Protein AF-0000000072931670 (afdb_homodimer)

pLDDT: mean 81.56, std 17.0, range [26.67, 98.75]

Nearest PDB structures (foldseek):
  6erg-assembly2_E  TM=7.977E-01  e=6.622E-39  Homo sapiens
  7z6o-assembly1_B  TM=6.849E-01  e=4.414E-39  Homo sapiens
  8ag4-assembly1_B  TM=7.033E-01  e=2.236E-38  Homo sapiens
  8asc-assembly1_P  TM=6.894E-01  e=9.658E-37  Homo sapiens
  7lsy-assembly1_B  TM=8.121E-01  e=1.882E-34  Homo sapiens

Organism: Fusarium oxysporum f. sp. lycopersici (strain 4287 / CBS 123668 / FGSC 9935 / NRRL 34936) (NCBI:txid426428)

Sequence (1124 aa):
MAEKEATVFILDLGSTMAQTQSGRSESDLEYSMQYVWDKIIDIVAANRKTLCVGVLGLRTDETDNMLQDDDGYENIAVLQELGPMTMSSLRNLQSLVKPSNTWSGDAVSAIVLAVDMIDTFTKKLKWNRKIFLVTDGQGPMDADDLGDISKKMNDSNIQLTVLGVDFDDPEYGFKEEDKPSTKKENEQALRSLVNDCQDGVIANITEAIDELDTPRIKAVKPYKTYDGPLTLGDPNTFPAALNINVERYFKTKLARPLTASTVVVKSEGAPDSEPTQADADDMEGIEFSAVKQARSYKVNDPDAPGGKRDVEFDDLAKGYEYGRTAVHISESEYNITKIDTQKSFSIVGFIPCSKYEPFLNLGETCVTVARKFDAKSALALSSLVWALSELESYAIARIVTKDGKDPLLVLLAPSVEPDMECLYDIPLPFAEDIRSYQFPPLDKVITVTGQTLTTHRLLPTDELSDAMSDYVDAMDLSTYGLDDKGDPDEYVSIDETFNPTVHRVNHAVKSRALHPERPVPDVPSILLRFSHPTQDLIETVQRKVDALVEAADVKKGLFQSFMAEKEATVFILDLGSTMAQTQSGRSESDLEYSMQYVWDKIIDIVAANRKTLCVGVLGLRTDETDNMLQDDDGYENIAVLQELGPMTMSSLRNLQSLVKPSNTWSGDAVSAIVLAVDMIDTFTKKLKWNRKIFLVTDGQGPMDADDLGDISKKMNDSNIQLTVLGVDFDDPEYGFKEEDKPSTKKENEQALRSLVNDCQDGVIANITEAIDELDTPRIKAVKPYKTYDGPLTLGDPNTFPAALNINVERYFKTKLARPLTASTVVVKSEGAPDSEPTQADADDMEGIEFSAVKQARSYKVNDPDAPGGKRDVEFDDLAKGYEYGRTAVHISESEYNITKIDTQKSFSIVGFIPCSKYEPFLNLGETCVTVARKFDAKSALALSSLVWALSELESYAIARIVTKDGKDPLLVLLAPSVEPDMECLYDIPLPFAEDIRSYQFPPLDKVITVTGQTLTTHRLLPTDELSDAMSDYVDAMDLSTYGLDDKGDPDEYVSIDETFNPTVHRVNHAVKSRALHPERPVPDVPSILLRFSHPTQDLIETVQRKVDALVEAADVKKGLFQSF

Foldseek 3Di:
DPAQAWEEEEAEQEQQQQDDDDPDPHGNRVLLVLLVLLVQLVQQVVVDFSYWYWYKYFQAPAQDAPCSVDPQRGNMHTQGQTGRDHLVSSVSSVVVRHHHHGLDGAPLSNLVRLLVSCCVVQPPHDHAAEYEYEEQQQGAYDLPCLLVSQVSCQVVVYEYEYEHAQQDDVVVPGDDDPDDPRSVVSSVSVVVSQVSHDNYYYDHSVVSSVCSLADDDDDDDWDFLAWFWEWEDDCVVPVPIDTFTKTKTFPDDDDDADDDDDWDQPDPPDDDDDPPPPPPDQSPDRRGDDDDDDDWDWDQDCPDVVRIDTDDPVPDFDFDDDDPDTHTDGPVRPCVPFDFDAFHKYWPFKDALVPDDVVQADDTKMKMAGDPPDVVSNVVLVVVLVVCVVRRMWTWMWGDRHGRRDIWIWIWHWDDDPVDTITMTTTGDDPVPDDDDDDDDLQFPCPPVRDRPNPSLSDQDPQLVVLVVVLCVLLDQQQCDQDPVGGGGRNDDPVQQDAQVNVVSVQQVSCCSSPVPDDRDDNRVSNCPPVDPDPVSCVSCVVSVVSNVVSVVVVVVVVVVD/DPAQAWEEEEAEQEQQQQDDDDPDPHGNRVLLVLLVLLVQLVQQVVVDFSYWYWYKYFQAPAQDAPCSVDPQAGNMHTLGQTGRDHLVSSVSSVVVRHHHHGLDGAPLSVLVRLLVSCCVVQPPHDHAAEYEYEEQQQGAYDLPCLLVSQVSCQVVVYEYEYEHAQQDDVVVPGDDDPDDPRSVVSSVSVVVSQVSHDNYYYDHSVVSSVCSLADDDDDDDWDFLAWFWEWEDDCVVPVPIDTFTKTKTFPDDDDDADDDDDWDQPDPPDDDDDPPPPPPDQSPDRRGDDDDDDDWDWDQDCPDDVRIDTDDPVPDFDFDDDDPDTHTDGPVRPCVPFDFDAFHKYWPFKDALVPDDVVQADDTKMKMAGDPPDVVSNVVLVVVLVVCVVRRMKTWMWGDRHGRRDIWIWIWHWDDDPVDTITMTTTGDDPVPDDDDDDDDLQFPCPPVRDRPNPSLSDQDPQLVVLVVVLCVLLDQQQCDQDPVGGGGRNDDPVQQDAQVNVVSVQQVSCCSSPVPDDRDDNRVSNCPPVDPDPVSCVSNVVSVVSNVVSVVVVVVVVVVD

Secondary structure (DS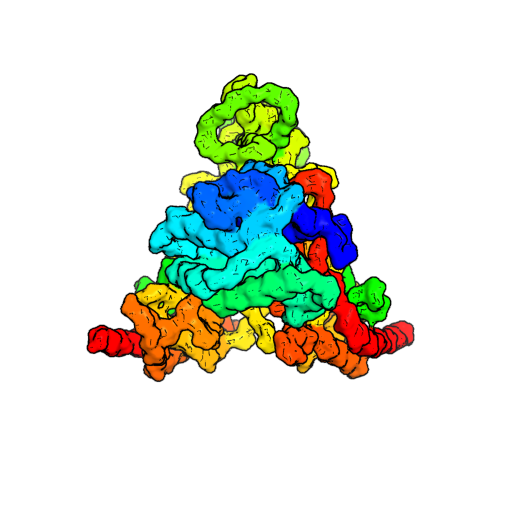SP, 8-state):
----EEEEEEEE--GGGGS--TT-SS-HHHHHHHHHHHHHHHHHHHT-TTEEEEEEEES-SS-BSTTTTSTT-TTEEEEEEEEE--HHHHHHHHHH----S-----HHHHHHHHHHHHHHHHTTS--EEEEEEEE-S-S----TTHHHHHHHHHHTTEEEEEEETT--BTTTTB--TT--HHHHHHHHHHHHHHHHSTT-EEEEHHHHHHGGGSPPPPP----EEEEEEEEES-TTT-TT--EEEEEEEESB----PPPEEEEE---TTS--------SS---SSS--EEEEEEEEEEEE-TTSGGGEEEE-GGGPEEEEEETTEEEE--GGGGGGGS----SEEEEEEEEEGGG--TT---S--EEEEEPTT-HHHHHHHHHHHHHHHHTTEEEEEEEE-STTPPPEEEEEEEEEETTEEEEEEEEPPPGGGB-------TT-EE-TTS-EE---TTSPPHHHHHHHHHHHHHTBTTTTEE-TTS-EE-S--GGG---HHHHHHHHHHHHHHH-TTSPPPPPPGGGGTTTS--HHHHHHHHHHHHHHHHHHHHHHHHHHT-/----EEEEEEEE--GGGGS--TT-SS-HHHHHHHHHHHHHHHHHHHT-TTEEEEEEEES-SS-BSTTTTSTT-TTEEEEEEEEE--HHHHHHHHHH----S-----HHHHHHHHHHHHHHHHTTS--EEEEEEEE-S-S----TTHHHHHHHHHHTTEEEEEEETT--BTTTTB--TT--HHHHHHHHHHHHHHHHSTT-EEEEHHHHHHGGGSPPPPP----EEEEEEEEES-TTT-TT--EEEEEEEESB----PPPEEEEE---TTS--------SS---SSS--EE-EEEEEEEEE-TTSGGGEEEE-GGG-EEEEEETTEEEE--GGGGGGGS----SEEEEEEEEEGGG--TT---S--EEEEEPTT-HHHHHHHHHHHHHHHHTTEEEEEEEE-STTPPPEEEEEEEEEETTEEEEEEEEPPPGGGB-------TT-EE-TTS-EE---TTSPPHHHHHHHHHHHHHTBTTTTEE-TTS-EE-S--GGG---HHHHHHHHHHHHHHH-TTSPPPPPPGGGGTTTS--HHHHHHHHHHHHHHHHHHHHHHHHHHT-

Solvent-accessible surface area (backbone atoms only — not comparable to full-atom values): 60139 Å² total; per-residue (Å²): 126,82,83,30,33,42,36,34,39,36,39,46,22,17,38,74,30,57,42,61,59,94,86,46,95,46,27,47,43,61,58,54,43,55,46,53,52,52,55,52,50,52,51,25,40,65,60,43,78,47,47,23,42,20,32,34,33,32,10,27,78,53,64,43,53,95,56,51,88,45,89,67,37,53,18,25,24,65,73,35,71,75,32,66,58,46,70,68,55,48,54,54,45,59,73,65,67,57,63,24,86,32,51,52,33,34,60,53,45,50,51,52,50,49,52,50,53,49,44,70,72,50,56,90,54,89,55,47,34,39,37,38,40,38,37,65,40,67,51,63,66,70,73,86,61,42,67,60,49,22,51,51,34,45,74,65,55,37,29,42,35,39,32,21,54,73,35,68,22,75,90,81,70,42,71,60,84,88,61,56,68,58,27,54,52,42,48,50,50,52,52,53,36,30,70,62,26,59,80,33,42,75,42,26,38,66,58,58,46,59,47,65,59,52,83,79,72,81,85,75,82,89,58,74,64,30,78,47,51,40,26,50,47,45,54,90,81,33,78,64,34,54,68,30,42,29,33,27,31,63,35,27,46,89,66,75,54,87,64,68,42,69,23,38,74,67,69,85,76,69,79,85,71,77,82,72,73,70,77,73,78,72,31,75,60,64,48,52,42,67,51,44,80,43,82,46,37,32,30,75,25,78,86,30,80,91,36,42,33,81,46,56,74,86,71,47,37,48,19,35,74,48,39,65,28,51,40,75,52,54,79,92,49,50,64,62,46,49,58,93,39,62,56,41,33,32,43,70,30,20,37,53,52,84,76,58,61,81,70,54,30,50,28,48,12,29,35,38,33,49,33,82,95,36,67,67,20,36,24,51,47,42,22,49,33,48,29,26,54,75,65,45,32,30,36,35,29,34,37,15,66,41,69,57,38,73,74,40,45,27,38,35,37,53,39,84,46,98,53,34,62,34,29,38,33,37,41,48,56,33,29,64,16,51,47,85,75,86,60,80,28,63,47,49,51,66,46,98,82,71,51,70,48,66,65,67,65,38,54,49,48,68,64,33,30,48,29,41,38,51,34,47,62,66,36,31,33,55,52,63,14,62,42,99,86,65,43,71,21,55,51,70,50,54,79,72,34,60,52,45,56,42,50,39,30,51,49,33,52,49,40,37,63,76,34,74,86,52,81,65,75,77,82,48,64,76,53,42,52,76,78,41,60,54,66,68,60,45,64,71,33,42,64,41,40,51,48,30,42,51,39,54,48,57,53,47,60,57,51,71,74,95,126,81,82,30,34,42,37,34,38,37,38,47,21,18,38,75,30,56,39,61,56,95,87,46,93,47,27,47,43,62,56,54,42,55,45,54,50,50,55,52,49,52,51,28,41,64,59,44,79,47,46,23,41,20,31,34,33,32,8,29,77,54,64,42,54,95,56,51,90,44,89,65,36,52,18,25,23,64,73,36,71,74,31,65,59,45,69,69,55,48,52,54,44,58,73,66,66,57,64,24,86,31,51,54,33,34,61,54,46,50,50,52,51,49,51,50,53,49,45,69,72,51,57,90,54,90,54,48,35,38,38,38,40,38,37,66,40,66,51,63,68,71,71,86,60,43,68,61,49,24,51,51,33,46,74,66,54,35,29,42,34,38,32,22,54,73,35,70,23,75,90,81,69,42,72,58,85,87,61,56,69,58,28,54,53,42,49,51,49,52,48,52,36,30,69,62,25,60,81,32,41,75,44,26,37,66,60,57,46,60,47,64,60,52,83,79,71,81,86,73,80,88,59,74,64,31,77,46,51,39,26,50,47,47,55,88,79,32,79,64,34,54,67,28,41,29,34,26,31,63,35,27,46,89,66,74,53,87,65,67,40,69,24,38,75,67,67,84,77,70,79,86,70,78,83,72,76,70,80,72,79,73,31,76,56,66,49,52,42,66,50,45,79,43,81,46,38,32,30,78,25,78,88,30,80,92,34,43,34,80,46,58,74,87,70,45,38,47,20,35,74,48,38,68,29,50,40,76,52,53,79,92,50,50,63,63,46,48,61,92,39,60,56,41,32,31,44,68,31,22,36,52,50,84,76,59,61,82,69,57,29,50,30,48,12,28,36,36,34,48,33,83,95,34,66,67,21,36,24,52,47,42,23,49,32,48,29,27,55,75,66,45,31,29,35,33,27,35,37,16,65,39,68,56,38,74,74,42,44,27,37,34,38,52,39,82,48,99,51,34,61,34,28,38,35,36,41,47,57,33,30,64,16,50,47,84,74,85,60,80,28,62,47,48,52,67,46,97,82,70,50,71,47,66,63,67,66,40,54,50,48,70,64,34,31,49,29,40,38,50,35,47,63,67,38,32,34,56,51,63,15,61,40,102,87,66,44,71,20,54,51,71,51,53,80,70,35,61,52,43,56,40,51,40,31,51,49,34,53,50,39,38,64,76,34,73,85,51,79,65,77,77,83,49,62,75,53,40,52,76,78,40,58,55,65,66,61,46,64,72,33,43,64,41,41,50,47,29,42,51,39,54,49,57,55,46,58,56,52,71,72,96

Radius of gyration: 37.98 Å; Cα contacts (8 Å, |Δi|>4): 2265; chains: 2; bounding box: 84×118×83 Å

Structure (mmCIF, N/CA/C/O backbone):
data_AF-0000000072931670-model_v1
#
loop_
_entity.id
_entity.type
_entity.pdbx_description
1 polymer 'ATP-dependent DNA helicase II subunit 2'
#
loop_
_atom_site.group_PDB
_atom_site.id
_atom_site.type_symbol
_atom_site.label_atom_id
_atom_site.label_alt_id
_atom_site.label_comp_id
_atom_site.label_asym_id
_atom_site.label_entity_id
_atom_site.label_seq_id
_atom_site.pdbx_PDB_ins_code
_atom_site.Cartn_x
_atom_site.Cartn_y
_atom_site.Cartn_z
_atom_site.occupancy
_atom_site.B_iso_or_equiv
_atom_site.auth_seq_id
_atom_site.auth_comp_id
_atom_site.auth_asym_id
_atom_site.auth_atom_id
_atom_site.pdbx_PDB_model_num
ATOM 1 N N . MET A 1 1 ? -21.453 20.609 6.613 1 42.66 1 MET A N 1
ATOM 2 C CA . MET A 1 1 ? -21.281 21.875 5.914 1 42.66 1 MET A CA 1
ATOM 3 C C . MET A 1 1 ? -19.844 22.375 6.027 1 42.66 1 MET A C 1
ATOM 5 O O . MET A 1 1 ? -19.188 22.156 7.039 1 42.66 1 MET A O 1
ATOM 9 N N . ALA A 1 2 ? -19.297 22.75 5.055 1 52.31 2 ALA A N 1
ATOM 10 C CA . ALA A 1 2 ? -17.922 23.25 5.055 1 52.31 2 ALA A CA 1
ATOM 11 C C . ALA A 1 2 ? -17.766 24.422 6.023 1 52.31 2 ALA A C 1
ATOM 13 O O . ALA A 1 2 ? -18.594 25.328 6.055 1 52.31 2 ALA A O 1
ATOM 14 N N . GLU A 1 3 ? -16.875 24.25 7.027 1 76.88 3 GLU A N 1
ATOM 15 C CA . GLU A 1 3 ? -16.688 25.203 8.117 1 76.88 3 GLU A CA 1
ATOM 16 C C . GLU A 1 3 ? -16.312 26.578 7.582 1 76.88 3 GLU A C 1
ATOM 18 O O . GLU A 1 3 ? -15.32 26.719 6.863 1 76.88 3 GLU A O 1
ATOM 23 N N . LYS A 1 4 ? -17.281 27.531 7.398 1 92.25 4 LYS A N 1
ATOM 24 C CA . LYS A 1 4 ? -17.062 28.922 7.043 1 92.25 4 LYS A CA 1
ATOM 25 C C . LYS A 1 4 ? -16.344 29.672 8.156 1 92.25 4 LYS A C 1
ATOM 27 O O . LYS A 1 4 ? -16.656 29.5 9.336 1 92.25 4 LYS A O 1
ATOM 32 N N . GLU A 1 5 ? -15.273 30.359 7.723 1 95.75 5 GLU A N 1
ATOM 33 C CA . GLU A 1 5 ? -14.492 31.078 8.727 1 95.75 5 GLU A CA 1
ATOM 34 C C . GLU A 1 5 ? -14.219 32.5 8.281 1 95.75 5 GLU A C 1
ATOM 36 O O . GLU A 1 5 ? -13.914 32.75 7.117 1 95.75 5 GLU A O 1
ATOM 41 N N . ALA A 1 6 ? -14.531 33.438 9.156 1 97.5 6 ALA A N 1
ATOM 42 C CA . ALA A 1 6 ? -14.195 34.844 8.969 1 97.5 6 ALA A CA 1
ATOM 43 C C . ALA A 1 6 ? -13.141 35.312 9.977 1 97.5 6 ALA A C 1
ATOM 45 O O . ALA A 1 6 ? -13.398 35.312 11.18 1 97.5 6 ALA A O 1
ATOM 46 N N . THR A 1 7 ? -11.984 35.625 9.453 1 98 7 THR A N 1
ATOM 47 C CA . THR A 1 7 ? -10.883 36 10.312 1 98 7 THR A CA 1
ATOM 48 C C . THR A 1 7 ? -10.438 37.438 10.016 1 98 7 THR A C 1
ATOM 50 O O . THR A 1 7 ? -10.148 37.781 8.867 1 98 7 THR A O 1
ATOM 53 N N . VAL A 1 8 ? -10.383 38.281 11.055 1 98.56 8 VAL A N 1
ATOM 54 C CA . VAL A 1 8 ? -9.875 39.656 10.898 1 98.56 8 VAL A CA 1
ATOM 55 C C . VAL A 1 8 ? -8.594 39.844 11.703 1 98.56 8 VAL A C 1
ATOM 57 O O . VAL A 1 8 ? -8.562 39.531 12.906 1 98.56 8 VAL A O 1
ATOM 60 N N . PHE A 1 9 ? -7.551 40.281 11.062 1 98.75 9 PHE A N 1
ATOM 61 C CA . PHE A 1 9 ? -6.297 40.625 11.734 1 98.75 9 PHE A CA 1
ATOM 62 C C . PHE A 1 9 ? -6.191 42.125 11.961 1 98.75 9 PHE A C 1
ATOM 64 O O . PHE A 1 9 ? -6.309 42.906 11.023 1 98.75 9 PHE A O 1
ATOM 71 N N . ILE A 1 10 ? -6.027 42.5 13.203 1 98.75 10 ILE A N 1
ATOM 72 C CA . ILE A 1 10 ? -5.695 43.875 13.547 1 98.75 10 ILE A CA 1
ATOM 73 C C . ILE A 1 10 ? -4.191 44 13.781 1 98.75 10 ILE A C 1
ATOM 75 O O . ILE A 1 10 ? -3.656 43.469 14.75 1 98.75 10 ILE A O 1
ATOM 79 N N . LEU A 1 11 ? -3.545 44.75 12.922 1 98.69 11 LEU A N 1
ATOM 80 C CA . LEU A 1 11 ? -2.092 44.875 12.984 1 98.69 11 LEU A CA 1
ATOM 81 C C . LEU A 1 11 ? -1.687 46.25 13.508 1 98.69 11 LEU A C 1
ATOM 83 O O . LEU A 1 11 ? -2.021 47.25 12.898 1 98.69 11 LEU A O 1
ATOM 87 N N . ASP A 1 12 ? -1 46.25 14.617 1 98.62 12 ASP A N 1
ATOM 88 C CA . ASP A 1 12 ? -0.438 47.5 15.117 1 98.62 12 ASP A CA 1
ATOM 89 C C . ASP A 1 12 ? 0.729 47.969 14.25 1 98.62 12 ASP A C 1
ATOM 91 O O . ASP A 1 12 ? 1.792 47.344 14.25 1 98.62 12 ASP A O 1
ATOM 95 N N . LEU A 1 13 ? 0.536 49.062 13.562 1 98.19 13 LEU A N 1
ATOM 96 C CA . LEU A 1 13 ? 1.557 49.594 12.664 1 98.19 13 LEU A CA 1
ATOM 97 C C . LEU A 1 13 ? 2.178 50.875 13.234 1 98.19 13 LEU A C 1
ATOM 99 O O . LEU A 1 13 ? 2.758 51.656 12.492 1 98.19 13 LEU A O 1
ATOM 103 N N . GLY A 1 14 ? 2.045 51.062 14.453 1 97.12 14 GLY A N 1
ATOM 104 C CA . GLY A 1 14 ? 2.555 52.25 15.086 1 97.12 14 GLY A CA 1
ATOM 105 C C . GLY A 1 14 ? 4.062 52.406 14.992 1 97.12 14 GLY A C 1
ATOM 106 O O . GLY A 1 14 ? 4.762 51.406 14.703 1 97.12 14 GLY A O 1
ATOM 107 N N . SER A 1 15 ? 4.566 53.594 15.25 1 96.31 15 SER A N 1
ATOM 108 C CA . SER A 1 15 ? 5.988 53.875 15.133 1 96.31 15 SER A CA 1
ATOM 109 C C . SER A 1 15 ? 6.812 53.031 16.078 1 96.31 15 SER A C 1
ATOM 111 O O . SER A 1 15 ? 7.957 52.688 15.773 1 96.31 15 SER A O 1
ATOM 113 N N . THR A 1 16 ? 6.254 52.625 17.188 1 95.31 16 THR A N 1
ATOM 114 C CA . THR A 1 16 ? 6.977 51.812 18.172 1 95.31 16 THR A CA 1
ATOM 115 C C . THR A 1 16 ? 7.254 50.438 17.625 1 95.31 16 THR A C 1
ATOM 117 O O . THR A 1 16 ? 8.18 49.75 18.078 1 95.31 16 THR A O 1
ATOM 120 N N . MET A 1 17 ? 6.484 50 16.672 1 96.69 17 MET A N 1
ATOM 121 C CA . MET A 1 17 ? 6.613 48.656 16.109 1 96.69 17 MET A CA 1
ATOM 122 C C . MET A 1 17 ? 7.82 48.562 15.172 1 96.69 17 MET A C 1
ATOM 124 O O . MET A 1 17 ? 8.242 47.469 14.789 1 96.69 17 MET A O 1
ATOM 128 N N . ALA A 1 18 ? 8.414 49.625 14.859 1 95.5 18 ALA A N 1
ATOM 129 C CA . ALA A 1 18 ? 9.602 49.656 14.016 1 95.5 18 ALA A CA 1
ATOM 130 C C . ALA A 1 18 ? 10.859 49.344 14.812 1 95.5 18 ALA A C 1
ATOM 132 O O . ALA A 1 18 ? 11.906 49.031 14.242 1 95.5 18 ALA A O 1
ATOM 133 N N . GLN A 1 19 ? 10.719 49.344 16.094 1 93.75 19 GLN A N 1
ATOM 134 C CA . GLN A 1 19 ? 11.867 49.125 16.969 1 93.75 19 GLN A CA 1
ATOM 135 C C . GLN A 1 19 ? 12.242 47.625 17 1 93.75 19 GLN A C 1
ATOM 137 O O . GLN A 1 19 ? 11.414 46.781 16.688 1 93.75 19 GLN A O 1
ATOM 142 N N . THR A 1 20 ? 13.508 47.406 17.266 1 93.38 20 THR A N 1
ATOM 143 C CA . THR A 1 20 ? 14.039 46.062 17.484 1 93.38 20 THR A CA 1
ATOM 144 C C . THR A 1 20 ? 14.32 45.812 18.953 1 93.38 20 THR A C 1
ATOM 146 O O . THR A 1 20 ? 15.156 46.5 19.547 1 93.38 20 THR A O 1
ATOM 149 N N . GLN A 1 21 ? 13.594 44.938 19.453 1 88.62 21 GLN A N 1
ATOM 150 C CA . GLN A 1 21 ? 13.719 44.719 20.891 1 88.62 21 GLN A CA 1
ATOM 151 C C . GLN A 1 21 ? 14.047 43.25 21.188 1 88.62 21 GLN A C 1
ATOM 153 O O . GLN A 1 21 ? 13.953 42.406 20.312 1 88.62 21 GLN A O 1
ATOM 158 N N . SER A 1 22 ? 14.531 43 22.453 1 87.12 22 SER A N 1
ATOM 159 C CA . SER A 1 22 ? 14.711 41.688 23.047 1 87.12 22 SER A CA 1
ATOM 160 C C . SER A 1 22 ? 15.766 40.875 22.281 1 87.12 22 SER A C 1
ATOM 162 O O . SER A 1 22 ? 15.609 39.688 22.094 1 87.12 22 SER A O 1
ATOM 164 N N . GLY A 1 23 ? 16.672 41.531 21.656 1 86.06 23 GLY A N 1
ATOM 165 C CA . GLY A 1 23 ? 17.812 40.844 21.047 1 86.06 23 GLY A CA 1
ATOM 166 C C . GLY A 1 23 ? 17.516 40.312 19.656 1 86.06 23 GLY A C 1
ATOM 167 O O . GLY A 1 23 ? 18.328 39.594 19.078 1 86.06 23 GLY A O 1
ATOM 168 N N . ARG A 1 24 ? 16.359 40.688 19.156 1 90 24 ARG A N 1
ATOM 169 C CA . ARG A 1 24 ? 15.984 40.219 17.828 1 90 24 ARG A CA 1
ATOM 170 C C . ARG A 1 24 ? 16.625 41.094 16.75 1 90 24 ARG A C 1
ATOM 172 O O . ARG A 1 24 ? 16.922 42.281 16.984 1 90 24 ARG A O 1
ATOM 179 N N . SER A 1 25 ? 16.922 40.531 15.578 1 90.75 25 SER A N 1
ATOM 180 C CA . SER A 1 25 ? 17.5 41.25 14.453 1 90.75 25 SER A CA 1
ATOM 181 C C . SER A 1 25 ? 16.422 41.938 13.625 1 90.75 25 SER A C 1
ATOM 183 O O . SER A 1 25 ? 16.703 42.875 12.883 1 90.75 25 SER A O 1
ATOM 185 N N . GLU A 1 26 ? 15.234 41.531 13.781 1 92.5 26 GLU A N 1
ATOM 186 C CA . GLU A 1 26 ? 14.109 42.094 13.031 1 92.5 26 GLU A CA 1
ATOM 187 C C . GLU A 1 26 ? 13.289 43.031 13.906 1 92.5 26 GLU A C 1
ATOM 189 O O . GLU A 1 26 ? 13.344 42.969 15.133 1 92.5 26 GLU A O 1
ATOM 194 N N . SER A 1 27 ? 12.617 43.938 13.18 1 95.88 27 SER A N 1
ATOM 195 C CA . SER A 1 27 ? 11.719 44.844 13.906 1 95.88 27 SER A CA 1
ATOM 196 C C . SER A 1 27 ? 10.57 44.062 14.547 1 95.88 27 SER A C 1
ATOM 198 O O . SER A 1 27 ? 10.297 42.938 14.172 1 95.88 27 SER A O 1
ATOM 200 N N . ASP A 1 28 ? 9.953 44.656 15.562 1 96.62 28 ASP A N 1
ATOM 201 C CA . ASP A 1 28 ? 8.82 44.031 16.234 1 96.62 28 ASP A CA 1
ATOM 202 C C . ASP A 1 28 ? 7.707 43.719 15.234 1 96.62 28 ASP A C 1
ATOM 204 O O . ASP A 1 28 ? 7.047 42.656 15.336 1 96.62 28 ASP A O 1
ATOM 208 N N . LEU A 1 29 ? 7.543 44.594 14.281 1 97.19 29 LEU A N 1
ATOM 209 C CA . LEU A 1 29 ? 6.527 44.375 13.258 1 97.19 29 LEU A CA 1
ATOM 210 C C . LEU A 1 29 ? 6.898 43.188 12.375 1 97.19 29 LEU A C 1
ATOM 212 O O . LEU A 1 29 ? 6.09 42.281 12.18 1 97.19 29 LEU A O 1
ATOM 216 N N . GLU A 1 30 ? 8.102 43.188 11.914 1 94.62 30 GLU A N 1
ATOM 217 C CA . GLU A 1 30 ? 8.562 42.094 11.062 1 94.62 30 GLU A CA 1
ATOM 218 C C . GLU A 1 30 ? 8.492 40.75 11.789 1 94.62 30 GLU A C 1
ATOM 220 O O . GLU A 1 30 ? 8.078 39.75 11.211 1 94.62 30 GLU A O 1
ATOM 225 N N . TYR A 1 31 ? 8.875 40.781 12.992 1 94.88 31 TYR A N 1
ATOM 226 C CA . TYR A 1 31 ? 8.836 39.594 13.828 1 94.88 31 TYR A CA 1
ATOM 227 C C . TYR A 1 31 ? 7.418 39.062 13.969 1 94.88 31 TYR A C 1
ATOM 229 O O . TYR A 1 31 ? 7.168 37.875 13.781 1 94.88 31 TYR A O 1
ATOM 237 N N . SER A 1 32 ? 6.508 39.906 14.227 1 96.62 32 SER A N 1
ATOM 238 C CA . SER A 1 32 ? 5.113 39.531 14.453 1 96.62 32 SER A CA 1
ATOM 239 C C . SER A 1 32 ? 4.445 39.062 13.172 1 96.62 32 SER A C 1
ATOM 241 O O . SER A 1 32 ? 3.59 38.156 13.211 1 96.62 32 SER A O 1
ATOM 243 N N . MET A 1 33 ? 4.863 39.594 12.078 1 96.12 33 MET A N 1
ATOM 244 C CA . MET A 1 33 ? 4.215 39.312 10.805 1 96.12 33 MET A CA 1
ATOM 245 C C . MET A 1 33 ? 4.539 37.875 10.344 1 96.12 33 MET A C 1
ATOM 247 O O . MET A 1 33 ? 3.84 37.312 9.5 1 96.12 33 MET A O 1
ATOM 251 N N . GLN A 1 34 ? 5.523 37.281 10.938 1 92.31 34 GLN A N 1
ATOM 252 C CA . GLN A 1 34 ? 5.812 35.875 10.617 1 92.31 34 GLN A CA 1
ATOM 253 C C . GLN A 1 34 ? 4.598 35 10.875 1 92.31 34 GLN A C 1
ATOM 255 O O . GLN A 1 34 ? 4.246 34.156 10.047 1 92.31 34 GLN A O 1
ATOM 260 N N . TYR A 1 35 ? 3.996 35.219 11.961 1 94.62 35 TYR A N 1
ATOM 261 C CA . TYR A 1 35 ? 2.812 34.469 12.328 1 94.62 35 TYR A CA 1
ATOM 262 C C . TYR A 1 35 ? 1.64 34.781 11.414 1 94.62 35 TYR A C 1
ATOM 264 O O . TYR A 1 35 ? 0.962 33.906 10.906 1 94.62 35 TYR A O 1
ATOM 272 N N . VAL A 1 36 ? 1.416 36.062 11.18 1 96.56 36 VAL A N 1
ATOM 273 C CA . VAL A 1 36 ? 0.255 36.531 10.43 1 96.56 36 VAL A CA 1
ATOM 274 C C . VAL A 1 36 ? 0.357 36.031 8.977 1 96.56 36 VAL A C 1
ATOM 276 O O . VAL A 1 36 ? -0.609 35.531 8.422 1 96.56 36 VAL A O 1
ATOM 279 N N . TRP A 1 37 ? 1.523 36.281 8.438 1 94.62 37 TRP A N 1
ATOM 280 C CA . TRP A 1 37 ? 1.717 35.844 7.055 1 94.62 37 TRP A CA 1
ATOM 281 C C . TRP A 1 37 ? 1.516 34.344 6.918 1 94.62 37 TRP A C 1
ATOM 283 O O . TRP A 1 37 ? 0.93 33.875 5.938 1 94.62 37 TRP A O 1
ATOM 293 N N . ASP A 1 38 ? 1.983 33.594 7.867 1 91.44 38 ASP A N 1
ATOM 294 C CA . ASP A 1 38 ? 1.837 32.156 7.852 1 91.44 38 ASP A CA 1
ATOM 295 C C . ASP A 1 38 ? 0.364 31.75 7.859 1 91.44 38 ASP A C 1
ATOM 297 O O . ASP A 1 38 ? -0.044 30.859 7.117 1 91.44 38 ASP A O 1
ATOM 301 N N . LYS A 1 39 ? -0.378 32.344 8.664 1 92.38 39 LYS A N 1
ATOM 302 C CA . LYS A 1 39 ? -1.804 32.031 8.766 1 92.38 39 LYS A CA 1
ATOM 303 C C . LYS A 1 39 ? -2.527 32.375 7.469 1 92.38 39 LYS A C 1
ATOM 305 O O . LYS A 1 39 ? -3.352 31.609 6.98 1 92.38 39 LYS A O 1
ATOM 310 N N . ILE A 1 40 ? -2.193 33.562 6.945 1 94 40 ILE A N 1
ATOM 311 C CA . ILE A 1 40 ? -2.877 34.031 5.746 1 94 40 ILE A CA 1
ATOM 312 C C . ILE A 1 40 ? -2.514 33.156 4.559 1 94 40 ILE A C 1
ATOM 314 O O . ILE A 1 40 ? -3.381 32.781 3.764 1 94 40 ILE A O 1
ATOM 318 N N . ILE A 1 41 ? -1.282 32.812 4.473 1 89.25 41 ILE A N 1
ATOM 319 C CA . ILE A 1 41 ? -0.85 32.031 3.32 1 89.25 41 ILE A CA 1
ATOM 320 C C . ILE A 1 41 ? -1.481 30.656 3.371 1 89.25 41 ILE A C 1
ATOM 322 O O . ILE A 1 41 ? -1.786 30.062 2.332 1 89.25 41 ILE A O 1
ATOM 326 N N . ASP A 1 42 ? -1.645 30.094 4.508 1 87.12 42 ASP A N 1
ATOM 327 C CA . ASP A 1 42 ? -2.334 28.812 4.656 1 87.12 42 ASP A CA 1
ATOM 328 C C . ASP A 1 42 ? -3.764 28.891 4.125 1 87.12 42 ASP A C 1
ATOM 330 O O . ASP A 1 42 ? -4.258 27.953 3.512 1 87.12 42 ASP A O 1
ATOM 334 N N . ILE A 1 43 ? -4.387 29.984 4.418 1 88.88 43 ILE A N 1
ATOM 335 C CA . ILE A 1 43 ? -5.746 30.203 3.936 1 88.88 43 ILE A CA 1
ATOM 336 C C . ILE A 1 43 ? -5.742 30.281 2.412 1 88.88 43 ILE A C 1
ATOM 338 O O . ILE A 1 43 ? -6.617 29.719 1.751 1 88.88 43 ILE A O 1
ATOM 342 N N . VAL A 1 44 ? -4.758 30.922 1.887 1 86.25 44 VAL A N 1
ATOM 343 C CA . VAL A 1 44 ? -4.621 31.047 0.439 1 86.25 44 VAL A CA 1
ATOM 344 C C . VAL A 1 44 ? -4.41 29.672 -0.182 1 86.25 44 VAL A C 1
ATOM 346 O O . VAL A 1 44 ? -5 29.359 -1.216 1 86.25 44 VAL A O 1
ATOM 349 N N . ALA A 1 45 ? -3.639 28.891 0.446 1 81.5 45 ALA A N 1
ATOM 350 C CA . ALA A 1 45 ? -3.311 27.562 -0.056 1 81.5 45 ALA A CA 1
ATOM 351 C C . ALA A 1 45 ? -4.543 26.672 -0.074 1 81.5 45 ALA A C 1
ATOM 353 O O . ALA A 1 45 ? -4.672 25.797 -0.943 1 81.5 45 ALA A O 1
ATOM 354 N N . ALA A 1 46 ? -5.332 26.797 0.869 1 79.38 46 ALA A N 1
ATOM 355 C CA . ALA A 1 46 ? -6.539 25.984 0.952 1 79.38 46 ALA A CA 1
ATOM 356 C C . ALA A 1 46 ? -7.473 26.25 -0.226 1 79.38 46 ALA A C 1
ATOM 358 O O . ALA A 1 46 ? -8.25 25.375 -0.627 1 79.38 46 ALA A O 1
ATOM 359 N N . ASN A 1 47 ? -7.406 27.391 -0.788 1 78.69 47 ASN A N 1
ATOM 360 C CA . ASN A 1 47 ? -8.188 27.797 -1.952 1 78.69 47 ASN A CA 1
ATOM 361 C C . ASN A 1 47 ? -9.68 27.562 -1.728 1 78.69 47 ASN A C 1
ATOM 363 O O . ASN A 1 47 ? -10.352 26.969 -2.564 1 78.69 47 ASN A O 1
ATOM 367 N N . ARG A 1 48 ? -10.172 27.969 -0.553 1 84.31 48 ARG A N 1
ATOM 368 C CA . ARG A 1 48 ? -11.586 27.844 -0.214 1 84.31 48 ARG A CA 1
ATOM 369 C C . ARG A 1 48 ? -12.258 29.219 -0.143 1 84.31 48 ARG A C 1
ATOM 371 O O . ARG A 1 48 ? -11.727 30.141 0.485 1 84.31 48 ARG A O 1
ATOM 378 N N . LYS A 1 49 ? -13.336 29.281 -0.74 1 86.5 49 LYS A N 1
ATOM 379 C CA . LYS A 1 49 ? -14.078 30.531 -0.74 1 86.5 49 LYS A CA 1
ATOM 380 C C . LYS A 1 49 ? -14.68 30.812 0.634 1 86.5 49 LYS A C 1
ATOM 382 O O . LYS A 1 49 ? -15.008 31.969 0.952 1 86.5 49 LYS A O 1
ATOM 387 N N . THR A 1 50 ? -14.797 29.797 1.397 1 91.31 50 THR A N 1
ATOM 388 C CA . THR A 1 50 ? -15.453 29.906 2.697 1 91.31 50 THR A CA 1
ATOM 389 C C . THR A 1 50 ? -14.477 30.391 3.758 1 91.31 50 THR A C 1
ATOM 391 O O . THR A 1 50 ? -14.859 30.641 4.902 1 91.31 50 THR A O 1
ATOM 394 N N . LEU A 1 51 ? -13.211 30.531 3.424 1 92.88 51 LEU A N 1
ATOM 395 C CA . LEU A 1 51 ? -12.203 31.109 4.32 1 92.88 51 LEU A CA 1
ATOM 396 C C . LEU A 1 51 ? -11.898 32.562 3.945 1 92.88 51 LEU A C 1
ATOM 398 O O . LEU A 1 51 ? -11.203 32.812 2.957 1 92.88 51 LEU A O 1
ATOM 402 N N . CYS A 1 52 ? -12.367 33.469 4.742 1 96.25 52 CYS A N 1
ATOM 403 C CA . CYS A 1 52 ? -12.266 34.875 4.41 1 96.25 52 CYS A CA 1
ATOM 404 C C . CYS A 1 52 ? -11.367 35.594 5.402 1 96.25 52 CYS A C 1
ATOM 406 O O . CYS A 1 52 ? -11.344 35.281 6.586 1 96.25 52 CYS A O 1
ATOM 408 N N . VAL A 1 53 ? -10.625 36.562 4.855 1 97.5 53 VAL A N 1
ATOM 409 C CA . VAL A 1 53 ? -9.656 37.281 5.68 1 97.5 53 VAL A CA 1
ATOM 410 C C . VAL A 1 53 ? -9.844 38.781 5.512 1 97.5 53 VAL A C 1
ATOM 412 O O . VAL A 1 53 ? -10.086 39.281 4.398 1 97.5 53 VAL A O 1
ATOM 415 N N . GLY A 1 54 ? -9.922 39.5 6.574 1 98.19 54 GLY A N 1
ATOM 416 C CA . GLY A 1 54 ? -9.828 40.969 6.629 1 98.19 54 GLY A CA 1
ATOM 417 C C . GLY A 1 54 ? -8.664 41.438 7.469 1 98.19 54 GLY A C 1
ATOM 418 O O . GLY A 1 54 ? -8.234 40.781 8.406 1 98.19 54 GLY A O 1
ATOM 419 N N . VAL A 1 55 ? -8.094 42.625 7.078 1 98.62 55 VAL A N 1
ATOM 420 C CA . VAL A 1 55 ? -6.957 43.156 7.828 1 98.62 55 VAL A CA 1
ATOM 421 C C . VAL A 1 55 ? -7.18 44.625 8.125 1 98.62 55 VAL A C 1
ATOM 423 O O . VAL A 1 55 ? -7.484 45.406 7.223 1 98.62 55 VAL A O 1
ATOM 426 N N . LEU A 1 56 ? -7.07 44.969 9.391 1 98.38 56 LEU A N 1
ATOM 427 C CA . LEU A 1 56 ? -7.129 46.344 9.852 1 98.38 56 LEU A CA 1
ATOM 428 C C . LEU A 1 56 ? -5.754 46.844 10.297 1 98.38 56 LEU A C 1
ATOM 430 O O . LEU A 1 56 ? -5.035 46.125 10.992 1 98.38 56 LEU A O 1
ATOM 434 N N . GLY A 1 57 ? -5.375 47.969 9.82 1 98.31 57 GLY A N 1
ATOM 435 C CA . GLY A 1 57 ? -4.188 48.625 10.352 1 98.31 57 GLY A CA 1
ATOM 436 C C . GLY A 1 57 ? -4.484 49.562 11.508 1 98.31 57 GLY A C 1
ATOM 437 O O . GLY A 1 57 ? -5.344 50.438 11.398 1 98.31 57 GLY A O 1
ATOM 438 N N . LEU A 1 58 ? -3.861 49.312 12.617 1 98.19 58 LEU A N 1
ATOM 439 C CA . LEU A 1 58 ? -3.949 50.156 13.805 1 98.19 58 LEU A CA 1
ATOM 440 C C . LEU A 1 58 ? -2.773 51.125 13.875 1 98.19 58 LEU A C 1
ATOM 442 O O . LEU A 1 58 ? -1.629 50.75 13.625 1 98.19 58 LEU A O 1
ATOM 446 N N . ARG A 1 59 ? -3.049 52.375 14.227 1 97.88 59 ARG A N 1
ATOM 447 C CA . ARG A 1 59 ? -2.066 53.438 14.352 1 97.88 59 ARG A CA 1
ATOM 448 C C . ARG A 1 59 ? -1.401 53.75 13.016 1 97.88 59 ARG A C 1
ATOM 450 O O . ARG A 1 59 ? -0.173 53.812 12.922 1 97.88 59 ARG A O 1
ATOM 457 N N . THR A 1 60 ? -2.258 53.781 12.031 1 97.25 60 THR A N 1
ATOM 458 C CA . THR A 1 60 ? -1.836 54.156 10.688 1 97.25 60 THR A CA 1
ATOM 459 C C . THR A 1 60 ? -1.77 55.656 10.516 1 97.25 60 THR A C 1
ATOM 461 O O . THR A 1 60 ? -2.438 56.406 11.242 1 97.25 60 THR A O 1
ATOM 464 N N . ASP A 1 61 ? -0.974 56.094 9.57 1 96.69 61 ASP A N 1
ATOM 465 C CA . ASP A 1 61 ? -0.889 57.531 9.297 1 96.69 61 ASP A CA 1
ATOM 466 C C . ASP A 1 61 ? -2.195 58.062 8.711 1 96.69 61 ASP A C 1
ATOM 468 O O . ASP A 1 61 ? -2.613 59.188 9.016 1 96.69 61 ASP A O 1
ATOM 472 N N . GLU A 1 62 ? -2.832 57.25 7.926 1 94.5 62 GLU A N 1
ATOM 473 C CA . GLU A 1 62 ? -4.105 57.594 7.316 1 94.5 62 GLU A CA 1
ATOM 474 C C . GLU A 1 62 ? -5.277 56.969 8.062 1 94.5 62 GLU A C 1
ATOM 476 O O . GLU A 1 62 ? -5.102 56 8.789 1 94.5 62 GLU A O 1
ATOM 481 N N . THR A 1 63 ? -6.371 57.594 8.047 1 96.38 63 THR A N 1
ATOM 482 C CA . THR A 1 63 ? -7.621 57.062 8.578 1 96.38 63 THR A CA 1
ATOM 483 C C . THR A 1 63 ? -8.539 56.594 7.441 1 96.38 63 THR A C 1
ATOM 485 O O . THR A 1 63 ? -8.859 57.406 6.555 1 96.38 63 THR A O 1
ATOM 488 N N . ASP A 1 64 ? -8.828 55.406 7.383 1 96.56 64 ASP A N 1
ATOM 489 C CA . ASP A 1 64 ? -9.727 54.844 6.367 1 96.56 64 ASP A CA 1
ATOM 490 C C . ASP A 1 64 ? -10.57 53.719 6.934 1 96.56 64 ASP A C 1
ATOM 492 O O . ASP A 1 64 ? -10.125 52.562 6.957 1 96.56 64 ASP A O 1
ATOM 496 N N . ASN A 1 65 ? -11.758 53.938 7.391 1 95 65 ASN A N 1
ATOM 497 C CA . ASN A 1 65 ? -12.695 52.969 7.926 1 95 65 ASN A CA 1
ATOM 498 C C . ASN A 1 65 ? -14.133 53.469 7.871 1 95 65 ASN A C 1
ATOM 500 O O . ASN A 1 65 ? -14.367 54.656 7.59 1 95 65 ASN A O 1
ATOM 504 N N . MET A 1 66 ? -15.031 52.719 8.125 1 91.44 66 MET A N 1
ATOM 505 C CA . MET A 1 66 ? -16.453 53.031 7.961 1 91.44 66 MET A CA 1
ATOM 506 C C . MET A 1 66 ? -16.922 54.031 9.016 1 91.44 66 MET A C 1
ATOM 508 O O . MET A 1 66 ? -17.891 54.75 8.797 1 91.44 66 MET A O 1
ATOM 512 N N . LEU A 1 67 ? -16.234 54.125 10.172 1 92.62 67 LEU A N 1
ATOM 513 C CA . LEU A 1 67 ? -16.625 55 11.266 1 92.62 67 LEU A CA 1
ATOM 514 C C . LEU A 1 67 ? -15.664 56.188 11.391 1 92.62 67 LEU A C 1
ATOM 516 O O . LEU A 1 67 ? -15.523 56.75 12.469 1 92.62 67 LEU A O 1
ATOM 520 N N . GLN A 1 68 ? -15.016 56.5 10.352 1 90.25 68 GLN A N 1
ATOM 521 C CA . GLN A 1 68 ? -13.961 57.5 10.375 1 90.25 68 GLN A CA 1
ATOM 522 C C . GLN A 1 68 ? -14.508 58.875 10.758 1 90.25 68 GLN A C 1
ATOM 524 O O . GLN A 1 68 ? -13.766 59.719 11.242 1 90.25 68 GLN A O 1
ATOM 529 N N . ASP A 1 69 ? -15.789 59.125 10.602 1 89.88 69 ASP A N 1
ATOM 530 C CA . ASP A 1 69 ? -16.391 60.406 10.891 1 89.88 69 ASP A CA 1
ATOM 531 C C . ASP A 1 69 ? -16.719 60.531 12.383 1 89.88 69 ASP A C 1
ATOM 533 O O . ASP A 1 69 ? -16.953 61.656 12.875 1 89.88 69 ASP A O 1
ATOM 537 N N . ASP A 1 70 ? -16.672 59.469 13.078 1 90.38 70 ASP A N 1
ATOM 538 C CA . ASP A 1 70 ? -16.906 59.469 14.516 1 90.38 70 ASP A CA 1
ATOM 539 C C . ASP A 1 70 ? -15.609 59.688 15.289 1 90.38 70 ASP A C 1
ATOM 541 O O . ASP A 1 70 ? -14.523 59.375 14.789 1 90.38 70 ASP A O 1
ATOM 545 N N . ASP A 1 71 ? -15.766 60.156 16.5 1 89.88 71 ASP A N 1
ATOM 546 C CA . ASP A 1 71 ? -14.594 60.375 17.328 1 89.88 71 ASP A CA 1
ATOM 547 C C . ASP A 1 71 ? -14.031 59.062 17.875 1 89.88 71 ASP A C 1
ATOM 549 O O . ASP A 1 71 ? -14.797 58.188 18.266 1 89.88 71 ASP A O 1
ATOM 553 N N . GLY A 1 72 ? -12.719 58.969 17.766 1 91.19 72 GLY A N 1
ATOM 554 C CA . GLY A 1 72 ? -12.078 57.844 18.422 1 91.19 72 GLY A CA 1
ATOM 555 C C . GLY A 1 72 ? -11.633 56.75 17.453 1 91.19 72 GLY A C 1
ATOM 556 O O . GLY A 1 72 ? -11.008 55.781 17.844 1 91.19 72 GLY A O 1
ATOM 557 N N . TYR A 1 73 ? -11.914 57 16.203 1 95.62 73 TYR A N 1
ATOM 558 C CA . TYR A 1 73 ? -11.586 55.969 15.219 1 95.62 73 TYR A CA 1
ATOM 559 C C . TYR A 1 73 ? -10.516 56.469 14.25 1 95.62 73 TYR A C 1
ATOM 561 O O . TYR A 1 73 ? -10.391 55.969 13.133 1 95.62 73 TYR A O 1
ATOM 569 N N . GLU A 1 74 ? -9.75 57.5 14.703 1 95.56 74 GLU A N 1
ATOM 570 C CA . GLU A 1 74 ? -8.672 58.062 13.906 1 95.56 74 GLU A CA 1
ATOM 571 C C . GLU A 1 74 ? -7.469 57.125 13.852 1 95.56 74 GLU A C 1
ATOM 573 O O . GLU A 1 74 ? -7.262 56.312 14.766 1 95.56 74 GLU A O 1
ATOM 578 N N . ASN A 1 75 ? -6.684 57.188 12.797 1 97.31 75 ASN A N 1
ATOM 579 C CA . ASN A 1 75 ? -5.434 56.438 12.609 1 97.31 75 ASN A CA 1
ATOM 580 C C . ASN A 1 75 ? -5.664 54.938 12.57 1 97.31 75 ASN A C 1
ATOM 582 O O . ASN A 1 75 ? -4.914 54.188 13.18 1 97.31 75 ASN A O 1
ATOM 586 N N . ILE A 1 76 ? -6.785 54.531 12.109 1 97.69 76 ILE A N 1
ATOM 587 C CA . ILE A 1 76 ? -7.117 53.156 11.812 1 97.69 76 ILE A CA 1
ATOM 588 C C . ILE A 1 76 ? -7.574 53.031 10.359 1 97.69 76 ILE A C 1
ATOM 590 O O . ILE A 1 76 ? -8.43 53.812 9.906 1 97.69 76 ILE A O 1
ATOM 594 N N . ALA A 1 77 ? -7.008 52.094 9.617 1 98 77 ALA A N 1
ATOM 595 C CA . ALA A 1 77 ? -7.324 51.969 8.195 1 98 77 ALA A CA 1
ATOM 596 C C . ALA A 1 77 ? -7.617 50.5 7.84 1 98 77 ALA A C 1
ATOM 598 O O . ALA A 1 77 ? -6.961 49.594 8.344 1 98 77 ALA A O 1
ATOM 599 N N . VAL A 1 78 ? -8.602 50.344 7.035 1 97.81 78 VAL A N 1
ATOM 600 C CA . VAL A 1 78 ? -8.859 49 6.465 1 97.81 78 VAL A CA 1
ATOM 601 C C . VAL A 1 78 ? -7.852 48.719 5.355 1 97.81 78 VAL A C 1
ATOM 603 O O . VAL A 1 78 ? -7.875 49.375 4.305 1 97.81 78 VAL A O 1
ATOM 606 N N . LEU A 1 79 ? -6.961 47.781 5.566 1 97.44 79 LEU A N 1
ATOM 607 C CA . LEU A 1 79 ? -5.945 47.438 4.578 1 97.44 79 LEU A CA 1
ATOM 608 C C . LEU A 1 79 ? -6.473 46.406 3.592 1 97.44 79 LEU A C 1
ATOM 610 O O . LEU A 1 79 ? -6.051 46.375 2.436 1 97.44 79 LEU A O 1
ATOM 614 N N . GLN A 1 80 ? -7.293 45.5 4.105 1 96.56 80 GLN A N 1
ATOM 615 C CA . GLN A 1 80 ? -7.934 44.438 3.33 1 96.56 80 GLN A CA 1
ATOM 616 C C . GLN A 1 80 ? -9.359 44.188 3.818 1 96.56 80 GLN A C 1
ATOM 618 O O . GLN A 1 80 ? -9.57 43.875 4.988 1 96.56 80 GLN A O 1
ATOM 623 N N . GLU A 1 81 ? -10.32 44.344 2.926 1 96.25 81 GLU A N 1
ATOM 624 C CA . GLU A 1 81 ? -11.711 44.062 3.271 1 96.25 81 GLU A CA 1
ATOM 625 C C . GLU A 1 81 ? -11.914 42.562 3.508 1 96.25 81 GLU A C 1
ATOM 627 O O . GLU A 1 81 ? -11.203 41.719 2.928 1 96.25 81 GLU A O 1
ATOM 632 N N . LEU A 1 82 ? -12.844 42.312 4.344 1 97.19 82 LEU A N 1
ATOM 633 C CA . LEU A 1 82 ? -13.133 40.906 4.656 1 97.19 82 LEU A CA 1
ATOM 634 C C . LEU A 1 82 ? -13.633 40.156 3.422 1 97.19 82 LEU A C 1
ATOM 636 O O . LEU A 1 82 ? -14.617 40.594 2.805 1 97.19 82 LEU A O 1
ATOM 640 N N . GLY A 1 83 ? -12.938 39.156 3.01 1 95.06 83 GLY A N 1
ATOM 641 C CA . GLY A 1 83 ? -13.258 38.375 1.83 1 95.06 83 GLY A CA 1
ATOM 642 C C . GLY A 1 83 ? -12.227 37.312 1.522 1 95.06 83 GLY A C 1
ATOM 643 O O . GLY A 1 83 ? -11.297 37.094 2.307 1 95.06 83 GLY A O 1
ATOM 644 N N . PRO A 1 84 ? -12.492 36.625 0.433 1 91.94 84 PRO A N 1
ATOM 645 C CA . PRO A 1 84 ? -11.523 35.625 0.037 1 91.94 84 PRO A CA 1
ATOM 646 C C . PRO A 1 84 ? -10.141 36.188 -0.231 1 91.94 84 PRO A C 1
ATOM 648 O O . PRO A 1 84 ? -10.016 37.344 -0.681 1 91.94 84 PRO A O 1
ATOM 651 N N . MET A 1 85 ? -9.141 35.438 0.077 1 90.19 85 MET A N 1
ATOM 652 C CA . MET A 1 85 ? -7.758 35.875 -0.049 1 90.19 85 MET A CA 1
ATOM 653 C C . MET A 1 85 ? -7.055 35.188 -1.201 1 90.19 85 MET A C 1
ATOM 655 O O . MET A 1 85 ? -7.164 33.969 -1.339 1 90.19 85 MET A O 1
ATOM 659 N N . THR A 1 86 ? -6.418 35.875 -2.043 1 85.19 86 THR A N 1
ATOM 660 C CA . THR A 1 86 ? -5.617 35.375 -3.148 1 85.19 86 THR A CA 1
ATOM 661 C C . THR A 1 86 ? -4.148 35.75 -2.971 1 85.19 86 THR A C 1
ATOM 663 O O . THR A 1 86 ? -3.801 36.531 -2.094 1 85.19 86 THR A O 1
ATOM 666 N N . MET A 1 87 ? -3.336 35.219 -3.744 1 83.62 87 MET A N 1
ATOM 667 C CA . MET A 1 87 ? -1.915 35.531 -3.682 1 83.62 87 MET A CA 1
ATOM 668 C C . MET A 1 87 ? -1.673 37 -4.055 1 83.62 87 MET A C 1
ATOM 670 O O . MET A 1 87 ? -0.788 37.656 -3.496 1 83.62 87 MET A O 1
ATOM 674 N N . SER A 1 88 ? -2.406 37.406 -5.023 1 84 88 SER A N 1
ATOM 675 C CA . SER A 1 88 ? -2.291 38.781 -5.422 1 84 88 SER A CA 1
ATOM 676 C C . SER A 1 88 ? -2.666 39.719 -4.277 1 84 88 SER A C 1
ATOM 678 O O . SER A 1 88 ? -1.973 40.719 -4.023 1 84 88 SER A O 1
ATOM 680 N N . SER A 1 89 ? -3.746 39.375 -3.631 1 89.88 89 SER A N 1
ATOM 681 C CA . SER A 1 89 ? -4.168 40.188 -2.486 1 89.88 89 SER A CA 1
ATOM 682 C C . SER A 1 89 ? -3.135 40.125 -1.368 1 89.88 89 SER A C 1
ATOM 684 O O . SER A 1 89 ? -2.92 41.125 -0.673 1 89.88 89 SER A O 1
ATOM 686 N N . LEU A 1 90 ? -2.592 39.031 -1.227 1 91.25 90 LEU A N 1
ATOM 687 C CA . LEU A 1 90 ? -1.57 38.844 -0.198 1 91.25 90 LEU A CA 1
ATOM 688 C C . LEU A 1 90 ? -0.355 39.719 -0.5 1 91.25 90 LEU A C 1
ATOM 690 O O . LEU A 1 90 ? 0.185 40.375 0.396 1 91.25 90 LEU A O 1
ATOM 694 N N . ARG A 1 91 ? 0.094 39.781 -1.685 1 87.88 91 ARG A N 1
ATOM 695 C CA . ARG A 1 91 ? 1.23 40.625 -2.082 1 87.88 91 ARG A CA 1
ATOM 696 C C . ARG A 1 91 ? 0.929 42.094 -1.883 1 87.88 91 ARG A C 1
ATOM 698 O O . ARG A 1 91 ? 1.788 42.875 -1.429 1 87.88 91 ARG A O 1
ATOM 705 N N . ASN A 1 92 ? -0.237 42.438 -2.314 1 92.31 92 ASN A N 1
ATOM 706 C CA . ASN A 1 92 ? -0.666 43.812 -2.092 1 92.31 92 ASN A CA 1
ATOM 707 C C . ASN A 1 92 ? -0.638 44.188 -0.61 1 92.31 92 ASN A C 1
ATOM 709 O O . ASN A 1 92 ? -0.184 45.281 -0.239 1 92.31 92 ASN A O 1
ATOM 713 N N . LEU A 1 93 ? -1.141 43.281 0.139 1 95.38 93 LEU A N 1
ATOM 714 C CA . LEU A 1 93 ? -1.164 43.5 1.581 1 95.38 93 LEU A CA 1
ATOM 715 C C . LEU A 1 93 ? 0.251 43.656 2.131 1 95.38 93 LEU A C 1
ATOM 717 O O . LEU A 1 93 ? 0.498 44.469 3.016 1 95.38 93 LEU A O 1
ATOM 721 N N . GLN A 1 94 ? 1.168 42.844 1.656 1 92.69 94 GLN A N 1
ATOM 722 C CA . GLN A 1 94 ? 2.557 42.906 2.102 1 92.69 94 GLN A CA 1
ATOM 723 C C . GLN A 1 94 ? 3.174 44.281 1.85 1 92.69 94 GLN A C 1
ATOM 725 O O . GLN A 1 94 ? 3.998 44.75 2.637 1 92.69 94 GLN A O 1
ATOM 730 N N . SER A 1 95 ? 2.754 44.844 0.787 1 92.88 95 SER A N 1
ATOM 731 C CA . SER A 1 95 ? 3.283 46.188 0.447 1 92.88 95 SER A CA 1
ATOM 732 C C . SER A 1 95 ? 2.709 47.25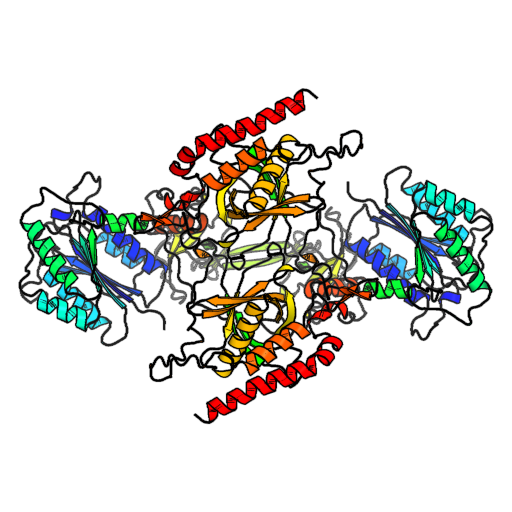 1.358 1 92.88 95 SER A C 1
ATOM 734 O O . SER A 1 95 ? 3.332 48.281 1.562 1 92.88 95 SER A O 1
ATOM 736 N N . LEU A 1 96 ? 1.565 46.969 1.947 1 95.38 96 LEU A N 1
ATOM 737 C CA . LEU A 1 96 ? 0.868 47.969 2.758 1 95.38 96 LEU A CA 1
ATOM 738 C C . LEU A 1 96 ? 1.304 47.875 4.215 1 95.38 96 LEU A C 1
ATOM 740 O O . LEU A 1 96 ? 1.14 48.844 4.973 1 95.38 96 LEU A O 1
ATOM 744 N N . VAL A 1 97 ? 1.813 46.781 4.613 1 96.38 97 VAL A N 1
ATOM 745 C CA . VAL A 1 97 ? 2.168 46.562 6.012 1 96.38 97 VAL A CA 1
ATOM 746 C C . VAL A 1 97 ? 3.568 47.094 6.285 1 96.38 97 VAL A C 1
ATOM 748 O O . VAL A 1 97 ? 4.562 46.406 6.105 1 96.38 97 VAL A O 1
ATOM 751 N N . LYS A 1 98 ? 3.641 48.281 6.793 1 95.38 98 LYS A N 1
ATOM 752 C CA . LYS A 1 98 ? 4.863 48.969 7.172 1 95.38 98 LYS A CA 1
ATOM 753 C C . LYS A 1 98 ? 4.641 49.844 8.406 1 95.38 98 LYS A C 1
ATOM 755 O O . LYS A 1 98 ? 3.514 50.281 8.672 1 95.38 98 LYS A O 1
ATOM 760 N N . PRO A 1 99 ? 5.691 50.062 9.117 1 95.94 99 PRO A N 1
ATOM 761 C CA . PRO A 1 99 ? 5.523 50.938 10.289 1 95.94 99 PRO A CA 1
ATOM 762 C C . PRO A 1 99 ? 5.102 52.344 9.922 1 95.94 99 PRO A C 1
ATOM 764 O O . PRO A 1 99 ? 5.578 52.906 8.93 1 95.94 99 PRO A O 1
ATOM 767 N N . SER A 1 100 ? 4.207 52.875 10.695 1 96.56 100 SER A N 1
ATOM 768 C CA . SER A 1 100 ? 3.748 54.25 10.523 1 96.56 100 SER A CA 1
ATOM 769 C C . SER A 1 100 ? 4.617 55.219 11.32 1 96.56 100 SER A C 1
ATOM 771 O O . SER A 1 100 ? 5.52 54.781 12.047 1 96.56 100 SER A O 1
ATOM 773 N N . ASN A 1 101 ? 4.328 56.5 11.078 1 94.81 101 ASN A N 1
ATOM 774 C CA . ASN A 1 101 ? 5.066 57.531 11.789 1 94.81 101 ASN A CA 1
ATOM 775 C C . ASN A 1 101 ? 4.348 57.938 13.07 1 94.81 101 ASN A C 1
ATOM 777 O O . ASN A 1 101 ? 4.949 58.562 13.953 1 94.81 101 ASN A O 1
ATOM 781 N N . THR A 1 102 ? 3.154 57.531 13.172 1 94.12 102 THR A N 1
ATOM 782 C CA . THR A 1 102 ? 2.354 57.938 14.32 1 94.12 102 THR A CA 1
ATOM 783 C C . THR A 1 102 ? 2.254 56.812 15.344 1 94.12 102 THR A C 1
ATOM 785 O O . THR A 1 102 ? 2.527 55.656 15.016 1 94.12 102 THR A O 1
ATOM 788 N N . TRP A 1 103 ? 1.963 57.219 16.562 1 91.12 103 TRP A N 1
ATOM 789 C CA . TRP A 1 103 ? 1.677 56.219 17.578 1 91.12 103 TRP A CA 1
ATOM 790 C C . TRP A 1 103 ? 0.242 56.344 18.078 1 91.12 103 TRP A C 1
ATOM 792 O O . TRP A 1 103 ? -0.173 55.625 18.984 1 91.12 103 TRP A O 1
ATOM 802 N N . SER A 1 104 ? -0.427 57.312 17.438 1 92.44 104 SER A N 1
ATOM 803 C CA . SER A 1 104 ? -1.813 57.562 17.812 1 92.44 104 SER A CA 1
ATOM 804 C C . SER A 1 104 ? -2.752 56.531 17.188 1 92.44 104 SER A C 1
ATOM 806 O O . SER A 1 104 ? -2.51 56.062 16.078 1 92.44 104 SER A O 1
ATOM 808 N N . GLY A 1 105 ? -3.797 56.188 17.844 1 93.88 105 GLY A N 1
ATOM 809 C CA . GLY A 1 105 ? -4.781 55.188 17.438 1 93.88 105 GLY A CA 1
ATOM 810 C C . GLY A 1 105 ? -5.207 54.25 18.562 1 93.88 105 GLY A C 1
ATOM 811 O O . GLY A 1 105 ? -4.371 53.812 19.344 1 93.88 105 GLY A O 1
ATOM 812 N N . ASP A 1 106 ? -6.391 54 18.641 1 95.25 106 ASP A N 1
ATOM 813 C CA . ASP A 1 106 ? -6.926 53.25 19.781 1 95.25 106 ASP A CA 1
ATOM 814 C C . ASP A 1 106 ? -7.168 51.812 19.422 1 95.25 106 ASP A C 1
ATOM 816 O O . ASP A 1 106 ? -7.938 51.5 18.5 1 95.25 106 ASP A O 1
ATOM 820 N N . ALA A 1 107 ? -6.523 50.906 20.188 1 96.31 107 ALA A N 1
ATOM 821 C CA . ALA A 1 107 ? -6.652 49.469 19.938 1 96.31 107 ALA A CA 1
ATOM 822 C C . ALA A 1 107 ? -8.086 49 20.156 1 96.31 107 ALA A C 1
ATOM 824 O O . ALA A 1 107 ? -8.57 48.125 19.453 1 96.31 107 ALA A O 1
ATOM 825 N N . VAL A 1 108 ? -8.773 49.562 21.125 1 95.5 108 VAL A N 1
ATOM 826 C CA . VAL A 1 108 ? -10.141 49.188 21.438 1 95.5 108 VAL A CA 1
ATOM 827 C C . VAL A 1 108 ? -11.07 49.562 20.281 1 95.5 108 VAL A C 1
ATOM 829 O O . VAL A 1 108 ? -11.938 48.781 19.891 1 95.5 108 VAL A O 1
ATOM 832 N N . SER A 1 109 ? -10.898 50.781 19.781 1 95.94 109 SER A N 1
ATOM 833 C CA . SER A 1 109 ? -11.672 51.219 18.625 1 95.94 109 SER A CA 1
ATOM 834 C C . SER A 1 109 ? -11.453 50.281 17.438 1 95.94 109 SER A C 1
ATOM 836 O O . SER A 1 109 ? -12.383 50.031 16.672 1 95.94 109 SER A O 1
ATOM 838 N N . ALA A 1 110 ? -10.211 49.844 17.281 1 97.25 110 ALA A N 1
ATOM 839 C CA . ALA A 1 110 ? -9.906 48.938 16.188 1 97.25 110 ALA A CA 1
ATOM 840 C C . ALA A 1 110 ? -10.664 47.625 16.359 1 97.25 110 ALA A C 1
ATOM 842 O O . ALA A 1 110 ? -11.141 47.031 15.375 1 97.25 110 ALA A O 1
ATOM 843 N N . ILE A 1 111 ? -10.758 47.094 17.578 1 97.38 111 ILE A N 1
ATOM 844 C CA . ILE A 1 111 ? -11.5 45.875 17.859 1 97.38 111 ILE A CA 1
ATOM 845 C C . ILE A 1 111 ? -12.977 46.062 17.516 1 97.38 111 ILE A C 1
ATOM 847 O O . ILE A 1 111 ? -13.602 45.188 16.906 1 97.38 111 ILE A O 1
ATOM 851 N N . VAL A 1 112 ? -13.508 47.219 17.906 1 95.88 112 VAL A N 1
ATOM 852 C CA . VAL A 1 112 ? -14.906 47.531 17.594 1 95.88 112 VAL A CA 1
ATOM 853 C C . VAL A 1 112 ? -15.125 47.5 16.094 1 95.88 112 VAL A C 1
ATOM 855 O O . VAL A 1 112 ? -16.125 46.969 15.609 1 95.88 112 VAL A O 1
ATOM 858 N N . LEU A 1 113 ? -14.211 48.094 15.375 1 97 113 LEU A N 1
ATOM 859 C CA . LEU A 1 113 ? -14.297 48.125 13.922 1 97 113 LEU A CA 1
ATOM 860 C C . LEU A 1 113 ? -14.242 46.688 13.352 1 97 113 LEU A C 1
ATOM 862 O O . LEU A 1 113 ? -14.953 46.375 12.391 1 97 113 LEU A O 1
ATOM 866 N N . ALA A 1 114 ? -13.375 45.875 13.883 1 98.19 114 ALA A N 1
ATOM 867 C CA . ALA A 1 114 ? -13.266 44.469 13.43 1 98.19 114 ALA A CA 1
ATOM 868 C C . ALA A 1 114 ? -14.57 43.719 13.672 1 98.19 114 ALA A C 1
ATOM 870 O O . ALA A 1 114 ? -15 42.938 12.82 1 98.19 114 ALA A O 1
ATOM 871 N N . VAL A 1 115 ? -15.172 43.938 14.844 1 96.88 115 VAL A N 1
ATOM 872 C CA . VAL A 1 115 ? -16.453 43.281 15.164 1 96.88 115 VAL A CA 1
ATOM 873 C C . VAL A 1 115 ? -17.5 43.719 14.148 1 96.88 115 VAL A C 1
ATOM 875 O O . VAL A 1 115 ? -18.266 42.875 13.656 1 96.88 115 VAL A O 1
ATOM 878 N N . ASP A 1 116 ? -17.5 44.969 13.906 1 95.5 116 ASP A N 1
ATOM 879 C CA . ASP A 1 116 ? -18.469 45.5 12.945 1 95.5 116 ASP A CA 1
ATOM 880 C C . ASP A 1 116 ? -18.25 44.906 11.562 1 95.5 116 ASP A C 1
ATOM 882 O O . ASP A 1 116 ? -19.219 44.594 10.859 1 95.5 116 ASP A O 1
ATOM 886 N N . MET A 1 117 ? -17.016 44.844 11.156 1 96.69 117 MET A N 1
ATOM 887 C CA . MET A 1 117 ? -16.672 44.25 9.867 1 96.69 117 MET A CA 1
ATOM 888 C C . MET A 1 117 ? -17.203 42.812 9.766 1 96.69 117 MET A C 1
ATOM 890 O O . MET A 1 117 ? -17.797 42.438 8.75 1 96.69 117 MET A O 1
ATOM 894 N N . ILE A 1 118 ? -17.016 41.969 10.805 1 97.44 118 ILE A N 1
ATOM 895 C CA . ILE A 1 118 ? -17.422 40.562 10.828 1 97.44 118 ILE A CA 1
ATOM 896 C C . ILE A 1 118 ? -18.953 40.5 10.828 1 97.44 118 ILE A C 1
ATOM 898 O O . ILE A 1 118 ? -19.531 39.719 10.047 1 97.44 118 ILE A O 1
ATOM 902 N N . ASP A 1 119 ? -19.609 41.312 11.602 1 95.69 119 ASP A N 1
ATOM 903 C CA . ASP A 1 119 ? -21.062 41.25 11.711 1 95.69 119 ASP A CA 1
ATOM 904 C C . ASP A 1 119 ? -21.734 41.656 10.391 1 95.69 119 ASP A C 1
ATOM 906 O O . ASP A 1 119 ? -22.734 41.062 10 1 95.69 119 ASP A O 1
ATOM 910 N N . THR A 1 120 ? -21.188 42.656 9.82 1 95.56 120 THR A N 1
ATOM 911 C CA . THR A 1 120 ? -21.734 43.125 8.547 1 95.56 120 THR A CA 1
ATOM 912 C C . THR A 1 120 ? -21.562 42.062 7.469 1 95.56 120 THR A C 1
ATOM 914 O O . THR A 1 120 ? -22.453 41.844 6.641 1 95.56 120 THR A O 1
ATOM 917 N N . PHE A 1 121 ? -20.469 41.406 7.445 1 96.19 121 PHE A N 1
ATOM 918 C CA . PHE A 1 121 ? -20.125 40.438 6.414 1 96.19 121 PHE A CA 1
ATOM 919 C C . PHE A 1 121 ? -20.891 39.125 6.637 1 96.19 121 PHE A C 1
ATOM 921 O O . PHE A 1 121 ? -21.422 38.562 5.691 1 96.19 121 PHE A O 1
ATOM 928 N N . THR A 1 122 ? -20.875 38.562 7.848 1 95.44 122 THR A N 1
ATOM 929 C CA . THR A 1 122 ? -21.422 37.219 8.133 1 95.44 122 THR A CA 1
ATOM 930 C C . THR A 1 122 ? -22.906 37.312 8.445 1 95.44 122 THR A C 1
ATOM 932 O O . THR A 1 122 ? -23.625 36.312 8.359 1 95.44 122 THR A O 1
ATOM 935 N N . LYS A 1 123 ? -23.312 38.469 8.914 1 91.69 123 LYS A N 1
ATOM 936 C CA . LYS A 1 123 ? -24.719 38.625 9.297 1 91.69 123 LYS A CA 1
ATOM 937 C C . LYS A 1 123 ? -25.109 37.625 10.375 1 91.69 123 LYS A C 1
ATOM 939 O O . LYS A 1 123 ? -24.406 37.469 11.367 1 91.69 123 LYS A O 1
ATOM 944 N N . LYS A 1 124 ? -26.234 36.906 10.18 1 87.06 124 LYS A N 1
ATOM 945 C CA . LYS A 1 124 ? -26.703 35.969 11.195 1 87.06 124 LYS A CA 1
ATOM 946 C C . LYS A 1 124 ? -26.406 34.531 10.789 1 87.06 124 LYS A C 1
ATOM 948 O O . LYS A 1 124 ? -26.938 33.562 11.383 1 87.06 124 LYS A O 1
ATOM 953 N N . LEU A 1 125 ? -25.562 34.438 9.859 1 91.25 125 LEU A N 1
ATOM 954 C CA . LEU A 1 125 ? -25.25 33.125 9.344 1 91.25 125 LEU A CA 1
ATOM 955 C C . LEU A 1 125 ? -24.219 32.406 10.227 1 91.25 125 LEU A C 1
ATOM 957 O O . LEU A 1 125 ? -23.516 33.062 10.992 1 91.25 125 LEU A O 1
ATOM 961 N N . LYS A 1 126 ? -24.188 31.141 10.172 1 91.31 126 LYS A N 1
ATOM 962 C CA . LYS A 1 126 ? -23.266 30.344 10.969 1 91.31 126 LYS A CA 1
ATOM 963 C C . LYS A 1 126 ? -21.859 30.406 10.406 1 91.31 126 LYS A C 1
ATOM 965 O O . LYS A 1 126 ? -21.578 29.844 9.344 1 91.31 126 LYS A O 1
ATOM 970 N N . TRP A 1 127 ? -20.922 31.156 11.109 1 94.56 127 TRP A N 1
ATOM 971 C CA . TRP A 1 127 ? -19.516 31.328 10.773 1 94.56 127 TRP A CA 1
ATOM 972 C C . TRP A 1 127 ? -18.625 31.141 12.008 1 94.56 127 TRP A C 1
ATOM 974 O O . TRP A 1 127 ? -19.062 31.438 13.125 1 94.56 127 TRP A O 1
ATOM 984 N N . ASN A 1 128 ? -17.547 30.516 11.781 1 94.88 128 ASN A N 1
ATOM 985 C CA . ASN A 1 128 ? -16.5 30.688 12.789 1 94.88 128 ASN A CA 1
ATOM 986 C C . ASN A 1 128 ? -15.859 32.062 12.695 1 94.88 128 ASN A C 1
ATOM 988 O O . ASN A 1 128 ? -15.289 32.438 11.664 1 94.88 128 ASN A O 1
ATOM 992 N N . ARG A 1 129 ? -16 32.844 13.727 1 97.25 129 ARG A N 1
ATOM 993 C CA . ARG A 1 129 ? -15.562 34.219 13.719 1 97.25 129 ARG A CA 1
ATOM 994 C C . ARG A 1 129 ? -14.359 34.438 14.625 1 97.25 129 ARG A C 1
ATOM 996 O O . ARG A 1 129 ? -14.422 34.125 15.82 1 97.25 129 ARG A O 1
ATOM 1003 N N . LYS A 1 130 ? -13.281 35 14.047 1 97.56 130 LYS A N 1
ATOM 1004 C CA . LYS A 1 130 ? -12.055 35.188 14.82 1 97.56 130 LYS A CA 1
ATOM 1005 C C . LYS A 1 130 ? -11.453 36.562 14.594 1 97.56 130 LYS A C 1
ATOM 1007 O O . LYS A 1 130 ? -11.5 37.094 13.484 1 97.56 130 LYS A O 1
ATOM 1012 N N . ILE A 1 131 ? -10.93 37.156 15.641 1 98.44 131 ILE A N 1
ATOM 1013 C CA . ILE A 1 131 ? -10.172 38.375 15.578 1 98.44 131 ILE A CA 1
ATOM 1014 C C . ILE A 1 131 ? -8.797 38.188 16.219 1 98.44 131 ILE A C 1
ATOM 1016 O O . ILE A 1 131 ? -8.695 37.656 17.312 1 98.44 131 ILE A O 1
ATOM 1020 N N . PHE A 1 132 ? -7.797 38.531 15.492 1 98.31 132 PHE A N 1
ATOM 1021 C CA . PHE A 1 132 ? -6.438 38.531 16.016 1 98.31 132 PHE A CA 1
ATOM 1022 C C . PHE A 1 132 ? -5.922 39.969 16.188 1 98.31 132 PHE A C 1
ATOM 1024 O O . PHE A 1 132 ? -5.93 40.75 15.227 1 98.31 132 PHE A O 1
ATOM 1031 N N . LEU A 1 133 ? -5.531 40.344 17.375 1 98.69 133 LEU A N 1
ATOM 1032 C CA . LEU A 1 133 ? -4.883 41.625 17.609 1 98.69 133 LEU A CA 1
ATOM 1033 C C . LEU A 1 133 ? -3.389 41.438 17.875 1 98.69 133 LEU A C 1
ATOM 1035 O O . LEU A 1 133 ? -3 40.719 18.797 1 98.69 133 LEU A O 1
ATOM 1039 N N . VAL A 1 134 ? -2.576 42 17.031 1 98.56 134 VAL A N 1
ATOM 1040 C CA . VAL A 1 134 ? -1.126 41.969 17.188 1 98.56 134 VAL A CA 1
ATOM 1041 C C . VAL A 1 134 ? -0.624 43.375 17.578 1 98.56 134 VAL A C 1
ATOM 1043 O O . VAL A 1 134 ? -0.804 44.344 16.828 1 98.56 134 VAL A O 1
ATOM 1046 N N . THR A 1 135 ? 0.016 43.5 18.766 1 98.06 135 THR A N 1
ATOM 1047 C CA . THR A 1 135 ? 0.433 44.812 19.25 1 98.06 135 THR A CA 1
ATOM 1048 C C . THR A 1 135 ? 1.6 44.656 20.219 1 98.06 135 THR A C 1
ATOM 1050 O O . THR A 1 135 ? 1.787 43.625 20.828 1 98.06 135 THR A O 1
ATOM 1053 N N . ASP A 1 136 ? 2.414 45.719 20.297 1 96.19 136 ASP A N 1
ATOM 1054 C CA . ASP A 1 136 ? 3.457 45.75 21.328 1 96.19 136 ASP A CA 1
ATOM 1055 C C . ASP A 1 136 ? 2.938 46.375 22.609 1 96.19 136 ASP A C 1
ATOM 1057 O O . ASP A 1 136 ? 3.648 46.406 23.625 1 96.19 136 ASP A O 1
ATOM 1061 N N . GLY A 1 137 ? 1.677 46.969 22.578 1 95.5 137 GLY A N 1
ATOM 1062 C CA . GLY A 1 137 ? 1.01 47.469 23.766 1 95.5 137 GLY A CA 1
ATOM 1063 C C . GLY A 1 137 ? 1.593 48.75 24.266 1 95.5 137 GLY A C 1
ATOM 1064 O O . GLY A 1 137 ? 1.312 49.188 25.406 1 95.5 137 GLY A O 1
ATOM 1065 N N . GLN A 1 138 ? 2.359 49.438 23.453 1 94.31 138 GLN A N 1
ATOM 1066 C CA . GLN A 1 138 ? 3.062 50.625 23.922 1 94.31 138 GLN A CA 1
ATOM 1067 C C . GLN A 1 138 ? 2.262 51.906 23.625 1 94.31 138 GLN A C 1
ATOM 1069 O O . GLN A 1 138 ? 2.5 52.938 24.219 1 94.31 138 GLN A O 1
ATOM 1074 N N . GLY A 1 139 ? 1.325 51.875 22.688 1 92.12 139 GLY A N 1
ATOM 1075 C CA . GLY A 1 139 ? 0.532 53.031 22.328 1 92.12 139 GLY A CA 1
ATOM 1076 C C . GLY A 1 139 ? -0.616 53.312 23.281 1 92.12 139 GLY A C 1
ATOM 1077 O O . GLY A 1 139 ? -0.98 52.438 24.078 1 92.12 139 GLY A O 1
ATOM 1078 N N . PRO A 1 140 ? -1.154 54.5 23.234 1 91.19 140 PRO A N 1
ATOM 1079 C CA . PRO A 1 140 ? -2.279 54.812 24.125 1 91.19 140 PRO A CA 1
ATOM 1080 C C . PRO A 1 140 ? -3.521 54 23.812 1 91.19 140 PRO A C 1
ATOM 1082 O O . PRO A 1 140 ? -3.752 53.625 22.672 1 91.19 140 PRO A O 1
ATOM 1085 N N . MET A 1 141 ? -4.324 53.688 24.844 1 93.25 141 MET A N 1
ATOM 1086 C CA . MET A 1 141 ? -5.531 52.875 24.719 1 93.25 141 MET A CA 1
ATOM 1087 C C . MET A 1 141 ? -6.617 53.344 25.672 1 93.25 141 MET A C 1
ATOM 1089 O O . MET A 1 141 ? -6.34 53.688 26.828 1 93.25 141 MET A O 1
ATOM 1093 N N . ASP A 1 142 ? -7.766 53.5 25.172 1 91.62 142 ASP A N 1
ATOM 1094 C CA . ASP A 1 142 ? -8.914 53.844 25.984 1 91.62 142 ASP A CA 1
ATOM 1095 C C . ASP A 1 142 ? -9.656 52.625 26.484 1 91.62 142 ASP A C 1
ATOM 1097 O O . ASP A 1 142 ? -10.469 52.031 25.75 1 91.62 142 ASP A O 1
ATOM 1101 N N . ALA A 1 143 ? -9.57 52.312 27.812 1 87 143 ALA A N 1
ATOM 1102 C CA . ALA A 1 143 ? -10.078 51.062 28.375 1 87 143 ALA A CA 1
ATOM 1103 C C . ALA A 1 143 ? -11.445 51.25 29.016 1 87 143 ALA A C 1
ATOM 1105 O O . ALA A 1 143 ? -11.922 50.406 29.766 1 87 143 ALA A O 1
ATOM 1106 N N . ASP A 1 144 ? -12.172 52.312 28.875 1 85.56 144 ASP A N 1
ATOM 1107 C CA . ASP A 1 144 ? -13.398 52.656 29.594 1 85.56 144 ASP A CA 1
ATOM 1108 C C . ASP A 1 144 ? -14.531 51.688 29.25 1 85.56 144 ASP A C 1
ATOM 1110 O O . ASP A 1 144 ? -15.305 51.281 30.109 1 85.56 144 ASP A O 1
ATOM 1114 N N . ASP A 1 145 ? -14.742 51.188 28.031 1 86.31 145 ASP A N 1
ATOM 1115 C CA . ASP A 1 145 ? -15.914 50.406 27.609 1 86.31 145 ASP A CA 1
ATOM 1116 C C . ASP A 1 145 ? -15.547 49 27.219 1 86.31 145 ASP A C 1
ATOM 1118 O O . ASP A 1 145 ? -16.109 48.406 26.281 1 86.31 145 ASP A O 1
ATOM 1122 N N . LEU A 1 146 ? -14.688 48.438 28.047 1 92.88 146 LEU A N 1
ATOM 1123 C CA . LEU A 1 146 ? -14.219 47.094 27.703 1 92.88 146 LEU A CA 1
ATOM 1124 C C . LEU A 1 146 ? -15.289 46.031 27.969 1 92.88 146 LEU A C 1
ATOM 1126 O O . LEU A 1 146 ? -15.414 45.062 27.25 1 92.88 146 LEU A O 1
ATOM 1130 N N . GLY A 1 147 ? -16.062 46.25 29.031 1 92.44 147 GLY A N 1
ATOM 1131 C CA . GLY A 1 147 ? -17.141 45.344 29.375 1 92.44 147 GLY A CA 1
ATOM 1132 C C . GLY A 1 147 ? -18.188 45.219 28.281 1 92.44 147 GLY A C 1
ATOM 1133 O O . GLY A 1 147 ? -18.656 44.125 27.953 1 92.44 147 GLY A O 1
ATOM 1134 N N . ASP A 1 148 ? -18.547 46.375 27.75 1 93.62 148 ASP A N 1
ATOM 1135 C CA . ASP A 1 148 ? -19.531 46.406 26.672 1 93.62 148 ASP A CA 1
ATOM 1136 C C . ASP A 1 148 ? -19.016 45.688 25.422 1 93.62 148 ASP A C 1
ATOM 1138 O O . ASP A 1 148 ? -19.781 45 24.734 1 93.62 148 ASP A O 1
ATOM 1142 N N . ILE A 1 149 ? -17.828 45.875 25.203 1 93.75 149 ILE A N 1
ATOM 1143 C CA . ILE A 1 149 ? -17.203 45.281 24.016 1 93.75 149 ILE A CA 1
ATOM 1144 C C . ILE A 1 149 ? -17.156 43.75 24.156 1 93.75 149 ILE A C 1
ATOM 1146 O O . ILE A 1 149 ? -17.469 43.031 23.203 1 93.75 149 ILE A O 1
ATOM 1150 N N . SER A 1 150 ? -16.734 43.25 25.312 1 95.94 150 SER A N 1
ATOM 1151 C CA . SER A 1 150 ? -16.703 41.812 25.547 1 95.94 150 SER A CA 1
ATOM 1152 C C . SER A 1 150 ? -18.094 41.188 25.406 1 95.94 150 SER A C 1
ATOM 1154 O O . SER A 1 150 ? -18.234 40.125 24.859 1 95.94 150 SER A O 1
ATOM 1156 N N . LYS A 1 151 ? -19.078 41.906 25.922 1 95.38 151 LYS A N 1
ATOM 1157 C CA . LYS A 1 151 ? -20.453 41.406 25.797 1 95.38 151 LYS A CA 1
ATOM 1158 C C . LYS A 1 151 ? -20.859 41.312 24.328 1 95.38 151 LYS A C 1
ATOM 1160 O O . LYS A 1 151 ? -21.469 40.312 23.922 1 95.38 151 LYS A O 1
ATOM 1165 N N . LYS A 1 152 ? -20.547 42.281 23.594 1 94.12 152 LYS A N 1
ATOM 1166 C CA . LYS A 1 152 ? -20.875 42.281 22.156 1 94.12 152 LYS A CA 1
ATOM 1167 C C . LYS A 1 152 ? -20.172 41.125 21.438 1 94.12 152 LYS A C 1
ATOM 1169 O O . LYS A 1 152 ? -20.75 40.469 20.578 1 94.12 152 LYS A O 1
ATOM 1174 N N . MET A 1 153 ? -18.938 40.938 21.672 1 95.56 153 MET A N 1
ATOM 1175 C CA . MET A 1 153 ? -18.141 39.844 21.078 1 95.56 153 MET A CA 1
ATOM 1176 C C . MET A 1 153 ? -18.734 38.5 21.422 1 95.56 153 MET A C 1
ATOM 1178 O O . MET A 1 153 ? -18.828 37.625 20.562 1 95.56 153 MET A O 1
ATOM 1182 N N . ASN A 1 154 ? -19.125 38.375 22.641 1 96.25 154 ASN A N 1
ATOM 1183 C CA . ASN A 1 154 ? -19.75 37.125 23.078 1 96.25 154 ASN A CA 1
ATOM 1184 C C . ASN A 1 154 ? -21.094 36.875 22.375 1 96.25 154 ASN A C 1
ATOM 1186 O O . ASN A 1 154 ? -21.391 35.75 21.969 1 96.25 154 ASN A O 1
ATOM 1190 N N . ASP A 1 155 ? -21.844 37.938 22.25 1 94.12 155 ASP A N 1
ATOM 1191 C CA . ASP A 1 155 ? -23.125 37.844 21.578 1 94.12 155 ASP A CA 1
ATOM 1192 C C . ASP A 1 155 ? -22.953 37.406 20.125 1 94.12 155 ASP A C 1
ATOM 1194 O O . ASP A 1 155 ? -23.781 36.688 19.578 1 94.12 155 ASP A O 1
ATOM 1198 N N . SER A 1 156 ? -21.938 37.875 19.578 1 94.44 156 SER A N 1
ATOM 1199 C CA . SER A 1 156 ? -21.672 37.562 18.172 1 94.44 156 SER A CA 1
ATOM 1200 C C . SER A 1 156 ? -20.828 36.312 18.031 1 94.44 156 SER A C 1
ATOM 1202 O O . SER A 1 156 ? -20.438 35.938 16.922 1 94.44 156 SER A O 1
ATOM 1204 N N . ASN A 1 157 ? -20.438 35.625 19.062 1 94.31 157 ASN A N 1
ATOM 1205 C CA . ASN A 1 157 ? -19.625 34.406 19.078 1 94.31 157 ASN A CA 1
ATOM 1206 C C . ASN A 1 157 ? -18.297 34.625 18.375 1 94.31 157 ASN A C 1
ATOM 1208 O O . ASN A 1 157 ? -17.922 33.844 17.5 1 94.31 157 ASN A O 1
ATOM 1212 N N . ILE A 1 158 ? -17.625 35.719 18.656 1 96.56 158 ILE A N 1
ATOM 1213 C CA . ILE A 1 158 ? -16.328 36.062 18.078 1 96.56 158 ILE A CA 1
ATOM 1214 C C . ILE A 1 158 ? -15.219 35.688 19.047 1 96.56 158 ILE A C 1
ATOM 1216 O O . ILE A 1 158 ? -15.258 36.062 20.219 1 96.56 158 ILE A O 1
ATOM 1220 N N . GLN A 1 159 ? -14.297 34.969 18.562 1 97 159 GLN A N 1
ATOM 1221 C CA . GLN A 1 159 ? -13.133 34.594 19.359 1 97 159 GLN A CA 1
ATOM 1222 C C . GLN A 1 159 ? -12.023 35.656 19.219 1 97 159 GLN A C 1
ATOM 1224 O O . GLN A 1 159 ? -11.586 35.938 18.109 1 97 159 GLN A O 1
ATOM 1229 N N . LEU A 1 160 ? -11.562 36.156 20.328 1 97.88 160 LEU A N 1
ATOM 1230 C CA . LEU A 1 160 ? -10.5 37.156 20.328 1 97.88 160 LEU A CA 1
ATOM 1231 C C . LEU A 1 160 ? -9.172 36.562 20.766 1 97.88 160 LEU A C 1
ATOM 1233 O O . LEU A 1 160 ? -9.094 35.906 21.812 1 97.88 160 LEU A O 1
ATOM 1237 N N . THR A 1 161 ? -8.211 36.688 19.938 1 97.88 161 THR A N 1
ATOM 1238 C CA . THR A 1 161 ? -6.844 36.312 20.281 1 97.88 161 THR A CA 1
ATOM 1239 C C . THR A 1 161 ? -5.918 37.531 20.266 1 97.88 161 THR A C 1
ATOM 1241 O O . THR A 1 161 ? -5.805 38.188 19.234 1 97.88 161 THR A O 1
ATOM 1244 N N . VAL A 1 162 ? -5.305 37.812 21.359 1 98.19 162 VAL A N 1
ATOM 1245 C CA . VAL A 1 162 ? -4.352 38.906 21.453 1 98.19 162 VAL A CA 1
ATOM 1246 C C . VAL A 1 162 ? -2.928 38.375 21.484 1 98.19 162 VAL A C 1
ATOM 1248 O O . VAL A 1 162 ? -2.576 37.594 22.375 1 98.19 162 VAL A O 1
ATOM 1251 N N . LEU A 1 163 ? -2.178 38.75 20.5 1 97.88 163 LEU A N 1
ATOM 1252 C CA . LEU A 1 163 ? -0.77 38.406 20.438 1 97.88 163 LEU A CA 1
ATOM 1253 C C . LEU A 1 163 ? 0.126 39.594 20.703 1 97.88 163 LEU A C 1
ATOM 1255 O O . LEU A 1 163 ? 0.304 40.438 19.828 1 97.88 163 LEU A O 1
ATOM 1259 N N . GLY A 1 164 ? 0.755 39.562 21.828 1 97.69 164 GLY A N 1
ATOM 1260 C CA . GLY A 1 164 ? 1.546 40.688 22.25 1 97.69 164 GLY A CA 1
ATOM 1261 C C . GLY A 1 164 ? 3.037 40.5 22.062 1 97.69 164 GLY A C 1
ATOM 1262 O O . GLY A 1 164 ? 3.561 39.406 22.344 1 97.69 164 GLY A O 1
ATOM 1263 N N . VAL A 1 165 ? 3.676 41.531 21.562 1 96.69 165 VAL A N 1
ATOM 1264 C CA . VAL A 1 165 ? 5.133 41.5 21.469 1 96.69 165 VAL A CA 1
ATOM 1265 C C . VAL A 1 165 ? 5.754 41.688 22.844 1 96.69 165 VAL A C 1
ATOM 1267 O O . VAL A 1 165 ? 5.574 42.75 23.469 1 96.69 165 VAL A O 1
ATOM 1270 N N . ASP A 1 166 ? 6.406 40.688 23.344 1 95.56 166 ASP A N 1
ATOM 1271 C CA . ASP A 1 166 ? 7.102 40.688 24.625 1 95.56 166 ASP A CA 1
ATOM 1272 C C . ASP A 1 166 ? 6.125 40.875 25.781 1 95.56 166 ASP A C 1
ATOM 1274 O O . ASP A 1 166 ? 6.434 41.562 26.75 1 95.56 166 ASP A O 1
ATOM 1278 N N . PHE A 1 167 ? 4.883 40.438 25.562 1 96.56 167 PHE A N 1
ATOM 1279 C CA . PHE A 1 167 ? 3.906 40.438 26.641 1 96.56 167 PHE A CA 1
ATOM 1280 C C . PHE A 1 167 ? 4.305 39.438 27.719 1 96.56 167 PHE A C 1
ATOM 1282 O O . PHE A 1 167 ? 4.891 38.375 27.406 1 96.56 167 PHE A O 1
ATOM 1289 N N . ASP A 1 168 ? 3.938 39.75 28.938 1 94.69 168 ASP A N 1
ATOM 1290 C CA . ASP A 1 168 ? 4.125 38.781 30 1 94.69 168 ASP A CA 1
ATOM 1291 C C . ASP A 1 168 ? 3.27 37.531 29.766 1 94.69 168 ASP A C 1
ATOM 1293 O O . ASP A 1 168 ? 2.082 37.625 29.453 1 94.69 168 ASP A O 1
ATOM 1297 N N . ASP A 1 169 ? 3.922 36.406 29.781 1 93.12 169 ASP A N 1
ATOM 1298 C CA . ASP A 1 169 ? 3.277 35.125 29.578 1 93.12 169 ASP A CA 1
ATOM 1299 C C . ASP A 1 169 ? 3.834 34.094 30.547 1 93.12 169 ASP A C 1
ATOM 1301 O O . ASP A 1 169 ? 4.805 33.406 30.234 1 93.12 169 ASP A O 1
ATOM 1305 N N . PRO A 1 170 ? 3.186 33.906 31.625 1 87.44 170 PRO A N 1
ATOM 1306 C CA . PRO A 1 170 ? 3.682 32.969 32.625 1 87.44 170 PRO A CA 1
ATOM 1307 C C . PRO A 1 170 ? 3.748 31.531 32.125 1 87.44 170 PRO A C 1
ATOM 1309 O O . PRO A 1 170 ? 4.648 30.781 32.5 1 87.44 170 PRO A O 1
ATOM 1312 N N . GLU A 1 171 ? 2.82 31.156 31.312 1 85.12 171 GLU A N 1
ATOM 1313 C CA . GLU A 1 171 ? 2.803 29.797 30.797 1 85.12 171 GLU A CA 1
ATOM 1314 C C . GLU A 1 171 ? 3.99 29.531 29.875 1 85.12 171 GLU A C 1
ATOM 1316 O O . GLU A 1 171 ? 4.551 28.438 29.875 1 85.12 171 GLU A O 1
ATOM 1321 N N . TYR A 1 172 ? 4.344 30.516 29.141 1 86.56 172 TYR A N 1
ATOM 1322 C CA . TYR A 1 172 ? 5.484 30.422 28.234 1 86.56 172 TYR A CA 1
ATOM 1323 C C . TYR A 1 172 ? 6.789 30.703 28.969 1 86.56 172 TYR A C 1
ATOM 1325 O O . TYR A 1 172 ? 7.867 30.328 28.5 1 86.56 172 TYR A O 1
ATOM 1333 N N . GLY A 1 173 ? 6.777 31.391 30.172 1 88.5 173 GLY A N 1
ATOM 1334 C CA . GLY A 1 173 ? 7.941 31.672 30.984 1 88.5 173 GLY A CA 1
ATOM 1335 C C . GLY A 1 173 ? 8.648 32.969 30.594 1 88.5 173 GLY A C 1
ATOM 1336 O O . GLY A 1 173 ? 9.875 33.031 30.641 1 88.5 173 GLY A O 1
ATOM 1337 N N . PHE A 1 174 ? 7.934 33.938 30.094 1 91.62 174 PHE A N 1
ATOM 1338 C CA . PHE A 1 174 ? 8.523 35.219 29.703 1 91.62 174 PHE A CA 1
ATOM 1339 C C . PHE A 1 174 ? 7.93 36.344 30.516 1 91.62 174 PHE A C 1
ATOM 1341 O O . PHE A 1 174 ? 6.719 36.375 30.766 1 91.62 174 PHE A O 1
ATOM 1348 N N . LYS A 1 175 ? 8.742 37.219 31 1 93.56 175 LYS A N 1
ATOM 1349 C CA . LYS A 1 175 ? 8.336 38.438 31.688 1 93.56 175 LYS A CA 1
ATOM 1350 C C . LYS A 1 175 ? 9.242 39.625 31.312 1 93.56 175 LYS A C 1
ATOM 1352 O O . LYS A 1 175 ? 10.469 39.5 31.375 1 93.56 175 LYS A O 1
ATOM 1357 N N . GLU A 1 176 ? 8.594 40.719 30.875 1 92.94 176 GLU A N 1
ATOM 1358 C CA . GLU A 1 176 ? 9.359 41.938 30.609 1 92.94 176 GLU A CA 1
ATOM 1359 C C . GLU A 1 176 ? 9.492 42.781 31.859 1 92.94 176 GLU A C 1
ATOM 1361 O O . GLU A 1 176 ? 8.562 43.5 32.25 1 92.94 176 GLU A O 1
ATOM 1366 N N . GLU A 1 177 ? 10.586 42.875 32.531 1 89.31 177 GLU A N 1
ATOM 1367 C CA . GLU A 1 177 ? 10.797 43.531 33.812 1 89.31 177 GLU A CA 1
ATOM 1368 C C . GLU A 1 177 ? 10.766 45.031 33.688 1 89.31 177 GLU A C 1
ATOM 1370 O O . GLU A 1 177 ? 10.227 45.719 34.562 1 89.31 177 GLU A O 1
ATOM 1375 N N . ASP A 1 178 ? 11.391 45.688 32.688 1 88.19 178 ASP A N 1
ATOM 1376 C CA . ASP A 1 178 ? 11.539 47.125 32.594 1 88.19 178 ASP A CA 1
ATOM 1377 C C . ASP A 1 178 ? 10.602 47.719 31.547 1 88.19 178 ASP A C 1
ATOM 1379 O O . ASP A 1 178 ? 10.977 48.656 30.812 1 88.19 178 ASP A O 1
ATOM 1383 N N . LYS A 1 179 ? 9.344 47.125 31.594 1 91.44 179 LYS A N 1
ATOM 1384 C CA . LYS A 1 179 ? 8.445 47.656 30.578 1 91.44 179 LYS A CA 1
ATOM 1385 C C . LYS A 1 179 ? 7.855 49 31.031 1 91.44 179 LYS A C 1
ATOM 1387 O O . LYS A 1 179 ? 7.711 49.25 32.219 1 91.44 179 LYS A O 1
ATOM 1392 N N . PRO A 1 180 ? 7.516 49.969 30.062 1 92.81 180 PRO A N 1
ATOM 1393 C CA . PRO A 1 180 ? 6.883 51.25 30.391 1 92.81 180 PRO A CA 1
ATOM 1394 C C . PRO A 1 180 ? 5.523 51.062 31.062 1 92.81 180 PRO A C 1
ATOM 1396 O O . PRO A 1 180 ? 4.844 50.062 30.859 1 92.81 180 PRO A O 1
ATOM 1399 N N . SER A 1 181 ? 5.141 52.062 31.906 1 94.19 181 SER A N 1
ATOM 1400 C CA . SER A 1 181 ? 3.889 52.031 32.656 1 94.19 181 SER A CA 1
ATOM 1401 C C . SER A 1 181 ? 2.691 51.906 31.703 1 94.19 181 SER A C 1
ATOM 1403 O O . SER A 1 181 ? 1.729 51.188 32 1 94.19 181 SER A O 1
ATOM 1405 N N . THR A 1 182 ? 2.785 52.562 30.609 1 94.31 182 THR A N 1
ATOM 1406 C CA . THR A 1 182 ? 1.709 52.531 29.625 1 94.31 182 THR A CA 1
ATOM 1407 C C . THR A 1 182 ? 1.495 51.125 29.109 1 94.31 182 THR A C 1
ATOM 1409 O O . THR A 1 182 ? 0.357 50.656 29 1 94.31 182 THR A O 1
ATOM 1412 N N . LYS A 1 183 ? 2.512 50.406 28.812 1 95.56 183 LYS A N 1
ATOM 1413 C CA . LYS A 1 183 ? 2.43 49.031 28.328 1 95.56 183 LYS A CA 1
ATOM 1414 C C . LYS A 1 183 ? 1.865 48.125 29.391 1 95.56 183 LYS A C 1
ATOM 1416 O O . LYS A 1 183 ? 1.085 47.219 29.094 1 95.56 183 LYS A O 1
ATOM 1421 N N . LYS A 1 184 ? 2.293 48.344 30.641 1 95.94 184 LYS A N 1
ATOM 1422 C CA . LYS A 1 184 ? 1.795 47.531 31.75 1 95.94 184 LYS A CA 1
ATOM 1423 C C . LYS A 1 184 ? 0.281 47.656 31.891 1 95.94 184 LYS A C 1
ATOM 1425 O O . LYS A 1 184 ? -0.422 46.656 32.062 1 95.94 184 LYS A O 1
ATOM 1430 N N . GLU A 1 185 ? -0.184 48.875 31.828 1 95.38 185 GLU A N 1
ATOM 1431 C CA . GLU A 1 185 ? -1.614 49.156 31.938 1 95.38 185 GLU A CA 1
ATOM 1432 C C . GLU A 1 185 ? -2.381 48.562 30.75 1 95.38 185 GLU A C 1
ATOM 1434 O O . GLU A 1 185 ? -3.459 48 30.938 1 95.38 185 GLU A O 1
ATOM 1439 N N . ASN A 1 186 ? -1.81 48.75 29.625 1 96.12 186 ASN A N 1
ATOM 1440 C CA . ASN A 1 186 ? -2.455 48.219 28.422 1 96.12 186 ASN A CA 1
ATOM 1441 C C . ASN A 1 186 ? -2.547 46.688 28.453 1 96.12 186 ASN A C 1
ATOM 1443 O O . ASN A 1 186 ? -3.568 46.125 28.062 1 96.12 186 ASN A O 1
ATOM 1447 N N . GLU A 1 187 ? -1.479 46.031 28.812 1 96.19 187 GLU A N 1
ATOM 1448 C CA . GLU A 1 187 ? -1.461 44.594 28.938 1 96.19 187 GLU A CA 1
ATOM 1449 C C . GLU A 1 187 ? -2.545 44.094 29.891 1 96.19 187 GLU A C 1
ATOM 1451 O O . GLU A 1 187 ? -3.238 43.125 29.594 1 96.19 187 GLU A O 1
ATOM 1456 N N . GLN A 1 188 ? -2.65 44.781 31 1 95 188 GLN A N 1
ATOM 1457 C CA . GLN A 1 188 ? -3.656 44.438 32 1 95 188 GLN A CA 1
ATOM 1458 C C . GLN A 1 188 ? -5.066 44.625 31.453 1 95 188 GLN A C 1
ATOM 1460 O O . GLN A 1 188 ? -5.949 43.812 31.688 1 95 188 GLN A O 1
ATOM 1465 N N . ALA A 1 189 ? -5.254 45.719 30.766 1 95.94 189 ALA A N 1
ATOM 1466 C CA . ALA A 1 189 ? -6.555 46 30.172 1 95.94 189 ALA A CA 1
ATOM 1467 C C . ALA A 1 189 ? -6.938 44.938 29.141 1 95.94 189 ALA A C 1
ATOM 1469 O O . ALA A 1 189 ? -8.078 44.469 29.109 1 95.94 189 ALA A O 1
ATOM 1470 N N . LEU A 1 190 ? -6 44.562 28.297 1 96.62 190 LEU A N 1
ATOM 1471 C CA . LEU A 1 190 ? -6.246 43.594 27.25 1 96.62 190 LEU A CA 1
ATOM 1472 C C . LEU A 1 190 ? -6.508 42.219 27.859 1 96.62 190 LEU A C 1
ATOM 1474 O O . LEU A 1 190 ? -7.352 41.469 27.375 1 96.62 190 LEU A O 1
ATOM 1478 N N . ARG A 1 191 ? -5.785 41.875 28.891 1 95.81 191 ARG A N 1
ATOM 1479 C CA . ARG A 1 191 ? -6.004 40.625 29.578 1 95.81 191 ARG A CA 1
ATOM 1480 C C . ARG A 1 191 ? -7.41 40.562 30.172 1 95.81 191 ARG A C 1
ATOM 1482 O O . ARG A 1 191 ? -8.062 39.5 30.125 1 95.81 191 ARG A O 1
ATOM 1489 N N . SER A 1 192 ? -7.801 41.688 30.781 1 95.25 192 SER A N 1
ATOM 1490 C CA . SER A 1 192 ? -9.148 41.75 31.344 1 95.25 192 SER A CA 1
ATOM 1491 C C . SER A 1 192 ? -10.203 41.562 30.266 1 95.25 192 SER A C 1
ATOM 1493 O O . SER A 1 192 ? -11.195 40.875 30.484 1 95.25 192 SER A O 1
ATOM 1495 N N . LEU A 1 193 ? -9.977 42.188 29.203 1 96.31 193 LEU A N 1
ATOM 1496 C CA . LEU A 1 193 ? -10.898 42.062 28.078 1 96.31 193 LEU A CA 1
ATOM 1497 C C . LEU A 1 193 ? -10.977 40.625 27.594 1 96.31 193 LEU A C 1
ATOM 1499 O O . LEU A 1 193 ? -12.078 40.094 27.406 1 96.31 193 LEU A O 1
ATOM 1503 N N . VAL A 1 194 ? -9.852 39.969 27.359 1 96.38 194 VAL A N 1
ATOM 1504 C CA . VAL A 1 194 ? -9.773 38.594 26.844 1 96.38 194 VAL A CA 1
ATOM 1505 C C . VAL A 1 194 ? -10.43 37.625 27.812 1 96.38 194 VAL A C 1
ATOM 1507 O O . VAL A 1 194 ? -11.117 36.688 27.406 1 96.38 194 VAL A O 1
ATOM 1510 N N . ASN A 1 195 ? -10.203 37.844 29.094 1 94.5 195 ASN A N 1
ATOM 1511 C CA . ASN A 1 195 ? -10.781 37 30.125 1 94.5 195 ASN A CA 1
ATOM 1512 C C . ASN A 1 195 ? -12.305 37.062 30.109 1 94.5 195 ASN A C 1
ATOM 1514 O O . ASN A 1 195 ? -12.969 36.094 30.453 1 94.5 195 ASN A O 1
ATOM 1518 N N . ASP A 1 196 ? -12.836 38.188 29.734 1 95.19 196 ASP A N 1
ATOM 1519 C CA . ASP A 1 196 ? -14.289 38.375 29.688 1 95.19 196 ASP A CA 1
ATOM 1520 C C . ASP A 1 196 ? -14.875 37.844 28.391 1 95.19 196 ASP A C 1
ATOM 1522 O O . ASP A 1 196 ? -16.094 37.688 28.266 1 95.19 196 ASP A O 1
ATOM 1526 N N . CYS A 1 197 ? -14.078 37.5 27.438 1 95.25 197 CYS A N 1
ATOM 1527 C CA . CYS A 1 197 ? -14.523 36.969 26.156 1 95.25 197 CYS A CA 1
ATOM 1528 C C . CYS A 1 197 ? -14.547 35.438 26.188 1 95.25 197 CYS A C 1
ATOM 1530 O O . CYS A 1 197 ? -13.656 34.812 26.766 1 95.25 197 CYS A O 1
ATOM 1532 N N . GLN A 1 198 ? -15.578 34.906 25.625 1 93.25 198 GLN A N 1
ATOM 1533 C CA . GLN A 1 198 ? -15.648 33.438 25.5 1 93.25 198 GLN A CA 1
ATOM 1534 C C . GLN A 1 198 ? -14.555 32.906 24.578 1 93.25 198 GLN A C 1
ATOM 1536 O O . GLN A 1 198 ? -14.406 33.406 23.453 1 93.25 198 GLN A O 1
ATOM 1541 N N . ASP A 1 199 ? -13.711 32 24.953 1 91.31 199 ASP A N 1
ATOM 1542 C CA . ASP A 1 199 ? -12.641 31.359 24.203 1 91.31 199 ASP A CA 1
ATOM 1543 C C . ASP A 1 199 ? -11.555 32.375 23.828 1 91.31 199 ASP A C 1
ATOM 1545 O O . ASP A 1 199 ? -10.969 32.281 22.75 1 91.31 199 ASP A O 1
ATOM 1549 N N . GLY A 1 200 ? -11.445 33.406 24.547 1 94.69 200 GLY A N 1
ATOM 1550 C CA . GLY A 1 200 ? -10.398 34.375 24.328 1 94.69 200 GLY A CA 1
ATOM 1551 C C . GLY A 1 200 ? -9.023 33.875 24.719 1 94.69 200 GLY A C 1
ATOM 1552 O O . GLY A 1 200 ? -8.883 33.094 25.656 1 94.69 200 GLY A O 1
ATOM 1553 N N . VAL A 1 201 ? -8.047 34.312 23.984 1 95.38 201 VAL A N 1
ATOM 1554 C CA . VAL A 1 201 ? -6.676 33.906 24.25 1 95.38 201 VAL A CA 1
ATOM 1555 C C . VAL A 1 201 ? -5.738 35.094 24.203 1 95.38 201 VAL A C 1
ATOM 1557 O O . VAL A 1 201 ? -5.879 35.969 23.328 1 95.38 201 VAL A O 1
ATOM 1560 N N . ILE A 1 202 ? -4.922 35.281 25.141 1 96.38 202 ILE A N 1
ATOM 1561 C CA . ILE A 1 202 ? -3.848 36.281 25.125 1 96.38 202 ILE A CA 1
ATOM 1562 C C . ILE A 1 202 ? -2.502 35.562 25.312 1 96.38 202 ILE A C 1
ATOM 1564 O O . ILE A 1 202 ? -2.357 34.719 26.172 1 96.38 202 ILE A O 1
ATOM 1568 N N . ALA A 1 203 ? -1.589 35.812 24.422 1 95.06 203 ALA A N 1
ATOM 1569 C CA . ALA A 1 203 ? -0.304 35.125 24.469 1 95.06 203 ALA A CA 1
ATOM 1570 C C . ALA A 1 203 ? 0.823 36.031 23.969 1 95.06 203 ALA A C 1
ATOM 1572 O O . ALA A 1 203 ? 0.571 37.062 23.344 1 95.06 203 ALA A O 1
ATOM 1573 N N . ASN A 1 204 ? 2.051 35.656 24.422 1 96.06 204 ASN A N 1
ATOM 1574 C CA . ASN A 1 204 ? 3.244 36.219 23.797 1 96.06 204 ASN A CA 1
ATOM 1575 C C . ASN A 1 204 ? 3.4 35.75 22.359 1 96.06 204 ASN A C 1
ATOM 1577 O O . ASN A 1 204 ? 3.26 34.562 22.062 1 96.06 204 ASN A O 1
ATOM 1581 N N . ILE A 1 205 ? 3.629 36.625 21.484 1 95.94 205 ILE A N 1
ATOM 1582 C CA . ILE A 1 205 ? 3.664 36.312 20.062 1 95.94 205 ILE A CA 1
ATOM 1583 C C . ILE A 1 205 ? 4.777 35.312 19.781 1 95.94 205 ILE A C 1
ATOM 1585 O O . ILE A 1 205 ? 4.699 34.531 18.812 1 95.94 205 ILE A O 1
ATOM 1589 N N . THR A 1 206 ? 5.82 35.344 20.641 1 93.88 206 THR A N 1
ATOM 1590 C CA . THR A 1 206 ? 6.922 34.375 20.469 1 93.88 206 THR A CA 1
ATOM 1591 C C . THR A 1 206 ? 6.43 32.938 20.594 1 93.88 206 THR A C 1
ATOM 1593 O O . THR A 1 206 ? 6.906 32.062 19.891 1 93.88 206 THR A O 1
ATOM 1596 N N . GLU A 1 207 ? 5.516 32.75 21.438 1 92.38 207 GLU A N 1
ATOM 1597 C CA . GLU A 1 207 ? 4.914 31.422 21.578 1 92.38 207 GLU A CA 1
ATOM 1598 C C . GLU A 1 207 ? 4.211 31 20.281 1 92.38 207 GLU A C 1
ATOM 1600 O O . GLU A 1 207 ? 4.348 29.859 19.844 1 92.38 207 GLU A O 1
ATOM 1605 N N . ALA A 1 208 ? 3.492 31.875 19.734 1 92.56 208 ALA A N 1
ATOM 1606 C CA . ALA A 1 208 ? 2.77 31.609 18.484 1 92.56 208 ALA A CA 1
ATOM 1607 C C . ALA A 1 208 ? 3.734 31.328 17.344 1 92.56 208 ALA A C 1
ATOM 1609 O O . ALA A 1 208 ? 3.488 30.438 16.516 1 92.56 208 ALA A O 1
ATOM 1610 N N . ILE A 1 209 ? 4.812 32.062 17.297 1 91.19 209 ILE A N 1
ATOM 1611 C CA . ILE A 1 209 ? 5.801 31.906 16.234 1 91.19 209 ILE A CA 1
ATOM 1612 C C . ILE A 1 209 ? 6.527 30.562 16.391 1 91.19 209 ILE A C 1
ATOM 1614 O O . ILE A 1 209 ? 6.762 29.859 15.398 1 91.19 209 ILE A O 1
ATOM 1618 N N . ASP A 1 210 ? 6.766 30.203 17.594 1 86.38 210 ASP A N 1
ATOM 1619 C CA . ASP A 1 210 ? 7.426 28.922 17.859 1 86.38 210 ASP A CA 1
ATOM 1620 C C . ASP A 1 210 ? 6.547 27.75 17.438 1 86.38 210 ASP A C 1
ATOM 1622 O O . ASP A 1 210 ? 7.055 26.703 17.016 1 86.38 210 ASP A O 1
ATOM 1626 N N . GLU A 1 211 ? 5.363 27.984 17.484 1 86.75 211 GLU A N 1
ATOM 1627 C CA . GLU A 1 211 ? 4.414 26.922 17.141 1 86.75 211 GLU A CA 1
ATOM 1628 C C . GLU A 1 211 ? 4.324 26.734 15.641 1 86.75 211 GLU A C 1
ATOM 1630 O O . GLU A 1 211 ? 3.801 25.719 15.164 1 86.75 211 GLU A O 1
ATOM 1635 N N . LEU A 1 212 ? 4.828 27.719 14.914 1 85 212 LEU A N 1
ATOM 1636 C CA . LEU A 1 212 ? 4.773 27.625 13.461 1 85 212 LEU A CA 1
ATOM 1637 C C . LEU A 1 212 ? 5.613 26.469 12.953 1 85 212 LEU A C 1
ATOM 1639 O O . LEU A 1 212 ? 5.352 25.922 11.875 1 85 212 LEU A O 1
ATOM 1643 N N . ASP A 1 213 ? 6.547 26.062 13.734 1 82.25 213 ASP A N 1
ATOM 1644 C CA . ASP A 1 213 ? 7.449 24.984 13.336 1 82.25 213 ASP A CA 1
ATOM 1645 C C . ASP A 1 213 ? 6.793 23.609 13.531 1 82.25 213 ASP A C 1
ATOM 1647 O O . ASP A 1 213 ? 7.273 22.609 13.008 1 82.25 213 ASP A O 1
ATOM 1651 N N . THR A 1 214 ? 5.738 23.656 14.25 1 84.88 214 THR A N 1
ATOM 1652 C CA . THR A 1 214 ? 4.988 22.422 14.406 1 84.88 214 THR A CA 1
ATOM 1653 C C . THR A 1 214 ? 4.07 22.188 13.203 1 84.88 214 THR A C 1
ATOM 1655 O O . THR A 1 214 ? 3.207 23.016 12.914 1 84.88 214 THR A O 1
ATOM 1658 N N . PRO A 1 215 ? 4.262 21.062 12.555 1 87.19 215 PRO A N 1
ATOM 1659 C CA . PRO A 1 215 ? 3.457 20.828 11.352 1 87.19 215 PRO A CA 1
ATOM 1660 C C . PRO A 1 215 ? 1.962 20.734 11.656 1 87.19 215 PRO A C 1
ATOM 1662 O O . PRO A 1 215 ? 1.569 20.219 12.703 1 87.19 215 PRO A O 1
ATOM 1665 N N . ARG A 1 216 ? 1.232 21.312 10.781 1 82.25 216 ARG A N 1
ATOM 1666 C CA . ARG A 1 216 ? -0.219 21.188 10.852 1 82.25 216 ARG A CA 1
ATOM 1667 C C . ARG A 1 216 ? -0.713 20.062 9.93 1 82.25 216 ARG A C 1
ATOM 1669 O O . ARG A 1 216 ? -0.299 19.984 8.773 1 82.25 216 ARG A O 1
ATOM 1676 N N . ILE A 1 217 ? -1.526 19.281 10.477 1 85.62 217 ILE A N 1
ATOM 1677 C CA . ILE A 1 217 ? -2.062 18.156 9.703 1 85.62 217 ILE A CA 1
ATOM 1678 C C . ILE A 1 217 ? -3.318 18.609 8.953 1 85.62 217 ILE A C 1
ATOM 1680 O O . ILE A 1 217 ? -4.211 19.219 9.539 1 85.62 217 ILE A O 1
ATOM 1684 N N . LYS A 1 218 ? -3.322 18.344 7.684 1 77.75 218 LYS A N 1
ATOM 1685 C CA . LYS A 1 218 ? -4.484 18.656 6.859 1 77.75 218 LYS A CA 1
ATOM 1686 C C . LYS A 1 218 ? -5.695 17.828 7.27 1 77.75 218 LYS A C 1
ATOM 1688 O O . LYS A 1 218 ? -5.586 16.609 7.43 1 77.75 218 LYS A O 1
ATOM 1693 N N . ALA A 1 219 ? -6.734 18.484 7.508 1 74.44 219 ALA A N 1
ATOM 1694 C CA . ALA A 1 219 ? -7.969 17.781 7.824 1 74.44 219 ALA A CA 1
ATOM 1695 C C . ALA A 1 219 ? -8.609 17.203 6.562 1 74.44 219 ALA A C 1
ATOM 1697 O O . ALA A 1 219 ? -8.742 17.906 5.555 1 74.44 219 ALA A O 1
ATOM 1698 N N . VAL A 1 220 ? -8.883 15.906 6.535 1 77.69 220 VAL A N 1
ATOM 1699 C CA . VAL A 1 220 ? -9.5 15.25 5.387 1 77.69 220 VAL A CA 1
ATOM 1700 C C . VAL A 1 220 ? -10.93 14.844 5.73 1 77.69 220 VAL A C 1
ATOM 1702 O O . VAL A 1 220 ? -11.188 14.289 6.801 1 77.69 220 VAL A O 1
ATOM 1705 N N . LYS A 1 221 ? -11.789 15.211 4.891 1 79.94 221 LYS A N 1
ATOM 1706 C CA . LYS A 1 221 ? -13.172 14.797 5.07 1 79.94 221 LYS A CA 1
ATOM 1707 C C . LYS A 1 221 ? -13.328 13.289 4.895 1 79.94 221 LYS A C 1
ATOM 1709 O O . LYS A 1 221 ? -12.773 12.711 3.963 1 79.94 221 LYS A O 1
ATOM 1714 N N . PRO A 1 222 ? -14.07 12.695 5.809 1 85.88 222 PRO A N 1
ATOM 1715 C CA . PRO A 1 222 ? -14.289 11.25 5.672 1 85.88 222 PRO A CA 1
ATOM 1716 C C . PRO A 1 222 ? -15.109 10.891 4.438 1 85.88 222 PRO A C 1
ATOM 1718 O O . PRO A 1 222 ? -16.047 11.617 4.078 1 85.88 222 PRO A O 1
ATOM 1721 N N . TYR A 1 223 ? -14.734 9.867 3.744 1 89.12 223 TYR A N 1
ATOM 1722 C CA . TYR A 1 223 ? -15.523 9.344 2.637 1 89.12 223 TYR A CA 1
ATOM 1723 C C . TYR A 1 223 ? -15.75 7.844 2.783 1 89.12 223 TYR A C 1
ATOM 1725 O O . TYR A 1 223 ? -14.867 7.121 3.256 1 89.12 223 TYR A O 1
ATOM 1733 N N . LYS A 1 224 ? -16.891 7.496 2.32 1 93.56 224 LYS A N 1
ATOM 1734 C CA . LYS A 1 224 ? -17.281 6.094 2.441 1 93.56 224 LYS A CA 1
ATOM 1735 C C . LYS A 1 224 ? -16.641 5.25 1.338 1 93.56 224 LYS A C 1
ATOM 1737 O O . LYS A 1 224 ? -16.859 5.512 0.152 1 93.56 224 LYS A O 1
ATOM 1742 N N . THR A 1 225 ? -15.922 4.27 1.769 1 95 225 THR A N 1
ATOM 1743 C CA . THR A 1 225 ? -15.375 3.336 0.794 1 95 225 THR A CA 1
ATOM 1744 C C . THR A 1 225 ? -16.359 2.217 0.493 1 95 225 THR A C 1
ATOM 1746 O O . THR A 1 225 ? -16.234 1.513 -0.51 1 95 225 THR A O 1
ATOM 1749 N N . TYR A 1 226 ? -17.234 2.01 1.354 1 96.75 226 TYR A N 1
ATOM 1750 C CA . TYR A 1 226 ? -18.312 1.053 1.206 1 96.75 226 TYR A CA 1
ATOM 1751 C C . TYR A 1 226 ? -19.531 1.482 2.018 1 96.75 226 TYR A C 1
ATOM 1753 O O . TYR A 1 226 ? -19.406 1.955 3.148 1 96.75 226 TYR A O 1
ATOM 1761 N N . ASP A 1 227 ? -20.625 1.39 1.447 1 96.5 227 ASP A N 1
ATOM 1762 C CA . ASP A 1 227 ? -21.922 1.617 2.076 1 96.5 227 ASP A CA 1
ATOM 1763 C C . ASP A 1 227 ? -22.938 0.552 1.652 1 96.5 227 ASP A C 1
ATOM 1765 O O . ASP A 1 227 ? -23.406 0.55 0.511 1 96.5 227 ASP A O 1
ATOM 1769 N N . GLY A 1 228 ? -23.219 -0.43 2.549 1 94.56 228 GLY A N 1
ATOM 1770 C CA . GLY A 1 228 ? -24.078 -1.552 2.203 1 94.56 228 GLY A CA 1
ATOM 1771 C C . GLY A 1 228 ? -24.188 -2.584 3.309 1 94.56 228 GLY A C 1
ATOM 1772 O O . GLY A 1 228 ? -23.797 -2.318 4.453 1 94.56 228 GLY A O 1
ATOM 1773 N N . PRO A 1 229 ? -24.75 -3.664 3.012 1 93.06 229 PRO A N 1
ATOM 1774 C CA . PRO A 1 229 ? -24.953 -4.691 4.035 1 93.06 229 PRO A CA 1
ATOM 1775 C C . PRO A 1 229 ? -23.688 -5.516 4.309 1 93.06 229 PRO A C 1
ATOM 1777 O O . PRO A 1 229 ? -22.938 -5.812 3.385 1 93.06 229 PRO A O 1
ATOM 1780 N N . LEU A 1 230 ? -23.469 -5.719 5.527 1 93.31 230 LEU A N 1
ATOM 1781 C CA . LEU A 1 230 ? -22.578 -6.785 5.984 1 93.31 230 LEU A CA 1
ATOM 1782 C C . LEU A 1 230 ? -23.375 -8.047 6.305 1 93.31 230 LEU A C 1
ATOM 1784 O O . LEU A 1 230 ? -24.234 -8.039 7.184 1 93.31 230 LEU A O 1
ATOM 1788 N N . THR A 1 231 ? -23.078 -9.086 5.59 1 86.56 231 THR A N 1
ATOM 1789 C CA . THR A 1 231 ? -23.938 -10.266 5.707 1 86.56 231 THR A CA 1
ATOM 1790 C C . THR A 1 231 ? -23.172 -11.43 6.324 1 86.56 231 THR A C 1
ATOM 1792 O O . THR A 1 231 ? -21.953 -11.516 6.195 1 86.56 231 THR A O 1
ATOM 1795 N N . LEU A 1 232 ? -24 -12.07 7.082 1 76.12 232 LEU A N 1
ATOM 1796 C CA . LEU A 1 232 ? -23.5 -13.344 7.59 1 76.12 232 LEU A CA 1
ATOM 1797 C C . LEU A 1 232 ? -23.969 -14.5 6.707 1 76.12 232 LEU A C 1
ATOM 1799 O O . LEU A 1 232 ? -25.172 -14.789 6.637 1 76.12 232 LEU A O 1
ATOM 1803 N N . GLY A 1 233 ? -23.219 -14.961 5.828 1 61.81 233 GLY A N 1
ATOM 1804 C CA . GLY A 1 233 ? -23.625 -16 4.906 1 61.81 233 GLY A CA 1
ATOM 1805 C C . GLY A 1 233 ? -24.125 -15.469 3.576 1 61.81 233 GLY A C 1
ATOM 1806 O O . GLY A 1 233 ? -24.016 -14.273 3.311 1 61.81 233 GLY A O 1
ATOM 1807 N N . ASP A 1 234 ? -24.375 -16.188 2.547 1 56.22 234 ASP A N 1
ATOM 1808 C CA . ASP A 1 234 ? -24.891 -15.766 1.253 1 56.22 234 ASP A CA 1
ATOM 1809 C C . ASP A 1 234 ? -26.391 -15.453 1.341 1 56.22 234 ASP A C 1
ATOM 1811 O O . ASP A 1 234 ? -27.203 -16.328 1.635 1 56.22 234 ASP A O 1
ATOM 1815 N N . PRO A 1 235 ? -26.734 -14.141 1.255 1 55.56 235 PRO A N 1
ATOM 1816 C CA . PRO A 1 235 ? -28.156 -13.781 1.379 1 55.56 235 PRO A CA 1
ATOM 1817 C C . PRO A 1 235 ? -29.047 -14.539 0.394 1 55.56 235 PRO A C 1
ATOM 1819 O O . PRO A 1 235 ? -30.234 -14.711 0.641 1 55.56 235 PRO A O 1
ATOM 1822 N N . ASN A 1 236 ? -28.469 -14.781 -0.772 1 56.28 236 ASN A N 1
ATOM 1823 C CA . ASN A 1 236 ? -29.281 -15.43 -1.79 1 56.28 236 ASN A CA 1
ATOM 1824 C C . ASN A 1 236 ? -29.625 -16.875 -1.404 1 56.28 236 ASN A C 1
ATOM 1826 O O . ASN A 1 236 ? -30.688 -17.375 -1.748 1 56.28 236 ASN A O 1
ATOM 1830 N N . THR A 1 237 ? -28.719 -17.422 -0.723 1 55.34 237 THR A N 1
ATOM 1831 C CA . THR A 1 237 ? -28.938 -18.812 -0.349 1 55.34 237 THR A CA 1
ATOM 1832 C C . THR A 1 237 ? -29.594 -18.906 1.026 1 55.34 237 THR A C 1
ATOM 1834 O O . THR A 1 237 ? -30.328 -19.859 1.301 1 55.34 237 THR A O 1
ATOM 1837 N N . PHE A 1 238 ? -29.219 -17.797 1.771 1 51.44 238 PHE A N 1
ATOM 1838 C CA . PHE A 1 238 ? -29.75 -17.875 3.131 1 51.44 238 PHE A CA 1
ATOM 1839 C C . PHE A 1 238 ? -30.609 -16.641 3.441 1 51.44 238 PHE A C 1
ATOM 1841 O O . PHE A 1 238 ? -30.078 -15.602 3.83 1 51.44 238 PHE A O 1
ATOM 1848 N N . PRO A 1 239 ? -31.828 -16.719 3.096 1 50.53 239 PRO A N 1
ATOM 1849 C CA . PRO A 1 239 ? -32.75 -15.594 3.318 1 50.53 239 PRO A CA 1
ATOM 1850 C C . PRO A 1 239 ? -32.594 -15 4.719 1 50.53 239 PRO A C 1
ATOM 1852 O O . PRO A 1 239 ? -32.875 -13.812 4.918 1 50.53 239 PRO A O 1
ATOM 1855 N N . ALA A 1 240 ? -32.281 -15.812 5.727 1 47.94 240 ALA A N 1
ATOM 1856 C CA . ALA A 1 240 ? -32.25 -15.352 7.113 1 47.94 240 ALA A CA 1
ATOM 1857 C C . ALA A 1 240 ? -30.906 -14.742 7.457 1 47.94 240 ALA A C 1
ATOM 1859 O O . ALA A 1 240 ? -30.594 -14.523 8.625 1 47.94 240 ALA A O 1
ATOM 1860 N N . ALA A 1 241 ? -30.25 -14.359 6.406 1 56.62 241 ALA A N 1
ATOM 1861 C CA . ALA A 1 241 ? -28.938 -13.781 6.648 1 56.62 241 ALA A CA 1
ATOM 1862 C C . ALA A 1 241 ? -29.047 -12.453 7.395 1 56.62 241 ALA A C 1
ATOM 1864 O O . ALA A 1 241 ? -29.984 -11.695 7.191 1 56.62 241 ALA A O 1
ATOM 1865 N N . LEU A 1 242 ? -28.375 -12.406 8.594 1 69.12 242 LEU A N 1
ATOM 1866 C CA . LEU A 1 242 ? -28.297 -11.141 9.312 1 69.12 242 LEU A CA 1
ATOM 1867 C C . LEU A 1 242 ? -27.609 -10.078 8.461 1 69.12 242 LEU A C 1
ATOM 1869 O O . LEU A 1 242 ? -26.516 -10.297 7.957 1 69.12 242 LEU A O 1
ATOM 1873 N N . ASN A 1 243 ? -28.484 -9.156 8.086 1 82.19 243 ASN A N 1
ATOM 1874 C CA . ASN A 1 243 ? -27.984 -8.016 7.336 1 82.19 243 ASN A CA 1
ATOM 1875 C C . ASN A 1 243 ? -27.766 -6.801 8.234 1 82.19 243 ASN A C 1
ATOM 1877 O O . ASN A 1 243 ? -28.703 -6.309 8.859 1 82.19 243 ASN A O 1
ATOM 1881 N N . ILE A 1 244 ? -26.531 -6.457 8.406 1 90.44 244 ILE A N 1
ATOM 1882 C CA . ILE A 1 244 ? -26.188 -5.254 9.156 1 90.44 244 ILE A CA 1
ATOM 1883 C C . ILE A 1 244 ? -25.766 -4.152 8.188 1 90.44 244 ILE A C 1
ATOM 1885 O O . ILE A 1 244 ? -24.719 -4.258 7.535 1 90.44 244 ILE A O 1
ATOM 1889 N N . ASN A 1 245 ? -26.547 -3.125 8.086 1 93.88 245 ASN A N 1
ATOM 1890 C CA . ASN A 1 245 ? -26.125 -2.021 7.223 1 93.88 245 ASN A CA 1
ATOM 1891 C C . ASN A 1 245 ? -24.953 -1.262 7.816 1 93.88 245 ASN A C 1
ATOM 1893 O O . ASN A 1 245 ? -25.031 -0.73 8.922 1 93.88 245 ASN A O 1
ATOM 1897 N N . VAL A 1 246 ? -23.875 -1.257 6.996 1 95.62 246 VAL A N 1
ATOM 1898 C CA . VAL A 1 246 ? -22.656 -0.692 7.566 1 95.62 246 VAL A CA 1
ATOM 1899 C C . VAL A 1 246 ? -22.094 0.378 6.629 1 95.62 246 VAL A C 1
ATOM 1901 O O . VAL A 1 246 ? -22.484 0.458 5.465 1 95.62 246 VAL A O 1
ATOM 1904 N N . GLU A 1 247 ? -21.281 1.25 7.188 1 95.56 247 GLU A N 1
ATOM 1905 C CA . GLU A 1 247 ? -20.438 2.232 6.504 1 95.56 247 GLU A CA 1
ATOM 1906 C C . GLU A 1 247 ? -18.953 1.994 6.793 1 95.56 247 GLU A C 1
ATOM 1908 O O . GLU A 1 247 ? -18.578 1.693 7.93 1 95.56 247 GLU A O 1
ATOM 1913 N N . ARG A 1 248 ? -18.188 2.068 5.742 1 95.88 248 ARG A N 1
ATOM 1914 C CA . ARG A 1 248 ? -16.766 1.772 5.844 1 95.88 248 ARG A CA 1
ATOM 1915 C C . ARG A 1 248 ? -15.93 2.998 5.496 1 95.88 248 ARG A C 1
ATOM 1917 O O . ARG A 1 248 ? -16.172 3.652 4.477 1 95.88 248 ARG A O 1
ATOM 1924 N N . TYR A 1 249 ? -14.961 3.357 6.41 1 93.62 249 TYR A N 1
ATOM 1925 C CA . TYR A 1 249 ? -14.07 4.5 6.23 1 93.62 249 TYR A CA 1
ATOM 1926 C C . TYR A 1 249 ? -12.609 4.09 6.402 1 93.62 249 TYR A C 1
ATOM 1928 O O . TYR A 1 249 ? -12.312 3.111 7.09 1 93.62 249 TYR A O 1
ATOM 1936 N N . PHE A 1 250 ? -11.766 4.848 5.863 1 92.56 250 PHE A N 1
ATOM 1937 C CA . PHE A 1 250 ? -10.344 4.598 6.109 1 92.56 250 PHE A CA 1
ATOM 1938 C C . PHE A 1 250 ? -9.961 5.008 7.523 1 92.56 250 PHE A C 1
ATOM 1940 O O . PHE A 1 250 ? -10.406 6.047 8.016 1 92.56 250 PHE A O 1
ATOM 1947 N N . LYS A 1 251 ? -9.211 4.184 8.164 1 90.44 251 LYS A N 1
ATOM 1948 C CA . LYS A 1 251 ? -8.562 4.539 9.43 1 90.44 251 LYS A CA 1
ATOM 1949 C C . LYS A 1 251 ? -7.129 5 9.203 1 90.44 251 LYS A C 1
ATOM 1951 O O . LYS A 1 251 ? -6.656 5.93 9.852 1 90.44 251 LYS A O 1
ATOM 1956 N N . THR A 1 252 ? -6.43 4.277 8.383 1 91 252 THR A N 1
ATOM 1957 C CA . THR A 1 252 ? -5.102 4.672 7.93 1 91 252 THR A CA 1
ATOM 1958 C C . THR A 1 252 ? -5.07 4.844 6.414 1 91 252 THR A C 1
ATOM 1960 O O . THR A 1 252 ? -5.645 4.035 5.684 1 91 252 THR A O 1
ATOM 1963 N N . LYS A 1 253 ? -4.598 5.879 5.984 1 91.94 253 LYS A N 1
ATOM 1964 C CA . LYS A 1 253 ? -4.434 6.191 4.566 1 91.94 253 LYS A CA 1
ATOM 1965 C C . LYS A 1 253 ? -3.141 6.961 4.32 1 91.94 253 LYS A C 1
ATOM 1967 O O . LYS A 1 253 ? -2.908 8.008 4.93 1 91.94 253 LYS A O 1
ATOM 1972 N N . LEU A 1 254 ? -2.355 6.461 3.457 1 90.69 254 LEU A N 1
ATOM 1973 C CA . LEU A 1 254 ? -1.052 7.059 3.197 1 90.69 254 LEU A CA 1
ATOM 1974 C C . LEU A 1 254 ? -1.205 8.477 2.654 1 90.69 254 LEU A C 1
ATOM 1976 O O . LEU A 1 254 ? -1.92 8.695 1.674 1 90.69 254 LEU A O 1
ATOM 1980 N N . ALA A 1 255 ? -0.573 9.43 3.328 1 90.38 255 ALA A N 1
ATOM 1981 C CA . ALA A 1 255 ? -0.504 10.812 2.857 1 90.38 255 ALA A CA 1
ATOM 1982 C C . ALA A 1 255 ? 0.704 11.016 1.947 1 90.38 255 ALA A C 1
ATOM 1984 O O . ALA A 1 255 ? 1.822 10.625 2.291 1 90.38 255 ALA A O 1
ATOM 1985 N N . ARG A 1 256 ? 0.503 11.617 0.868 1 89.06 256 ARG A N 1
ATOM 1986 C CA . ARG A 1 256 ? 1.585 11.859 -0.082 1 89.06 256 ARG A CA 1
ATOM 1987 C C . ARG A 1 256 ? 1.937 13.336 -0.146 1 89.06 256 ARG A C 1
ATOM 1989 O O . ARG A 1 256 ? 1.071 14.195 0.044 1 89.06 256 ARG A O 1
ATOM 1996 N N . PRO A 1 257 ? 3.225 13.586 -0.373 1 87.81 257 PRO A N 1
ATOM 1997 C CA . PRO A 1 257 ? 3.617 14.992 -0.532 1 87.81 257 PRO A CA 1
ATOM 1998 C C . PRO A 1 257 ? 3.02 15.633 -1.781 1 87.81 257 PRO A C 1
ATOM 2000 O O . PRO A 1 257 ? 2.557 14.93 -2.682 1 87.81 257 PRO A O 1
ATOM 2003 N N . LEU A 1 258 ? 3.053 16.938 -1.759 1 84.56 258 LEU A N 1
ATOM 2004 C CA . LEU A 1 258 ? 2.619 17.688 -2.932 1 84.56 258 LEU A CA 1
ATOM 2005 C C . LEU A 1 258 ? 3.469 17.328 -4.148 1 84.56 258 LEU A C 1
ATOM 2007 O O . LEU A 1 258 ? 4.688 17.172 -4.035 1 84.56 258 LEU A O 1
ATOM 2011 N N . THR A 1 259 ? 2.797 17.094 -5.199 1 83.06 259 THR A N 1
ATOM 2012 C CA . THR A 1 259 ? 3.508 16.75 -6.426 1 83.06 259 THR A CA 1
ATOM 2013 C C . THR A 1 259 ? 3.605 17.953 -7.348 1 83.06 259 THR A C 1
ATOM 2015 O O . THR A 1 259 ? 2.682 18.781 -7.414 1 83.06 259 THR A O 1
ATOM 2018 N N . ALA A 1 260 ? 4.68 17.938 -7.992 1 80.69 260 ALA A N 1
ATOM 2019 C CA . ALA A 1 260 ? 4.906 19.016 -8.945 1 80.69 260 ALA A CA 1
ATOM 2020 C C . ALA A 1 260 ? 4.258 18.719 -10.289 1 80.69 260 ALA A C 1
ATOM 2022 O O . ALA A 1 260 ? 4.172 17.547 -10.695 1 80.69 260 ALA A O 1
ATOM 2023 N N . SER A 1 261 ? 3.66 19.672 -10.836 1 75.44 261 SER A N 1
ATOM 2024 C CA . SER A 1 261 ? 3.146 19.578 -12.195 1 75.44 261 SER A CA 1
ATOM 2025 C C . SER A 1 261 ? 4.023 20.344 -13.18 1 75.44 261 SER A C 1
ATOM 2027 O O . SER A 1 261 ? 4.801 21.203 -12.773 1 75.44 261 SER A O 1
ATOM 2029 N N . THR A 1 262 ? 3.957 19.891 -14.367 1 72.19 262 THR A N 1
ATOM 2030 C CA . THR A 1 262 ? 4.703 20.594 -15.414 1 72.19 262 THR A CA 1
ATOM 2031 C C . THR A 1 262 ? 4.02 21.906 -15.789 1 72.19 262 THR A C 1
ATOM 2033 O O . THR A 1 262 ? 2.816 21.938 -16.047 1 72.19 262 THR A O 1
ATOM 2036 N N . VAL A 1 263 ? 4.824 23.078 -15.625 1 70.25 263 VAL A N 1
ATOM 2037 C CA . VAL A 1 263 ? 4.25 24.391 -15.898 1 70.25 263 VAL A CA 1
ATOM 2038 C C . VAL A 1 263 ? 5.188 25.188 -16.797 1 70.25 263 VAL A C 1
ATOM 2040 O O . VAL A 1 263 ? 6.348 24.812 -16.984 1 70.25 263 VAL A O 1
ATOM 2043 N N . VAL A 1 264 ? 4.652 26.094 -17.641 1 66.06 264 VAL A N 1
ATOM 2044 C CA . VAL A 1 264 ? 5.469 27 -18.453 1 66.06 264 VAL A CA 1
ATOM 2045 C C . VAL A 1 264 ? 5.711 28.297 -17.672 1 66.06 264 VAL A C 1
ATOM 2047 O O . VAL A 1 264 ? 4.773 28.891 -17.141 1 66.06 264 VAL A O 1
ATOM 2050 N N . VAL A 1 265 ? 7 28.562 -17.391 1 60.78 265 VAL A N 1
ATOM 2051 C CA . VAL A 1 265 ? 7.344 29.828 -16.734 1 60.78 265 VAL A CA 1
ATOM 2052 C C . VAL A 1 265 ? 7.32 30.953 -17.75 1 60.78 265 VAL A C 1
ATOM 2054 O O . VAL A 1 265 ? 7.941 30.859 -18.812 1 60.78 265 VAL A O 1
ATOM 2057 N N . LYS A 1 266 ? 6.273 31.859 -17.828 1 55.19 266 LYS A N 1
ATOM 2058 C CA . LYS A 1 266 ? 6.293 33 -18.734 1 55.19 266 LYS A CA 1
ATOM 2059 C C . LYS A 1 266 ? 7.426 33.938 -18.406 1 55.19 266 LYS A C 1
ATOM 2061 O O . LYS A 1 266 ? 7.582 34.344 -17.25 1 55.19 266 LYS A O 1
ATOM 2066 N N . SER A 1 267 ? 8.445 33.875 -19.141 1 45.75 267 SER A N 1
ATOM 2067 C CA . SER A 1 267 ? 9.422 34.969 -19 1 45.75 267 SER A CA 1
ATOM 2068 C C . SER A 1 267 ? 8.758 36.312 -19.156 1 45.75 267 SER A C 1
ATOM 2070 O O . SER A 1 267 ? 7.754 36.469 -19.859 1 45.75 267 SER A O 1
ATOM 2072 N N . GLU A 1 268 ? 8.969 37.344 -18.344 1 39.91 268 GLU A N 1
ATOM 2073 C CA . GLU A 1 268 ? 8.531 38.719 -18.328 1 39.91 268 GLU A CA 1
ATOM 2074 C C . GLU A 1 268 ? 8.555 39.344 -19.734 1 39.91 268 GLU A C 1
ATOM 2076 O O . GLU A 1 268 ? 7.961 40.375 -19.969 1 39.91 268 GLU A O 1
ATOM 2081 N N . GLY A 1 269 ? 9.406 39.094 -20.797 1 35.59 269 GLY A N 1
ATOM 2082 C CA . GLY A 1 269 ? 9.508 40.031 -21.891 1 35.59 269 GLY A CA 1
ATOM 2083 C C . GLY A 1 269 ? 8.32 39.969 -22.844 1 35.59 269 GLY A C 1
ATOM 2084 O O . GLY A 1 269 ? 8.336 40.594 -23.906 1 35.59 269 GLY A O 1
ATOM 2085 N N . ALA A 1 270 ? 7.652 38.969 -23.172 1 35.25 270 ALA A N 1
ATOM 2086 C CA . ALA A 1 270 ? 6.723 39.219 -24.266 1 35.25 270 ALA A CA 1
ATOM 2087 C C . ALA A 1 270 ? 5.605 40.156 -23.812 1 35.25 270 ALA A C 1
ATOM 2089 O O . ALA A 1 270 ? 5.156 40.094 -22.672 1 35.25 270 ALA A O 1
ATOM 2090 N N . PRO A 1 271 ? 5.246 41.281 -24.688 1 30.41 271 PRO A N 1
ATOM 2091 C CA . PRO A 1 271 ? 4.203 42.281 -24.453 1 30.41 271 PRO A CA 1
ATOM 2092 C C . PRO A 1 271 ? 2.928 41.656 -23.859 1 30.41 271 PRO A C 1
ATOM 2094 O O . PRO A 1 271 ? 2.711 40.469 -23.969 1 30.41 271 PRO A O 1
ATOM 2097 N N . ASP A 1 272 ? 1.946 42.531 -23.25 1 31.98 272 ASP A N 1
ATOM 2098 C CA . ASP A 1 272 ? 0.616 42.562 -22.641 1 31.98 272 ASP A CA 1
ATOM 2099 C C . ASP A 1 272 ? -0.371 41.75 -23.484 1 31.98 272 ASP A C 1
ATOM 2101 O O . ASP A 1 272 ? -1.033 42.281 -24.375 1 31.98 272 ASP A O 1
ATOM 2105 N N . SER A 1 273 ? -0.11 40.75 -24.234 1 30.88 273 SER A N 1
ATOM 2106 C CA . SER A 1 273 ? -1.319 40.312 -24.922 1 30.88 273 SER A CA 1
ATOM 2107 C C . SER A 1 273 ? -2.465 40.094 -23.938 1 30.88 273 SER A C 1
ATOM 2109 O O . SER A 1 273 ? -2.236 39.781 -22.766 1 30.88 273 SER A O 1
ATOM 2111 N N . GLU A 1 274 ? -3.752 40.625 -24.391 1 28.8 274 GLU A N 1
ATOM 2112 C CA . GLU A 1 274 ? -5.062 40.656 -23.75 1 28.8 274 GLU A CA 1
ATOM 2113 C C . GLU A 1 274 ? -5.398 39.312 -23.125 1 28.8 274 GLU A C 1
ATOM 2115 O O . GLU A 1 274 ? -5.137 38.25 -23.703 1 28.8 274 GLU A O 1
ATOM 2120 N N . PRO A 1 275 ? -5.664 39.281 -21.797 1 33.31 275 PRO A N 1
ATOM 2121 C CA . PRO A 1 275 ? -6.164 38.125 -21.047 1 33.31 275 PRO A CA 1
ATOM 2122 C C . PRO A 1 275 ? -7.316 37.438 -21.766 1 33.31 275 PRO A C 1
ATOM 2124 O O . PRO A 1 275 ? -8.359 38.031 -22.016 1 33.31 275 PRO A O 1
ATOM 2127 N N . THR A 1 276 ? -7.219 36.781 -22.906 1 29.62 276 THR A N 1
ATOM 2128 C CA . THR A 1 276 ? -8.398 36.062 -23.344 1 29.62 276 THR A CA 1
ATOM 2129 C C . THR A 1 276 ? -9.023 35.281 -22.188 1 29.62 276 THR A C 1
ATOM 2131 O O . THR A 1 276 ? -8.32 34.875 -21.266 1 29.62 276 THR A O 1
ATOM 2134 N N . GLN A 1 277 ? -10.484 35.344 -22.094 1 27.2 277 GLN A N 1
ATOM 2135 C CA . GLN A 1 277 ? -11.516 34.875 -21.172 1 27.2 277 GLN A CA 1
ATOM 2136 C C . GLN A 1 277 ? -11.383 33.375 -20.953 1 27.2 277 GLN A C 1
ATOM 2138 O O . GLN A 1 277 ? -12.383 32.656 -20.812 1 27.2 277 GLN A O 1
ATOM 2143 N N . ALA A 1 278 ? -10.656 32.562 -21.562 1 31.09 278 ALA A N 1
ATOM 2144 C CA . ALA A 1 278 ? -11.016 31.203 -21.141 1 31.09 278 ALA A CA 1
ATOM 2145 C C . ALA A 1 278 ? -11.188 31.125 -19.625 1 31.09 278 ALA A C 1
ATOM 2147 O O . ALA A 1 278 ? -10.438 31.766 -18.875 1 31.09 278 ALA A O 1
ATOM 2148 N N . ASP A 1 279 ? -12.398 30.719 -19.109 1 31.23 279 ASP A N 1
ATOM 2149 C CA . ASP A 1 279 ? -12.922 30.547 -17.75 1 31.23 279 ASP A CA 1
ATOM 2150 C C . ASP A 1 279 ? -11.867 29.938 -16.828 1 31.23 279 ASP A C 1
ATOM 2152 O O . ASP A 1 279 ? -12.164 29.578 -15.688 1 31.23 279 ASP A O 1
ATOM 2156 N N . ALA A 1 280 ? -11.156 28.891 -17.375 1 32.75 280 ALA A N 1
ATOM 2157 C CA . ALA A 1 280 ? -10.352 28.344 -16.281 1 32.75 280 ALA A CA 1
ATOM 2158 C C . ALA A 1 280 ? -9.57 29.438 -15.578 1 32.75 280 ALA A C 1
ATOM 2160 O O . ALA A 1 280 ? -8.992 30.312 -16.234 1 32.75 280 ALA A O 1
ATOM 2161 N N . ASP A 1 281 ? -9.75 29.703 -14.266 1 33.09 281 ASP A N 1
ATOM 2162 C CA . ASP A 1 281 ? -9.344 30.719 -13.297 1 33.09 281 ASP A CA 1
ATOM 2163 C C . ASP A 1 281 ? -7.867 31.094 -13.469 1 33.09 281 ASP A C 1
ATOM 2165 O O . ASP A 1 281 ? -7 30.219 -13.461 1 33.09 281 ASP A O 1
ATOM 2169 N N . ASP A 1 282 ? -7.473 32.062 -14.188 1 36.31 282 ASP A N 1
ATOM 2170 C CA . ASP A 1 282 ? -6.227 32.812 -14.328 1 36.31 282 ASP A CA 1
ATOM 2171 C C . ASP A 1 282 ? -5.438 32.812 -13.023 1 36.31 282 ASP A C 1
ATOM 2173 O O . ASP A 1 282 ? -5.918 33.312 -12.008 1 36.31 282 ASP A O 1
ATOM 2177 N N . MET A 1 283 ? -4.754 31.75 -12.758 1 40.44 283 MET A N 1
ATOM 2178 C CA . MET A 1 283 ? -3.799 31.812 -11.656 1 40.44 283 MET A CA 1
ATOM 2179 C C . MET A 1 283 ? -2.994 33.125 -11.719 1 40.44 283 MET A C 1
ATOM 2181 O O . MET A 1 283 ? -2.432 33.438 -12.758 1 40.44 283 MET A O 1
ATOM 2185 N N . GLU A 1 284 ? -3.416 34.125 -11.18 1 40.31 284 GLU A N 1
ATOM 2186 C CA . GLU A 1 284 ? -2.828 35.469 -11.195 1 40.31 284 GLU A CA 1
ATOM 2187 C C . GLU A 1 284 ? -1.31 35.406 -11.32 1 40.31 284 GLU A C 1
ATOM 2189 O O . GLU A 1 284 ? -0.696 36.25 -11.953 1 40.31 284 GLU A O 1
ATOM 2194 N N . GLY A 1 285 ? -0.522 34.906 -10.32 1 38.81 285 GLY A N 1
ATOM 2195 C CA . GLY A 1 285 ? 0.917 35.125 -10.266 1 38.81 285 GLY A CA 1
ATOM 2196 C C . GLY A 1 285 ? 1.634 34.594 -11.5 1 38.81 285 GLY A C 1
ATOM 2197 O O . GLY A 1 285 ? 1.044 34.531 -12.586 1 38.81 285 GLY A O 1
ATOM 2198 N N . ILE A 1 286 ? 2.818 33.938 -11.5 1 45.25 286 ILE A N 1
ATOM 2199 C CA . ILE A 1 286 ? 3.484 33.344 -12.664 1 45.25 286 ILE A CA 1
ATOM 2200 C C . ILE A 1 286 ? 2.465 32.625 -13.516 1 45.25 286 ILE A C 1
ATOM 2202 O O . ILE A 1 286 ? 1.8 31.688 -13.039 1 45.25 286 ILE A O 1
ATOM 2206 N N . GLU A 1 287 ? 1.961 33.281 -14.398 1 47.38 287 GLU A N 1
ATOM 2207 C CA . GLU A 1 287 ? 0.981 32.75 -15.336 1 47.38 287 GLU A CA 1
ATOM 2208 C C . GLU A 1 287 ? 1.364 31.344 -15.781 1 47.38 287 GLU A C 1
ATOM 2210 O O . GLU A 1 287 ? 2.328 31.156 -16.531 1 47.38 287 GLU A O 1
ATOM 2215 N N . PHE A 1 288 ? 1.388 30.469 -14.953 1 52.41 288 PHE A N 1
ATOM 2216 C CA . PHE A 1 288 ? 1.556 29.109 -15.43 1 52.41 288 PHE A CA 1
ATOM 2217 C C . PHE A 1 288 ? 0.45 28.734 -16.406 1 52.41 288 PHE A C 1
ATOM 2219 O O . PHE A 1 288 ? -0.72 29.047 -16.188 1 52.41 288 PHE A O 1
ATOM 2226 N N . SER A 1 289 ? 0.885 28.875 -17.641 1 57.16 289 SER A N 1
ATOM 2227 C CA . SER A 1 289 ? -0.044 28.266 -18.594 1 57.16 289 SER A CA 1
ATOM 2228 C C . SER A 1 289 ? -0.035 26.75 -18.469 1 57.16 289 SER A C 1
ATOM 2230 O O . SER A 1 289 ? 1.029 26.125 -18.375 1 57.16 289 SER A O 1
ATOM 2232 N N . ALA A 1 290 ? -1.159 26.266 -18.078 1 60.72 290 ALA A N 1
ATOM 2233 C CA . ALA A 1 290 ? -1.328 24.812 -18.016 1 60.72 290 ALA A CA 1
ATOM 2234 C C . ALA A 1 290 ? -0.789 24.141 -19.281 1 60.72 290 ALA A C 1
ATOM 2236 O O . ALA A 1 290 ? -0.991 24.656 -20.391 1 60.72 290 ALA A O 1
ATOM 2237 N N . VAL A 1 291 ? 0.223 23.312 -19.078 1 68.88 291 VAL A N 1
ATOM 2238 C CA . VAL A 1 291 ? 0.74 22.5 -20.188 1 68.88 291 VAL A CA 1
ATOM 2239 C C . VAL A 1 291 ? -0.189 21.328 -20.453 1 68.88 291 VAL A C 1
ATOM 2241 O O . VAL A 1 291 ? -0.561 20.594 -19.516 1 68.88 291 VAL A O 1
ATOM 2244 N N . LYS A 1 292 ? -0.787 21.359 -21.562 1 69.25 292 LYS A N 1
ATOM 2245 C CA . LYS A 1 292 ? -1.574 20.188 -21.953 1 69.25 292 LYS A CA 1
ATOM 2246 C C . LYS A 1 292 ? -0.694 19.109 -22.578 1 69.25 292 LYS A C 1
ATOM 2248 O O . LYS A 1 292 ? 0.094 19.406 -23.484 1 69.25 292 LYS A O 1
ATOM 2253 N N . GLN A 1 293 ? -0.8 17.938 -22 1 71.06 293 GLN A N 1
ATOM 2254 C CA . GLN A 1 293 ? -0.046 16.812 -22.531 1 71.06 293 GLN A CA 1
ATOM 2255 C C . GLN A 1 293 ? -0.841 16.062 -23.594 1 71.06 293 GLN A C 1
ATOM 2257 O O . GLN A 1 293 ? -2.055 15.891 -23.469 1 71.06 293 GLN A O 1
ATOM 2262 N N . ALA A 1 294 ? -0.233 16.016 -24.797 1 68.38 294 ALA A N 1
ATOM 2263 C CA . ALA A 1 294 ? -0.827 15.188 -25.844 1 68.38 294 ALA A CA 1
ATOM 2264 C C . ALA A 1 294 ? 0.044 13.969 -26.141 1 68.38 294 ALA A C 1
ATOM 2266 O O . ALA A 1 294 ? 1.274 14.062 -26.125 1 68.38 294 ALA A O 1
ATOM 2267 N N . ARG A 1 295 ? -0.631 12.812 -26.188 1 73.56 295 ARG A N 1
ATOM 2268 C CA . ARG A 1 295 ? 0.085 11.57 -26.453 1 73.56 295 ARG A CA 1
ATOM 2269 C C . ARG A 1 295 ? -0.085 11.156 -27.922 1 73.56 295 ARG A C 1
ATOM 2271 O O . ARG A 1 295 ? -1.168 11.305 -28.484 1 73.56 295 ARG A O 1
ATOM 2278 N N . SER A 1 296 ? 1.069 10.891 -28.562 1 74.94 296 SER A N 1
ATOM 2279 C CA . SER A 1 296 ? 1.032 10.336 -29.906 1 74.94 296 SER A CA 1
ATOM 2280 C C . SER A 1 296 ? 1.627 8.93 -29.953 1 74.94 296 SER A C 1
ATOM 2282 O O . SER A 1 296 ? 2.463 8.586 -29.109 1 74.94 296 SER A O 1
ATOM 2284 N N . TYR A 1 297 ? 1.062 8.031 -30.734 1 76.81 297 TYR A N 1
ATOM 2285 C CA . TYR A 1 297 ? 1.511 6.648 -30.859 1 76.81 297 TYR A CA 1
ATOM 2286 C C . TYR A 1 297 ? 2.098 6.387 -32.25 1 76.81 297 TYR A C 1
ATOM 2288 O O . TYR A 1 297 ? 1.51 6.773 -33.25 1 76.81 297 TYR A O 1
ATOM 2296 N N . LYS A 1 298 ? 3.361 5.824 -32.188 1 76.06 298 LYS A N 1
ATOM 2297 C CA . LYS A 1 298 ? 4.035 5.531 -33.469 1 76.06 298 LYS A CA 1
ATOM 2298 C C . LYS A 1 298 ? 4.383 4.047 -33.562 1 76.06 298 LYS A C 1
ATOM 2300 O O . LYS A 1 298 ? 4.695 3.406 -32.562 1 76.06 298 LYS A O 1
ATOM 2305 N N . VAL A 1 299 ? 4.215 3.467 -34.75 1 76.44 299 VAL A N 1
ATOM 2306 C CA . VAL A 1 299 ? 4.582 2.076 -35.031 1 76.44 299 VAL A CA 1
ATOM 2307 C C . VAL A 1 299 ? 5.629 2.016 -36.125 1 76.44 299 VAL A C 1
ATOM 2309 O O . VAL A 1 299 ? 5.695 2.904 -36.969 1 76.44 299 VAL A O 1
ATOM 2312 N N . ASN A 1 300 ? 6.484 1.089 -36 1 70.69 300 ASN A N 1
ATOM 2313 C CA . ASN A 1 300 ? 7.473 0.896 -37.062 1 70.69 300 ASN A CA 1
ATOM 2314 C C . ASN A 1 300 ? 6.82 0.456 -38.375 1 70.69 300 ASN A C 1
ATOM 2316 O O . ASN A 1 300 ? 6.066 -0.519 -38.406 1 70.69 300 ASN A O 1
ATOM 2320 N N . ASP A 1 301 ? 6.812 1.306 -39.281 1 71.69 301 ASP A N 1
ATOM 2321 C CA . ASP A 1 301 ? 6.32 1.034 -40.625 1 71.69 301 ASP A CA 1
ATOM 2322 C C . ASP A 1 301 ? 7.371 1.376 -41.688 1 71.69 301 ASP A C 1
ATOM 2324 O O . ASP A 1 301 ? 7.574 2.549 -42 1 71.69 301 ASP A O 1
ATOM 2328 N N . PRO A 1 302 ? 8.062 0.369 -42.031 1 70.69 302 PRO A N 1
ATOM 2329 C CA . PRO A 1 302 ? 9.125 0.613 -43 1 70.69 302 PRO A CA 1
ATOM 2330 C C . PRO A 1 302 ? 8.641 1.376 -44.25 1 70.69 302 PRO A C 1
ATOM 2332 O O . PRO A 1 302 ? 9.43 2.037 -44.906 1 70.69 302 PRO A O 1
ATOM 2335 N N . ASP A 1 303 ? 7.324 1.194 -44.531 1 73.12 303 ASP A N 1
ATOM 2336 C CA . ASP A 1 303 ? 6.801 1.823 -45.75 1 73.12 303 ASP A CA 1
ATOM 2337 C C . ASP A 1 303 ? 6.445 3.287 -45.469 1 73.12 303 ASP A C 1
ATOM 2339 O O . ASP A 1 303 ? 6.148 4.031 -46.438 1 73.12 303 ASP A O 1
ATOM 2343 N N . ALA A 1 304 ? 6.402 3.564 -44.281 1 72.75 304 ALA A N 1
ATOM 2344 C CA . ALA A 1 304 ? 6.07 4.949 -43.969 1 72.75 304 ALA A CA 1
ATOM 2345 C C . ALA A 1 304 ? 7.305 5.84 -44.031 1 72.75 304 ALA A C 1
ATOM 2347 O O . ALA A 1 304 ? 8.43 5.367 -43.844 1 72.75 304 ALA A O 1
ATOM 2348 N N . PRO A 1 305 ? 7.113 7.02 -44.5 1 72.81 305 PRO A N 1
ATOM 2349 C CA . PRO A 1 305 ? 8.25 7.945 -44.469 1 72.81 305 PRO A CA 1
ATOM 2350 C C . PRO A 1 305 ? 8.93 8.039 -43.125 1 72.81 305 PRO A C 1
ATOM 2352 O O . PRO A 1 305 ? 8.266 8.32 -42.125 1 72.81 305 PRO A O 1
ATOM 2355 N N . GLY A 1 306 ? 10.242 7.699 -42.906 1 72.88 306 GLY A N 1
ATOM 2356 C CA . GLY A 1 306 ? 11.023 7.734 -41.688 1 72.88 306 GLY A CA 1
ATOM 2357 C C . GLY A 1 306 ? 10.992 6.422 -40.906 1 72.88 306 GLY A C 1
ATOM 2358 O O . GLY A 1 306 ? 11.586 6.309 -39.844 1 72.88 306 GLY A O 1
ATOM 2359 N N . GLY A 1 307 ? 10.25 5.496 -41.5 1 72.12 307 GLY A N 1
ATOM 2360 C CA . GLY A 1 307 ? 10.25 4.16 -40.938 1 72.12 307 GLY A CA 1
ATOM 2361 C C . GLY A 1 307 ? 9.266 3.992 -39.812 1 72.12 307 GLY A C 1
ATOM 2362 O O . GLY A 1 307 ? 9.227 2.945 -39.156 1 72.12 307 GLY A O 1
ATOM 2363 N N . LYS A 1 308 ? 8.586 5.219 -39.469 1 77 308 LYS A N 1
ATOM 2364 C CA . LYS A 1 308 ? 7.594 5.152 -38.406 1 77 308 LYS A CA 1
ATOM 2365 C C . LYS A 1 308 ? 6.273 5.777 -38.844 1 77 308 LYS A C 1
ATOM 2367 O O . LYS A 1 308 ? 6.258 6.742 -39.594 1 77 308 LYS A O 1
ATOM 2372 N N . ARG A 1 309 ? 5.191 5.109 -38.594 1 77.94 309 ARG A N 1
ATOM 2373 C CA . ARG A 1 309 ? 3.861 5.613 -38.906 1 77.94 309 ARG A CA 1
ATOM 2374 C C . ARG A 1 309 ? 3.07 5.945 -37.656 1 77.94 309 ARG A C 1
ATOM 2376 O O . ARG A 1 309 ? 3.111 5.195 -36.688 1 77.94 309 ARG A O 1
ATOM 2383 N N . ASP A 1 310 ? 2.406 7.121 -37.625 1 75.38 310 ASP A N 1
ATOM 2384 C CA . ASP A 1 310 ? 1.535 7.516 -36.5 1 75.38 310 ASP A CA 1
ATOM 2385 C C . ASP A 1 310 ? 0.238 6.711 -36.531 1 75.38 310 ASP A C 1
ATOM 2387 O O . ASP A 1 310 ? -0.326 6.441 -37.594 1 75.38 310 ASP A O 1
ATOM 2391 N N . VAL A 1 311 ? -0.092 6.164 -35.375 1 76.94 311 VAL A N 1
ATOM 2392 C CA . VAL A 1 311 ? -1.346 5.426 -35.281 1 76.94 311 VAL A CA 1
ATOM 2393 C C . VAL A 1 311 ? -2.232 6.07 -34.219 1 76.94 311 VAL A C 1
ATOM 2395 O O . VAL A 1 311 ? -1.731 6.652 -33.25 1 76.94 311 VAL A O 1
ATOM 2398 N N . GLU A 1 312 ? -3.502 6.152 -34.5 1 76.25 312 GLU A N 1
ATOM 2399 C CA . GLU A 1 312 ? -4.461 6.66 -33.5 1 76.25 312 GLU A CA 1
ATOM 2400 C C . GLU A 1 312 ? -4.676 5.66 -32.375 1 76.25 312 GLU A C 1
ATOM 2402 O O . GLU A 1 312 ? -4.68 4.449 -32.594 1 76.25 312 GLU A O 1
ATOM 2407 N N . PHE A 1 313 ? -4.875 6.227 -31.234 1 73.06 313 PHE A N 1
ATOM 2408 C CA . PHE A 1 313 ? -5.047 5.395 -30.047 1 73.06 313 PHE A CA 1
ATOM 2409 C C . PHE A 1 313 ? -6.184 4.395 -30.25 1 73.06 313 PHE A C 1
ATOM 2411 O O . PHE A 1 313 ? -6.082 3.242 -29.828 1 73.06 313 PHE A O 1
ATOM 2418 N N . ASP A 1 314 ? -7.172 4.828 -30.922 1 71.25 314 ASP A N 1
ATOM 2419 C CA . ASP A 1 314 ? -8.367 4.004 -31.078 1 71.25 314 ASP A CA 1
ATOM 2420 C C . ASP A 1 314 ? -8.078 2.797 -31.969 1 71.25 314 ASP A C 1
ATOM 2422 O O . ASP A 1 314 ? -8.828 1.817 -31.953 1 71.25 314 ASP A O 1
ATOM 2426 N N . ASP A 1 315 ? -6.977 2.941 -32.75 1 70.19 315 ASP A N 1
ATOM 2427 C CA . ASP A 1 315 ? -6.629 1.843 -33.656 1 70.19 315 ASP A CA 1
ATOM 2428 C C . ASP A 1 315 ? -5.742 0.819 -32.938 1 70.19 315 ASP A C 1
ATOM 2430 O O . ASP A 1 315 ? -5.438 -0.237 -33.5 1 70.19 315 ASP A O 1
ATOM 2434 N N . LEU A 1 316 ? -5.414 1.22 -31.812 1 72.81 316 LEU A N 1
ATOM 2435 C CA . LEU A 1 316 ? -4.508 0.342 -31.078 1 72.81 316 LEU A CA 1
ATOM 2436 C C . LEU A 1 316 ? -5.285 -0.694 -30.266 1 72.81 316 LEU A C 1
ATOM 2438 O O . LEU A 1 316 ? -6.461 -0.485 -29.953 1 72.81 316 LEU A O 1
ATOM 2442 N N . ALA A 1 317 ? -4.699 -1.959 -30.281 1 73.38 317 ALA A N 1
ATOM 2443 C CA . ALA A 1 317 ? -5.305 -3.025 -29.484 1 73.38 317 ALA A CA 1
ATOM 2444 C C . ALA A 1 317 ? -4.52 -3.271 -28.203 1 73.38 317 ALA A C 1
ATOM 2446 O O . ALA A 1 317 ? -3.41 -2.756 -28.031 1 73.38 317 ALA A O 1
ATOM 2447 N N . LYS A 1 318 ? -5.223 -3.848 -27.281 1 74.44 318 LYS A N 1
ATOM 2448 C CA . LYS A 1 318 ? -4.547 -4.242 -26.062 1 74.44 318 LYS A CA 1
ATOM 2449 C C . LYS A 1 318 ? -4.066 -5.688 -26.125 1 74.44 318 LYS A C 1
ATOM 2451 O O . LYS A 1 318 ? -4.762 -6.551 -26.672 1 74.44 318 LYS A O 1
ATOM 2456 N N . GLY A 1 319 ? -2.857 -5.863 -25.828 1 77.88 319 GLY A N 1
ATOM 2457 C CA . GLY A 1 319 ? -2.285 -7.199 -25.828 1 77.88 319 GLY A CA 1
ATOM 2458 C C . GLY A 1 319 ? -1.557 -7.531 -24.547 1 77.88 319 GLY A C 1
ATOM 2459 O O . GLY A 1 319 ? -1.021 -6.641 -23.875 1 77.88 319 GLY A O 1
ATOM 2460 N N . TYR A 1 320 ? -1.667 -8.789 -24.141 1 79.88 320 TYR A N 1
ATOM 2461 C CA . TYR A 1 320 ? -0.948 -9.281 -22.969 1 79.88 320 TYR A CA 1
ATOM 2462 C C . TYR A 1 320 ? 0.335 -9.992 -23.375 1 79.88 320 TYR A C 1
ATOM 2464 O O . TYR A 1 320 ? 0.343 -10.766 -24.344 1 79.88 320 TYR A O 1
ATOM 2472 N N . GLU A 1 321 ? 1.327 -9.555 -22.734 1 75.56 321 GLU A N 1
ATOM 2473 C CA . GLU A 1 321 ? 2.596 -10.227 -23.016 1 75.56 321 GLU A CA 1
ATOM 2474 C C . GLU A 1 321 ? 2.625 -11.625 -22.422 1 75.56 321 GLU A C 1
ATOM 2476 O O . GLU A 1 321 ? 2.318 -11.812 -21.25 1 75.56 321 GLU A O 1
ATOM 2481 N N . TYR A 1 322 ? 2.764 -12.578 -23.25 1 75.06 322 TYR A N 1
ATOM 2482 C CA . TYR A 1 322 ? 2.949 -13.961 -22.828 1 75.06 322 TYR A CA 1
ATOM 2483 C C . TYR A 1 322 ? 4.234 -14.547 -23.406 1 75.06 322 TYR A C 1
ATOM 2485 O O . TYR A 1 322 ? 4.246 -15.023 -24.547 1 75.06 322 TYR A O 1
ATOM 2493 N N . GLY A 1 323 ? 5.281 -14.531 -22.562 1 72.56 323 GLY A N 1
ATOM 2494 C CA . GLY A 1 323 ? 6.609 -14.805 -23.094 1 72.56 323 GLY A CA 1
ATOM 2495 C C . GLY A 1 323 ? 7.105 -13.727 -24.047 1 72.56 323 GLY A C 1
ATOM 2496 O O . GLY A 1 323 ? 7.148 -12.547 -23.688 1 72.56 323 GLY A O 1
ATOM 2497 N N . ARG A 1 324 ? 7.434 -14.18 -25.234 1 69.94 324 ARG A N 1
ATOM 2498 C CA . ARG A 1 324 ? 7.906 -13.219 -26.234 1 69.94 324 ARG A CA 1
ATOM 2499 C C . ARG A 1 324 ? 6.809 -12.883 -27.234 1 69.94 324 ARG A C 1
ATOM 2501 O O . ARG A 1 324 ? 7.066 -12.25 -28.25 1 69.94 324 ARG A O 1
ATOM 2508 N N . THR A 1 325 ? 5.609 -13.406 -26.844 1 70.69 325 THR A N 1
ATOM 2509 C CA . THR A 1 325 ? 4.477 -13.227 -27.75 1 70.69 325 THR A CA 1
ATOM 2510 C C . THR A 1 325 ? 3.4 -12.359 -27.094 1 70.69 325 THR A C 1
ATOM 2512 O O . THR A 1 325 ? 3.215 -12.414 -25.875 1 70.69 325 THR A O 1
ATOM 2515 N N . ALA A 1 326 ? 2.777 -11.5 -27.922 1 74.25 326 ALA A N 1
ATOM 2516 C CA . ALA A 1 326 ? 1.645 -10.711 -27.438 1 74.25 326 ALA A CA 1
ATOM 2517 C C . ALA A 1 326 ? 0.323 -11.406 -27.766 1 74.25 326 ALA A C 1
ATOM 2519 O O . ALA A 1 326 ? 0.103 -11.844 -28.891 1 74.25 326 ALA A O 1
ATOM 2520 N N . VAL A 1 327 ? -0.393 -11.68 -26.812 1 77.75 327 VAL A N 1
ATOM 2521 C CA . VAL A 1 327 ? -1.707 -12.289 -26.969 1 77.75 327 VAL A CA 1
ATOM 2522 C C . VAL A 1 327 ? -2.779 -11.203 -27.031 1 77.75 327 VAL A C 1
ATOM 2524 O O . VAL A 1 327 ? -2.93 -10.414 -26.109 1 77.75 327 VAL A O 1
ATOM 2527 N N . HIS A 1 328 ? -3.43 -11.211 -28.156 1 76.75 328 HIS A N 1
ATOM 2528 C CA . HIS A 1 328 ? -4.457 -10.203 -28.375 1 76.75 328 HIS A CA 1
ATOM 2529 C C . HIS A 1 328 ? -5.801 -10.648 -27.797 1 76.75 328 HIS A C 1
ATOM 2531 O O . HIS A 1 328 ? -6.207 -11.797 -27.984 1 76.75 328 HIS A O 1
ATOM 2537 N N . ILE A 1 329 ? -6.312 -9.797 -27.047 1 75.5 329 ILE A N 1
ATOM 2538 C CA . ILE A 1 329 ? -7.691 -9.961 -26.594 1 75.5 329 ILE A CA 1
ATOM 2539 C C . ILE A 1 329 ? -8.531 -8.781 -27.094 1 75.5 329 ILE A C 1
ATOM 2541 O O . ILE A 1 329 ? -8.242 -7.629 -26.766 1 75.5 329 ILE A O 1
ATOM 2545 N N . SER A 1 330 ? -9.5 -9.141 -27.891 1 74.12 330 SER A N 1
ATOM 2546 C CA . SER A 1 330 ? -10.328 -8.102 -28.484 1 74.12 330 SER A CA 1
ATOM 2547 C C . SER A 1 330 ? -11.047 -7.281 -27.422 1 74.12 330 SER A C 1
ATOM 2549 O O . SER A 1 330 ? -11.297 -7.773 -26.312 1 74.12 330 SER A O 1
ATOM 2551 N N . GLU A 1 331 ? -11.289 -6.027 -27.734 1 72.12 331 GLU A N 1
ATOM 2552 C CA . GLU A 1 331 ? -11.977 -5.129 -26.812 1 72.12 331 GLU A CA 1
ATOM 2553 C C . GLU A 1 331 ? -13.344 -5.684 -26.422 1 72.12 331 GLU A C 1
ATOM 2555 O O . GLU A 1 331 ? -13.781 -5.508 -25.281 1 72.12 331 GLU A O 1
ATOM 2560 N N . SER A 1 332 ? -13.953 -6.328 -27.375 1 73.38 332 SER A N 1
ATOM 2561 C CA . SER A 1 332 ? -15.281 -6.883 -27.125 1 73.38 332 SER A CA 1
ATOM 2562 C C . SER A 1 332 ? -15.211 -8.016 -26.109 1 73.38 332 SER A C 1
ATOM 2564 O O . SER A 1 332 ? -16.203 -8.328 -25.453 1 73.38 332 SER A O 1
ATOM 2566 N N . GLU A 1 333 ? -14.016 -8.516 -25.969 1 76.06 333 GLU A N 1
ATOM 2567 C CA . GLU A 1 333 ? -13.859 -9.664 -25.094 1 76.06 333 GLU A CA 1
ATOM 2568 C C . GLU A 1 333 ? -13.07 -9.305 -23.844 1 76.06 333 GLU A C 1
ATOM 2570 O O . GLU A 1 333 ? -12.664 -10.188 -23.078 1 76.06 333 GLU A O 1
ATOM 2575 N N . TYR A 1 334 ? -12.93 -8.07 -23.625 1 74.19 334 TYR A N 1
ATOM 2576 C CA . TYR A 1 334 ? -12.07 -7.648 -22.516 1 74.19 334 TYR A CA 1
ATOM 2577 C C . TYR A 1 334 ? -12.641 -8.094 -21.172 1 74.19 334 TYR A C 1
ATOM 2579 O O . TYR A 1 334 ? -11.898 -8.32 -20.219 1 74.19 334 TYR A O 1
ATOM 2587 N N . ASN A 1 335 ? -13.867 -8.344 -21.156 1 78.31 335 ASN A N 1
ATOM 2588 C CA . ASN A 1 335 ? -14.523 -8.773 -19.922 1 78.31 335 ASN A CA 1
ATOM 2589 C C . ASN A 1 335 ? -14.094 -10.172 -19.516 1 78.31 335 ASN A C 1
ATOM 2591 O O . ASN A 1 335 ? -14.266 -10.57 -18.359 1 78.31 335 ASN A O 1
ATOM 2595 N N . ILE A 1 336 ? -13.406 -10.781 -20.469 1 78.56 336 ILE A N 1
ATOM 2596 C CA . ILE A 1 336 ? -13.008 -12.156 -20.203 1 78.56 336 ILE A CA 1
ATOM 2597 C C . ILE A 1 336 ? -11.883 -12.172 -19.172 1 78.56 336 ILE A C 1
ATOM 2599 O O . ILE A 1 336 ? -11.68 -13.172 -18.484 1 78.56 336 ILE A O 1
ATOM 2603 N N . THR A 1 337 ? -11.156 -11.031 -19.078 1 80.06 337 THR A N 1
ATOM 2604 C CA . THR A 1 337 ? -10.047 -10.953 -18.141 1 80.06 337 THR A CA 1
ATOM 2605 C C . THR A 1 337 ? -10.531 -10.469 -16.766 1 80.06 337 THR A C 1
ATOM 2607 O O . THR A 1 337 ? -9.75 -10.391 -15.82 1 80.06 337 THR A O 1
ATOM 2610 N N . LYS A 1 338 ? -11.727 -10.203 -16.703 1 82.06 338 LYS A N 1
ATOM 2611 C CA . LYS A 1 338 ? -12.273 -9.688 -15.461 1 82.06 338 LYS A CA 1
ATOM 2612 C C . LYS A 1 338 ? -13.18 -10.719 -14.789 1 82.06 338 LYS A C 1
ATOM 2614 O O . LYS A 1 338 ? -13.75 -11.578 -15.461 1 82.06 338 LYS A O 1
ATOM 2619 N N . ILE A 1 339 ? -13.211 -10.648 -13.469 1 84.12 339 ILE A N 1
ATOM 2620 C CA . ILE A 1 339 ? -14.18 -11.438 -12.719 1 84.12 339 ILE A CA 1
ATOM 2621 C C . ILE A 1 339 ? -15.445 -10.609 -12.477 1 84.12 339 ILE A C 1
ATOM 2623 O O . ILE A 1 339 ? -15.359 -9.445 -12.07 1 84.12 339 ILE A O 1
ATOM 2627 N N . ASP A 1 340 ? -16.469 -11.195 -12.812 1 85.62 340 ASP A N 1
ATOM 2628 C CA . ASP A 1 340 ? -17.734 -10.516 -12.57 1 85.62 340 ASP A CA 1
ATOM 2629 C C . ASP A 1 340 ? -18.109 -10.578 -11.086 1 85.62 340 ASP A C 1
ATOM 2631 O O . ASP A 1 340 ? -18.562 -11.617 -10.602 1 85.62 340 ASP A O 1
ATOM 2635 N N . THR A 1 341 ? -17.812 -9.516 -10.453 1 88.81 341 THR A N 1
ATOM 2636 C CA . THR A 1 341 ? -18.125 -9.453 -9.023 1 88.81 341 THR A CA 1
ATOM 2637 C C . THR A 1 341 ? -19.203 -8.422 -8.75 1 88.81 341 THR A C 1
ATOM 2639 O O . THR A 1 341 ? -19.391 -7.484 -9.539 1 88.81 341 THR A O 1
ATOM 2642 N N . GLN A 1 342 ? -19.969 -8.617 -7.719 1 90.06 342 GLN A N 1
ATOM 2643 C CA . GLN A 1 342 ? -21 -7.684 -7.25 1 90.06 342 GLN A CA 1
ATOM 2644 C C . GLN A 1 342 ? -20.609 -7.062 -5.914 1 90.06 342 GLN A C 1
ATOM 2646 O O . GLN A 1 342 ? -19.984 -7.719 -5.078 1 90.06 342 GLN A O 1
ATOM 2651 N N . LYS A 1 343 ? -20.984 -5.789 -5.805 1 93.94 343 LYS A N 1
ATOM 2652 C CA . LYS A 1 343 ? -20.766 -5.113 -4.527 1 93.94 343 LYS A CA 1
ATOM 2653 C C . LYS A 1 343 ? -21.312 -5.941 -3.367 1 93.94 343 LYS A C 1
ATOM 2655 O O . LYS A 1 343 ? -22.484 -6.332 -3.371 1 93.94 343 LYS A O 1
ATOM 2660 N N . SER A 1 344 ? -20.422 -6.266 -2.439 1 91.75 344 SER A N 1
ATOM 2661 C CA . SER A 1 344 ? -20.844 -7.105 -1.322 1 91.75 344 SER A CA 1
ATOM 2662 C C . SER A 1 344 ? -19.812 -7.082 -0.199 1 91.75 344 SER A C 1
ATOM 2664 O O . SER A 1 344 ? -18.641 -6.793 -0.435 1 91.75 344 SER A O 1
ATOM 2666 N N . PHE A 1 345 ? -20.266 -7.297 0.998 1 93.62 345 PHE A N 1
ATOM 2667 C CA . PHE A 1 345 ? -19.484 -7.477 2.209 1 93.62 345 PHE A CA 1
ATOM 2668 C C . PHE A 1 345 ? -20.016 -8.633 3.043 1 93.62 345 PHE A C 1
ATOM 2670 O O . PHE A 1 345 ? -21.062 -8.508 3.68 1 93.62 345 PHE A O 1
ATOM 2677 N N . SER A 1 346 ? -19.203 -9.734 3.018 1 89.88 346 SER A N 1
ATOM 2678 C CA . SER A 1 346 ? -19.75 -10.945 3.619 1 89.88 346 SER A CA 1
ATOM 2679 C C . SER A 1 346 ? -18.734 -11.633 4.516 1 89.88 346 SER A C 1
ATOM 2681 O O . SER A 1 346 ? -17.578 -11.805 4.125 1 89.88 346 SER A O 1
ATOM 2683 N N . ILE A 1 347 ? -19.203 -12.039 5.684 1 89.25 347 ILE A N 1
ATOM 2684 C CA . ILE A 1 347 ? -18.344 -12.773 6.598 1 89.25 347 ILE A CA 1
ATOM 2685 C C . ILE A 1 347 ? -18.234 -14.234 6.152 1 89.25 347 ILE A C 1
ATOM 2687 O O . ILE A 1 347 ? -19.25 -14.898 5.957 1 89.25 347 ILE A O 1
ATOM 2691 N N . VAL A 1 348 ? -17.062 -14.688 5.973 1 84.19 348 VAL A N 1
ATOM 2692 C CA . VAL A 1 348 ? -16.781 -16.062 5.551 1 84.19 348 VAL A CA 1
ATOM 2693 C C . VAL A 1 348 ? -16.75 -16.984 6.77 1 84.19 348 VAL A C 1
ATOM 2695 O O . VAL A 1 348 ? -17.219 -18.109 6.707 1 84.19 348 VAL A O 1
ATOM 2698 N N . GLY A 1 349 ? -16.156 -16.438 7.832 1 85.25 349 GLY A N 1
ATOM 2699 C CA . GLY A 1 349 ? -16.031 -17.203 9.07 1 85.25 349 GLY A CA 1
ATOM 2700 C C . GLY A 1 349 ? -15.219 -16.484 10.133 1 85.25 349 GLY A C 1
ATOM 2701 O O . GLY A 1 349 ? -14.961 -15.281 10.016 1 85.25 349 GLY A O 1
ATOM 2702 N N . PHE A 1 350 ? -14.977 -17.281 11.211 1 89.06 350 PHE A N 1
ATOM 2703 C CA . PHE A 1 350 ? -14.297 -16.688 12.352 1 89.06 350 PHE A CA 1
ATOM 2704 C C . PHE A 1 350 ? -13.039 -17.469 12.703 1 89.06 350 PHE A C 1
ATOM 2706 O O . PHE A 1 350 ? -12.938 -18.656 12.391 1 89.06 350 PHE A O 1
ATOM 2713 N N . ILE A 1 351 ? -12.094 -16.812 13.266 1 88.62 351 ILE A N 1
ATOM 2714 C CA . ILE A 1 351 ? -10.867 -17.453 13.734 1 88.62 351 ILE A CA 1
ATOM 2715 C C . ILE A 1 351 ? -10.508 -16.906 15.117 1 88.62 351 ILE A C 1
ATOM 2717 O O . ILE A 1 351 ? -10.789 -15.758 15.438 1 88.62 351 ILE A O 1
ATOM 2721 N N . PRO A 1 352 ? -9.898 -17.734 15.906 1 88.81 352 PRO A N 1
ATOM 2722 C CA . PRO A 1 352 ? -9.367 -17.203 17.156 1 88.81 352 PRO A CA 1
ATOM 2723 C C . PRO A 1 352 ? -8.289 -16.141 16.953 1 88.81 352 PRO A C 1
ATOM 2725 O O . PRO A 1 352 ? -7.504 -16.234 16 1 88.81 352 PRO A O 1
ATOM 2728 N N . CYS A 1 353 ? -8.242 -15.211 17.828 1 86.31 353 CYS A N 1
ATOM 2729 C CA . CYS A 1 353 ? -7.254 -14.141 17.734 1 86.31 353 CYS A CA 1
ATOM 2730 C C . CYS A 1 353 ? -5.836 -14.703 17.719 1 86.31 353 CYS A C 1
ATOM 2732 O O . CYS A 1 353 ? -4.953 -14.156 17.062 1 86.31 353 CYS A O 1
ATOM 2734 N N . SER A 1 354 ? -5.602 -15.789 18.297 1 81.94 354 SER A N 1
ATOM 2735 C CA . SER A 1 354 ? -4.277 -16.391 18.438 1 81.94 354 SER A CA 1
ATOM 2736 C C . SER A 1 354 ? -3.783 -16.953 17.125 1 81.94 354 SER A C 1
ATOM 2738 O O . SER A 1 354 ? -2.586 -17.188 16.938 1 81.94 354 SER A O 1
ATOM 2740 N N . LYS A 1 355 ? -4.676 -17.156 16.203 1 79.62 355 LYS A N 1
ATOM 2741 C CA . LYS A 1 355 ? -4.305 -17.766 14.938 1 79.62 355 LYS A CA 1
ATOM 2742 C C . LYS A 1 355 ? -3.898 -16.719 13.914 1 79.62 355 LYS A C 1
ATOM 2744 O O . LYS A 1 355 ? -3.35 -17.047 12.859 1 79.62 355 LYS A O 1
ATOM 2749 N N . TYR A 1 356 ? -4.16 -15.555 14.25 1 79.38 356 TYR A N 1
ATOM 2750 C CA . TYR A 1 356 ? -3.807 -14.461 13.344 1 79.38 356 TYR A CA 1
ATOM 2751 C C . TYR A 1 356 ? -2.375 -14 13.586 1 79.38 356 TYR A C 1
ATOM 2753 O O . TYR A 1 356 ? -1.965 -13.797 14.734 1 79.38 356 TYR A O 1
ATOM 2761 N N . GLU A 1 357 ? -1.65 -13.914 12.438 1 75.31 357 GLU A N 1
ATOM 2762 C CA . GLU A 1 357 ? -0.301 -13.359 12.492 1 75.31 357 GLU A CA 1
ATOM 2763 C C . GLU A 1 357 ? -0.289 -11.898 12.062 1 75.31 357 GLU A C 1
ATOM 2765 O O . GLU A 1 357 ? -0.318 -11.594 10.867 1 75.31 357 GLU A O 1
ATOM 2770 N N . PRO A 1 358 ? -0.172 -11.062 12.992 1 66.25 358 PRO A N 1
ATOM 2771 C CA . PRO A 1 358 ? -0.3 -9.633 12.695 1 66.25 358 PRO A CA 1
ATOM 2772 C C . PRO A 1 358 ? 0.716 -9.148 11.664 1 66.25 358 PRO A C 1
ATOM 2774 O O . PRO A 1 358 ? 0.541 -8.086 11.07 1 66.25 358 PRO A O 1
ATOM 2777 N N . PHE A 1 359 ? 1.679 -9.945 11.43 1 71.56 359 PHE A N 1
ATOM 2778 C CA . PHE A 1 359 ? 2.73 -9.461 10.539 1 71.56 359 PHE A CA 1
ATOM 2779 C C . PHE A 1 359 ? 2.383 -9.75 9.086 1 71.56 359 PHE A C 1
ATOM 2781 O O . PHE A 1 359 ? 3.121 -9.359 8.18 1 71.56 359 PHE A O 1
ATOM 2788 N N . LEU A 1 360 ? 1.22 -10.305 8.883 1 73.88 360 LEU A N 1
ATOM 2789 C CA . LEU A 1 360 ? 0.765 -10.523 7.516 1 73.88 360 LEU A CA 1
ATOM 2790 C C . LEU A 1 360 ? -0.051 -9.336 7.02 1 73.88 360 LEU A C 1
ATOM 2792 O O . LEU A 1 360 ? -1.066 -9.508 6.344 1 73.88 360 LEU A O 1
ATOM 2796 N N . ASN A 1 361 ? 0.509 -8.188 7.266 1 75.06 361 ASN A N 1
ATOM 2797 C CA . ASN A 1 361 ? -0.19 -6.973 6.852 1 75.06 361 ASN A CA 1
ATOM 2798 C C . ASN A 1 361 ? 0.116 -6.621 5.398 1 75.06 361 ASN A C 1
ATOM 2800 O O . ASN A 1 361 ? 1.241 -6.812 4.934 1 75.06 361 ASN A O 1
ATOM 2804 N N . LEU A 1 362 ? -0.869 -6.176 4.629 1 80.69 362 LEU A N 1
ATOM 2805 C CA . LEU A 1 362 ? -0.646 -5.875 3.221 1 80.69 362 LEU A CA 1
ATOM 2806 C C . LEU A 1 362 ? -1.07 -4.445 2.896 1 80.69 362 LEU A C 1
ATOM 2808 O O . LEU A 1 362 ? -0.657 -3.885 1.879 1 80.69 362 LEU A O 1
ATOM 2812 N N . GLY A 1 363 ? -1.835 -3.824 3.814 1 84.94 363 GLY A N 1
ATOM 2813 C CA . GLY A 1 363 ? -2.334 -2.553 3.311 1 84.94 363 GLY A CA 1
ATOM 2814 C C . GLY A 1 363 ? -2.959 -1.688 4.387 1 84.94 363 GLY A C 1
ATOM 2815 O O . GLY A 1 363 ? -2.688 -1.872 5.574 1 84.94 363 GLY A O 1
ATOM 2816 N N . GLU A 1 364 ? -3.703 -0.672 3.875 1 90.38 364 GLU A N 1
ATOM 2817 C CA . GLU A 1 364 ? -4.355 0.324 4.719 1 90.38 364 GLU A CA 1
ATOM 2818 C C . GLU A 1 364 ? -5.535 -0.282 5.477 1 90.38 364 GLU A C 1
ATOM 2820 O O . GLU A 1 364 ? -6.234 -1.15 4.953 1 90.38 364 GLU A O 1
ATOM 2825 N N . THR A 1 365 ? -5.699 0.143 6.656 1 91.44 365 THR A N 1
ATOM 2826 C CA . THR A 1 365 ? -6.77 -0.34 7.52 1 91.44 365 THR A CA 1
ATOM 2827 C C . THR A 1 365 ? -7.992 0.564 7.422 1 91.44 365 THR A C 1
ATOM 2829 O O . THR A 1 365 ? -7.863 1.782 7.285 1 91.44 365 THR A O 1
ATOM 2832 N N . CYS A 1 366 ? -9.156 -0.037 7.484 1 93.31 366 CYS A N 1
ATOM 2833 C CA . CYS A 1 366 ? -10.414 0.705 7.484 1 93.31 366 CYS A CA 1
ATOM 2834 C C . CYS A 1 366 ? -11.211 0.43 8.758 1 93.31 366 CYS A C 1
ATOM 2836 O O . CYS A 1 366 ? -10.852 -0.45 9.539 1 93.31 366 CYS A O 1
ATOM 2838 N N . VAL A 1 367 ? -12.18 1.261 8.953 1 92.44 367 VAL A N 1
ATOM 2839 C CA . VAL A 1 367 ? -13.109 1.105 10.062 1 92.44 367 VAL A CA 1
ATOM 2840 C C . VAL A 1 367 ? -14.523 0.929 9.531 1 92.44 367 VAL A C 1
ATOM 2842 O O . VAL A 1 367 ? -14.953 1.656 8.633 1 92.44 367 VAL A O 1
ATOM 2845 N N . THR A 1 368 ? -15.172 -0.068 10.031 1 94.44 368 THR A N 1
ATOM 2846 C CA . THR A 1 368 ? -16.547 -0.36 9.664 1 94.44 368 THR A CA 1
ATOM 2847 C C . THR A 1 368 ? -17.484 -0.084 10.836 1 94.44 368 THR A C 1
ATOM 2849 O O . THR A 1 368 ? -17.312 -0.633 11.922 1 94.44 368 THR A O 1
ATOM 2852 N N . VAL A 1 369 ? -18.453 0.779 10.594 1 92.88 369 VAL A N 1
ATOM 2853 C CA . VAL A 1 369 ? -19.422 1.156 11.617 1 92.88 369 VAL A CA 1
ATOM 2854 C C . VAL A 1 369 ? -20.844 0.937 11.086 1 92.88 369 VAL A C 1
ATOM 2856 O O . VAL A 1 369 ? -21.031 0.751 9.883 1 92.88 369 VAL A O 1
ATOM 2859 N N . ALA A 1 370 ? -21.75 0.886 12.047 1 91.06 370 ALA A N 1
ATOM 2860 C CA . ALA A 1 370 ? -23.141 0.793 11.625 1 91.06 370 ALA A CA 1
ATOM 2861 C C . ALA A 1 370 ? -23.578 2.061 10.898 1 91.06 370 ALA A C 1
ATOM 2863 O O . ALA A 1 370 ? -23.109 3.156 11.203 1 91.06 370 ALA A O 1
ATOM 2864 N N . ARG A 1 371 ? -24.438 1.882 9.93 1 90.81 371 ARG A N 1
ATOM 2865 C CA . ARG A 1 371 ? -24.984 3.041 9.227 1 90.81 371 ARG A CA 1
ATOM 2866 C C . ARG A 1 371 ? -25.594 4.031 10.211 1 90.81 371 ARG A C 1
ATOM 2868 O O . ARG A 1 371 ? -26.281 3.635 11.148 1 90.81 371 ARG A O 1
ATOM 2875 N N . LYS A 1 372 ? -25.375 5.246 9.914 1 83.81 372 LYS A N 1
ATOM 2876 C CA . LYS A 1 372 ? -25.891 6.297 10.789 1 83.81 372 LYS A CA 1
ATOM 2877 C C . LYS A 1 372 ? -27.406 6.262 10.852 1 83.81 372 LYS A C 1
ATOM 2879 O O . LYS A 1 372 ? -28.078 6 9.852 1 83.81 372 LYS A O 1
ATOM 2884 N N . PHE A 1 373 ? -27.938 6.473 11.992 1 80.88 373 PHE A N 1
ATOM 2885 C CA . PHE A 1 373 ? -29.375 6.59 12.258 1 80.88 373 PHE A CA 1
ATOM 2886 C C . PHE A 1 373 ? -30.078 5.277 11.969 1 80.88 373 PHE A C 1
ATOM 2888 O O . PHE A 1 373 ? -31.234 5.273 11.516 1 80.88 373 PHE A O 1
ATOM 2895 N N . ASP A 1 374 ? -29.453 4.164 11.961 1 86.56 374 ASP A N 1
ATOM 2896 C CA . ASP A 1 374 ? -30.016 2.822 11.828 1 86.56 374 ASP A CA 1
ATOM 2897 C C . ASP A 1 374 ? -29.828 2.027 13.125 1 86.56 374 ASP A C 1
ATOM 2899 O O . ASP A 1 374 ? -28.859 1.298 13.281 1 86.56 374 ASP A O 1
ATOM 2903 N N . ALA A 1 375 ? -30.75 2.148 13.945 1 81.31 375 ALA A N 1
ATOM 2904 C CA . ALA A 1 375 ? -30.656 1.579 15.289 1 81.31 375 ALA A CA 1
ATOM 2905 C C . ALA A 1 375 ? -30.562 0.057 15.234 1 81.31 375 ALA A C 1
ATOM 2907 O O . ALA A 1 375 ? -29.875 -0.557 16.047 1 81.31 375 ALA A O 1
ATOM 2908 N N . LYS A 1 376 ? -31.297 -0.473 14.32 1 81.44 376 LYS A N 1
ATOM 2909 C CA . LYS A 1 376 ? -31.266 -1.926 14.18 1 81.44 376 LYS A CA 1
ATOM 2910 C C . LYS A 1 376 ? -29.875 -2.418 13.828 1 81.44 376 LYS A C 1
ATOM 2912 O O . LYS A 1 376 ? -29.375 -3.363 14.445 1 81.44 376 LYS A O 1
ATOM 2917 N N . SER A 1 377 ? -29.344 -1.777 12.914 1 87.19 377 SER A N 1
ATOM 2918 C CA . SER A 1 377 ? -27.984 -2.15 12.492 1 87.19 377 SER A CA 1
ATOM 2919 C C . SER A 1 377 ? -26.969 -1.854 13.586 1 87.19 377 SER A C 1
ATOM 2921 O O . SER A 1 377 ? -26.016 -2.607 13.773 1 87.19 377 SER A O 1
ATOM 2923 N N . ALA A 1 378 ? -27.156 -0.825 14.273 1 85.94 378 ALA A N 1
ATOM 2924 C CA . ALA A 1 378 ? -26.25 -0.473 15.367 1 85.94 378 ALA A CA 1
ATOM 2925 C C . ALA A 1 378 ? -26.266 -1.55 16.453 1 85.94 378 ALA A C 1
ATOM 2927 O O . ALA A 1 378 ? -25.203 -1.946 16.953 1 85.94 378 ALA A O 1
ATOM 2928 N N . LEU A 1 379 ? -27.422 -2.02 16.734 1 83.06 379 LEU A N 1
ATOM 2929 C CA . LEU A 1 379 ? -27.562 -3.059 17.75 1 83.06 379 LEU A CA 1
ATOM 2930 C C . LEU A 1 379 ? -26.938 -4.367 17.266 1 83.06 379 LEU A C 1
ATOM 2932 O O . LEU A 1 379 ? -26.25 -5.043 18.047 1 83.06 379 LEU A O 1
ATOM 2936 N N . ALA A 1 380 ? -27.25 -4.68 16.078 1 84.06 380 ALA A N 1
ATOM 2937 C CA . ALA A 1 380 ? -26.703 -5.918 15.516 1 84.06 380 ALA A CA 1
ATOM 2938 C C . ALA A 1 380 ? -25.188 -5.891 15.477 1 84.06 380 ALA A C 1
ATOM 2940 O O . ALA A 1 380 ? -24.531 -6.875 15.828 1 84.06 380 ALA A O 1
ATOM 2941 N N . LEU A 1 381 ? -24.641 -4.781 15.047 1 89.44 381 LEU A N 1
ATOM 2942 C CA . LEU A 1 381 ? -23.188 -4.66 14.992 1 89.44 381 LEU A CA 1
ATOM 2943 C C . LEU A 1 381 ? -22.578 -4.707 16.391 1 89.44 381 LEU A C 1
ATOM 2945 O O . LEU A 1 381 ? -21.547 -5.344 16.594 1 89.44 381 LEU A O 1
ATOM 2949 N N . SER A 1 382 ? -23.188 -4.051 17.25 1 86.62 382 SER A N 1
ATOM 2950 C CA . SER A 1 382 ? -22.719 -4.07 18.625 1 86.62 382 SER A CA 1
ATOM 2951 C C . SER A 1 382 ? -22.672 -5.492 19.172 1 86.62 382 SER A C 1
ATOM 2953 O O . SER A 1 382 ? -21.688 -5.875 19.828 1 86.62 382 SER A O 1
ATOM 2955 N N . SER A 1 383 ? -23.703 -6.203 18.922 1 84.56 383 SER A N 1
ATOM 2956 C CA . SER A 1 383 ? -23.75 -7.59 19.375 1 84.56 383 SER A CA 1
ATOM 2957 C C . SER A 1 383 ? -22.594 -8.398 18.781 1 84.56 383 SER A C 1
ATOM 2959 O O . SER A 1 383 ? -21.984 -9.219 19.469 1 84.56 383 SER A O 1
ATOM 2961 N N . LEU A 1 384 ? -22.375 -8.18 17.562 1 88.38 384 LEU A N 1
ATOM 2962 C CA . LEU A 1 384 ? -21.281 -8.891 16.891 1 88.38 384 LEU A CA 1
ATOM 2963 C C . LEU A 1 384 ? -19.938 -8.508 17.5 1 88.38 384 LEU A C 1
ATOM 2965 O O . LEU A 1 384 ? -19.109 -9.375 17.797 1 88.38 384 LEU A O 1
ATOM 2969 N N . VAL A 1 385 ? -19.719 -7.207 17.641 1 91.12 385 VAL A N 1
ATOM 2970 C CA . VAL A 1 385 ? -18.469 -6.691 18.188 1 91.12 385 VAL A CA 1
ATOM 2971 C C . VAL A 1 385 ? -18.219 -7.27 19.578 1 91.12 385 VAL A C 1
ATOM 2973 O O . VAL A 1 385 ? -17.125 -7.746 19.875 1 91.12 385 VAL A O 1
ATOM 2976 N N . TRP A 1 386 ? -19.156 -7.332 20.328 1 86.31 386 TRP A N 1
ATOM 2977 C CA . TRP A 1 386 ? -19.031 -7.84 21.703 1 86.3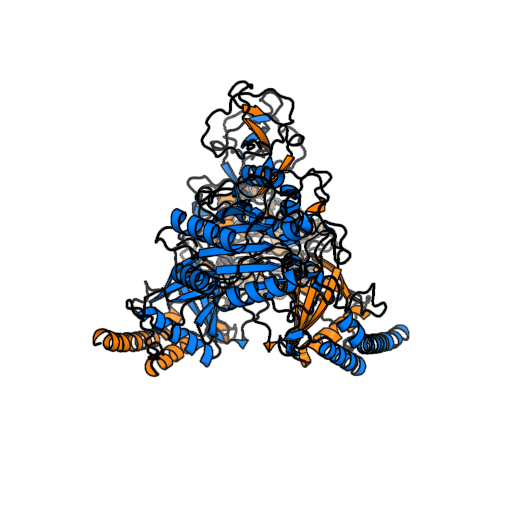1 386 TRP A CA 1
ATOM 2978 C C . TRP A 1 386 ? -18.781 -9.344 21.703 1 86.31 386 TRP A C 1
ATOM 2980 O O . TRP A 1 386 ? -17.953 -9.844 22.469 1 86.31 386 TRP A O 1
ATOM 2990 N N . ALA A 1 387 ? -19.531 -9.992 20.906 1 87.19 387 ALA A N 1
ATOM 2991 C CA . ALA A 1 387 ? -19.344 -11.438 20.812 1 87.19 387 ALA A CA 1
ATOM 2992 C C . ALA A 1 387 ? -17.906 -11.766 20.406 1 87.19 387 ALA A C 1
ATOM 2994 O O . ALA A 1 387 ? -17.266 -12.641 21 1 87.19 387 ALA A O 1
ATOM 2995 N N . LEU A 1 388 ? -17.453 -11.062 19.406 1 92 388 LEU A N 1
ATOM 2996 C CA . LEU A 1 388 ? -16.094 -11.281 18.953 1 92 388 LEU A CA 1
ATOM 2997 C C . LEU A 1 388 ? -15.094 -10.969 20.062 1 92 388 LEU A C 1
ATOM 2999 O O . LEU A 1 388 ? -14.117 -11.711 20.25 1 92 388 LEU A O 1
ATOM 3003 N N . SER A 1 389 ? -15.32 -9.914 20.734 1 90 389 SER A N 1
ATOM 3004 C CA . SER A 1 389 ? -14.422 -9.5 21.797 1 90 389 SER A CA 1
ATOM 3005 C C . SER A 1 389 ? -14.406 -10.516 22.938 1 90 389 SER A C 1
ATOM 3007 O O . SER A 1 389 ? -13.344 -10.922 23.406 1 90 389 SER A O 1
ATOM 3009 N N . GLU A 1 390 ? -15.508 -10.977 23.359 1 87.5 390 GLU A N 1
ATOM 3010 C CA . GLU A 1 390 ? -15.633 -11.906 24.469 1 87.5 390 GLU A CA 1
ATOM 3011 C C . GLU A 1 390 ? -15.023 -13.266 24.141 1 87.5 390 GLU A C 1
ATOM 3013 O O . GLU A 1 390 ? -14.391 -13.898 24.984 1 87.5 390 GLU A O 1
ATOM 3018 N N . LEU A 1 391 ? -15.219 -13.633 22.938 1 90.56 391 LEU A N 1
ATOM 3019 C CA . LEU A 1 391 ? -14.742 -14.938 22.5 1 90.56 391 LEU A CA 1
ATOM 3020 C C . LEU A 1 391 ? -13.297 -14.859 22.016 1 90.56 391 LEU A C 1
ATOM 3022 O O . LEU A 1 391 ? -12.719 -15.867 21.609 1 90.56 391 LEU A O 1
ATOM 3026 N N . GLU A 1 392 ? -12.75 -13.656 22 1 90.44 392 GLU A N 1
ATOM 3027 C CA . GLU A 1 392 ? -11.391 -13.438 21.5 1 90.44 392 GLU A CA 1
ATOM 3028 C C . GLU A 1 392 ? -11.227 -14.008 20.094 1 90.44 392 GLU A C 1
ATOM 3030 O O . GLU A 1 392 ? -10.305 -14.797 19.844 1 90.44 392 GLU A O 1
ATOM 3035 N N . SER A 1 393 ? -12.141 -13.508 19.281 1 91.69 393 SER A N 1
ATOM 3036 C CA . SER A 1 393 ? -12.18 -13.992 17.906 1 91.69 393 SER A CA 1
ATOM 3037 C C . SER A 1 393 ? -12.18 -12.836 16.906 1 91.69 393 SER A C 1
ATOM 3039 O O . SER A 1 393 ? -12.539 -11.711 17.266 1 91.69 393 SER A O 1
ATOM 3041 N N . TYR A 1 394 ? -11.648 -13.109 15.734 1 91.88 394 TYR A N 1
ATOM 3042 C CA . TYR A 1 394 ? -11.75 -12.219 14.578 1 91.88 394 TYR A CA 1
ATOM 3043 C C . TYR A 1 394 ? -12.664 -12.82 13.516 1 91.88 394 TYR A C 1
ATOM 3045 O O . TYR A 1 394 ? -12.906 -14.023 13.5 1 91.88 394 TYR A O 1
ATOM 3053 N N . ALA A 1 395 ? -13.203 -11.961 12.711 1 92.25 395 ALA A N 1
ATOM 3054 C CA . ALA A 1 395 ? -13.961 -12.43 11.547 1 92.25 395 ALA A CA 1
ATOM 3055 C C . ALA A 1 395 ? -13.148 -12.273 10.266 1 92.25 395 ALA A C 1
ATOM 3057 O O . ALA A 1 395 ? -12.375 -11.328 10.125 1 92.25 395 ALA A O 1
ATOM 3058 N N . ILE A 1 396 ? -13.258 -13.203 9.391 1 90.25 396 ILE A N 1
ATOM 3059 C CA . ILE A 1 396 ? -12.742 -13.102 8.023 1 90.25 396 ILE A CA 1
ATOM 3060 C C . ILE A 1 396 ? -13.891 -12.773 7.07 1 90.25 396 ILE A C 1
ATOM 3062 O O . ILE A 1 396 ? -14.93 -13.43 7.09 1 90.25 396 ILE A O 1
ATOM 3066 N N . ALA A 1 397 ? -13.68 -11.766 6.301 1 91.81 397 ALA A N 1
ATOM 3067 C CA . ALA A 1 397 ? -14.766 -11.352 5.414 1 91.81 397 ALA A CA 1
ATOM 3068 C C . ALA A 1 397 ? -14.25 -11.078 4.008 1 91.81 397 ALA A C 1
ATOM 3070 O O . ALA A 1 397 ? -13.062 -10.781 3.818 1 91.81 397 ALA A O 1
ATOM 3071 N N . ARG A 1 398 ? -15.102 -11.281 3.074 1 92.31 398 ARG A N 1
ATOM 3072 C CA . ARG A 1 398 ? -14.883 -10.906 1.683 1 92.31 398 ARG A CA 1
ATOM 3073 C C . ARG A 1 398 ? -15.602 -9.602 1.35 1 92.31 398 ARG A C 1
ATOM 3075 O O . ARG A 1 398 ? -16.781 -9.445 1.663 1 92.31 398 ARG A O 1
ATOM 3082 N N . ILE A 1 399 ? -14.914 -8.688 0.674 1 94.94 399 ILE A N 1
ATOM 3083 C CA . ILE A 1 399 ? -15.555 -7.414 0.365 1 94.94 399 ILE A CA 1
ATOM 3084 C C . ILE A 1 399 ? -15.305 -7.051 -1.097 1 94.94 399 ILE A C 1
ATOM 3086 O O . ILE A 1 399 ? -14.195 -7.242 -1.608 1 94.94 399 ILE A O 1
ATOM 3090 N N . VAL A 1 400 ? -16.328 -6.75 -1.803 1 95.06 400 VAL A N 1
ATOM 3091 C CA . VAL A 1 400 ? -16.328 -6.078 -3.098 1 95.06 400 VAL A CA 1
ATOM 3092 C C . VAL A 1 400 ? -16.953 -4.688 -2.955 1 95.06 400 VAL A C 1
ATOM 3094 O O . VAL A 1 400 ? -18.172 -4.559 -2.773 1 95.06 400 VAL A O 1
ATOM 3097 N N . THR A 1 401 ? -16.141 -3.654 -3.016 1 96.12 401 THR A N 1
ATOM 3098 C CA . THR A 1 401 ? -16.562 -2.32 -2.607 1 96.12 401 THR A CA 1
ATOM 3099 C C . THR A 1 401 ? -17.531 -1.723 -3.631 1 96.12 401 THR A C 1
ATOM 3101 O O . THR A 1 401 ? -18.375 -0.906 -3.281 1 96.12 401 THR A O 1
ATOM 3104 N N . LYS A 1 402 ? -17.344 -1.999 -4.938 1 94.81 402 LYS A N 1
ATOM 3105 C CA . LYS A 1 402 ? -18.188 -1.588 -6.055 1 94.81 402 LYS A CA 1
ATOM 3106 C C . LYS A 1 402 ? -18.344 -2.715 -7.074 1 94.81 402 LYS A C 1
ATOM 3108 O O . LYS A 1 402 ? -17.484 -3.598 -7.16 1 94.81 402 LYS A O 1
ATOM 3113 N N . ASP A 1 403 ? -19.391 -2.637 -7.812 1 92.88 403 ASP A N 1
ATOM 3114 C CA . ASP A 1 403 ? -19.578 -3.656 -8.836 1 92.88 403 ASP A CA 1
ATOM 3115 C C . ASP A 1 403 ? -18.391 -3.713 -9.789 1 92.88 403 ASP A C 1
ATOM 3117 O O . ASP A 1 403 ? -17.906 -2.676 -10.258 1 92.88 403 ASP A O 1
ATOM 3121 N N . GLY A 1 404 ? -17.969 -4.895 -9.992 1 89.19 404 GLY A N 1
ATOM 3122 C CA . GLY A 1 404 ? -16.906 -5.09 -10.961 1 89.19 404 GLY A CA 1
ATOM 3123 C C . GLY A 1 404 ? -15.523 -4.926 -10.367 1 89.19 404 GLY A C 1
ATOM 3124 O O . GLY A 1 404 ? -14.516 -5.16 -11.039 1 89.19 404 GLY A O 1
ATOM 3125 N N . LYS A 1 405 ? -15.414 -4.547 -9.117 1 92.44 405 LYS A N 1
ATOM 3126 C CA . LYS A 1 405 ? -14.117 -4.379 -8.469 1 92.44 405 LYS A CA 1
ATOM 3127 C C . LYS A 1 405 ? -13.578 -5.715 -7.965 1 92.44 405 LYS A C 1
ATOM 3129 O O . LYS A 1 405 ? -14.344 -6.66 -7.762 1 92.44 405 LYS A O 1
ATOM 3134 N N . ASP A 1 406 ? -12.273 -5.754 -7.809 1 91.56 406 ASP A N 1
ATOM 3135 C CA . ASP A 1 406 ? -11.625 -6.969 -7.336 1 91.56 406 ASP A CA 1
ATOM 3136 C C . ASP A 1 406 ? -12.016 -7.281 -5.895 1 91.56 406 ASP A C 1
ATOM 3138 O O . ASP A 1 406 ? -12.078 -6.379 -5.055 1 91.56 406 ASP A O 1
ATOM 3142 N N . PRO A 1 407 ? -12.297 -8.523 -5.648 1 92.75 407 PRO A N 1
ATOM 3143 C CA . PRO A 1 407 ? -12.602 -8.914 -4.27 1 92.75 407 PRO A CA 1
ATOM 3144 C C . PRO A 1 407 ? -11.375 -8.867 -3.357 1 92.75 407 PRO A C 1
ATOM 3146 O O . PRO A 1 407 ? -10.266 -9.18 -3.797 1 92.75 407 PRO A O 1
ATOM 3149 N N . LEU A 1 408 ? -11.641 -8.492 -2.125 1 92.81 408 LEU A N 1
ATOM 3150 C CA . LEU A 1 408 ? -10.617 -8.492 -1.092 1 92.81 408 LEU A CA 1
ATOM 3151 C C . LEU A 1 408 ? -11.031 -9.352 0.095 1 92.81 408 LEU A C 1
ATOM 3153 O O . LEU A 1 408 ? -12.227 -9.539 0.343 1 92.81 408 LEU A O 1
ATOM 3157 N N . LEU A 1 409 ? -10.031 -9.922 0.678 1 91.62 409 LEU A N 1
ATOM 3158 C CA . LEU A 1 409 ? -10.234 -10.562 1.974 1 91.62 409 LEU A CA 1
ATOM 3159 C C . LEU A 1 409 ? -9.734 -9.672 3.105 1 91.62 409 LEU A C 1
ATOM 3161 O O . LEU A 1 409 ? -8.648 -9.094 3.018 1 91.62 409 LEU A O 1
ATOM 3165 N N . VAL A 1 410 ? -10.578 -9.516 4.098 1 92.62 410 VAL A N 1
ATOM 3166 C CA . VAL A 1 410 ? -10.203 -8.641 5.203 1 92.62 410 VAL A CA 1
ATOM 3167 C C . VAL A 1 410 ? -10.445 -9.352 6.531 1 92.62 410 VAL A C 1
ATOM 3169 O O . VAL A 1 410 ? -11.328 -10.211 6.633 1 92.62 410 VAL A O 1
ATOM 3172 N N . LEU A 1 411 ? -9.656 -9.039 7.469 1 92.06 411 LEU A N 1
ATOM 3173 C CA . LEU A 1 411 ? -9.875 -9.43 8.859 1 92.06 411 LEU A CA 1
ATOM 3174 C C . LEU A 1 411 ? -10.688 -8.367 9.602 1 92.06 411 LEU A C 1
ATOM 3176 O O . LEU A 1 411 ? -10.367 -7.18 9.539 1 92.06 411 LEU A O 1
ATOM 3180 N N . LEU A 1 412 ? -11.758 -8.758 10.195 1 93.94 412 LEU A N 1
ATOM 3181 C CA . LEU A 1 412 ? -12.555 -7.848 11.016 1 93.94 412 LEU A CA 1
ATOM 3182 C C . LEU A 1 412 ? -12.219 -8.008 12.492 1 93.94 412 LEU A C 1
ATOM 3184 O O . LEU A 1 412 ? -12.477 -9.055 13.078 1 93.94 412 LEU A O 1
ATOM 3188 N N . ALA A 1 413 ? -11.68 -7.004 13.039 1 92.31 413 ALA A N 1
ATOM 3189 C CA . ALA A 1 413 ? -11.281 -7.008 14.445 1 92.31 413 ALA A CA 1
ATOM 3190 C C . ALA A 1 413 ? -12.172 -6.078 15.266 1 92.31 413 ALA A C 1
ATOM 3192 O O . ALA A 1 413 ? -12.32 -4.898 14.938 1 92.31 413 ALA A O 1
ATOM 3193 N N . PRO A 1 414 ? -12.75 -6.605 16.328 1 92.81 414 PRO A N 1
ATOM 3194 C CA . PRO A 1 414 ? -13.625 -5.773 17.156 1 92.81 414 PRO A CA 1
ATOM 3195 C C . PRO A 1 414 ? -12.859 -4.742 17.969 1 92.81 414 PRO A C 1
ATOM 3197 O O . PRO A 1 414 ? -11.75 -5.02 18.438 1 92.81 414 PRO A O 1
ATOM 3200 N N . SER A 1 415 ? -13.375 -3.641 18.062 1 88.81 415 SER A N 1
ATOM 3201 C CA . SER A 1 415 ? -12.867 -2.588 18.938 1 88.81 415 SER A CA 1
ATOM 3202 C C . SER A 1 415 ? -13.992 -1.982 19.781 1 88.81 415 SER A C 1
ATOM 3204 O O . SER A 1 415 ? -14.992 -1.513 19.234 1 88.81 415 SER A O 1
ATOM 3206 N N . VAL A 1 416 ? -13.758 -2.1 21.062 1 83.38 416 VAL A N 1
ATOM 3207 C CA . VAL A 1 416 ? -14.742 -1.562 21.984 1 83.38 416 VAL A CA 1
ATOM 3208 C C . VAL A 1 416 ? -14.156 -0.357 22.719 1 83.38 416 VAL A C 1
ATOM 3210 O O . VAL A 1 416 ? -13.406 -0.515 23.688 1 83.38 416 VAL A O 1
ATOM 3213 N N . GLU A 1 417 ? -14.117 0.739 22.172 1 73.25 417 GLU A N 1
ATOM 3214 C CA . GLU A 1 417 ? -13.672 1.968 22.812 1 73.25 417 GLU A CA 1
ATOM 3215 C C . GLU A 1 417 ? -14.828 2.688 23.5 1 73.25 417 GLU A C 1
ATOM 3217 O O . GLU A 1 417 ? -15.992 2.453 23.156 1 73.25 417 GLU A O 1
ATOM 3222 N N . PRO A 1 418 ? -14.539 3.412 24.547 1 66.69 418 PRO A N 1
ATOM 3223 C CA . PRO A 1 418 ? -15.609 4.066 25.312 1 66.69 418 PRO A CA 1
ATOM 3224 C C . PRO A 1 418 ? -16.609 4.793 24.406 1 66.69 418 PRO A C 1
ATOM 3226 O O . PRO A 1 418 ? -17.812 4.738 24.656 1 66.69 418 PRO A O 1
ATOM 3229 N N . ASP A 1 419 ? -16.094 5.379 23.359 1 65.56 419 ASP A N 1
ATOM 3230 C CA . ASP A 1 419 ? -17.031 6.207 22.594 1 65.56 419 ASP A CA 1
ATOM 3231 C C . ASP A 1 419 ? -17.297 5.602 21.219 1 65.56 419 ASP A C 1
ATOM 3233 O O . ASP A 1 419 ? -17.953 6.219 20.391 1 65.56 419 ASP A O 1
ATOM 3237 N N . MET A 1 420 ? -16.906 4.391 21.078 1 73.69 420 MET A N 1
ATOM 3238 C CA . MET A 1 420 ? -17.125 3.896 19.734 1 73.69 420 MET A CA 1
ATOM 3239 C C . MET A 1 420 ? -16.906 2.391 19.656 1 73.69 420 MET A C 1
ATOM 3241 O O . MET A 1 420 ? -15.906 1.881 20.156 1 73.69 420 MET A O 1
ATOM 3245 N N . GLU A 1 421 ? -18.016 1.649 19.219 1 83.81 421 GLU A N 1
ATOM 3246 C CA . GLU A 1 421 ? -17.875 0.245 18.844 1 83.81 421 GLU A CA 1
ATOM 3247 C C . GLU A 1 421 ? -17.75 0.086 17.344 1 83.81 421 GLU A C 1
ATOM 3249 O O . GLU A 1 421 ? -18.562 0.625 16.578 1 83.81 421 GLU A O 1
ATOM 3254 N N . CYS A 1 422 ? -16.703 -0.489 16.938 1 90.5 422 CYS A N 1
ATOM 3255 C CA . CYS A 1 422 ? -16.516 -0.638 15.508 1 90.5 422 CYS A CA 1
ATOM 3256 C C . CYS A 1 422 ? -15.719 -1.897 15.188 1 90.5 422 CYS A C 1
ATOM 3258 O O . CYS A 1 422 ? -15.32 -2.629 16.094 1 90.5 422 CYS A O 1
ATOM 3260 N N . LEU A 1 423 ? -15.672 -2.188 13.938 1 93.44 423 LEU A N 1
ATOM 3261 C CA . LEU A 1 423 ? -14.789 -3.232 13.43 1 93.44 423 LEU A CA 1
ATOM 3262 C C . LEU A 1 423 ? -13.664 -2.633 12.586 1 93.44 423 LEU A C 1
ATOM 3264 O O . LEU A 1 423 ? -13.922 -1.891 11.641 1 93.44 423 LEU A O 1
ATOM 3268 N N . TYR A 1 424 ? -12.492 -2.896 13.031 1 91.75 424 TYR A N 1
ATOM 3269 C CA . TYR A 1 424 ? -11.383 -2.578 12.141 1 91.75 424 TYR A CA 1
ATOM 3270 C C . TYR A 1 424 ? -11.234 -3.641 11.062 1 91.75 424 TYR A C 1
ATOM 3272 O O . TYR A 1 424 ? -11.305 -4.84 11.344 1 91.75 424 TYR A O 1
ATOM 3280 N N . ASP A 1 425 ? -11.172 -3.213 9.883 1 92.5 425 ASP A N 1
ATOM 3281 C CA . ASP A 1 425 ? -10.984 -4.188 8.82 1 92.5 425 ASP A CA 1
ATOM 3282 C C . ASP A 1 425 ? -9.586 -4.086 8.219 1 92.5 425 ASP A C 1
ATOM 3284 O O . ASP A 1 425 ? -9.18 -3.021 7.75 1 92.5 425 ASP A O 1
ATOM 3288 N N . ILE A 1 426 ? -8.852 -5.109 8.273 1 90.75 426 ILE A N 1
ATOM 3289 C CA . ILE A 1 426 ? -7.461 -5.211 7.852 1 90.75 426 ILE A CA 1
ATOM 3290 C C . ILE A 1 426 ? -7.359 -6.129 6.633 1 90.75 426 ILE A C 1
ATOM 3292 O O . ILE A 1 426 ? -7.777 -7.289 6.684 1 90.75 426 ILE A O 1
ATOM 3296 N N . PRO A 1 427 ? -6.844 -5.613 5.52 1 91.31 427 PRO A N 1
ATOM 3297 C CA . PRO A 1 427 ? -6.707 -6.477 4.344 1 91.31 427 PRO A CA 1
ATOM 3298 C C . PRO A 1 427 ? -5.766 -7.656 4.586 1 91.31 427 PRO A C 1
ATOM 3300 O O . PRO A 1 427 ? -4.707 -7.488 5.195 1 91.31 427 PRO A O 1
ATOM 3303 N N . LEU A 1 428 ? -6.152 -8.781 4.152 1 90.25 428 LEU A N 1
ATOM 3304 C CA . LEU A 1 428 ? -5.355 -9.992 4.25 1 90.25 428 LEU A CA 1
ATOM 3305 C C . LEU A 1 428 ? -4.691 -10.32 2.918 1 90.25 428 LEU A C 1
ATOM 3307 O O . LEU A 1 428 ? -5.301 -10.141 1.858 1 90.25 428 LEU A O 1
ATOM 3311 N N . PRO A 1 429 ? -3.504 -10.805 2.947 1 90.62 429 PRO A N 1
ATOM 3312 C CA . PRO A 1 429 ? -2.842 -11.195 1.703 1 90.62 429 PRO A CA 1
ATOM 3313 C C . PRO A 1 429 ? -3.396 -12.5 1.126 1 90.62 429 PRO A C 1
ATOM 3315 O O . PRO A 1 429 ? -3.898 -13.344 1.871 1 90.62 429 PRO A O 1
ATOM 3318 N N . PHE A 1 430 ? -3.344 -12.602 -0.197 1 91.81 430 PHE A N 1
ATOM 3319 C CA . PHE A 1 430 ? -3.529 -13.883 -0.88 1 91.81 430 PHE A CA 1
ATOM 3320 C C . PHE A 1 430 ? -2.213 -14.641 -0.973 1 91.81 430 PHE A C 1
ATOM 3322 O O . PHE A 1 430 ? -1.158 -14.109 -0.617 1 91.81 430 PHE A O 1
ATOM 3329 N N . ALA A 1 431 ? -2.312 -15.805 -1.375 1 89.94 431 ALA A N 1
ATOM 3330 C CA . ALA A 1 431 ? -1.13 -16.656 -1.473 1 89.94 431 ALA A CA 1
ATOM 3331 C C . ALA A 1 431 ? -0.051 -16 -2.33 1 89.94 431 ALA A C 1
ATOM 3333 O O . ALA A 1 431 ? 1.139 -16.094 -2.016 1 89.94 431 ALA A O 1
ATOM 3334 N N . GLU A 1 432 ? -0.463 -15.289 -3.363 1 91.56 432 GLU A N 1
ATOM 3335 C CA . GLU A 1 432 ? 0.471 -14.672 -4.297 1 91.56 432 GLU A CA 1
ATOM 3336 C C . GLU A 1 432 ? 1.224 -13.516 -3.645 1 91.56 432 GLU A C 1
ATOM 3338 O O . GLU A 1 432 ? 2.281 -13.102 -4.125 1 91.56 432 GLU A O 1
ATOM 3343 N N . ASP A 1 433 ? 0.642 -13 -2.613 1 91.44 433 ASP A N 1
ATOM 3344 C CA . ASP A 1 433 ? 1.207 -11.82 -1.965 1 91.44 433 ASP A CA 1
ATOM 3345 C C . ASP A 1 433 ? 2.281 -12.211 -0.952 1 91.44 433 ASP A C 1
ATOM 3347 O O . ASP A 1 433 ? 3.041 -11.359 -0.488 1 91.44 433 ASP A O 1
ATOM 3351 N N . ILE A 1 434 ? 2.334 -13.414 -0.577 1 88.81 434 ILE A N 1
ATOM 3352 C CA . ILE A 1 434 ? 3.24 -13.867 0.476 1 88.81 434 ILE A CA 1
ATOM 3353 C C . ILE A 1 434 ? 4.566 -14.312 -0.137 1 88.81 434 ILE A C 1
ATOM 3355 O O . ILE A 1 434 ? 4.582 -15.008 -1.156 1 88.81 434 ILE A O 1
ATOM 3359 N N . ARG A 1 435 ? 5.609 -13.836 0.486 1 85.5 435 ARG A N 1
ATOM 3360 C CA . ARG A 1 435 ? 6.938 -14.273 0.074 1 85.5 435 ARG A CA 1
ATOM 3361 C C . ARG A 1 435 ? 7.52 -15.273 1.069 1 85.5 435 ARG A C 1
ATOM 3363 O O . ARG A 1 435 ? 7.691 -14.953 2.248 1 85.5 435 ARG A O 1
ATOM 3370 N N . SER A 1 436 ? 7.637 -16.531 0.694 1 75.75 436 SER A N 1
ATOM 3371 C CA . SER A 1 436 ? 8.125 -17.578 1.583 1 75.75 436 SER A CA 1
ATOM 3372 C C . SER A 1 436 ? 9.609 -17.844 1.354 1 75.75 436 SER A C 1
ATOM 3374 O O . SER A 1 436 ? 9.977 -18.75 0.612 1 75.75 436 SER A O 1
ATOM 3376 N N . TYR A 1 437 ? 10.375 -16.875 1.753 1 68.81 437 TYR A N 1
ATOM 3377 C CA . TYR A 1 437 ? 11.805 -17.109 1.59 1 68.81 437 TYR A CA 1
ATOM 3378 C C . TYR A 1 437 ? 12.336 -17.984 2.715 1 68.81 437 TYR A C 1
ATOM 3380 O O . TYR A 1 437 ? 11.875 -17.906 3.855 1 68.81 437 TYR A O 1
ATOM 3388 N N . GLN A 1 438 ? 12.906 -19.047 2.439 1 60.41 438 GLN A N 1
ATOM 3389 C CA . GLN A 1 438 ? 13.555 -19.859 3.461 1 60.41 438 GLN A CA 1
ATOM 3390 C C . GLN A 1 438 ? 14.938 -19.312 3.801 1 60.41 438 GLN A C 1
ATOM 3392 O O . GLN A 1 438 ? 15.734 -19.031 2.906 1 60.41 438 GLN A O 1
ATOM 3397 N N . PHE A 1 439 ? 15.039 -18.828 5.012 1 61.03 439 PHE A N 1
ATOM 3398 C CA . PHE A 1 439 ? 16.344 -18.344 5.453 1 61.03 439 PHE A CA 1
ATOM 3399 C C . PHE A 1 439 ? 16.984 -19.328 6.422 1 61.03 439 PHE A C 1
ATOM 3401 O O . PHE A 1 439 ? 16.281 -20.078 7.105 1 61.03 439 PHE A O 1
ATOM 3408 N N . PRO A 1 440 ? 18.25 -19.656 6.312 1 54.84 440 PRO A N 1
ATOM 3409 C CA . PRO A 1 440 ? 18.922 -20.609 7.207 1 54.84 440 PRO A CA 1
ATOM 3410 C C . PRO A 1 440 ? 18.703 -20.281 8.68 1 54.84 440 PRO A C 1
ATOM 3412 O O . PRO A 1 440 ? 18.625 -19.109 9.047 1 54.84 440 PRO A O 1
ATOM 3415 N N . PRO A 1 441 ? 18.328 -21.344 9.406 1 52.12 441 PRO A N 1
ATOM 3416 C CA . PRO A 1 441 ? 18.156 -21.109 10.844 1 52.12 441 PRO A CA 1
ATOM 3417 C C . PRO A 1 441 ? 19.438 -20.578 11.508 1 52.12 441 PRO A C 1
ATOM 3419 O O . PRO A 1 441 ? 20.531 -20.891 11.062 1 52.12 441 PRO A O 1
ATOM 3422 N N . LEU A 1 442 ? 19.297 -19.469 12.266 1 49.12 442 LEU A N 1
ATOM 3423 C CA . LEU A 1 442 ? 20.422 -18.891 12.984 1 49.12 442 LEU A CA 1
ATOM 3424 C C . LEU A 1 442 ? 21.141 -19.953 13.82 1 49.12 442 LEU A C 1
ATOM 3426 O O . LEU A 1 442 ? 22.344 -19.812 14.102 1 49.12 442 LEU A O 1
ATOM 3430 N N . ASP A 1 443 ? 20.438 -20.969 14.242 1 46.81 443 ASP A N 1
ATOM 3431 C CA . ASP A 1 443 ? 21.078 -21.922 15.133 1 46.81 443 ASP A CA 1
ATOM 3432 C C . ASP A 1 443 ? 21.906 -22.922 14.344 1 46.81 443 ASP A C 1
ATOM 3434 O O . ASP A 1 443 ? 22.641 -23.719 14.93 1 46.81 443 ASP A O 1
ATOM 3438 N N . LYS A 1 444 ? 21.719 -23.047 13.047 1 45.34 444 LYS A N 1
ATOM 3439 C CA . LYS A 1 444 ? 22.5 -24.016 12.305 1 45.34 444 LYS A CA 1
ATOM 3440 C C . LYS A 1 444 ? 23.609 -23.328 11.5 1 45.34 444 LYS A C 1
ATOM 3442 O O . LYS A 1 444 ? 23.344 -22.391 10.75 1 45.34 444 LYS A O 1
ATOM 3447 N N . VAL A 1 445 ? 24.828 -23.172 12.008 1 41.16 445 VAL A N 1
ATOM 3448 C CA . VAL A 1 445 ? 26.016 -22.703 11.281 1 41.16 445 VAL A CA 1
ATOM 3449 C C . VAL A 1 445 ? 26.375 -23.719 10.203 1 41.16 445 VAL A C 1
ATOM 3451 O O . VAL A 1 445 ? 26.609 -24.891 10.5 1 41.16 445 VAL A O 1
ATOM 3454 N N . ILE A 1 446 ? 25.922 -23.625 9.047 1 38.22 446 ILE A N 1
ATOM 3455 C CA . ILE A 1 446 ? 26.453 -24.469 7.992 1 38.22 446 ILE A CA 1
ATOM 3456 C C . ILE A 1 446 ? 27.906 -24.078 7.703 1 38.22 446 ILE A C 1
ATOM 3458 O O . ILE A 1 446 ? 28.172 -22.922 7.348 1 38.22 446 ILE A O 1
ATOM 3462 N N . THR A 1 447 ? 28.938 -24.797 8.188 1 37 447 THR A N 1
ATOM 3463 C CA . THR A 1 447 ? 30.344 -24.594 7.84 1 37 447 THR A CA 1
ATOM 3464 C C . THR A 1 447 ? 30.547 -24.672 6.332 1 37 447 THR A C 1
ATOM 3466 O O . THR A 1 447 ? 29.688 -25.203 5.613 1 37 447 THR A O 1
ATOM 3469 N N . VAL A 1 448 ? 31.547 -23.969 5.75 1 38.47 448 VAL A N 1
ATOM 3470 C CA . VAL A 1 448 ? 32 -24.062 4.363 1 38.47 448 VAL A CA 1
ATOM 3471 C C . VAL A 1 448 ? 31.969 -25.531 3.916 1 38.47 448 VAL A C 1
ATOM 3473 O O . VAL A 1 448 ? 31.859 -25.812 2.723 1 38.47 448 VAL A O 1
ATOM 3476 N N . THR A 1 449 ? 32.344 -26.406 4.871 1 37.28 449 THR A N 1
ATOM 3477 C CA . THR A 1 449 ? 32.562 -27.797 4.527 1 37.28 449 THR A CA 1
ATOM 3478 C C . THR A 1 449 ? 31.266 -28.594 4.633 1 37.28 449 THR A C 1
ATOM 3480 O O . THR A 1 449 ? 31.281 -29.828 4.535 1 37.28 449 THR A O 1
ATOM 3483 N N . GLY A 1 450 ? 30 -28.031 4.598 1 37.88 450 GLY A N 1
ATOM 3484 C CA . GLY A 1 450 ? 28.75 -28.766 4.52 1 37.88 450 GLY A CA 1
ATOM 3485 C C . GLY A 1 450 ? 28.297 -29.312 5.863 1 37.88 450 GLY A C 1
ATOM 3486 O O . GLY A 1 450 ? 27.297 -30.031 5.938 1 37.88 450 GLY A O 1
ATOM 3487 N N . GLN A 1 451 ? 29.172 -29.469 6.902 1 37.88 451 GLN A N 1
ATOM 3488 C CA . GLN A 1 451 ? 28.812 -30.109 8.164 1 37.88 451 GLN A CA 1
ATOM 3489 C C . GLN A 1 451 ? 27.906 -29.203 9 1 37.88 451 GLN A C 1
ATOM 3491 O O . GLN A 1 451 ? 28.141 -28 9.109 1 37.88 451 GLN A O 1
ATOM 3496 N N . THR A 1 452 ? 26.609 -29.609 9.273 1 40.41 452 THR A N 1
ATOM 3497 C CA . THR A 1 452 ? 25.625 -28.969 10.141 1 40.41 452 THR A CA 1
ATOM 3498 C C . THR A 1 452 ? 26.109 -28.969 11.594 1 40.41 452 THR A C 1
ATOM 3500 O O . THR A 1 452 ? 26.281 -30.031 12.195 1 40.41 452 THR A O 1
ATOM 3503 N N . LEU A 1 453 ? 27.062 -28.281 12.102 1 40.41 453 LEU A N 1
ATOM 3504 C CA . LEU A 1 453 ? 27.344 -28.281 13.531 1 40.41 453 LEU A CA 1
ATOM 3505 C C . LEU A 1 453 ? 26.172 -27.688 14.312 1 40.41 453 LEU A C 1
ATOM 3507 O O . LEU A 1 453 ? 25.672 -26.609 13.961 1 40.41 453 LEU A O 1
ATOM 3511 N N . THR A 1 454 ? 25.234 -28.453 14.914 1 38.94 454 THR A N 1
ATOM 3512 C CA . THR A 1 454 ? 24.141 -28.141 15.812 1 38.94 454 THR A CA 1
ATOM 3513 C C . THR A 1 454 ? 24.625 -27.297 16.984 1 38.94 454 THR A C 1
ATOM 3515 O O . THR A 1 454 ? 23.891 -27.062 17.938 1 38.94 454 THR A O 1
ATOM 3518 N N . THR A 1 455 ? 25.875 -27.188 17.344 1 40.56 455 THR A N 1
ATOM 3519 C CA . THR A 1 455 ? 26.109 -26.5 18.625 1 40.56 455 THR A CA 1
ATOM 3520 C C . THR A 1 455 ? 25.344 -25.188 18.672 1 40.56 455 THR A C 1
ATOM 3522 O O . THR A 1 455 ? 25.391 -24.406 17.719 1 40.56 455 THR A O 1
ATOM 3525 N N . HIS A 1 456 ? 24.25 -25.062 19.5 1 47.28 456 HIS A N 1
ATOM 3526 C CA . HIS A 1 456 ? 23.438 -23.891 19.859 1 47.28 456 HIS A CA 1
ATOM 3527 C C . HIS A 1 456 ? 24.281 -22.625 19.906 1 47.28 456 HIS A C 1
ATOM 3529 O O . HIS A 1 456 ? 24.672 -22.172 20.984 1 47.28 456 HIS A O 1
ATOM 3535 N N . ARG A 1 457 ? 25.328 -22.562 19.469 1 44.84 457 ARG A N 1
ATOM 3536 C CA . ARG A 1 457 ? 26.391 -21.578 19.5 1 44.84 457 ARG A CA 1
ATOM 3537 C C . ARG A 1 457 ? 25.859 -20.172 19.266 1 44.84 457 ARG A C 1
ATOM 3539 O O . ARG A 1 457 ? 26.438 -19.188 19.75 1 44.84 457 ARG A O 1
ATOM 3546 N N . LEU A 1 458 ? 24.875 -20.062 18.5 1 55.56 458 LEU A N 1
ATOM 3547 C CA . LEU A 1 458 ? 24.438 -18.703 18.219 1 55.56 458 LEU A CA 1
ATOM 3548 C C . LEU A 1 458 ? 23.422 -18.219 19.25 1 55.56 458 LEU A C 1
ATOM 3550 O O . LEU A 1 458 ? 22.859 -17.141 19.125 1 55.56 458 LEU A O 1
ATOM 3554 N N . LEU A 1 459 ? 23.297 -19.062 20.406 1 60.34 459 LEU A N 1
ATOM 3555 C CA . LEU A 1 459 ? 22.438 -18.562 21.469 1 60.34 459 LEU A CA 1
ATOM 3556 C C . LEU A 1 459 ? 23.172 -17.547 22.328 1 60.34 459 LEU A C 1
ATOM 3558 O O . LEU A 1 459 ? 24.328 -17.75 22.703 1 60.34 459 LEU A O 1
ATOM 3562 N N . PRO A 1 460 ? 22.609 -16.422 22.438 1 68.81 460 PRO A N 1
ATOM 3563 C CA . PRO A 1 460 ? 23.266 -15.422 23.281 1 68.81 460 PRO A CA 1
ATOM 3564 C C . PRO A 1 460 ? 23.609 -15.953 24.672 1 68.81 460 PRO A C 1
ATOM 3566 O O . PRO A 1 460 ? 22.906 -16.844 25.188 1 68.81 460 PRO A O 1
ATOM 3569 N N . THR A 1 461 ? 24.766 -15.672 25.125 1 74.81 461 THR A N 1
ATOM 3570 C CA . THR A 1 461 ? 25.094 -15.961 26.516 1 74.81 461 THR A CA 1
ATOM 3571 C C . THR A 1 461 ? 24.125 -15.266 27.453 1 74.81 461 THR A C 1
ATOM 3573 O O . THR A 1 461 ? 23.422 -14.336 27.047 1 74.81 461 THR A O 1
ATOM 3576 N N . ASP A 1 462 ? 23.984 -15.812 28.609 1 78.56 462 ASP A N 1
ATOM 3577 C CA . ASP A 1 462 ? 23.125 -15.188 29.609 1 78.56 462 ASP A CA 1
ATOM 3578 C C . ASP A 1 462 ? 23.516 -13.727 29.828 1 78.56 462 ASP A C 1
ATOM 3580 O O . ASP A 1 462 ? 22.641 -12.867 30 1 78.56 462 ASP A O 1
ATOM 3584 N N . GLU A 1 463 ? 24.875 -13.547 29.812 1 78.88 463 GLU A N 1
ATOM 3585 C CA . GLU A 1 463 ? 25.344 -12.18 30 1 78.88 463 GLU A CA 1
ATOM 3586 C C . GLU A 1 463 ? 24.875 -11.258 28.875 1 78.88 463 GLU A C 1
ATOM 3588 O O . GLU A 1 463 ? 24.438 -10.141 29.141 1 78.88 463 GLU A O 1
ATOM 3593 N N . LEU A 1 464 ? 25 -11.758 27.797 1 78.81 464 LEU A N 1
ATOM 3594 C CA . LEU A 1 464 ? 24.578 -10.969 26.641 1 78.81 464 LEU A CA 1
ATOM 3595 C C . LEU A 1 464 ? 23.062 -10.758 26.641 1 78.81 464 LEU A C 1
ATOM 3597 O O . LEU A 1 464 ? 22.594 -9.656 26.359 1 78.81 464 LEU A O 1
ATOM 3601 N N . SER A 1 465 ? 22.375 -11.773 26.953 1 81.25 465 SER A N 1
ATOM 3602 C CA . SER A 1 465 ? 20.922 -11.695 27.016 1 81.25 465 SER A CA 1
ATOM 3603 C C . SER A 1 465 ? 20.453 -10.695 28.078 1 81.25 465 SER A C 1
ATOM 3605 O O . SER A 1 465 ? 19.531 -9.914 27.844 1 81.25 465 SER A O 1
ATOM 3607 N N . ASP A 1 466 ? 21.156 -10.742 29.172 1 83.44 466 ASP A N 1
ATOM 3608 C CA . ASP A 1 466 ? 20.812 -9.828 30.25 1 83.44 466 ASP A CA 1
ATOM 3609 C C . ASP A 1 466 ? 21.125 -8.383 29.875 1 83.44 466 ASP A C 1
ATOM 3611 O O . ASP A 1 466 ? 20.344 -7.473 30.141 1 83.44 466 ASP A O 1
ATOM 3615 N N . ALA A 1 467 ? 22.266 -8.25 29.344 1 81.38 467 ALA A N 1
ATOM 3616 C CA . ALA A 1 467 ? 22.672 -6.906 28.922 1 81.38 467 ALA A CA 1
ATOM 3617 C C . ALA A 1 467 ? 21.688 -6.352 27.875 1 81.38 467 ALA A C 1
ATOM 3619 O O . ALA A 1 467 ? 21.328 -5.176 27.938 1 81.38 467 ALA A O 1
ATOM 3620 N N . MET A 1 468 ? 21.312 -7.16 27.031 1 82.12 468 MET A N 1
ATOM 3621 C CA . MET A 1 468 ? 20.344 -6.75 26.016 1 82.12 468 MET A CA 1
ATOM 3622 C C . MET A 1 468 ? 19 -6.414 26.641 1 82.12 468 MET A C 1
ATOM 3624 O O . MET A 1 468 ? 18.375 -5.418 26.266 1 82.12 468 MET A O 1
ATOM 3628 N N . SER A 1 469 ? 18.594 -7.184 27.484 1 84.81 469 SER A N 1
ATOM 3629 C CA . SER A 1 469 ? 17.328 -6.941 28.188 1 84.81 469 SER A CA 1
ATOM 3630 C C . SER A 1 469 ? 17.359 -5.609 28.922 1 84.81 469 SER A C 1
ATOM 3632 O O . SER A 1 469 ? 16.375 -4.863 28.906 1 84.81 469 SER A O 1
ATOM 3634 N N . ASP A 1 470 ? 18.484 -5.379 29.531 1 83.69 470 ASP A N 1
ATOM 3635 C CA . ASP A 1 470 ? 18.641 -4.121 30.25 1 83.69 470 ASP A CA 1
ATOM 3636 C C . ASP A 1 470 ? 18.578 -2.93 29.312 1 83.69 470 ASP A C 1
ATOM 3638 O O . ASP A 1 470 ? 18.016 -1.889 29.641 1 83.69 470 ASP A O 1
ATOM 3642 N N . TYR A 1 471 ? 19.141 -3.154 28.281 1 80.88 471 TYR A N 1
ATOM 3643 C CA . TYR A 1 471 ? 19.109 -2.094 27.281 1 80.88 471 TYR A CA 1
ATOM 3644 C C . TYR A 1 471 ? 17.688 -1.827 26.812 1 80.88 471 TYR A C 1
ATOM 3646 O O . TYR A 1 471 ? 17.281 -0.672 26.688 1 80.88 471 TYR A O 1
ATOM 3654 N N . VAL A 1 472 ? 16.969 -2.818 26.484 1 82.94 472 VAL A N 1
ATOM 3655 C CA . VAL A 1 472 ? 15.594 -2.703 26.016 1 82.94 472 VAL A CA 1
ATOM 3656 C C . VAL A 1 472 ? 14.758 -1.968 27.062 1 82.94 472 VAL A C 1
ATOM 3658 O O . VAL A 1 472 ? 13.984 -1.072 26.719 1 82.94 472 VAL A O 1
ATOM 3661 N N . ASP A 1 473 ? 14.984 -2.24 28.25 1 81.69 473 ASP A N 1
ATOM 3662 C CA . ASP A 1 473 ? 14.234 -1.601 29.328 1 81.69 473 ASP A CA 1
ATOM 3663 C C . ASP A 1 473 ? 14.594 -0.12 29.438 1 81.69 473 ASP A C 1
ATOM 3665 O O . ASP A 1 473 ? 13.727 0.715 29.703 1 81.69 473 ASP A O 1
ATOM 3669 N N . ALA A 1 474 ? 15.844 0.099 29.219 1 77.44 474 ALA A N 1
ATOM 3670 C CA . ALA A 1 474 ? 16.344 1.465 29.375 1 77.44 474 ALA A CA 1
ATOM 3671 C C . ALA A 1 474 ? 15.82 2.365 28.25 1 77.44 474 ALA A C 1
ATOM 3673 O O . ALA A 1 474 ? 15.633 3.566 28.453 1 77.44 474 ALA A O 1
ATOM 3674 N N . MET A 1 475 ? 15.547 1.8 27.125 1 80.75 475 MET A N 1
ATOM 3675 C CA . MET A 1 475 ? 15.133 2.578 25.953 1 80.75 475 MET A CA 1
ATOM 3676 C C . MET A 1 475 ? 13.641 2.43 25.703 1 80.75 475 MET A C 1
ATOM 3678 O O . MET A 1 475 ? 13.195 2.406 24.562 1 80.75 475 MET A O 1
ATOM 3682 N N . ASP A 1 476 ? 12.93 2.307 26.734 1 79.25 476 ASP A N 1
ATOM 3683 C CA . ASP A 1 476 ? 11.477 2.201 26.641 1 79.25 476 ASP A CA 1
ATOM 3684 C C . ASP A 1 476 ? 10.844 3.555 26.328 1 79.25 476 ASP A C 1
ATOM 3686 O O . ASP A 1 476 ? 10.883 4.469 27.156 1 79.25 476 ASP A O 1
ATOM 3690 N N . LEU A 1 477 ? 10.281 3.689 25.234 1 77.25 477 LEU A N 1
ATOM 3691 C CA . LEU A 1 477 ? 9.703 4.941 24.75 1 77.25 477 LEU A CA 1
ATOM 3692 C C . LEU A 1 477 ? 8.367 5.219 25.438 1 77.25 477 LEU A C 1
ATOM 3694 O O . LEU A 1 477 ? 7.871 6.344 25.391 1 77.25 477 LEU A O 1
ATOM 3698 N N . SER A 1 478 ? 7.746 4.242 26 1 77.62 478 SER A N 1
ATOM 3699 C CA . SER A 1 478 ? 6.414 4.402 26.578 1 77.62 478 SER A CA 1
ATOM 3700 C C . SER A 1 478 ? 6.469 5.203 27.875 1 77.62 478 SER A C 1
ATOM 3702 O O . SER A 1 478 ? 5.449 5.723 28.328 1 77.62 478 SER A O 1
ATOM 3704 N N . THR A 1 479 ? 7.613 5.367 28.391 1 74.44 479 THR A N 1
ATOM 3705 C CA . THR A 1 479 ? 7.715 6.059 29.672 1 74.44 479 THR A CA 1
ATOM 3706 C C . THR A 1 479 ? 8.734 7.191 29.594 1 74.44 479 THR A C 1
ATOM 3708 O O . THR A 1 479 ? 9.039 7.828 30.609 1 74.44 479 THR A O 1
ATOM 3711 N N . TYR A 1 480 ? 9.172 7.391 28.453 1 72.62 480 TYR A N 1
ATOM 3712 C CA . TYR A 1 480 ? 10.266 8.352 28.328 1 72.62 480 TYR A CA 1
ATOM 3713 C C . TYR A 1 480 ? 9.727 9.773 28.266 1 72.62 480 TYR A C 1
ATOM 3715 O O . TYR A 1 480 ? 10.414 10.719 28.656 1 72.62 480 TYR A O 1
ATOM 3723 N N . GLY A 1 481 ? 8.547 9.93 27.734 1 69.44 481 GLY A N 1
ATOM 3724 C CA . GLY A 1 481 ? 7.977 11.258 27.656 1 69.44 481 GLY A CA 1
ATOM 3725 C C . GLY A 1 481 ? 7.336 11.711 28.953 1 69.44 481 GLY A C 1
ATOM 3726 O O . GLY A 1 481 ? 7.238 10.93 29.906 1 69.44 481 GLY A O 1
ATOM 3727 N N . LEU A 1 482 ? 7.203 13.055 29.078 1 68.38 482 LEU A N 1
ATOM 3728 C CA . LEU A 1 482 ? 6.508 13.641 30.219 1 68.38 482 LEU A CA 1
ATOM 3729 C C . LEU A 1 482 ? 5.18 14.258 29.781 1 68.38 482 LEU A C 1
ATOM 3731 O O . LEU A 1 482 ? 5.09 14.859 28.719 1 68.38 482 LEU A O 1
ATOM 3735 N N . ASP A 1 483 ? 4.18 13.891 30.484 1 64.38 483 ASP A N 1
ATOM 3736 C CA . ASP A 1 483 ? 2.906 14.539 30.203 1 64.38 483 ASP A CA 1
ATOM 3737 C C . ASP A 1 483 ? 2.871 15.953 30.781 1 64.38 483 ASP A C 1
ATOM 3739 O O . ASP A 1 483 ? 3.879 16.453 31.297 1 64.38 483 ASP A O 1
ATOM 3743 N N . ASP A 1 484 ? 1.789 16.734 30.516 1 62.31 484 ASP A N 1
ATOM 3744 C CA . ASP A 1 484 ? 1.608 18.125 30.938 1 62.31 484 ASP A CA 1
ATOM 3745 C C . ASP A 1 484 ? 1.809 18.281 32.438 1 62.31 484 ASP A C 1
ATOM 3747 O O . ASP A 1 484 ? 2.15 19.359 32.906 1 62.31 484 ASP A O 1
ATOM 3751 N N . LYS A 1 485 ? 1.62 17.125 33.188 1 66.94 485 LYS A N 1
ATOM 3752 C CA . LYS A 1 485 ? 1.72 17.156 34.656 1 66.94 485 LYS A CA 1
ATOM 3753 C C . LYS A 1 485 ? 3.109 16.734 35.125 1 66.94 485 LYS A C 1
ATOM 3755 O O . LYS A 1 485 ? 3.375 16.672 36.312 1 66.94 485 LYS A O 1
ATOM 3760 N N . GLY A 1 486 ? 3.955 16.344 34.156 1 68 486 GLY A N 1
ATOM 3761 C CA . GLY A 1 486 ? 5.309 15.93 34.5 1 68 486 GLY A CA 1
ATOM 3762 C C . GLY A 1 486 ? 5.445 14.438 34.719 1 68 486 GLY A C 1
ATOM 3763 O O . GLY A 1 486 ? 6.488 13.969 35.188 1 68 486 GLY A O 1
ATOM 3764 N N . ASP A 1 487 ? 4.367 13.672 34.531 1 74.06 487 ASP A N 1
ATOM 3765 C CA . ASP A 1 487 ? 4.398 12.227 34.688 1 74.06 487 ASP A CA 1
ATOM 3766 C C . ASP A 1 487 ? 4.91 11.523 33.438 1 74.06 487 ASP A C 1
ATOM 3768 O O . ASP A 1 487 ? 4.754 12.039 32.344 1 74.06 487 ASP A O 1
ATOM 3772 N N . PRO A 1 488 ? 5.633 10.359 33.781 1 74.25 488 PRO A N 1
ATOM 3773 C CA . PRO A 1 488 ? 6.121 9.609 32.625 1 74.25 488 PRO A CA 1
ATOM 3774 C C . PRO A 1 488 ? 5.012 9.258 31.625 1 74.25 488 PRO A C 1
ATOM 3776 O O . PRO A 1 488 ? 3.902 8.906 32.031 1 74.25 488 PRO A O 1
ATOM 3779 N N . ASP A 1 489 ? 5.219 9.633 30.391 1 75.19 489 ASP A N 1
ATOM 3780 C CA . ASP A 1 489 ? 4.293 9.367 29.297 1 75.19 489 ASP A CA 1
ATOM 3781 C C . ASP A 1 489 ? 5.043 8.906 28.047 1 75.19 489 ASP A C 1
ATOM 3783 O O . ASP A 1 489 ? 6.27 8.805 28.062 1 75.19 489 ASP A O 1
ATOM 3787 N N . GLU A 1 490 ? 4.164 8.453 27.172 1 75.12 490 GLU A N 1
ATOM 3788 C CA . GLU A 1 490 ? 4.742 8.016 25.906 1 75.12 490 GLU A CA 1
ATOM 3789 C C . GLU A 1 490 ? 5.598 9.109 25.281 1 75.12 490 GLU A C 1
ATOM 3791 O O . GLU A 1 490 ? 5.23 10.289 25.328 1 75.12 490 GLU A O 1
ATOM 3796 N N . TYR A 1 491 ? 6.859 8.75 24.938 1 67.69 491 TYR A N 1
ATOM 3797 C CA . TYR A 1 491 ? 7.773 9.711 24.312 1 67.69 491 TYR A CA 1
ATOM 3798 C C . TYR A 1 491 ? 7.109 10.422 23.141 1 67.69 491 TYR A C 1
ATOM 3800 O O . TYR A 1 491 ? 7.125 11.656 23.078 1 67.69 491 TYR A O 1
ATOM 3808 N N . VAL A 1 492 ? 6.633 9.625 22.203 1 67.19 492 VAL A N 1
ATOM 3809 C CA . VAL A 1 492 ? 5.957 10.242 21.062 1 67.19 492 VAL A CA 1
ATOM 3810 C C . VAL A 1 492 ? 4.812 9.352 20.594 1 67.19 492 VAL A C 1
ATOM 3812 O O . VAL A 1 492 ? 5.02 8.18 20.281 1 67.19 492 VAL A O 1
ATOM 3815 N N . SER A 1 493 ? 3.697 9.969 20.688 1 76.44 493 SER A N 1
ATOM 3816 C CA . SER A 1 493 ? 2.531 9.273 20.141 1 76.44 493 SER A CA 1
ATOM 3817 C C . SER A 1 493 ? 2.492 9.367 18.625 1 76.44 493 SER A C 1
ATOM 3819 O O . SER A 1 493 ? 3.166 10.211 18.031 1 76.44 493 SER A O 1
ATOM 3821 N N . ILE A 1 494 ? 1.905 8.477 18.047 1 76.88 494 ILE A N 1
ATOM 3822 C CA . ILE A 1 494 ? 1.812 8.438 16.594 1 76.88 494 ILE A CA 1
ATOM 3823 C C . ILE A 1 494 ? 1.229 9.75 16.078 1 76.88 494 ILE A C 1
ATOM 3825 O O . ILE A 1 494 ? 1.643 10.25 15.031 1 76.88 494 ILE A O 1
ATOM 3829 N N . ASP A 1 495 ? 0.348 10.336 16.828 1 77.56 495 ASP A N 1
ATOM 3830 C CA . ASP A 1 495 ? -0.312 11.57 16.406 1 77.56 495 ASP A CA 1
ATOM 3831 C C . ASP A 1 495 ? 0.655 12.75 16.438 1 77.56 495 ASP A C 1
ATOM 3833 O O . ASP A 1 495 ? 0.376 13.805 15.852 1 77.56 495 ASP A O 1
ATOM 3837 N N . GLU A 1 496 ? 1.762 12.547 17.016 1 81.38 496 GLU A N 1
ATOM 3838 C CA . GLU A 1 496 ? 2.758 13.609 17.094 1 81.38 496 GLU A CA 1
ATOM 3839 C C . GLU A 1 496 ? 3.996 13.273 16.266 1 81.38 496 GLU A C 1
ATOM 3841 O O . GLU A 1 496 ? 5.023 13.945 16.375 1 81.38 496 GLU A O 1
ATOM 3846 N N . THR A 1 497 ? 3.898 12.242 15.578 1 87.69 497 THR A N 1
ATOM 3847 C CA . THR A 1 497 ? 4.988 11.859 14.688 1 87.69 497 THR A CA 1
ATOM 3848 C C . THR A 1 497 ? 4.668 12.25 13.25 1 87.69 497 THR A C 1
ATOM 3850 O O . THR A 1 497 ? 3.889 11.578 12.57 1 87.69 497 THR A O 1
ATOM 3853 N N . PHE A 1 498 ? 5.383 13.312 12.852 1 91.56 498 PHE A N 1
ATOM 3854 C CA . PHE A 1 498 ? 5.039 13.898 11.57 1 91.56 498 PHE A CA 1
ATOM 3855 C C . PHE A 1 498 ? 5.941 13.367 10.469 1 91.56 498 PHE A C 1
ATOM 3857 O O . PHE A 1 498 ? 7.125 13.109 10.695 1 91.56 498 PHE A O 1
ATOM 3864 N N . ASN A 1 499 ? 5.375 13.203 9.289 1 92.12 499 ASN A N 1
ATOM 3865 C CA . ASN A 1 499 ? 6.141 12.781 8.125 1 92.12 499 ASN A CA 1
ATOM 3866 C C . ASN A 1 499 ? 7.094 13.875 7.652 1 92.12 499 ASN A C 1
ATOM 3868 O O . ASN A 1 499 ? 6.648 14.93 7.188 1 92.12 499 ASN A O 1
ATOM 3872 N N . PRO A 1 500 ? 8.305 13.695 7.758 1 91.19 500 PRO A N 1
ATOM 3873 C CA . PRO A 1 500 ? 9.25 14.773 7.438 1 91.19 500 PRO A CA 1
ATOM 3874 C C . PRO A 1 500 ? 9.211 15.172 5.965 1 91.19 500 PRO A C 1
ATOM 3876 O O . PRO A 1 500 ? 9.344 16.359 5.641 1 91.19 500 PRO A O 1
ATOM 3879 N N . THR A 1 501 ? 9.016 14.258 5.09 1 90.56 501 THR A N 1
ATOM 3880 C CA . THR A 1 501 ? 9.031 14.539 3.658 1 90.56 501 THR A CA 1
ATOM 3881 C C . THR A 1 501 ? 7.828 15.391 3.262 1 90.56 501 THR A C 1
ATOM 3883 O O . THR A 1 501 ? 7.969 16.391 2.549 1 90.56 501 THR A O 1
ATOM 3886 N N . VAL A 1 502 ? 6.715 15 3.742 1 91.12 502 VAL A N 1
ATOM 3887 C CA . VAL A 1 502 ? 5.484 15.719 3.432 1 91.12 502 VAL A CA 1
ATOM 3888 C C . VAL A 1 502 ? 5.598 17.172 3.904 1 91.12 502 VAL A C 1
ATOM 3890 O O . VAL A 1 502 ? 5.328 18.094 3.141 1 91.12 502 VAL A O 1
ATOM 3893 N N . HIS A 1 503 ? 6.07 17.328 5.047 1 91 503 HIS A N 1
ATOM 3894 C CA . HIS A 1 503 ? 6.082 18.656 5.637 1 91 503 HIS A CA 1
ATOM 3895 C C . HIS A 1 503 ? 7.246 19.484 5.102 1 91 503 HIS A C 1
ATOM 3897 O O . HIS A 1 503 ? 7.148 20.703 5 1 91 503 HIS A O 1
ATOM 3903 N N . ARG A 1 504 ? 8.305 18.812 4.734 1 90.06 504 ARG A N 1
ATOM 3904 C CA . ARG A 1 504 ? 9.391 19.547 4.102 1 90.06 504 ARG A CA 1
ATOM 3905 C C . ARG A 1 504 ? 8.945 20.172 2.785 1 90.06 504 ARG A C 1
ATOM 3907 O O . ARG A 1 504 ? 9.219 21.344 2.525 1 90.06 504 ARG A O 1
ATOM 3914 N N . VAL A 1 505 ? 8.305 19.438 1.975 1 88.06 505 VAL A N 1
ATOM 3915 C CA . VAL A 1 505 ? 7.805 19.953 0.702 1 88.06 505 VAL A CA 1
ATOM 3916 C C . VAL A 1 505 ? 6.832 21.094 0.952 1 88.06 505 VAL A C 1
ATOM 3918 O O . VAL A 1 505 ? 6.938 22.156 0.323 1 88.06 505 VAL A O 1
ATOM 3921 N N . ASN A 1 506 ? 5.973 20.906 1.892 1 86.88 506 ASN A N 1
ATOM 3922 C CA . ASN A 1 506 ? 4.992 21.938 2.215 1 86.88 506 ASN A CA 1
ATOM 3923 C C . ASN A 1 506 ? 5.664 23.234 2.684 1 86.88 506 ASN A C 1
ATOM 3925 O O . ASN A 1 506 ? 5.277 24.328 2.273 1 86.88 506 ASN A O 1
ATOM 3929 N N . HIS A 1 507 ? 6.613 23.062 3.506 1 86.75 507 HIS A N 1
ATOM 3930 C CA . HIS A 1 507 ? 7.34 24.203 4.035 1 86.75 507 HIS A CA 1
ATOM 3931 C C . HIS A 1 507 ? 8.094 24.938 2.932 1 86.75 507 HIS A C 1
ATOM 3933 O O . HIS A 1 507 ? 8.094 26.172 2.889 1 86.75 507 HIS A O 1
ATOM 3939 N N . ALA A 1 508 ? 8.742 24.219 2.096 1 87.19 508 ALA A N 1
ATOM 3940 C CA . ALA A 1 508 ? 9.508 24.812 1.007 1 87.19 508 ALA A CA 1
ATOM 3941 C C . ALA A 1 508 ? 8.594 25.578 0.049 1 87.19 508 ALA A C 1
ATOM 3943 O O . ALA A 1 508 ? 8.898 26.703 -0.332 1 87.19 508 ALA A O 1
ATOM 3944 N N . VAL A 1 509 ? 7.555 25 -0.3 1 85.75 509 VAL A N 1
ATOM 3945 C CA . VAL A 1 509 ? 6.617 25.609 -1.236 1 85.75 509 VAL A CA 1
ATOM 3946 C C . VAL A 1 509 ? 6 26.859 -0.607 1 85.75 509 VAL A C 1
ATOM 3948 O O . VAL A 1 509 ? 5.902 27.906 -1.254 1 85.75 509 VAL A O 1
ATOM 3951 N N . LYS A 1 510 ? 5.617 26.75 0.61 1 86.06 510 LYS A N 1
ATOM 3952 C CA . LYS A 1 510 ? 5.047 27.875 1.332 1 86.06 510 LYS A CA 1
ATOM 3953 C C . LYS A 1 510 ? 6.039 29.031 1.42 1 86.06 510 LYS A C 1
ATOM 3955 O O . LYS A 1 510 ? 5.684 30.188 1.174 1 86.06 510 LYS A O 1
ATOM 3960 N N . SER A 1 511 ? 7.207 28.734 1.831 1 86.31 511 SER A N 1
ATOM 3961 C CA . SER A 1 511 ? 8.25 29.734 1.962 1 86.31 511 SER A CA 1
ATOM 3962 C C . SER A 1 511 ? 8.516 30.438 0.634 1 86.31 511 SER A C 1
ATOM 3964 O O . SER A 1 511 ? 8.664 31.656 0.591 1 86.31 511 SER A O 1
ATOM 3966 N N . ARG A 1 512 ? 8.555 29.688 -0.396 1 83.62 512 ARG A N 1
ATOM 3967 C CA . ARG A 1 512 ? 8.805 30.25 -1.718 1 83.62 512 ARG A CA 1
ATOM 3968 C C . ARG A 1 512 ? 7.621 31.094 -2.182 1 83.62 512 ARG A C 1
ATOM 3970 O O . ARG A 1 512 ? 7.805 32.094 -2.873 1 83.62 512 ARG A O 1
ATOM 3977 N N . ALA A 1 513 ? 6.52 30.672 -1.847 1 82.69 513 ALA A N 1
ATOM 3978 C CA . ALA A 1 513 ? 5.328 31.438 -2.199 1 82.69 513 ALA A CA 1
ATOM 3979 C C . ALA A 1 513 ? 5.312 32.781 -1.485 1 82.69 513 ALA A C 1
ATOM 3981 O O . ALA A 1 513 ? 4.977 33.812 -2.086 1 82.69 513 ALA A O 1
ATOM 3982 N N . LEU A 1 514 ? 5.652 32.75 -0.282 1 83.56 514 LEU A N 1
ATOM 3983 C CA . LEU A 1 514 ? 5.633 33.969 0.526 1 83.56 514 LEU A CA 1
ATOM 3984 C C . LEU A 1 514 ? 6.801 34.875 0.169 1 83.56 514 LEU A C 1
ATOM 3986 O O . LEU A 1 514 ? 6.648 36.094 0.112 1 83.56 514 LEU A O 1
ATOM 3990 N N . HIS A 1 515 ? 7.949 34.188 0.089 1 82.25 515 HIS A N 1
ATOM 3991 C CA . HIS A 1 515 ? 9.18 34.906 -0.197 1 82.25 515 HIS A CA 1
ATOM 3992 C C . HIS A 1 515 ? 9.938 34.281 -1.364 1 82.25 515 HIS A C 1
ATOM 3994 O O . HIS A 1 515 ? 10.883 33.5 -1.158 1 82.25 515 HIS A O 1
ATOM 4000 N N . PRO A 1 516 ? 9.648 34.688 -2.562 1 76.94 516 PRO A N 1
ATOM 4001 C CA . PRO A 1 516 ? 10.242 34.062 -3.74 1 76.94 516 PRO A CA 1
ATOM 4002 C C . PRO A 1 516 ? 11.758 34.219 -3.801 1 76.94 516 PRO A C 1
ATOM 4004 O O . PRO A 1 516 ? 12.453 33.406 -4.387 1 76.94 516 PRO A O 1
ATOM 4007 N N . GLU A 1 517 ? 12.266 35.281 -3.164 1 79.19 517 GLU A N 1
ATOM 4008 C CA . GLU A 1 517 ? 13.68 35.625 -3.34 1 79.19 517 GLU A CA 1
ATOM 4009 C C . GLU A 1 517 ? 14.5 35.156 -2.139 1 79.19 517 GLU A C 1
ATOM 4011 O O . GLU A 1 517 ? 15.734 35.156 -2.186 1 79.19 517 GLU A O 1
ATOM 4016 N N . ARG A 1 518 ? 13.82 34.812 -1.095 1 80.88 518 ARG A N 1
ATOM 4017 C CA . ARG A 1 518 ? 14.531 34.406 0.111 1 80.88 518 ARG A CA 1
ATOM 4018 C C . ARG A 1 518 ? 14.82 32.906 0.104 1 80.88 518 ARG A C 1
ATOM 4020 O O . ARG A 1 518 ? 14.055 32.125 -0.467 1 80.88 518 ARG A O 1
ATOM 4027 N N . PRO A 1 519 ? 15.961 32.562 0.672 1 85 519 PRO A N 1
ATOM 4028 C CA . PRO A 1 519 ? 16.219 31.141 0.793 1 85 519 PRO A CA 1
ATOM 4029 C C . PRO A 1 519 ? 15.219 30.422 1.688 1 85 519 PRO A C 1
ATOM 4031 O O . PRO A 1 519 ? 14.695 31.016 2.635 1 85 519 PRO A O 1
ATOM 4034 N N . VAL A 1 520 ? 14.953 29.203 1.338 1 86 520 VAL A N 1
ATOM 4035 C CA . VAL A 1 520 ? 14.031 28.391 2.133 1 86 520 VAL A CA 1
ATOM 4036 C C . VAL A 1 520 ? 14.688 28.016 3.461 1 86 520 VAL A C 1
ATOM 4038 O O . VAL A 1 520 ? 15.844 27.578 3.49 1 86 520 VAL A O 1
ATOM 4041 N N . PRO A 1 521 ? 13.953 28.25 4.492 1 84.25 521 PRO A N 1
ATOM 4042 C CA . PRO A 1 521 ? 14.516 27.953 5.809 1 84.25 521 PRO A CA 1
ATOM 4043 C C . PRO A 1 521 ? 14.875 26.469 5.961 1 84.25 521 PRO A C 1
ATOM 4045 O O . PRO A 1 521 ? 14.375 25.625 5.211 1 84.25 521 PRO A O 1
ATOM 4048 N N . ASP A 1 522 ? 15.688 26.203 6.941 1 85.88 522 ASP A N 1
ATOM 4049 C CA . ASP A 1 522 ? 16.109 24.828 7.234 1 85.88 522 ASP A CA 1
ATOM 4050 C C . ASP A 1 522 ? 14.938 23.984 7.746 1 85.88 522 ASP A C 1
ATOM 4052 O O . ASP A 1 522 ? 13.914 24.531 8.156 1 85.88 522 ASP A O 1
ATOM 4056 N N . VAL A 1 523 ? 15.133 22.688 7.711 1 85.75 523 VAL A N 1
ATOM 4057 C CA . VAL A 1 523 ? 14.117 21.75 8.195 1 85.75 523 VAL A CA 1
ATOM 4058 C C . VAL A 1 523 ? 13.922 21.938 9.695 1 85.75 523 VAL A C 1
ATOM 4060 O O . VAL A 1 523 ? 14.883 21.938 10.461 1 85.75 523 VAL A O 1
ATOM 4063 N N . PRO A 1 524 ? 12.68 22.156 10.078 1 83.38 524 PRO A N 1
ATOM 4064 C CA . PRO A 1 524 ? 12.422 22.281 11.508 1 83.38 524 PRO A CA 1
ATOM 4065 C C . PRO A 1 524 ? 12.852 21.047 12.297 1 83.38 524 PRO A C 1
ATOM 4067 O O . PRO A 1 524 ? 12.695 19.922 11.82 1 83.38 524 PRO A O 1
ATOM 4070 N N . SER A 1 525 ? 13.273 21.234 13.5 1 81.75 525 SER A N 1
ATOM 4071 C CA . SER A 1 525 ? 13.828 20.172 14.328 1 81.75 525 SER A CA 1
ATOM 4072 C C . SER A 1 525 ? 12.773 19.125 14.68 1 81.75 525 SER A C 1
ATOM 4074 O O . SER A 1 525 ? 13.086 17.938 14.852 1 81.75 525 SER A O 1
ATOM 4076 N N . ILE A 1 526 ? 11.586 19.562 14.773 1 82.81 526 ILE A N 1
ATOM 4077 C CA . ILE A 1 526 ? 10.508 18.656 15.148 1 82.81 526 ILE A CA 1
ATOM 4078 C C . ILE A 1 526 ? 10.375 17.547 14.109 1 82.81 526 ILE A C 1
ATOM 4080 O O . ILE A 1 526 ? 9.945 16.438 14.43 1 82.81 526 ILE A O 1
ATOM 4084 N N . LEU A 1 527 ? 10.781 17.797 12.875 1 85.75 527 LEU A N 1
ATOM 4085 C CA . LEU A 1 527 ? 10.688 16.828 11.797 1 85.75 527 LEU A CA 1
ATOM 4086 C C . LEU A 1 527 ? 11.875 15.875 11.805 1 85.75 527 LEU A C 1
ATOM 4088 O O . LEU A 1 527 ? 11.859 14.844 11.133 1 85.75 527 LEU A O 1
ATOM 4092 N N . LEU A 1 528 ? 12.812 16.25 12.617 1 79.44 528 LEU A N 1
ATOM 4093 C CA . LEU A 1 528 ? 14.039 15.453 12.664 1 79.44 528 LEU A CA 1
ATOM 4094 C C . LEU A 1 528 ? 14.156 14.711 13.992 1 79.44 528 LEU A C 1
ATOM 4096 O O . LEU A 1 528 ? 15.227 14.203 14.328 1 79.44 528 LEU A O 1
ATOM 4100 N N . ARG A 1 529 ? 13.086 14.68 14.656 1 76.06 529 ARG A N 1
ATOM 4101 C CA . ARG A 1 529 ? 13.055 14.086 15.984 1 76.06 529 ARG A CA 1
ATOM 4102 C C . ARG A 1 529 ? 13.578 12.648 15.961 1 76.06 529 ARG A C 1
ATOM 4104 O O . ARG A 1 529 ? 14.258 12.211 16.891 1 76.06 529 ARG A O 1
ATOM 4111 N N . PHE A 1 530 ? 13.305 11.914 14.938 1 75.81 530 PHE A N 1
ATOM 4112 C CA . PHE A 1 530 ? 13.648 10.5 14.914 1 75.81 530 PHE A CA 1
ATOM 4113 C C . PHE A 1 530 ? 14.898 10.25 14.078 1 75.81 530 PHE A C 1
ATOM 4115 O O . PHE A 1 530 ? 15.32 9.109 13.898 1 75.81 530 PHE A O 1
ATOM 4122 N N . SER A 1 531 ? 15.352 11.305 13.531 1 73.69 531 SER A N 1
ATOM 4123 C CA . SER A 1 531 ? 16.578 11.148 12.75 1 73.69 531 SER A CA 1
ATOM 4124 C C . SER A 1 531 ? 17.781 10.938 13.664 1 73.69 531 SER A C 1
ATOM 4126 O O . SER A 1 531 ? 18.781 10.344 13.242 1 73.69 531 SER A O 1
ATOM 4128 N N . HIS A 1 532 ? 17.656 11.531 14.883 1 64.06 532 HIS A N 1
ATOM 4129 C CA . HIS A 1 532 ? 18.703 11.359 15.883 1 64.06 532 HIS A CA 1
ATOM 4130 C C . HIS A 1 532 ? 18.109 11.016 17.234 1 64.06 532 HIS A C 1
ATOM 4132 O O . HIS A 1 532 ? 17.047 11.531 17.609 1 64.06 532 HIS A O 1
ATOM 4138 N N . PRO A 1 533 ? 18.547 9.797 17.75 1 59.56 533 PRO A N 1
ATOM 4139 C CA . PRO A 1 533 ? 18.016 9.562 19.094 1 59.56 533 PRO A CA 1
ATOM 4140 C C . PRO A 1 533 ? 18.188 10.758 20.016 1 59.56 533 PRO A C 1
ATOM 4142 O O . PRO A 1 533 ? 19.078 11.586 19.797 1 59.56 533 PRO A O 1
ATOM 4145 N N . THR A 1 534 ? 17.141 11.016 20.766 1 58.94 534 THR A N 1
ATOM 4146 C CA . THR A 1 534 ? 17.219 12.141 21.688 1 58.94 534 THR A CA 1
ATOM 4147 C C . THR A 1 534 ? 18.453 12.039 22.578 1 58.94 534 THR A C 1
ATOM 4149 O O . THR A 1 534 ? 18.812 10.945 23.031 1 58.94 534 THR A O 1
ATOM 4152 N N . GLN A 1 535 ? 19.266 13 22.484 1 57.88 535 GLN A N 1
ATOM 4153 C CA . GLN A 1 535 ? 20.516 13.062 23.234 1 57.88 535 GLN A CA 1
ATOM 4154 C C . GLN A 1 535 ? 20.328 12.609 24.672 1 57.88 535 GLN A C 1
ATOM 4156 O O . GLN A 1 535 ? 21.172 11.914 25.234 1 57.88 535 GLN A O 1
ATOM 4161 N N . ASP A 1 536 ? 19.188 12.992 25.203 1 59.84 536 ASP A N 1
ATOM 4162 C CA . ASP A 1 536 ? 18.953 12.656 26.609 1 59.84 536 ASP A CA 1
ATOM 4163 C C . ASP A 1 536 ? 18.797 11.148 26.797 1 59.84 536 ASP A C 1
ATOM 4165 O O . ASP A 1 536 ? 19.312 10.586 27.766 1 59.84 536 ASP A O 1
ATOM 4169 N N . LEU A 1 537 ? 18.141 10.539 25.906 1 61.5 537 LEU A N 1
ATOM 4170 C CA . LEU A 1 537 ? 17.953 9.102 26 1 61.5 537 LEU A CA 1
ATOM 4171 C C . LEU A 1 537 ? 19.281 8.367 25.828 1 61.5 537 LEU A C 1
ATOM 4173 O O . LEU A 1 537 ? 19.547 7.398 26.547 1 61.5 537 LEU A O 1
ATOM 4177 N N . ILE A 1 538 ? 20.078 8.969 25.094 1 60.88 538 ILE A N 1
ATOM 4178 C CA . ILE A 1 538 ? 21.359 8.328 24.781 1 60.88 538 ILE A CA 1
ATOM 4179 C C . ILE A 1 538 ? 22.281 8.406 26 1 60.88 538 ILE A C 1
ATOM 4181 O O . ILE A 1 538 ? 22.953 7.426 26.328 1 60.88 538 ILE A O 1
ATOM 4185 N N . GLU A 1 539 ? 22.234 9.531 26.531 1 63.25 539 GLU A N 1
ATOM 4186 C CA . GLU A 1 539 ? 23.125 9.711 27.672 1 63.25 539 GLU A CA 1
ATOM 4187 C C . GLU A 1 539 ? 22.719 8.805 28.828 1 63.25 539 GLU A C 1
ATOM 4189 O O . GLU A 1 539 ? 23.578 8.258 29.531 1 63.25 539 GLU A O 1
ATOM 4194 N N . THR A 1 540 ? 21.453 8.625 28.938 1 64.25 540 THR A N 1
ATOM 4195 C CA . THR A 1 540 ? 20.953 7.797 30.031 1 64.25 540 THR A CA 1
ATOM 4196 C C . THR A 1 540 ? 21.25 6.324 29.781 1 64.25 540 THR A C 1
ATOM 4198 O O . THR A 1 540 ? 21.484 5.559 30.719 1 64.25 540 THR A O 1
ATOM 4201 N N . VAL A 1 541 ? 21.406 6.086 28.453 1 71.06 541 VAL A N 1
ATOM 4202 C CA . VAL A 1 541 ? 21.484 4.656 28.172 1 71.06 541 VAL A CA 1
ATOM 4203 C C . VAL A 1 541 ? 22.922 4.285 27.812 1 71.06 541 VAL A C 1
ATOM 4205 O O . VAL A 1 541 ? 23.234 3.111 27.609 1 71.06 541 VAL A O 1
ATOM 4208 N N . GLN A 1 542 ? 23.797 5.211 27.891 1 71.19 542 GLN A N 1
ATOM 4209 C CA . GLN A 1 542 ? 25.172 4.969 27.453 1 71.19 542 GLN A CA 1
ATOM 4210 C C . GLN A 1 542 ? 25.812 3.844 28.266 1 71.19 542 GLN A C 1
ATOM 4212 O O . GLN A 1 542 ? 26.516 2.996 27.703 1 71.19 542 GLN A O 1
ATOM 4217 N N . ARG A 1 543 ? 25.547 3.881 29.469 1 73.19 543 ARG A N 1
ATOM 4218 C CA . ARG A 1 543 ? 26.125 2.85 30.328 1 73.19 543 ARG A CA 1
ATOM 4219 C C . ARG A 1 543 ? 25.625 1.464 29.922 1 73.19 543 ARG A C 1
ATOM 4221 O O . ARG A 1 543 ? 26.391 0.498 29.922 1 73.19 543 ARG A O 1
ATOM 4228 N N . LYS A 1 544 ? 24.391 1.43 29.641 1 76.25 544 LYS A N 1
ATOM 4229 C CA . LYS A 1 544 ? 23.797 0.153 29.266 1 76.25 544 LYS A CA 1
ATOM 4230 C C . LYS A 1 544 ? 24.328 -0.308 27.906 1 76.25 544 LYS A C 1
ATOM 4232 O O . LYS A 1 544 ? 24.531 -1.504 27.688 1 76.25 544 LYS A O 1
ATOM 4237 N N . VAL A 1 545 ? 24.594 0.626 27.062 1 72.94 545 VAL A N 1
ATOM 4238 C CA . VAL A 1 545 ? 25.141 0.316 25.75 1 72.94 545 VAL A CA 1
ATOM 4239 C C . VAL A 1 545 ? 26.562 -0.217 25.891 1 72.94 545 VAL A C 1
ATOM 4241 O O . VAL A 1 545 ? 26.938 -1.181 25.219 1 72.94 545 VAL A O 1
ATOM 4244 N N . ASP A 1 546 ? 27.266 0.4 26.75 1 72.81 546 ASP A N 1
ATOM 4245 C CA . ASP A 1 546 ? 28.641 -0.041 26.984 1 72.81 546 ASP A CA 1
ATOM 4246 C C . ASP A 1 546 ? 28.672 -1.466 27.531 1 72.81 546 ASP A C 1
ATOM 4248 O O . ASP A 1 546 ? 29.5 -2.277 27.125 1 72.81 546 ASP A O 1
ATOM 4252 N N . ALA A 1 547 ? 27.766 -1.692 28.359 1 74.62 547 ALA A N 1
ATOM 4253 C CA . ALA A 1 547 ? 27.672 -3.033 28.938 1 74.62 547 ALA A CA 1
ATOM 4254 C C . ALA A 1 547 ? 27.297 -4.059 27.875 1 74.62 547 ALA A C 1
ATOM 4256 O O . ALA A 1 547 ? 27.797 -5.184 27.891 1 74.62 547 ALA A O 1
ATOM 4257 N N . LEU A 1 548 ? 26.469 -3.656 27.078 1 76.69 548 LEU A N 1
ATOM 4258 C CA . LEU A 1 548 ? 26.031 -4.531 26 1 76.69 548 LEU A CA 1
ATOM 4259 C C . LEU A 1 548 ? 27.172 -4.832 25.031 1 76.69 548 LEU A C 1
ATOM 4261 O O . LEU A 1 548 ? 27.359 -5.984 24.641 1 76.69 548 LEU A O 1
ATOM 4265 N N . VAL A 1 549 ? 27.906 -3.82 24.656 1 72.25 549 VAL A N 1
ATOM 4266 C CA . VAL A 1 549 ? 29.047 -3.979 23.75 1 72.25 549 VAL A CA 1
ATOM 4267 C C . VAL A 1 549 ? 30.094 -4.891 24.375 1 72.25 549 VAL A C 1
ATOM 4269 O O . VAL A 1 549 ? 30.656 -5.754 23.703 1 72.25 549 VAL A O 1
ATOM 4272 N N . GLU A 1 550 ? 30.297 -4.676 25.547 1 74.06 550 GLU A N 1
ATOM 4273 C CA . GLU A 1 550 ? 31.266 -5.496 26.281 1 74.06 550 GLU A CA 1
ATOM 4274 C C . GLU A 1 550 ? 30.812 -6.957 26.328 1 74.06 550 GLU A C 1
ATOM 4276 O O . GLU A 1 550 ? 31.641 -7.863 26.141 1 74.06 550 GLU A O 1
ATOM 4281 N N . ALA A 1 551 ? 29.578 -7.102 26.562 1 73.5 551 ALA A N 1
ATOM 4282 C CA . ALA A 1 551 ? 29.031 -8.461 26.641 1 73.5 551 ALA A CA 1
ATOM 4283 C C . ALA A 1 551 ? 29.078 -9.141 25.266 1 73.5 551 ALA A C 1
ATOM 4285 O O . ALA A 1 551 ? 29.312 -10.344 25.188 1 73.5 551 ALA A O 1
ATOM 4286 N N . ALA A 1 552 ? 28.906 -8.375 24.266 1 68 552 ALA A N 1
ATOM 4287 C CA . ALA A 1 552 ? 28.922 -8.898 22.906 1 68 552 ALA A CA 1
ATOM 4288 C C . ALA A 1 552 ? 30.344 -9.25 22.484 1 68 552 ALA A C 1
ATOM 4290 O O . ALA A 1 552 ? 30.562 -10.211 21.734 1 68 552 ALA A O 1
ATOM 4291 N N . ASP A 1 553 ? 31.359 -8.375 22.766 1 62.34 553 ASP A N 1
ATOM 4292 C CA . ASP A 1 553 ? 32.75 -8.578 22.438 1 62.34 553 ASP A CA 1
ATOM 4293 C C . ASP A 1 553 ? 33.344 -9.773 23.203 1 62.34 553 ASP A C 1
ATOM 4295 O O . ASP A 1 553 ? 34.219 -10.469 22.703 1 62.34 553 ASP A O 1
ATOM 4299 N N . VAL A 1 554 ? 32.969 -9.859 24.344 1 47.66 554 VAL A N 1
ATOM 4300 C CA . VAL A 1 554 ? 33.5 -10.977 25.125 1 47.66 554 VAL A CA 1
ATOM 4301 C C . VAL A 1 554 ? 33.188 -12.297 24.438 1 47.66 554 VAL A C 1
ATOM 4303 O O . VAL A 1 554 ? 34 -13.211 24.422 1 47.66 554 VAL A O 1
ATOM 4306 N N . LYS A 1 555 ? 32.125 -12.391 23.781 1 48.72 555 LYS A N 1
ATOM 4307 C CA . LYS A 1 555 ? 31.844 -13.648 23.078 1 48.72 555 LYS A CA 1
ATOM 4308 C C . LYS A 1 555 ? 32.625 -13.727 21.766 1 48.72 555 LYS A C 1
ATOM 4310 O O . LYS A 1 555 ? 32.75 -14.805 21.188 1 48.72 555 LYS A O 1
ATOM 4315 N N . LYS A 1 556 ? 33.062 -12.586 21.125 1 49.19 556 LYS A N 1
ATOM 4316 C CA . LYS A 1 556 ? 34 -12.609 20.016 1 49.19 556 LYS A CA 1
ATOM 4317 C C . LYS A 1 556 ? 35.25 -13.375 20.391 1 49.19 556 LYS A C 1
ATOM 4319 O O . LYS A 1 556 ? 35.781 -14.133 19.578 1 49.19 556 LYS A O 1
ATOM 4324 N N . GLY A 1 557 ? 35.875 -12.953 21.438 1 41.66 557 GLY A N 1
ATOM 4325 C CA . GLY A 1 557 ? 37.062 -13.641 21.891 1 41.66 557 GLY A CA 1
ATOM 4326 C C . GLY A 1 557 ? 36.875 -15.141 22.016 1 41.66 557 GLY A C 1
ATOM 4327 O O . GLY A 1 557 ? 37.844 -15.898 21.844 1 41.66 557 GLY A O 1
ATOM 4328 N N . LEU A 1 558 ? 35.781 -15.422 22.281 1 36.25 558 LEU A N 1
ATOM 4329 C CA . LEU A 1 558 ? 35.594 -16.875 22.359 1 36.25 558 LEU A CA 1
ATOM 4330 C C . LEU A 1 558 ? 35.531 -17.484 20.953 1 36.25 558 LEU A C 1
ATOM 4332 O O . LEU A 1 558 ? 35.969 -18.625 20.766 1 36.25 558 LEU A O 1
ATOM 4336 N N . PHE A 1 559 ? 35.094 -16.75 19.953 1 37.56 559 PHE A N 1
ATOM 4337 C CA . PHE A 1 559 ? 35.062 -17.312 18.609 1 37.56 559 PHE A CA 1
ATOM 4338 C C . PHE A 1 559 ? 36.406 -17.188 17.938 1 37.56 559 PHE A C 1
ATOM 4340 O O . PHE A 1 559 ? 36.781 -18 17.094 1 37.56 559 PHE A O 1
ATOM 4347 N N . GLN A 1 560 ? 37.281 -16.125 18.078 1 30.86 560 GLN A N 1
ATOM 4348 C CA . GLN A 1 560 ? 38.625 -16.156 17.516 1 30.86 560 GLN A CA 1
ATOM 4349 C C . GLN A 1 560 ? 39.438 -17.297 18.125 1 30.86 560 GLN A C 1
ATOM 4351 O O . GLN A 1 560 ? 40.438 -17.719 17.562 1 30.86 560 GLN A O 1
ATOM 4356 N N . SER A 1 561 ? 39.281 -17.641 19.344 1 28.83 561 SER A N 1
ATOM 4357 C CA . SER A 1 561 ? 40.156 -18.688 19.875 1 28.83 561 SER A CA 1
ATOM 4358 C C . SER A 1 561 ? 39.781 -20.047 19.312 1 28.83 561 SER A C 1
ATOM 4360 O O . SER A 1 561 ? 40.438 -21.047 19.594 1 28.83 561 SER A O 1
ATOM 4362 N N . PHE A 1 562 ? 38.562 -20.141 18.844 1 26.86 562 PHE A N 1
ATOM 4363 C CA . PHE A 1 562 ? 38.469 -21.453 18.203 1 26.86 562 PHE A CA 1
ATOM 4364 C C . PHE A 1 562 ? 38.688 -21.328 16.703 1 26.86 562 PHE A C 1
ATOM 4366 O O . PHE A 1 562 ? 38.25 -20.359 16.078 1 26.86 562 PHE A O 1
ATOM 4373 N N . MET B 1 1 ? 21.734 -19.906 -8.641 1 42.88 1 MET B N 1
ATOM 4374 C CA . MET B 1 1 ? 21.781 -20.188 -10.07 1 42.88 1 MET B CA 1
ATOM 4375 C C . MET B 1 1 ? 20.391 -20.484 -10.609 1 42.88 1 MET B C 1
ATOM 4377 O O . MET B 1 1 ? 19.547 -21.047 -9.906 1 42.88 1 MET B O 1
ATOM 4381 N N . ALA B 1 2 ? 20.047 -19.938 -11.602 1 52.22 2 ALA B N 1
ATOM 4382 C CA . ALA B 1 2 ? 18.719 -20.141 -12.188 1 52.22 2 ALA B CA 1
ATOM 4383 C C . ALA B 1 2 ? 18.484 -21.625 -12.484 1 52.22 2 ALA B C 1
ATOM 4385 O O . ALA B 1 2 ? 19.344 -22.297 -13.039 1 52.22 2 ALA B O 1
ATOM 4386 N N . GLU B 1 3 ? 17.438 -22.219 -11.859 1 77.12 3 GLU B N 1
ATOM 4387 C CA . GLU B 1 3 ? 17.141 -23.641 -11.938 1 77.12 3 GLU B CA 1
ATOM 4388 C C . GLU B 1 3 ? 16.922 -24.094 -13.375 1 77.12 3 GLU B C 1
ATOM 4390 O O . GLU B 1 3 ? 16.062 -23.547 -14.078 1 77.12 3 GLU B O 1
ATOM 4395 N N . LYS B 1 4 ? 17.953 -24.641 -14.062 1 92.25 4 LYS B N 1
ATOM 4396 C CA . LYS B 1 4 ? 17.875 -25.234 -15.391 1 92.25 4 LYS B CA 1
ATOM 4397 C C . LYS B 1 4 ? 17.047 -26.516 -15.367 1 92.25 4 LYS B C 1
ATOM 4399 O O . LYS B 1 4 ? 17.172 -27.328 -14.453 1 92.25 4 LYS B O 1
ATOM 4404 N N . GLU B 1 5 ? 16.109 -26.547 -16.328 1 95.81 5 GLU B N 1
ATOM 4405 C CA . GLU B 1 5 ? 15.234 -27.719 -16.375 1 95.81 5 GLU B CA 1
ATOM 4406 C C . GLU B 1 5 ? 15.125 -28.281 -17.781 1 95.81 5 GLU B C 1
ATOM 4408 O O . GLU B 1 5 ? 15.016 -27.516 -18.75 1 95.81 5 GLU B O 1
ATOM 4413 N N . ALA B 1 6 ? 15.367 -29.562 -17.906 1 97.5 6 ALA B N 1
ATOM 4414 C CA . ALA B 1 6 ? 15.164 -30.297 -19.141 1 97.5 6 ALA B CA 1
ATOM 4415 C C . ALA B 1 6 ? 14 -31.266 -19.016 1 97.5 6 ALA B C 1
ATOM 4417 O O . ALA B 1 6 ? 14.07 -32.219 -18.25 1 97.5 6 ALA B O 1
ATOM 4418 N N . THR B 1 7 ? 12.961 -30.984 -19.75 1 98.06 7 THR B N 1
ATOM 4419 C CA . THR B 1 7 ? 11.766 -31.812 -19.672 1 98.06 7 THR B CA 1
ATOM 4420 C C . THR B 1 7 ? 11.469 -32.469 -21.031 1 98.06 7 THR B C 1
ATOM 4422 O O . THR B 1 7 ? 11.375 -31.781 -22.047 1 98.06 7 THR B O 1
ATOM 4425 N N . VAL B 1 8 ? 11.312 -33.812 -21.031 1 98.56 8 VAL B N 1
ATOM 4426 C CA . VAL B 1 8 ? 10.938 -34.531 -22.25 1 98.56 8 VAL B CA 1
ATOM 4427 C C . VAL B 1 8 ? 9.562 -35.156 -22.062 1 98.56 8 VAL B C 1
ATOM 4429 O O . VAL B 1 8 ? 9.336 -35.875 -21.094 1 98.56 8 VAL B O 1
ATOM 4432 N N . PHE B 1 9 ? 8.656 -34.906 -22.969 1 98.75 9 PHE B N 1
ATOM 4433 C CA . PHE B 1 9 ? 7.348 -35.531 -22.984 1 98.75 9 PHE B CA 1
ATOM 4434 C C . PHE B 1 9 ? 7.309 -36.656 -24 1 98.75 9 PHE B C 1
ATOM 4436 O O . PHE B 1 9 ? 7.629 -36.469 -25.188 1 98.75 9 PHE B O 1
ATOM 4443 N N . ILE B 1 10 ? 6.977 -37.844 -23.547 1 98.75 10 ILE B N 1
ATOM 4444 C CA . ILE B 1 10 ? 6.691 -38.969 -24.438 1 98.75 10 ILE B CA 1
ATOM 4445 C C . ILE B 1 10 ? 5.18 -39.094 -24.609 1 98.75 10 ILE B C 1
ATOM 4447 O O . ILE B 1 10 ? 4.473 -39.469 -23.656 1 98.75 10 ILE B O 1
ATOM 4451 N N . LEU B 1 11 ? 4.715 -38.875 -25.797 1 98.62 11 LEU B N 1
ATOM 4452 C CA . LEU B 1 11 ? 3.279 -38.906 -26.062 1 98.62 11 LEU B CA 1
ATOM 4453 C C . LEU B 1 11 ? 2.895 -40.156 -26.844 1 98.62 11 LEU B C 1
ATOM 4455 O O . LEU B 1 11 ? 3.379 -40.344 -27.969 1 98.62 11 LEU B O 1
ATOM 4459 N N . ASP B 1 12 ? 2.053 -40.938 -26.266 1 98.62 12 ASP B N 1
ATOM 4460 C CA . ASP B 1 12 ? 1.506 -42.094 -27 1 98.62 12 ASP B CA 1
ATOM 4461 C C . ASP B 1 12 ? 0.51 -41.625 -28.062 1 98.62 12 ASP B C 1
ATOM 4463 O O . ASP B 1 12 ? -0.577 -41.156 -27.734 1 98.62 12 ASP B O 1
ATOM 4467 N N . LEU B 1 13 ? 0.875 -41.844 -29.312 1 98.12 13 LEU B N 1
ATOM 4468 C CA . LEU B 1 13 ? 0.034 -41.406 -30.422 1 98.12 13 LEU B CA 1
ATOM 4469 C C . LEU B 1 13 ? -0.582 -42.594 -31.125 1 98.12 13 LEU B C 1
ATOM 4471 O O . LEU B 1 13 ? -0.999 -42.5 -32.281 1 98.12 13 LEU B O 1
ATOM 4475 N N . GLY B 1 14 ? -0.615 -43.656 -30.484 1 97.12 14 GLY B N 1
ATOM 4476 C CA . GLY B 1 14 ? -1.13 -44.875 -31.094 1 97.12 14 GLY B CA 1
ATOM 4477 C C . GLY B 1 14 ? -2.596 -44.781 -31.469 1 97.12 14 GLY B C 1
ATOM 4478 O O . GLY B 1 14 ? -3.305 -43.906 -31.016 1 97.12 14 GLY B O 1
ATOM 4479 N N . SER B 1 15 ? -3.051 -45.719 -32.312 1 96.31 15 SER B N 1
ATOM 4480 C CA . SER B 1 15 ? -4.418 -45.719 -32.812 1 96.31 15 SER B CA 1
ATOM 4481 C C . SER B 1 15 ? -5.43 -45.812 -31.688 1 96.31 15 SER B C 1
ATOM 4483 O O . SER B 1 15 ? -6.535 -45.281 -31.781 1 96.31 15 SER B O 1
ATOM 4485 N N . THR B 1 16 ? -5.07 -46.469 -30.609 1 95.25 16 THR B N 1
ATOM 4486 C CA . THR B 1 16 ? -5.98 -46.656 -29.484 1 95.25 16 THR B CA 1
ATOM 4487 C C . THR B 1 16 ? -6.266 -45.312 -28.797 1 95.25 16 THR B C 1
ATOM 4489 O O . THR B 1 16 ? -7.289 -45.188 -28.125 1 95.25 16 THR B O 1
ATOM 4492 N N . MET B 1 17 ? -5.387 -44.375 -28.938 1 96.69 17 MET B N 1
ATOM 4493 C CA . MET B 1 17 ? -5.516 -43.062 -28.297 1 96.69 17 MET B CA 1
ATOM 4494 C C . MET B 1 17 ? -6.574 -42.219 -28.984 1 96.69 17 MET B C 1
ATOM 4496 O O . MET B 1 17 ? -6.996 -41.188 -28.453 1 96.69 17 MET B O 1
ATOM 4500 N N . ALA B 1 18 ? -7.039 -42.594 -30.078 1 95.5 18 ALA B N 1
ATOM 4501 C CA . ALA B 1 18 ? -8.086 -41.906 -30.812 1 95.5 18 ALA B CA 1
ATOM 4502 C C . ALA B 1 18 ? -9.469 -42.219 -30.25 1 95.5 18 ALA B C 1
ATOM 4504 O O . ALA B 1 18 ? -10.438 -41.5 -30.531 1 95.5 18 ALA B O 1
ATOM 4505 N N . GLN B 1 19 ? -9.523 -43.188 -29.422 1 93.75 19 GLN B N 1
ATOM 4506 C CA . GLN B 1 19 ? -10.797 -43.625 -28.875 1 93.75 19 GLN B CA 1
ATOM 4507 C C . GLN B 1 19 ? -11.273 -42.688 -27.766 1 93.75 19 GLN B C 1
ATOM 4509 O O . GLN B 1 19 ? -10.469 -41.969 -27.172 1 93.75 19 GLN B O 1
ATOM 4514 N N . THR B 1 20 ? -12.57 -42.688 -27.609 1 93.38 20 THR B N 1
ATOM 4515 C CA . THR B 1 20 ? -13.211 -41.938 -26.516 1 93.38 20 THR B CA 1
ATOM 4516 C C . THR B 1 20 ? -13.727 -42.906 -25.453 1 93.38 20 THR B C 1
ATOM 4518 O O . THR B 1 20 ? -14.594 -43.75 -25.734 1 93.38 20 THR B O 1
ATOM 4521 N N . GLN B 1 21 ? -13.141 -42.781 -24.359 1 88.81 21 GLN B N 1
ATOM 4522 C CA . GLN B 1 21 ? -13.492 -43.719 -23.312 1 88.81 21 GLN B CA 1
ATOM 4523 C C . GLN B 1 21 ? -13.945 -43 -22.047 1 88.81 21 GLN B C 1
ATOM 4525 O O . GLN B 1 21 ? -13.789 -41.812 -21.922 1 88.81 21 GLN B O 1
ATOM 4530 N N . SER B 1 22 ? -14.633 -43.781 -21.125 1 87.38 22 SER B N 1
ATOM 4531 C CA . SER B 1 22 ? -14.984 -43.375 -19.781 1 87.38 22 SER B CA 1
ATOM 4532 C C . SER B 1 22 ? -15.961 -42.219 -19.797 1 87.38 22 SER B C 1
ATOM 4534 O O . SER B 1 22 ? -15.867 -41.281 -18.969 1 87.38 22 SER B O 1
ATOM 4536 N N . GLY B 1 23 ? -16.734 -42.062 -20.797 1 86.19 23 GLY B N 1
ATOM 4537 C CA . GLY B 1 23 ? -17.812 -41.094 -20.844 1 86.19 23 GLY B CA 1
ATOM 4538 C C . GLY B 1 23 ? -17.344 -39.719 -21.266 1 86.19 23 GLY B C 1
ATOM 4539 O O . GLY B 1 23 ? -18.125 -38.75 -21.188 1 86.19 23 GLY B O 1
ATOM 4540 N N . ARG B 1 24 ? -16.109 -39.656 -21.688 1 90 24 ARG B N 1
ATOM 4541 C CA . ARG B 1 24 ? -15.578 -38.375 -22.125 1 90 24 ARG B CA 1
ATOM 4542 C C . ARG B 1 24 ? -16 -38.062 -23.562 1 90 24 ARG B C 1
ATOM 4544 O O . ARG B 1 24 ? -16.25 -38.969 -24.344 1 90 24 ARG B O 1
ATOM 4551 N N . SER B 1 25 ? -16.156 -36.75 -23.891 1 90.88 25 SER B N 1
ATOM 4552 C CA . SER B 1 25 ? -16.516 -36.312 -25.234 1 90.88 25 SER B CA 1
ATOM 4553 C C . SER B 1 25 ? -15.281 -36.188 -26.125 1 90.88 25 SER B C 1
ATOM 4555 O O . SER B 1 25 ? -15.391 -36.188 -27.359 1 90.88 25 SER B O 1
ATOM 4557 N N . GLU B 1 26 ? -14.156 -36.125 -25.547 1 92.56 26 GLU B N 1
ATOM 4558 C CA . GLU B 1 26 ? -12.906 -36 -26.281 1 92.56 26 GLU B CA 1
ATOM 4559 C C . GLU B 1 26 ? -12.156 -37.344 -26.344 1 92.56 26 GLU B C 1
ATOM 4561 O O . GLU B 1 26 ? -12.391 -38.219 -25.516 1 92.56 26 GLU B O 1
ATOM 4566 N N . SER B 1 27 ? -11.32 -37.406 -27.391 1 95.88 27 SER B N 1
ATOM 4567 C CA . SER B 1 27 ? -10.484 -38.594 -27.484 1 95.88 27 SER B CA 1
ATOM 4568 C C . SER B 1 27 ? -9.492 -38.656 -26.328 1 95.88 27 SER B C 1
ATOM 4570 O O . SER B 1 27 ? -9.242 -37.656 -25.641 1 95.88 27 SER B O 1
ATOM 4572 N N . ASP B 1 28 ? -9.008 -39.875 -26.047 1 96.62 28 ASP B N 1
ATOM 4573 C CA . ASP B 1 28 ? -8.023 -40.062 -24.984 1 96.62 28 ASP B CA 1
ATOM 4574 C C . ASP B 1 28 ? -6.801 -39.156 -25.203 1 96.62 28 ASP B C 1
ATOM 4576 O O . ASP B 1 28 ? -6.238 -38.625 -24.25 1 96.62 28 ASP B O 1
ATOM 4580 N N . LEU B 1 29 ? -6.43 -39.031 -26.453 1 97.19 29 LEU B N 1
ATOM 4581 C CA . LEU B 1 29 ? -5.293 -38.156 -26.781 1 97.19 29 LEU B CA 1
ATOM 4582 C C . LEU B 1 29 ? -5.605 -36.719 -26.469 1 97.19 29 LEU B C 1
ATOM 4584 O O . LEU B 1 29 ? -4.844 -36.031 -25.766 1 97.19 29 LEU B O 1
ATOM 4588 N N . GLU B 1 30 ? -6.727 -36.281 -26.938 1 94.62 30 GLU B N 1
ATOM 4589 C CA . GLU B 1 30 ? -7.133 -34.875 -26.703 1 94.62 30 GLU B CA 1
ATOM 4590 C C . GLU B 1 30 ? -7.262 -34.594 -25.219 1 94.62 30 GLU B C 1
ATOM 4592 O O . GLU B 1 30 ? -6.832 -33.531 -24.75 1 94.62 30 GLU B O 1
ATOM 4597 N N . TYR B 1 31 ? -7.805 -35.5 -24.531 1 94.88 31 TYR B N 1
ATOM 4598 C CA . TYR B 1 31 ? -7.977 -35.375 -23.094 1 94.88 31 TYR B CA 1
ATOM 4599 C C . TYR B 1 31 ? -6.629 -35.25 -22.391 1 94.88 31 TYR B C 1
ATOM 4601 O O . TYR B 1 31 ? -6.438 -34.375 -21.562 1 94.88 31 TYR B O 1
ATOM 4609 N N . SER B 1 32 ? -5.715 -36.062 -22.734 1 96.56 32 SER B N 1
ATOM 4610 C CA . SER B 1 32 ? -4.398 -36.094 -22.109 1 96.56 32 SER B CA 1
ATOM 4611 C C . SER B 1 32 ? -3.58 -34.844 -22.453 1 96.56 32 SER B C 1
ATOM 4613 O O . SER B 1 32 ? -2.799 -34.375 -21.625 1 96.56 32 SER B O 1
ATOM 4615 N N . MET B 1 33 ? -3.799 -34.344 -23.609 1 96.06 33 MET B N 1
ATOM 4616 C CA . MET B 1 33 ? -2.99 -33.219 -24.094 1 96.06 33 MET B CA 1
ATOM 4617 C C . MET B 1 33 ? -3.336 -31.938 -23.344 1 96.06 33 MET B C 1
ATOM 4619 O O . MET B 1 33 ? -2.561 -30.969 -23.344 1 96.06 33 MET B O 1
ATOM 4623 N N . GLN B 1 34 ? -4.438 -31.922 -22.641 1 92.31 34 GLN B N 1
ATOM 4624 C CA . GLN B 1 34 ? -4.766 -30.766 -21.812 1 92.31 34 GLN B CA 1
ATOM 4625 C C . GLN B 1 34 ? -3.666 -30.484 -20.797 1 92.31 34 GLN B C 1
ATOM 4627 O O . GLN B 1 34 ? -3.25 -29.344 -20.625 1 92.31 34 GLN B O 1
ATOM 4632 N N . TYR B 1 35 ? -3.211 -31.516 -20.219 1 94.56 35 TYR B N 1
ATOM 4633 C CA . TYR B 1 35 ? -2.148 -31.391 -19.219 1 94.56 35 TYR B CA 1
ATOM 4634 C C . TYR B 1 35 ? -0.833 -30.984 -19.875 1 94.56 35 TYR B C 1
ATOM 4636 O O . TYR B 1 35 ? -0.15 -30.062 -19.406 1 94.56 35 TYR B O 1
ATOM 4644 N N . VAL B 1 36 ? -0.497 -31.641 -20.953 1 96.5 36 VAL B N 1
ATOM 4645 C CA . VAL B 1 36 ? 0.792 -31.438 -21.609 1 96.5 36 VAL B CA 1
ATOM 4646 C C . VAL B 1 36 ? 0.874 -30.016 -22.172 1 96.5 36 VAL B C 1
ATOM 4648 O O . VAL B 1 36 ? 1.871 -29.312 -21.969 1 96.5 36 VAL B O 1
ATOM 4651 N N . TRP B 1 37 ? -0.183 -29.656 -22.859 1 94.69 37 TRP B N 1
ATOM 4652 C CA . TRP B 1 37 ? -0.198 -28.312 -23.422 1 94.69 37 TRP B CA 1
ATOM 4653 C C . TRP B 1 37 ? -0.081 -27.266 -22.328 1 94.69 37 TRP B C 1
ATOM 4655 O O . TRP B 1 37 ? 0.614 -26.25 -22.5 1 94.69 37 TRP B O 1
ATOM 4665 N N . ASP B 1 38 ? -0.728 -27.5 -21.234 1 91.5 38 ASP B N 1
ATOM 4666 C CA . ASP B 1 38 ? -0.679 -26.562 -20.109 1 91.5 38 ASP B CA 1
ATOM 4667 C C . ASP B 1 38 ? 0.745 -26.422 -19.578 1 91.5 38 ASP B C 1
ATOM 4669 O O . ASP B 1 38 ? 1.199 -25.312 -19.297 1 91.5 38 ASP B O 1
ATOM 4673 N N . LYS B 1 39 ? 1.405 -27.453 -19.422 1 92.44 39 LYS B N 1
ATOM 4674 C CA . LYS B 1 39 ? 2.777 -27.438 -18.922 1 92.44 39 LYS B CA 1
ATOM 4675 C C . LYS B 1 39 ? 3.707 -26.734 -19.891 1 92.44 39 LYS B C 1
ATOM 4677 O O . LYS B 1 39 ? 4.539 -25.906 -19.484 1 92.44 39 LYS B O 1
ATOM 4682 N N . ILE B 1 40 ? 3.529 -27.047 -21.156 1 94.06 40 ILE B N 1
ATOM 4683 C CA . ILE B 1 40 ? 4.414 -26.484 -22.172 1 94.06 40 ILE B CA 1
ATOM 4684 C C . ILE B 1 40 ? 4.172 -24.984 -22.297 1 94.06 40 ILE B C 1
ATOM 4686 O O . ILE B 1 40 ? 5.121 -24.203 -22.391 1 94.06 40 ILE B O 1
ATOM 4690 N N . ILE B 1 41 ? 2.947 -24.625 -22.281 1 89.38 41 ILE B N 1
ATOM 4691 C CA . ILE B 1 41 ? 2.639 -23.203 -22.469 1 89.38 41 ILE B CA 1
ATOM 4692 C C . ILE B 1 41 ? 3.16 -22.406 -21.281 1 89.38 41 ILE B C 1
ATOM 4694 O O . ILE B 1 41 ? 3.572 -21.25 -21.438 1 89.38 41 ILE B O 1
ATOM 4698 N N . ASP B 1 42 ? 3.117 -22.938 -20.125 1 87.31 42 ASP B N 1
ATOM 4699 C CA . ASP B 1 42 ? 3.689 -22.281 -18.938 1 87.31 42 ASP B CA 1
ATOM 4700 C C . ASP B 1 42 ? 5.184 -22.031 -19.125 1 87.31 42 ASP B C 1
ATOM 4702 O O . ASP B 1 42 ? 5.699 -20.984 -18.719 1 87.31 42 ASP B O 1
ATOM 4706 N N . ILE B 1 43 ? 5.824 -22.984 -19.688 1 88.94 43 ILE B N 1
ATOM 4707 C CA . ILE B 1 43 ? 7.25 -22.844 -19.953 1 88.94 43 ILE B CA 1
ATOM 4708 C C . ILE B 1 43 ? 7.48 -21.734 -20.969 1 88.94 43 ILE B C 1
ATOM 4710 O O . ILE B 1 43 ? 8.398 -20.922 -20.828 1 88.94 43 ILE B O 1
ATOM 4714 N N . VAL B 1 44 ? 6.629 -21.672 -21.938 1 86.38 44 VAL B N 1
ATOM 4715 C CA . VAL B 1 44 ? 6.715 -20.641 -22.969 1 86.38 44 VAL B CA 1
ATOM 4716 C C . VAL B 1 44 ? 6.504 -19.266 -22.328 1 86.38 44 VAL B C 1
ATOM 4718 O O . VAL B 1 44 ? 7.223 -18.312 -22.641 1 86.38 44 VAL B O 1
ATOM 4721 N N . ALA B 1 45 ? 5.602 -19.203 -21.453 1 81.69 45 ALA B N 1
ATOM 4722 C CA . ALA B 1 45 ? 5.258 -17.938 -20.797 1 81.69 45 ALA B CA 1
ATOM 4723 C C . ALA B 1 45 ? 6.414 -17.438 -19.938 1 81.69 45 ALA B C 1
ATOM 4725 O O . ALA B 1 45 ? 6.613 -16.234 -19.797 1 81.69 45 ALA B O 1
ATOM 4726 N N . ALA B 1 46 ? 7.066 -18.281 -19.328 1 79.62 46 ALA B N 1
ATOM 4727 C CA . ALA B 1 46 ? 8.188 -17.906 -18.469 1 79.62 46 ALA B CA 1
ATOM 4728 C C . ALA B 1 46 ? 9.305 -17.25 -19.281 1 79.62 46 ALA B C 1
ATOM 4730 O O . ALA B 1 46 ? 10.07 -16.438 -18.75 1 79.62 46 ALA B O 1
ATOM 4731 N N . ASN B 1 47 ? 9.398 -17.547 -20.516 1 78.75 47 ASN B N 1
ATOM 4732 C CA . ASN B 1 47 ? 10.367 -16.969 -21.438 1 78.75 47 ASN B CA 1
ATOM 4733 C C . ASN B 1 47 ? 11.789 -17.094 -20.906 1 78.75 47 ASN B C 1
ATOM 4735 O O . ASN B 1 47 ? 12.539 -16.125 -20.875 1 78.75 47 ASN B O 1
ATOM 4739 N N . ARG B 1 48 ? 12.133 -18.297 -20.406 1 84.44 48 ARG B N 1
ATOM 4740 C CA . ARG B 1 48 ? 13.477 -18.578 -19.891 1 84.44 48 ARG B CA 1
ATOM 4741 C C . ARG B 1 48 ? 14.211 -19.547 -20.797 1 84.44 48 ARG B C 1
ATOM 4743 O O . ARG B 1 48 ? 13.664 -20.594 -21.172 1 84.44 48 ARG B O 1
ATOM 4750 N N . LYS B 1 49 ? 15.367 -19.219 -21.062 1 86.44 49 LYS B N 1
ATOM 4751 C CA . LYS B 1 49 ? 16.188 -20.078 -21.922 1 86.44 49 LYS B CA 1
ATOM 4752 C C . LYS B 1 49 ? 16.594 -21.344 -21.188 1 86.44 49 LYS B C 1
ATOM 4754 O O . LYS B 1 49 ? 16.953 -22.344 -21.828 1 86.44 49 LYS B O 1
ATOM 4759 N N . THR B 1 50 ? 16.547 -21.297 -19.906 1 91.38 50 THR B N 1
ATOM 4760 C CA . THR B 1 50 ? 17 -22.406 -19.094 1 91.38 50 THR B CA 1
ATOM 4761 C C . THR B 1 50 ? 15.914 -23.469 -18.953 1 91.38 50 THR B C 1
ATOM 4763 O O . THR B 1 50 ? 16.141 -24.516 -18.359 1 91.38 50 THR B O 1
ATOM 4766 N N . LEU B 1 51 ? 14.719 -23.219 -19.453 1 92.88 51 LEU B N 1
ATOM 4767 C CA . LEU B 1 51 ? 13.633 -24.188 -19.469 1 92.88 51 LEU B CA 1
ATOM 4768 C C . LEU B 1 51 ? 13.477 -24.812 -20.859 1 92.88 51 LEU B C 1
ATOM 4770 O O . LEU B 1 51 ? 12.961 -24.156 -21.781 1 92.88 51 LEU B O 1
ATOM 4774 N N . CYS B 1 52 ? 13.883 -26.031 -20.984 1 96.25 52 CYS B N 1
ATOM 4775 C CA . CYS B 1 52 ? 13.93 -26.672 -22.297 1 96.25 52 CYS B CA 1
ATOM 4776 C C . CYS B 1 52 ? 12.945 -27.828 -22.359 1 96.25 52 CYS B C 1
ATOM 4778 O O . CYS B 1 52 ? 12.727 -28.531 -21.375 1 96.25 52 CYS B O 1
ATOM 4780 N N . VAL B 1 53 ? 12.352 -27.984 -23.547 1 97.5 53 VAL B N 1
ATOM 4781 C CA . VAL B 1 53 ? 11.328 -29 -23.719 1 97.5 53 VAL B CA 1
ATOM 4782 C C . VAL B 1 53 ? 11.633 -29.844 -24.953 1 97.5 53 VAL B C 1
ATOM 4784 O O . VAL B 1 53 ? 12.07 -29.328 -25.984 1 97.5 53 VAL B O 1
ATOM 4787 N N . GLY B 1 54 ? 11.609 -31.125 -24.828 1 98.19 54 GLY B N 1
ATOM 4788 C CA . GLY B 1 54 ? 11.594 -32.094 -25.922 1 98.19 54 GLY B CA 1
ATOM 4789 C C . GLY B 1 54 ? 10.359 -32.969 -25.938 1 98.19 54 GLY B C 1
ATOM 4790 O O . GLY B 1 54 ? 9.758 -33.219 -24.891 1 98.19 54 GLY B O 1
ATOM 4791 N N . VAL B 1 55 ? 9.93 -33.375 -27.156 1 98.62 55 VAL B N 1
ATOM 4792 C CA . VAL B 1 55 ? 8.734 -34.188 -27.266 1 98.62 55 VAL B CA 1
ATOM 4793 C C . VAL B 1 55 ? 9.008 -35.375 -28.188 1 98.62 55 VAL B C 1
ATOM 4795 O O . VAL B 1 55 ? 9.492 -35.219 -29.297 1 98.62 55 VAL B O 1
ATOM 4798 N N . LEU B 1 56 ? 8.742 -36.562 -27.672 1 98.38 56 LEU B N 1
ATOM 4799 C CA . LEU B 1 56 ? 8.82 -37.812 -28.422 1 98.38 56 LEU B CA 1
ATOM 4800 C C . LEU B 1 56 ? 7.43 -38.344 -28.719 1 98.38 56 LEU B C 1
ATOM 4802 O O . LEU B 1 56 ? 6.57 -38.375 -27.828 1 98.38 56 LEU B O 1
ATOM 4806 N N . GLY B 1 57 ? 7.195 -38.688 -29.953 1 98.31 57 GLY B N 1
ATOM 4807 C CA . GLY B 1 57 ? 5.988 -39.438 -30.297 1 98.31 57 GLY B CA 1
ATOM 4808 C C . GLY B 1 57 ? 6.172 -40.938 -30.25 1 98.31 57 GLY B C 1
ATOM 4809 O O . GLY B 1 57 ? 7.102 -41.469 -30.844 1 98.31 57 GLY B O 1
ATOM 4810 N N . LEU B 1 58 ? 5.375 -41.594 -29.453 1 98.19 58 LEU B N 1
ATOM 4811 C CA . LEU B 1 58 ? 5.344 -43.031 -29.344 1 98.19 58 LEU B CA 1
ATOM 4812 C C . LEU B 1 58 ? 4.238 -43.625 -30.219 1 98.19 58 LEU B C 1
ATOM 4814 O O . LEU B 1 58 ? 3.119 -43.094 -30.234 1 98.19 58 LEU B O 1
ATOM 4818 N N . ARG B 1 59 ? 4.547 -44.719 -30.922 1 97.88 59 ARG B N 1
ATOM 4819 C CA . ARG B 1 59 ? 3.629 -45.438 -31.812 1 97.88 59 ARG B CA 1
ATOM 4820 C C . ARG B 1 59 ? 3.189 -44.531 -32.969 1 97.88 59 ARG B C 1
ATOM 4822 O O . ARG B 1 59 ? 1.995 -44.406 -33.25 1 97.88 59 ARG B O 1
ATOM 4829 N N . THR B 1 60 ? 4.18 -43.875 -33.5 1 97.25 60 THR B N 1
ATOM 4830 C CA . THR B 1 60 ? 3.986 -43.031 -34.656 1 97.25 60 THR B CA 1
ATOM 4831 C C . THR B 1 60 ? 4.043 -43.875 -35.938 1 97.25 60 THR B C 1
ATOM 4833 O O . THR B 1 60 ? 4.648 -44.938 -35.969 1 97.25 60 THR B O 1
ATOM 4836 N N . ASP B 1 61 ? 3.422 -43.375 -36.969 1 96.69 61 ASP B N 1
ATOM 4837 C CA . ASP B 1 61 ? 3.471 -44.062 -38.25 1 96.69 61 ASP B CA 1
ATOM 4838 C C . ASP B 1 61 ? 4.879 -44.031 -38.844 1 96.69 61 ASP B C 1
ATOM 4840 O O . ASP B 1 61 ? 5.32 -45.031 -39.469 1 96.69 61 ASP B O 1
ATOM 4844 N N . GLU B 1 62 ? 5.578 -42.969 -38.594 1 94.62 62 GLU B N 1
ATOM 4845 C CA . GLU B 1 62 ? 6.949 -42.812 -39.094 1 94.62 62 GLU B CA 1
ATOM 4846 C C . GLU B 1 62 ? 7.953 -43.094 -37.969 1 94.62 62 GLU B C 1
ATOM 4848 O O . GLU B 1 62 ? 7.605 -43 -36.781 1 94.62 62 GLU B O 1
ATOM 4853 N N . THR B 1 63 ? 9.078 -43.531 -38.281 1 96.44 63 THR B N 1
ATOM 4854 C CA . THR B 1 63 ? 10.195 -43.688 -37.375 1 96.44 63 THR B CA 1
ATOM 4855 C C . THR B 1 63 ? 11.242 -42.594 -37.594 1 96.44 63 THR B C 1
ATOM 4857 O O . THR B 1 63 ? 11.75 -42.469 -38.719 1 96.44 63 THR B O 1
ATOM 4860 N N . ASP B 1 64 ? 11.453 -41.812 -36.656 1 96.56 64 ASP B N 1
ATOM 4861 C CA . ASP B 1 64 ? 12.453 -40.75 -36.75 1 96.56 64 ASP B CA 1
ATOM 4862 C C . ASP B 1 64 ? 13.125 -40.5 -35.406 1 96.56 64 ASP B C 1
ATOM 4864 O O . ASP B 1 64 ? 12.609 -39.75 -34.562 1 96.56 64 ASP B O 1
ATOM 4868 N N . ASN B 1 65 ? 14.258 -41.094 -35.125 1 95.12 65 ASN B N 1
ATOM 4869 C CA . ASN B 1 65 ? 15.031 -40.938 -33.906 1 95.12 65 ASN B CA 1
ATOM 4870 C C . ASN B 1 65 ? 16.484 -41.312 -34.125 1 95.12 65 ASN B C 1
ATOM 4872 O O . ASN B 1 65 ? 16.844 -41.875 -35.156 1 95.12 65 ASN B O 1
ATOM 4876 N N . MET B 1 66 ? 17.297 -41.094 -33.25 1 91.44 66 MET B N 1
ATOM 4877 C CA . MET B 1 66 ? 18.734 -41.281 -33.375 1 91.44 66 MET B CA 1
ATOM 4878 C C . MET B 1 66 ? 19.109 -42.75 -33.406 1 91.44 66 MET B C 1
ATOM 4880 O O . MET B 1 66 ? 20.156 -43.125 -33.969 1 91.44 66 MET B O 1
ATOM 4884 N N . LEU B 1 67 ? 18.266 -43.656 -32.875 1 92.62 67 LEU B N 1
ATOM 4885 C CA . LEU B 1 67 ? 18.562 -45.094 -32.812 1 92.62 67 LEU B CA 1
ATOM 4886 C C . LEU B 1 67 ? 17.672 -45.875 -33.75 1 92.62 67 LEU B C 1
ATOM 4888 O O . LEU B 1 67 ? 17.406 -47.062 -33.562 1 92.62 67 LEU B O 1
ATOM 4892 N N . GLN B 1 68 ? 17.188 -45.219 -34.75 1 90.31 68 GLN B N 1
ATOM 4893 C CA . GLN B 1 68 ? 16.219 -45.812 -35.656 1 90.31 68 GLN B CA 1
ATOM 4894 C C . GLN B 1 68 ? 16.797 -47.031 -36.375 1 90.31 68 GLN B C 1
ATOM 4896 O O . GLN B 1 68 ? 16.047 -47.875 -36.844 1 90.31 68 GLN B O 1
ATOM 4901 N N . ASP B 1 69 ? 18.094 -47.125 -36.5 1 89.81 69 ASP B N 1
ATOM 4902 C CA . ASP B 1 69 ? 18.75 -48.219 -37.219 1 89.81 69 ASP B CA 1
ATOM 4903 C C . ASP B 1 69 ? 18.844 -49.469 -36.344 1 89.81 69 ASP B C 1
ATOM 4905 O O . ASP B 1 69 ? 19.094 -50.562 -36.844 1 89.81 69 ASP B O 1
ATOM 4909 N N . ASP B 1 70 ? 18.625 -49.344 -35.094 1 90.25 70 ASP B N 1
ATOM 4910 C CA . ASP B 1 70 ? 18.641 -50.469 -34.156 1 90.25 70 ASP B CA 1
ATOM 4911 C C . ASP B 1 70 ? 17.266 -51.094 -34.031 1 90.25 70 ASP B C 1
ATOM 4913 O O . ASP B 1 70 ? 16.25 -50.438 -34.281 1 90.25 70 ASP B O 1
ATOM 4917 N N . ASP B 1 71 ? 17.266 -52.344 -33.594 1 89.88 71 ASP B N 1
ATOM 4918 C CA . ASP B 1 71 ? 16 -53.031 -33.438 1 89.88 71 ASP B CA 1
ATOM 4919 C C . ASP B 1 71 ? 15.273 -52.562 -32.156 1 89.88 71 ASP B C 1
ATOM 4921 O O . ASP B 1 71 ? 15.906 -52.344 -31.125 1 89.88 71 ASP B O 1
ATOM 4925 N N . GLY B 1 72 ? 13.984 -52.312 -32.375 1 91.25 72 GLY B N 1
ATOM 4926 C CA . GLY B 1 72 ? 13.18 -52.062 -31.172 1 91.25 72 GLY B CA 1
ATOM 4927 C C . GLY B 1 72 ? 12.82 -50.594 -31.031 1 91.25 72 GLY B C 1
ATOM 4928 O O . GLY B 1 72 ? 12.078 -50.219 -30.109 1 91.25 72 GLY B O 1
ATOM 4929 N N . TYR B 1 73 ? 13.305 -49.812 -31.938 1 95.69 73 TYR B N 1
ATOM 4930 C CA . TYR B 1 73 ? 13.055 -48.375 -31.812 1 95.69 73 TYR B CA 1
ATOM 4931 C C . TYR B 1 73 ? 12.18 -47.875 -32.969 1 95.69 73 TYR B C 1
ATOM 4933 O O . TYR B 1 73 ? 12.195 -46.688 -33.281 1 95.69 73 TYR B O 1
ATOM 4941 N N . GLU B 1 74 ? 11.43 -48.812 -33.562 1 95.62 74 GLU B N 1
ATOM 4942 C CA . GLU B 1 74 ? 10.516 -48.5 -34.656 1 95.62 74 GLU B CA 1
ATOM 4943 C C . GLU B 1 74 ? 9.273 -47.781 -34.156 1 95.62 74 GLU B C 1
ATOM 4945 O O . GLU B 1 74 ? 8.883 -47.938 -33 1 95.62 74 GLU B O 1
ATOM 4950 N N . ASN B 1 75 ? 8.656 -46.938 -34.969 1 97.31 75 ASN B N 1
ATOM 4951 C CA . ASN B 1 75 ? 7.406 -46.25 -34.719 1 97.31 75 ASN B CA 1
ATOM 4952 C C . ASN B 1 75 ? 7.539 -45.25 -33.531 1 97.31 75 ASN B C 1
ATOM 4954 O O . ASN B 1 75 ? 6.652 -45.188 -32.688 1 97.31 75 ASN B O 1
ATOM 4958 N N . ILE B 1 76 ? 8.688 -44.75 -33.344 1 97.75 76 ILE B N 1
ATOM 4959 C CA . ILE B 1 76 ? 8.969 -43.656 -32.438 1 97.75 76 ILE B CA 1
ATOM 4960 C C . ILE B 1 76 ? 9.633 -42.5 -33.188 1 97.75 76 ILE B C 1
ATOM 4962 O O . ILE B 1 76 ? 10.586 -42.688 -33.938 1 97.75 76 ILE B O 1
ATOM 4966 N N . ALA B 1 77 ? 9.109 -41.281 -33.031 1 98 77 ALA B N 1
ATOM 4967 C CA . ALA B 1 77 ? 9.625 -40.125 -33.75 1 98 77 ALA B CA 1
ATOM 4968 C C . ALA B 1 77 ? 9.867 -38.938 -32.812 1 98 77 ALA B C 1
ATOM 4970 O O . ALA B 1 77 ? 9.086 -38.719 -31.906 1 98 77 ALA B O 1
ATOM 4971 N N . VAL B 1 78 ? 10.945 -38.281 -33.031 1 97.88 78 VAL B N 1
ATOM 4972 C CA . VAL B 1 78 ? 11.203 -37.031 -32.344 1 97.88 78 VAL B CA 1
ATOM 4973 C C . VAL B 1 78 ? 10.352 -35.938 -32.969 1 97.88 78 VAL B C 1
ATOM 4975 O O . VAL B 1 78 ? 10.578 -35.531 -34.094 1 97.88 78 VAL B O 1
ATOM 4978 N N . LEU B 1 79 ? 9.375 -35.406 -32.25 1 97.5 79 LEU B N 1
ATOM 4979 C CA . LEU B 1 79 ? 8.492 -34.375 -32.75 1 97.5 79 LEU B CA 1
ATOM 4980 C C . LEU B 1 79 ? 9.094 -33 -32.5 1 97.5 79 LEU B C 1
ATOM 4982 O O . LEU B 1 79 ? 8.836 -32.062 -33.25 1 97.5 79 LEU B O 1
ATOM 4986 N N . GLN B 1 80 ? 9.773 -32.875 -31.359 1 96.5 80 GLN B N 1
ATOM 4987 C CA . GLN B 1 80 ? 10.445 -31.641 -30.938 1 96.5 80 GLN B CA 1
ATOM 4988 C C . GLN B 1 80 ? 11.766 -31.953 -30.234 1 96.5 80 GLN B C 1
ATOM 4990 O O . GLN B 1 80 ? 11.781 -32.656 -29.219 1 96.5 80 GLN B O 1
ATOM 4995 N N . GLU B 1 81 ? 12.852 -31.453 -30.766 1 96.19 81 GLU B N 1
ATOM 4996 C CA . GLU B 1 81 ? 14.156 -31.625 -30.125 1 96.19 81 GLU B CA 1
ATOM 4997 C C . GLU B 1 81 ? 14.219 -30.859 -28.797 1 96.19 81 GLU B C 1
ATOM 4999 O O . GLU B 1 81 ? 13.547 -29.844 -28.625 1 96.19 81 GLU B O 1
ATOM 5004 N N . LEU B 1 82 ? 15 -31.406 -27.953 1 97.19 82 LEU B N 1
ATOM 5005 C CA . LEU B 1 82 ? 15.148 -30.781 -26.641 1 97.19 82 LEU B CA 1
ATOM 5006 C C . LEU B 1 82 ? 15.781 -29.406 -26.781 1 97.19 82 LEU B C 1
ATOM 5008 O O . LEU B 1 82 ? 16.875 -29.266 -27.328 1 97.19 82 LEU B O 1
ATOM 5012 N N . GLY B 1 83 ? 15.078 -28.375 -26.359 1 95.12 83 GLY B N 1
ATOM 5013 C CA . GLY B 1 83 ? 15.523 -27 -26.438 1 95.12 83 GLY B CA 1
ATOM 5014 C C . GLY B 1 83 ? 14.477 -26 -25.969 1 95.12 83 GLY B C 1
ATOM 5015 O O . GLY B 1 83 ? 13.438 -26.406 -25.438 1 95.12 83 GLY B O 1
ATOM 5016 N N . PRO B 1 84 ? 14.852 -24.766 -26.094 1 91.88 84 PRO B N 1
ATOM 5017 C CA . PRO B 1 84 ? 13.891 -23.734 -25.703 1 91.88 84 PRO B CA 1
ATOM 5018 C C . PRO B 1 84 ? 12.594 -23.797 -26.516 1 91.88 84 PRO B C 1
ATOM 5020 O O . PRO B 1 84 ? 12.617 -24.188 -27.688 1 91.88 84 PRO B O 1
ATOM 5023 N N . MET B 1 85 ? 11.523 -23.484 -25.891 1 90.19 85 MET B N 1
ATOM 5024 C CA . MET B 1 85 ? 10.203 -23.578 -26.516 1 90.19 85 MET B CA 1
ATOM 5025 C C . MET B 1 85 ? 9.633 -22.188 -26.797 1 90.19 85 MET B C 1
ATOM 5027 O O . MET B 1 85 ? 9.695 -21.312 -25.922 1 90.19 85 MET B O 1
ATOM 5031 N N . THR B 1 86 ? 9.172 -21.953 -27.953 1 85.06 86 THR B N 1
ATOM 5032 C CA . THR B 1 86 ? 8.516 -20.719 -28.359 1 85.06 86 THR B CA 1
ATOM 5033 C C . THR B 1 86 ? 7.059 -20.984 -28.734 1 85.06 86 THR B C 1
ATOM 5035 O O . THR B 1 86 ? 6.641 -22.141 -28.844 1 85.06 86 THR B O 1
ATOM 5038 N N . MET B 1 87 ? 6.344 -20 -28.938 1 83.62 87 MET B N 1
ATOM 5039 C CA . MET B 1 87 ? 4.953 -20.156 -29.359 1 83.62 87 MET B CA 1
ATOM 5040 C C . MET B 1 87 ? 4.867 -20.781 -30.75 1 83.62 87 MET B C 1
ATOM 5042 O O . MET B 1 87 ? 3.953 -21.562 -31.031 1 83.62 87 MET B O 1
ATOM 5046 N N . SER B 1 88 ? 5.754 -20.344 -31.562 1 84 88 SER B N 1
ATOM 5047 C CA . SER B 1 88 ? 5.793 -20.922 -32.906 1 84 88 SER B CA 1
ATOM 5048 C C . SER B 1 88 ? 6.055 -22.422 -32.844 1 84 88 SER B C 1
ATOM 5050 O O . SER B 1 88 ? 5.398 -23.203 -33.531 1 84 88 SER B O 1
ATOM 5052 N N . SER B 1 89 ? 7 -22.766 -32 1 89.81 89 SER B N 1
ATOM 5053 C CA . SER B 1 89 ? 7.301 -24.188 -31.844 1 89.81 89 SER B CA 1
ATOM 5054 C C . SER B 1 89 ? 6.113 -24.953 -31.266 1 89.81 89 SER B C 1
ATOM 5056 O O . SER B 1 89 ? 5.867 -26.094 -31.625 1 89.81 89 SER B O 1
ATOM 5058 N N . LEU B 1 90 ? 5.488 -24.297 -30.391 1 91.25 90 LEU B N 1
ATOM 5059 C CA . LEU B 1 90 ? 4.316 -24.906 -29.781 1 91.25 90 LEU B CA 1
ATOM 5060 C C . LEU B 1 90 ? 3.221 -25.156 -30.812 1 91.25 90 LEU B C 1
ATOM 5062 O O . LEU B 1 90 ? 2.6 -26.219 -30.828 1 91.25 90 LEU B O 1
ATOM 5066 N N . ARG B 1 91 ? 2.959 -24.266 -31.672 1 87.69 91 ARG B N 1
ATOM 5067 C CA . ARG B 1 91 ? 1.952 -24.406 -32.719 1 87.69 91 ARG B CA 1
ATOM 5068 C C . ARG B 1 91 ? 2.32 -25.516 -33.688 1 87.69 91 ARG B C 1
ATOM 5070 O O . ARG B 1 91 ? 1.457 -26.297 -34.094 1 87.69 91 ARG B O 1
ATOM 5077 N N . ASN B 1 92 ? 3.555 -25.484 -34.031 1 92.25 92 ASN B N 1
ATOM 5078 C CA . ASN B 1 92 ? 4.035 -26.562 -34.906 1 92.25 92 ASN B CA 1
ATOM 5079 C C . ASN B 1 92 ? 3.812 -27.938 -34.25 1 92.25 92 ASN B C 1
ATOM 5081 O O . ASN B 1 92 ? 3.377 -28.875 -34.906 1 92.25 92 ASN B O 1
ATOM 5085 N N . LEU B 1 93 ? 4.141 -27.969 -33.031 1 95.31 93 LEU B N 1
ATOM 5086 C CA . LEU B 1 93 ? 3.965 -29.219 -32.281 1 95.31 93 LEU B CA 1
ATOM 5087 C C . LEU B 1 93 ? 2.496 -29.641 -32.25 1 95.31 93 LEU B C 1
ATOM 5089 O O . LEU B 1 93 ? 2.178 -30.828 -32.375 1 95.31 93 LEU B O 1
ATOM 5093 N N . GLN B 1 94 ? 1.605 -28.688 -32.094 1 92.62 94 GLN B N 1
ATOM 5094 C CA . GLN B 1 94 ? 0.172 -28.969 -32.031 1 92.62 94 GLN B CA 1
ATOM 5095 C C . GLN B 1 94 ? -0.309 -29.594 -33.344 1 92.62 94 GLN B C 1
ATOM 5097 O O . GLN B 1 94 ? -1.208 -30.438 -33.312 1 92.62 94 GLN B O 1
ATOM 5102 N N . SER B 1 95 ? 0.306 -29.188 -34.406 1 92.75 95 SER B N 1
ATOM 5103 C CA . SER B 1 95 ? -0.079 -29.734 -35.688 1 92.75 95 SER B CA 1
ATOM 5104 C C . SER B 1 95 ? 0.425 -31.156 -35.875 1 92.75 95 SER B C 1
ATOM 5106 O O . SER B 1 95 ? -0.151 -31.938 -36.625 1 92.75 95 SER B O 1
ATOM 5108 N N . LEU B 1 96 ? 1.448 -31.516 -35.125 1 95.38 96 LEU B N 1
ATOM 5109 C CA . LEU B 1 96 ? 2.084 -32.812 -35.281 1 95.38 96 LEU B CA 1
ATOM 5110 C C . LEU B 1 96 ? 1.429 -33.844 -34.375 1 95.38 96 LEU B C 1
ATOM 5112 O O . LEU B 1 96 ? 1.535 -35.062 -34.594 1 95.38 96 LEU B O 1
ATOM 5116 N N . VAL B 1 97 ? 0.801 -33.406 -33.344 1 96.44 97 VAL B N 1
ATOM 5117 C CA . VAL B 1 97 ? 0.229 -34.312 -32.344 1 96.44 97 VAL B CA 1
ATOM 5118 C C . VAL B 1 97 ? -1.158 -34.781 -32.812 1 96.44 97 VAL B C 1
ATOM 5120 O O . VAL B 1 97 ? -2.158 -34.094 -32.531 1 96.44 97 VAL B O 1
ATOM 5123 N N . LYS B 1 98 ? -1.221 -35.906 -33.406 1 95.44 98 LYS B N 1
ATOM 5124 C CA . LYS B 1 98 ? -2.436 -36.562 -33.875 1 95.44 98 LYS B CA 1
ATOM 5125 C C . LYS B 1 98 ? -2.344 -38.062 -33.75 1 95.44 98 LYS B C 1
ATOM 5127 O O . LYS B 1 98 ? -1.245 -38.625 -33.75 1 95.44 98 LYS B O 1
ATOM 5132 N N . PRO B 1 99 ? -3.477 -38.688 -33.625 1 95.94 99 PRO B N 1
ATOM 5133 C CA . PRO B 1 99 ? -3.43 -40.156 -33.531 1 95.94 99 PRO B CA 1
ATOM 5134 C C . PRO B 1 99 ? -2.863 -40.812 -34.781 1 95.94 99 PRO B C 1
ATOM 5136 O O . PRO B 1 99 ? -3.15 -40.375 -35.906 1 95.94 99 PRO B O 1
ATOM 5139 N N . SER B 1 100 ? -2.059 -41.781 -34.562 1 96.56 100 SER B N 1
ATOM 5140 C CA . SER B 1 100 ? -1.49 -42.562 -35.656 1 96.56 100 SER B CA 1
ATOM 5141 C C . SER B 1 100 ? -2.402 -43.719 -36.031 1 96.56 100 SER B C 1
ATOM 5143 O O . SER B 1 100 ? -3.43 -43.938 -35.375 1 96.56 100 SER B O 1
ATOM 5145 N N . ASN B 1 101 ? -2.01 -44.375 -37.094 1 94.88 101 ASN B N 1
ATOM 5146 C CA . ASN B 1 101 ? -2.775 -45.531 -37.562 1 94.88 101 ASN B CA 1
ATOM 5147 C C . ASN B 1 101 ? -2.232 -46.844 -36.969 1 94.88 101 ASN B C 1
ATOM 5149 O O . ASN B 1 101 ? -2.922 -47.844 -36.969 1 94.88 101 ASN B O 1
ATOM 5153 N N . THR B 1 102 ? -1.081 -46.75 -36.438 1 94.25 102 THR B N 1
ATOM 5154 C CA . THR B 1 102 ? -0.437 -47.938 -35.938 1 94.25 102 THR B CA 1
ATOM 5155 C C . THR B 1 102 ? -0.572 -48 -34.406 1 94.25 102 THR B C 1
ATOM 5157 O O . THR B 1 102 ? -0.877 -47 -33.75 1 94.25 102 THR B O 1
ATOM 5160 N N . TRP B 1 103 ? -0.436 -49.219 -33.906 1 91.19 103 TRP B N 1
ATOM 5161 C CA . TRP B 1 103 ? -0.373 -49.375 -32.469 1 91.19 103 TRP B CA 1
ATOM 5162 C C . TRP B 1 103 ? 0.977 -49.938 -32.031 1 91.19 103 TRP B C 1
ATOM 5164 O O . TRP B 1 103 ? 1.203 -50.219 -30.859 1 91.19 103 TRP B O 1
ATOM 5174 N N . SER B 1 104 ? 1.802 -50.125 -33.094 1 92.56 104 SER B N 1
ATOM 5175 C CA . SER B 1 104 ? 3.129 -50.688 -32.812 1 92.56 104 SER B CA 1
ATOM 5176 C C . SER B 1 104 ? 4.078 -49.625 -32.281 1 92.56 104 SER B C 1
ATOM 5178 O O . SER B 1 104 ? 3.971 -48.438 -32.656 1 92.56 104 SER B O 1
ATOM 5180 N N . GLY B 1 105 ? 4.996 -49.969 -31.469 1 93.94 105 GLY B N 1
ATOM 5181 C CA . GLY B 1 105 ? 5.965 -49.094 -30.812 1 93.94 105 GLY B CA 1
ATOM 5182 C C . GLY B 1 105 ? 6.152 -49.406 -29.344 1 93.94 105 GLY B C 1
ATOM 5183 O O . GLY B 1 105 ? 5.184 -49.656 -28.625 1 93.94 105 GLY B O 1
ATOM 5184 N N . ASP B 1 106 ? 7.293 -49.375 -28.922 1 95.38 106 ASP B N 1
ATOM 5185 C CA . ASP B 1 106 ? 7.602 -49.812 -27.562 1 95.38 106 ASP B CA 1
ATOM 5186 C C . ASP B 1 106 ? 7.801 -48.625 -26.641 1 95.38 106 ASP B C 1
ATOM 5188 O O . ASP B 1 106 ? 8.688 -47.781 -26.859 1 95.38 106 ASP B O 1
ATOM 5192 N N . ALA B 1 107 ? 6.984 -48.594 -25.562 1 96.38 107 ALA B N 1
ATOM 5193 C CA . ALA B 1 107 ? 7.055 -47.5 -24.609 1 96.38 107 ALA B CA 1
ATOM 5194 C C . ALA B 1 107 ? 8.406 -47.469 -23.891 1 96.38 107 ALA B C 1
ATOM 5196 O O . ALA B 1 107 ? 8.93 -46.406 -23.594 1 96.38 107 ALA B O 1
ATOM 5197 N N . VAL B 1 108 ? 8.977 -48.594 -23.609 1 95.56 108 VAL B N 1
ATOM 5198 C CA . VAL B 1 108 ? 10.258 -48.688 -22.922 1 95.56 108 VAL B CA 1
ATOM 5199 C C . VAL B 1 108 ? 11.367 -48.125 -23.797 1 95.56 108 VAL B C 1
ATOM 5201 O O . VAL B 1 108 ? 12.227 -47.375 -23.312 1 95.56 108 VAL B O 1
ATOM 5204 N N . SER B 1 109 ? 11.352 -48.5 -25.062 1 96 109 SER B N 1
ATOM 5205 C CA . SER B 1 109 ? 12.32 -47.938 -26.016 1 96 109 SER B CA 1
ATOM 5206 C C . SER B 1 109 ? 12.219 -46.438 -26.078 1 96 109 SER B C 1
ATOM 5208 O O . SER B 1 109 ? 13.234 -45.75 -26.219 1 96 109 SER B O 1
ATOM 5210 N N . ALA B 1 110 ? 10.984 -45.938 -26.031 1 97.25 110 ALA B N 1
ATOM 5211 C CA . ALA B 1 110 ? 10.789 -44.5 -26.047 1 97.25 110 ALA B CA 1
ATOM 5212 C C . ALA B 1 110 ? 11.43 -43.844 -24.828 1 97.25 110 ALA B C 1
ATOM 5214 O O . ALA B 1 110 ? 12.008 -42.75 -24.922 1 97.25 110 ALA B O 1
ATOM 5215 N N . ILE B 1 111 ? 11.305 -44.469 -23.656 1 97.44 111 ILE B N 1
ATOM 5216 C CA . ILE B 1 111 ? 11.914 -43.938 -22.422 1 97.44 111 ILE B CA 1
ATOM 5217 C C . ILE B 1 111 ? 13.43 -43.906 -22.578 1 97.44 111 ILE B C 1
ATOM 5219 O O . ILE B 1 111 ? 14.078 -42.938 -22.188 1 97.44 111 ILE B O 1
ATOM 5223 N N . VAL B 1 112 ? 13.977 -44.969 -23.141 1 95.94 112 VAL B N 1
ATOM 5224 C CA . VAL B 1 112 ? 15.422 -45.062 -23.359 1 95.94 112 VAL B CA 1
ATOM 5225 C C . VAL B 1 112 ? 15.859 -43.906 -24.266 1 95.94 112 VAL B C 1
ATOM 5227 O O . VAL B 1 112 ? 16.875 -43.25 -24 1 95.94 112 VAL B O 1
ATOM 5230 N N . LEU B 1 113 ? 15.102 -43.656 -25.281 1 97 113 LEU B N 1
ATOM 5231 C CA . LEU B 1 113 ? 15.406 -42.562 -26.203 1 97 113 LEU B CA 1
ATOM 5232 C C . LEU B 1 113 ? 15.344 -41.219 -25.469 1 97 113 LEU B C 1
ATOM 5234 O O . LEU B 1 113 ? 16.172 -40.312 -25.734 1 97 113 LEU B O 1
ATOM 5238 N N . ALA B 1 114 ? 14.352 -41.031 -24.641 1 98.19 114 ALA B N 1
ATOM 5239 C CA . ALA B 1 114 ? 14.211 -39.781 -23.875 1 98.19 114 ALA B CA 1
ATOM 5240 C C . ALA B 1 114 ? 15.414 -39.562 -22.953 1 98.19 114 ALA B C 1
ATOM 5242 O O . ALA B 1 114 ? 15.914 -38.469 -22.812 1 98.19 114 ALA B O 1
ATOM 5243 N N . VAL B 1 115 ? 15.859 -40.656 -22.281 1 96.94 115 VAL B N 1
ATOM 5244 C CA . VAL B 1 115 ? 17.031 -40.594 -21.406 1 96.94 115 VAL B CA 1
ATOM 5245 C C . VAL B 1 115 ? 18.25 -40.156 -22.219 1 96.94 115 VAL B C 1
ATOM 5247 O O . VAL B 1 115 ? 19.016 -39.281 -21.781 1 96.94 115 VAL B O 1
ATOM 5250 N N . ASP B 1 116 ? 18.359 -40.781 -23.328 1 95.56 116 ASP B N 1
ATOM 5251 C CA . ASP B 1 116 ? 19.484 -40.438 -24.203 1 95.56 116 ASP B CA 1
ATOM 5252 C C . ASP B 1 116 ? 19.438 -38.969 -24.641 1 95.56 116 ASP B C 1
ATOM 5254 O O . ASP B 1 116 ? 20.484 -38.312 -24.688 1 95.56 116 ASP B O 1
ATOM 5258 N N . MET B 1 117 ? 18.281 -38.531 -25.016 1 96.69 117 MET B N 1
ATOM 5259 C CA . MET B 1 117 ? 18.094 -37.156 -25.406 1 96.69 117 MET B CA 1
ATOM 5260 C C . MET B 1 117 ? 18.547 -36.188 -24.297 1 96.69 117 MET B C 1
ATOM 5262 O O . MET B 1 117 ? 19.25 -35.219 -24.562 1 96.69 117 MET B O 1
ATOM 5266 N N . ILE B 1 118 ? 18.141 -36.438 -23.047 1 97.44 118 ILE B N 1
ATOM 5267 C CA . ILE B 1 118 ? 18.453 -35.594 -21.891 1 97.44 118 ILE B CA 1
ATOM 5268 C C . ILE B 1 118 ? 19.953 -35.656 -21.609 1 97.44 118 ILE B C 1
ATOM 5270 O O . ILE B 1 118 ? 20.594 -34.625 -21.438 1 97.44 118 ILE B O 1
ATOM 5274 N N . ASP B 1 119 ? 20.547 -36.812 -21.656 1 95.69 119 ASP B N 1
ATOM 5275 C CA . ASP B 1 119 ? 21.969 -36.969 -21.344 1 95.69 119 ASP B CA 1
ATOM 5276 C C . ASP B 1 119 ? 22.828 -36.25 -22.375 1 95.69 119 ASP B C 1
ATOM 5278 O O . ASP B 1 119 ? 23.844 -35.656 -22.016 1 95.69 119 ASP B O 1
ATOM 5282 N N . THR B 1 120 ? 22.469 -36.406 -23.578 1 95.5 120 THR B N 1
ATOM 5283 C CA . THR B 1 120 ? 23.219 -35.781 -24.641 1 95.5 120 THR B CA 1
ATOM 5284 C C . THR B 1 120 ? 23.141 -34.25 -24.531 1 95.5 120 THR B C 1
ATOM 5286 O O . THR B 1 120 ? 24.125 -33.562 -24.75 1 95.5 120 THR B O 1
ATOM 5289 N N . PHE B 1 121 ? 22.016 -33.75 -24.203 1 96.19 121 PHE B N 1
ATOM 5290 C CA . PHE B 1 121 ? 21.766 -32.312 -24.156 1 96.19 121 PHE B CA 1
ATOM 5291 C C . PHE B 1 121 ? 22.391 -31.719 -22.906 1 96.19 121 PHE B C 1
ATOM 5293 O O . PHE B 1 121 ? 23.031 -30.656 -22.984 1 96.19 121 PHE B O 1
ATOM 5300 N N . THR B 1 122 ? 22.172 -32.281 -21.703 1 95.38 122 THR B N 1
ATOM 5301 C CA . THR B 1 122 ? 22.578 -31.688 -20.438 1 95.38 122 THR B CA 1
ATOM 5302 C C . THR B 1 122 ? 24 -32.094 -20.078 1 95.38 122 THR B C 1
ATOM 5304 O O . THR B 1 122 ? 24.656 -31.422 -19.266 1 95.38 122 THR B O 1
ATOM 5307 N N . LYS B 1 123 ? 24.406 -33.219 -20.609 1 91.62 123 LYS B N 1
ATOM 5308 C CA . LYS B 1 123 ? 25.734 -33.719 -20.297 1 91.62 123 LYS B CA 1
ATOM 5309 C C . LYS B 1 123 ? 25.891 -33.938 -18.781 1 91.62 123 LYS B C 1
ATOM 5311 O O . LYS B 1 123 ? 25.031 -34.531 -18.141 1 91.62 123 LYS B O 1
ATOM 5316 N N . LYS B 1 124 ? 26.984 -33.406 -18.188 1 86.94 124 LYS B N 1
ATOM 5317 C CA . LYS B 1 124 ? 27.219 -33.594 -16.75 1 86.94 124 LYS B CA 1
ATOM 5318 C C . LYS B 1 124 ? 26.891 -32.344 -15.945 1 86.94 124 LYS B C 1
ATOM 5320 O O . LYS B 1 124 ? 27.281 -32.25 -14.781 1 86.94 124 LYS B O 1
ATOM 5325 N N . LEU B 1 125 ? 26.203 -31.531 -16.594 1 91.12 125 LEU B N 1
ATOM 5326 C CA . LEU B 1 125 ? 25.891 -30.266 -15.938 1 91.12 125 LEU B CA 1
ATOM 5327 C C . LEU B 1 125 ? 24.688 -30.406 -15.008 1 91.12 125 LEU B C 1
ATOM 5329 O O . LEU B 1 125 ? 23.922 -31.375 -15.117 1 91.12 125 LEU B O 1
ATOM 5333 N N . LYS B 1 126 ? 24.594 -29.547 -14.078 1 91.25 126 LYS B N 1
ATOM 5334 C CA . LYS B 1 126 ? 23.5 -29.578 -13.102 1 91.25 126 LYS B CA 1
ATOM 5335 C C . LYS B 1 126 ? 22.188 -29.094 -13.719 1 91.25 126 LYS B C 1
ATOM 5337 O O . LYS B 1 126 ? 22.031 -27.906 -14 1 91.25 126 LYS B O 1
ATOM 5342 N N . TRP B 1 127 ? 21.219 -30.047 -13.984 1 94.56 127 TRP B N 1
ATOM 5343 C CA . TRP B 1 127 ? 19.891 -29.797 -14.531 1 94.56 127 TRP B CA 1
ATOM 5344 C C . TRP B 1 127 ? 18.828 -30.562 -13.75 1 94.56 127 TRP B C 1
ATOM 5346 O O . TRP B 1 127 ? 19.109 -31.641 -13.203 1 94.56 127 TRP B O 1
ATOM 5356 N N . ASN B 1 128 ? 17.75 -29.922 -13.57 1 94.88 128 ASN B N 1
ATOM 5357 C CA . ASN B 1 128 ? 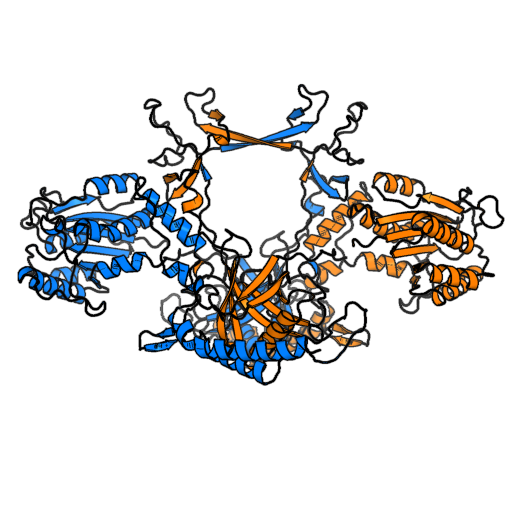16.578 -30.719 -13.234 1 94.88 128 ASN B CA 1
ATOM 5358 C C . ASN B 1 128 ? 16.062 -31.484 -14.445 1 94.88 128 ASN B C 1
ATOM 5360 O O . ASN B 1 128 ? 15.664 -30.891 -15.445 1 94.88 128 ASN B O 1
ATOM 5364 N N . ARG B 1 129 ? 16.109 -32.781 -14.367 1 97.25 129 ARG B N 1
ATOM 5365 C CA . ARG B 1 129 ? 15.766 -33.625 -15.5 1 97.25 129 ARG B CA 1
ATOM 5366 C C . ARG B 1 129 ? 14.453 -34.375 -15.266 1 97.25 129 ARG B C 1
ATOM 5368 O O . ARG B 1 129 ? 14.312 -35.094 -14.266 1 97.25 129 ARG B O 1
ATOM 5375 N N . LYS B 1 130 ? 13.516 -34.219 -16.234 1 97.56 130 LYS B N 1
ATOM 5376 C CA . LYS B 1 130 ? 12.203 -34.812 -16.062 1 97.56 130 LYS B CA 1
ATOM 5377 C C . LYS B 1 130 ? 11.734 -35.5 -17.344 1 97.56 130 LYS B C 1
ATOM 5379 O O . LYS B 1 130 ? 11.977 -35 -18.438 1 97.56 130 LYS B O 1
ATOM 5384 N N . ILE B 1 131 ? 11.102 -36.625 -17.203 1 98.44 131 ILE B N 1
ATOM 5385 C CA . ILE B 1 131 ? 10.438 -37.312 -18.312 1 98.44 131 ILE B CA 1
ATOM 5386 C C . ILE B 1 131 ? 8.977 -37.562 -17.953 1 98.44 131 ILE B C 1
ATOM 5388 O O . ILE B 1 131 ? 8.672 -38.062 -16.859 1 98.44 131 ILE B O 1
ATOM 5392 N N . PHE B 1 132 ? 8.125 -37.188 -18.812 1 98.31 132 PHE B N 1
ATOM 5393 C CA . PHE B 1 132 ? 6.703 -37.5 -18.688 1 98.31 132 PHE B CA 1
ATOM 5394 C C . PHE B 1 132 ? 6.262 -38.469 -19.75 1 98.31 132 PHE B C 1
ATOM 5396 O O . PHE B 1 132 ? 6.457 -38.25 -20.953 1 98.31 132 PHE B O 1
ATOM 5403 N N . LEU B 1 133 ? 5.723 -39.594 -19.359 1 98.69 133 LEU B N 1
ATOM 5404 C CA . LEU B 1 133 ? 5.133 -40.562 -20.281 1 98.69 133 LEU B CA 1
ATOM 5405 C C . LEU B 1 133 ? 3.609 -40.531 -20.203 1 98.69 133 LEU B C 1
ATOM 5407 O O . LEU B 1 133 ? 3.041 -40.75 -19.125 1 98.69 133 LEU B O 1
ATOM 5411 N N . VAL B 1 134 ? 2.973 -40.188 -21.281 1 98.56 134 VAL B N 1
ATOM 5412 C CA . VAL B 1 134 ? 1.517 -40.188 -21.375 1 98.56 134 VAL B CA 1
ATOM 5413 C C . VAL B 1 134 ? 1.058 -41.344 -22.266 1 98.56 134 VAL B C 1
ATOM 5415 O O . VAL B 1 134 ? 1.411 -41.406 -23.438 1 98.56 134 VAL B O 1
ATOM 5418 N N . THR B 1 135 ? 0.253 -42.281 -21.719 1 98.06 135 THR B N 1
ATOM 5419 C CA . THR B 1 135 ? -0.141 -43.469 -22.484 1 98.06 135 THR B CA 1
ATOM 5420 C C . THR B 1 135 ? -1.444 -44.031 -21.938 1 98.06 135 THR B C 1
ATOM 5422 O O . THR B 1 135 ? -1.79 -43.844 -20.781 1 98.06 135 THR B O 1
ATOM 5425 N N . ASP B 1 136 ? -2.195 -44.719 -22.812 1 96.19 136 ASP B N 1
ATOM 5426 C CA . ASP B 1 136 ? -3.371 -45.469 -22.359 1 96.19 136 ASP B CA 1
ATOM 5427 C C . ASP B 1 136 ? -3.008 -46.875 -21.953 1 96.19 136 ASP B C 1
ATOM 5429 O O . ASP B 1 136 ? -3.854 -47.625 -21.453 1 96.19 136 ASP B O 1
ATOM 5433 N N . GLY B 1 137 ? -1.715 -47.312 -22.234 1 95.5 137 GLY B N 1
ATOM 5434 C CA . GLY B 1 137 ? -1.197 -48.594 -21.766 1 95.5 137 GLY B CA 1
ATOM 5435 C C . GLY B 1 137 ? -1.763 -49.75 -22.547 1 95.5 137 GLY B C 1
ATOM 5436 O O . GLY B 1 137 ? -1.625 -50.906 -22.109 1 95.5 137 GLY B O 1
ATOM 5437 N N . GLN B 1 138 ? -2.354 -49.531 -23.688 1 94.31 138 GLN B N 1
ATOM 5438 C CA . GLN B 1 138 ? -3.037 -50.594 -24.406 1 94.31 138 GLN B CA 1
ATOM 5439 C C . GLN B 1 138 ? -2.119 -51.219 -25.438 1 94.31 138 GLN B C 1
ATOM 5441 O O . GLN B 1 138 ? -2.375 -52.344 -25.906 1 94.31 138 GLN B O 1
ATOM 5446 N N . GLY B 1 139 ? -1.063 -50.562 -25.875 1 92.06 139 GLY B N 1
ATOM 5447 C CA . GLY B 1 139 ? -0.149 -51.062 -26.891 1 92.06 139 GLY B CA 1
ATOM 5448 C C . GLY B 1 139 ? 0.859 -52.062 -26.328 1 92.06 139 GLY B C 1
ATOM 5449 O O . GLY B 1 139 ? 1.039 -52.156 -25.109 1 92.06 139 GLY B O 1
ATOM 5450 N N . PRO B 1 140 ? 1.479 -52.812 -27.188 1 91.38 140 PRO B N 1
ATOM 5451 C CA . PRO B 1 140 ? 2.477 -53.781 -26.719 1 91.38 140 PRO B CA 1
ATOM 5452 C C . PRO B 1 140 ? 3.693 -53.125 -26.078 1 91.38 140 PRO B C 1
ATOM 5454 O O . PRO B 1 140 ? 4.07 -52 -26.484 1 91.38 140 PRO B O 1
ATOM 5457 N N . MET B 1 141 ? 4.32 -53.781 -25.094 1 93.38 141 MET B N 1
ATOM 5458 C CA . MET B 1 141 ? 5.473 -53.25 -24.375 1 93.38 141 MET B CA 1
ATOM 5459 C C . MET B 1 141 ? 6.438 -54.344 -23.984 1 93.38 141 MET B C 1
ATOM 5461 O O . MET B 1 141 ? 6.012 -55.438 -23.562 1 93.38 141 MET B O 1
ATOM 5465 N N . ASP B 1 142 ? 7.656 -54.125 -24.234 1 91.75 142 ASP B N 1
ATOM 5466 C CA . ASP B 1 142 ? 8.695 -55.062 -23.844 1 91.75 142 ASP B CA 1
ATOM 5467 C C . ASP B 1 142 ? 9.266 -54.719 -22.469 1 91.75 142 ASP B C 1
ATOM 5469 O O . ASP B 1 142 ? 10.133 -53.844 -22.359 1 91.75 142 ASP B O 1
ATOM 5473 N N . ALA B 1 143 ? 8.969 -55.531 -21.406 1 87.25 143 ALA B N 1
ATOM 5474 C CA . ALA B 1 143 ? 9.312 -55.219 -20.031 1 87.25 143 ALA B CA 1
ATOM 5475 C C . ALA B 1 143 ? 10.57 -55.938 -19.578 1 87.25 143 ALA B C 1
ATOM 5477 O O . ALA B 1 143 ? 10.867 -56 -18.391 1 87.25 143 ALA B O 1
ATOM 5478 N N . ASP B 1 144 ? 11.359 -56.531 -20.375 1 86.12 144 ASP B N 1
ATOM 5479 C CA . ASP B 1 144 ? 12.484 -57.375 -20.031 1 86.12 144 ASP B CA 1
ATOM 5480 C C . ASP B 1 144 ? 13.594 -56.594 -19.344 1 86.12 144 ASP B C 1
ATOM 5482 O O . ASP B 1 144 ? 14.203 -57.062 -18.391 1 86.12 144 ASP B O 1
ATOM 5486 N N . ASP B 1 145 ? 13.953 -55.375 -19.656 1 86.5 145 ASP B N 1
ATOM 5487 C CA . ASP B 1 145 ? 15.125 -54.656 -19.172 1 86.5 145 ASP B CA 1
ATOM 5488 C C . ASP B 1 145 ? 14.719 -53.406 -18.359 1 86.5 145 ASP B C 1
ATOM 5490 O O . ASP B 1 145 ? 15.383 -52.375 -18.422 1 86.5 145 ASP B O 1
ATOM 5494 N N . LEU B 1 146 ? 13.695 -53.625 -17.547 1 92.94 146 LEU B N 1
ATOM 5495 C CA . LEU B 1 146 ? 13.195 -52.469 -16.812 1 92.94 146 LEU B CA 1
ATOM 5496 C C . LEU B 1 146 ? 14.148 -52.094 -15.68 1 92.94 146 LEU B C 1
ATOM 5498 O O . LEU B 1 146 ? 14.328 -50.906 -15.375 1 92.94 146 LEU B O 1
ATOM 5502 N N . GLY B 1 147 ? 14.758 -53.062 -15.062 1 92.56 147 GLY B N 1
ATOM 5503 C CA . GLY B 1 147 ? 15.719 -52.844 -14 1 92.56 147 GLY B CA 1
ATOM 5504 C C . GLY B 1 147 ? 16.906 -52 -14.445 1 92.56 147 GLY B C 1
ATOM 5505 O O . GLY B 1 147 ? 17.328 -51.094 -13.742 1 92.56 147 GLY B O 1
ATOM 5506 N N . ASP B 1 148 ? 17.422 -52.344 -15.594 1 93.69 148 ASP B N 1
ATOM 5507 C CA . ASP B 1 148 ? 18.562 -51.625 -16.141 1 93.69 148 ASP B CA 1
ATOM 5508 C C . ASP B 1 148 ? 18.188 -50.156 -16.453 1 93.69 148 ASP B C 1
ATOM 5510 O O . ASP B 1 148 ? 19 -49.25 -16.266 1 93.69 148 ASP B O 1
ATOM 5514 N N . ILE B 1 149 ? 17.062 -50.031 -16.906 1 93.81 149 ILE B N 1
ATOM 5515 C CA . ILE B 1 149 ? 16.594 -48.688 -17.297 1 93.81 149 ILE B CA 1
ATOM 5516 C C . ILE B 1 149 ? 16.422 -47.844 -16.047 1 93.81 149 ILE B C 1
ATOM 5518 O O . ILE B 1 149 ? 16.812 -46.656 -16.047 1 93.81 149 ILE B O 1
ATOM 5522 N N . SER B 1 150 ? 15.797 -48.375 -15 1 96 150 SER B N 1
ATOM 5523 C CA . SER B 1 150 ? 15.633 -47.625 -13.758 1 96 150 SER B CA 1
ATOM 5524 C C . SER B 1 150 ? 16.984 -47.219 -13.164 1 96 150 SER B C 1
ATOM 5526 O O . SER B 1 150 ? 17.141 -46.125 -12.656 1 96 150 SER B O 1
ATOM 5528 N N . LYS B 1 151 ? 17.922 -48.125 -13.242 1 95.44 151 LYS B N 1
ATOM 5529 C CA . LYS B 1 151 ? 19.266 -47.844 -12.758 1 95.44 151 LYS B CA 1
ATOM 5530 C C . LYS B 1 151 ? 19.875 -46.656 -13.523 1 95.44 151 LYS B C 1
ATOM 5532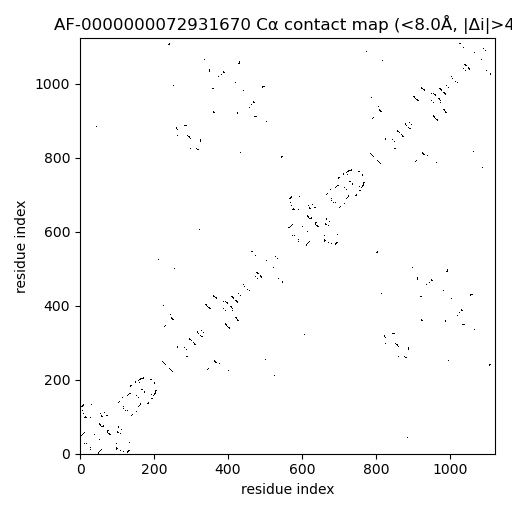 O O . LYS B 1 151 ? 20.469 -45.75 -12.93 1 95.44 151 LYS B O 1
ATOM 5537 N N . LYS B 1 152 ? 19.75 -46.688 -14.781 1 94.19 152 LYS B N 1
ATOM 5538 C CA . LYS B 1 152 ? 20.281 -45.625 -15.617 1 94.19 152 LYS B CA 1
ATOM 5539 C C . LYS B 1 152 ? 19.609 -44.312 -15.297 1 94.19 152 LYS B C 1
ATOM 5541 O O . LYS B 1 152 ? 20.281 -43.25 -15.234 1 94.19 152 LYS B O 1
ATOM 5546 N N . MET B 1 153 ? 18.359 -44.25 -15.164 1 95.62 153 MET B N 1
ATOM 5547 C CA . MET B 1 153 ? 17.594 -43.062 -14.828 1 95.62 153 MET B CA 1
ATOM 5548 C C . MET B 1 153 ? 18.047 -42.5 -13.484 1 95.62 153 MET B C 1
ATOM 5550 O O . MET B 1 153 ? 18.203 -41.281 -13.344 1 95.62 153 MET B O 1
ATOM 5554 N N . ASN B 1 154 ? 18.25 -43.375 -12.57 1 96.31 154 ASN B N 1
ATOM 5555 C CA . ASN B 1 154 ? 18.703 -42.938 -11.25 1 96.31 154 ASN B CA 1
ATOM 5556 C C . ASN B 1 154 ? 20.125 -42.375 -11.32 1 96.31 154 ASN B C 1
ATOM 5558 O O . ASN B 1 154 ? 20.406 -41.344 -10.664 1 96.31 154 ASN B O 1
ATOM 5562 N N . ASP B 1 155 ? 20.938 -43 -12.094 1 94.12 155 ASP B N 1
ATOM 5563 C CA . ASP B 1 155 ? 22.312 -42.5 -12.258 1 94.12 155 ASP B CA 1
ATOM 5564 C C . ASP B 1 155 ? 22.328 -41.125 -12.875 1 94.12 155 ASP B C 1
ATOM 5566 O O . ASP B 1 155 ? 23.172 -40.281 -12.523 1 94.12 155 ASP B O 1
ATOM 5570 N N . SER B 1 156 ? 21.422 -40.906 -13.703 1 94.5 156 SER B N 1
ATOM 5571 C CA . SER B 1 156 ? 21.344 -39.625 -14.383 1 94.5 156 SER B CA 1
ATOM 5572 C C . SER B 1 156 ? 20.453 -38.625 -13.633 1 94.5 156 SER B C 1
ATOM 5574 O O . SER B 1 156 ? 20.203 -37.531 -14.109 1 94.5 156 SER B O 1
ATOM 5576 N N . ASN B 1 157 ? 19.891 -38.969 -12.523 1 94.31 157 ASN B N 1
ATOM 5577 C CA . ASN B 1 157 ? 19 -38.156 -11.703 1 94.31 157 ASN B CA 1
ATOM 5578 C C . ASN B 1 157 ? 17.797 -37.656 -12.5 1 94.31 157 ASN B C 1
ATOM 5580 O O . ASN B 1 157 ? 17.516 -36.469 -12.508 1 94.31 157 ASN B O 1
ATOM 5584 N N . ILE B 1 158 ? 17.172 -38.531 -13.25 1 96.5 158 ILE B N 1
ATOM 5585 C CA . ILE B 1 158 ? 16 -38.188 -14.055 1 96.5 158 ILE B CA 1
ATOM 5586 C C . ILE B 1 158 ? 14.727 -38.625 -13.32 1 96.5 158 ILE B C 1
ATOM 5588 O O . ILE B 1 158 ? 14.617 -39.75 -12.859 1 96.5 158 ILE B O 1
ATOM 5592 N N . GLN B 1 159 ? 13.852 -37.719 -13.219 1 96.94 159 GLN B N 1
ATOM 5593 C CA . GLN B 1 159 ? 12.562 -38 -12.602 1 96.94 159 GLN B CA 1
ATOM 5594 C C . GLN B 1 159 ? 11.555 -38.5 -13.648 1 96.94 159 GLN B C 1
ATOM 5596 O O . GLN B 1 159 ? 11.305 -37.781 -14.633 1 96.94 159 GLN B O 1
ATOM 5601 N N . LEU B 1 160 ? 10.961 -39.625 -13.422 1 97.94 160 LEU B N 1
ATOM 5602 C CA . LEU B 1 160 ? 9.984 -40.188 -14.344 1 97.94 160 LEU B CA 1
ATOM 5603 C C . LEU B 1 160 ? 8.57 -40.031 -13.797 1 97.94 160 LEU B C 1
ATOM 5605 O O . LEU B 1 160 ? 8.289 -40.438 -12.664 1 97.94 160 LEU B O 1
ATOM 5609 N N . THR B 1 161 ? 7.75 -39.438 -14.555 1 97.88 161 THR B N 1
ATOM 5610 C CA . THR B 1 161 ? 6.328 -39.344 -14.25 1 97.88 161 THR B CA 1
ATOM 5611 C C . THR B 1 161 ? 5.5 -40.062 -15.328 1 97.88 161 THR B C 1
ATOM 5613 O O . THR B 1 161 ? 5.59 -39.688 -16.5 1 97.88 161 THR B O 1
ATOM 5616 N N . VAL B 1 162 ? 4.742 -41.031 -14.953 1 98.19 162 VAL B N 1
ATOM 5617 C CA . VAL B 1 162 ? 3.867 -41.719 -15.883 1 98.19 162 VAL B CA 1
ATOM 5618 C C . VAL B 1 162 ? 2.418 -41.312 -15.656 1 98.19 162 VAL B C 1
ATOM 5620 O O . VAL B 1 162 ? 1.887 -41.469 -14.555 1 98.19 162 VAL B O 1
ATOM 5623 N N . LEU B 1 163 ? 1.859 -40.75 -16.672 1 97.88 163 LEU B N 1
ATOM 5624 C CA . LEU B 1 163 ? 0.456 -40.375 -16.641 1 97.88 163 LEU B CA 1
ATOM 5625 C C . LEU B 1 163 ? -0.387 -41.281 -17.531 1 97.88 163 LEU B C 1
ATOM 5627 O O . LEU B 1 163 ? -0.377 -41.125 -18.75 1 97.88 163 LEU B O 1
ATOM 5631 N N . GLY B 1 164 ? -1.18 -42.062 -16.891 1 97.62 164 GLY B N 1
ATOM 5632 C CA . GLY B 1 164 ? -1.947 -43.062 -17.609 1 97.62 164 GLY B CA 1
ATOM 5633 C C . GLY B 1 164 ? -3.406 -42.688 -17.797 1 97.62 164 GLY B C 1
ATOM 5634 O O . GLY B 1 164 ? -4.035 -42.188 -16.859 1 97.62 164 GLY B O 1
ATOM 5635 N N . VAL B 1 165 ? -3.887 -42.938 -19 1 96.69 165 VAL B N 1
ATOM 5636 C CA . VAL B 1 165 ? -5.309 -42.719 -19.25 1 96.69 165 VAL B CA 1
ATOM 5637 C C . VAL B 1 165 ? -6.117 -43.875 -18.625 1 96.69 165 VAL B C 1
ATOM 5639 O O . VAL B 1 165 ? -5.969 -45.031 -19.016 1 96.69 165 VAL B O 1
ATOM 5642 N N . ASP B 1 166 ? -6.91 -43.562 -17.625 1 95.56 166 ASP B N 1
ATOM 5643 C CA . ASP B 1 166 ? -7.789 -44.469 -16.922 1 95.56 166 ASP B CA 1
ATOM 5644 C C . ASP B 1 166 ? -6.98 -45.562 -16.219 1 95.56 166 ASP B C 1
ATOM 5646 O O . ASP B 1 166 ? -7.391 -46.719 -16.172 1 95.56 166 ASP B O 1
ATOM 5650 N N . PHE B 1 167 ? -5.75 -45.219 -15.844 1 96.56 167 PHE B N 1
ATOM 5651 C CA . PHE B 1 167 ? -4.949 -46.094 -15.016 1 96.56 167 PHE B CA 1
ATOM 5652 C C . PHE B 1 167 ? -5.57 -46.25 -13.633 1 96.56 167 PHE B C 1
ATOM 5654 O O . PHE B 1 167 ? -6.176 -45.312 -13.109 1 96.56 167 PHE B O 1
ATOM 5661 N N . ASP B 1 168 ? -5.363 -47.406 -13.055 1 94.62 168 ASP B N 1
ATOM 5662 C CA . ASP B 1 168 ? -5.773 -47.594 -11.672 1 94.62 168 ASP B CA 1
ATOM 5663 C C . ASP B 1 168 ? -4.98 -46.688 -10.742 1 94.62 168 ASP B C 1
ATOM 5665 O O . ASP B 1 168 ? -3.756 -46.594 -10.844 1 94.62 168 ASP B O 1
ATOM 5669 N N . ASP B 1 169 ? -5.703 -45.938 -9.977 1 93 169 ASP B N 1
ATOM 5670 C CA . ASP B 1 169 ? -5.129 -45 -9.008 1 93 169 ASP B CA 1
ATOM 5671 C C . ASP B 1 169 ? -5.895 -45.062 -7.688 1 93 169 ASP B C 1
ATOM 5673 O O . ASP B 1 169 ? -6.863 -44.312 -7.504 1 93 169 ASP B O 1
ATOM 5677 N N . PRO B 1 170 ? -5.418 -45.781 -6.789 1 87.25 170 PRO B N 1
ATOM 5678 C CA . PRO B 1 170 ? -6.125 -45.938 -5.512 1 87.25 170 PRO B CA 1
ATOM 5679 C C . PRO B 1 170 ? -6.211 -44.625 -4.73 1 87.25 170 PRO B C 1
ATOM 5681 O O . PRO B 1 170 ? -7.211 -44.375 -4.055 1 87.25 170 PRO B O 1
ATOM 5684 N N . GLU B 1 171 ? -5.203 -43.844 -4.824 1 84.88 171 GLU B N 1
ATOM 5685 C CA . GLU B 1 171 ? -5.199 -42.594 -4.094 1 84.88 171 GLU B CA 1
ATOM 5686 C C . GLU B 1 171 ? -6.254 -41.625 -4.645 1 84.88 171 GLU B C 1
ATOM 5688 O O . GLU B 1 171 ? -6.879 -40.875 -3.889 1 84.88 171 GLU B O 1
ATOM 5693 N N . TYR B 1 172 ? -6.434 -41.656 -5.91 1 86.44 172 TYR B N 1
ATOM 5694 C CA . TYR B 1 172 ? -7.434 -40.812 -6.57 1 86.44 172 TYR B CA 1
ATOM 5695 C C . TYR B 1 172 ? -8.812 -41.469 -6.52 1 86.44 172 TYR B C 1
ATOM 5697 O O . TYR B 1 172 ? -9.828 -40.781 -6.68 1 86.44 172 TYR B O 1
ATOM 5705 N N . GLY B 1 173 ? -8.93 -42.812 -6.293 1 88.19 173 GLY B N 1
ATOM 5706 C CA . GLY B 1 173 ? -10.18 -43.562 -6.168 1 88.19 173 GLY B CA 1
ATOM 5707 C C . GLY B 1 173 ? -10.727 -44.031 -7.5 1 88.19 173 GLY B C 1
ATOM 5708 O O . GLY B 1 173 ? -11.945 -44 -7.715 1 88.19 173 GLY B O 1
ATOM 5709 N N . PHE B 1 174 ? -9.883 -44.312 -8.453 1 91.56 174 PHE B N 1
ATOM 5710 C CA . PHE B 1 174 ? -10.32 -44.781 -9.758 1 91.56 174 PHE B CA 1
ATOM 5711 C C . PHE B 1 174 ? -9.773 -46.188 -10.039 1 91.56 174 PHE B C 1
ATOM 5713 O O . PHE B 1 174 ? -8.617 -46.469 -9.734 1 91.56 174 PHE B O 1
ATOM 5720 N N . LYS B 1 175 ? -10.586 -47.031 -10.539 1 93.5 175 LYS B N 1
ATOM 5721 C CA . LYS B 1 175 ? -10.203 -48.375 -10.984 1 93.5 175 LYS B CA 1
ATOM 5722 C C . LYS B 1 175 ? -10.969 -48.781 -12.242 1 93.5 175 LYS B C 1
ATOM 5724 O O . LYS B 1 175 ? -12.195 -48.656 -12.289 1 93.5 175 LYS B O 1
ATOM 5729 N N . GLU B 1 176 ? -10.195 -49.188 -13.273 1 92.94 176 GLU B N 1
ATOM 5730 C CA . GLU B 1 176 ? -10.836 -49.688 -14.484 1 92.94 176 GLU B CA 1
ATOM 5731 C C . GLU B 1 176 ? -11.094 -51.188 -14.375 1 92.94 176 GLU B C 1
ATOM 5733 O O . GLU B 1 176 ? -10.188 -52 -14.562 1 92.94 176 GLU B O 1
ATOM 5738 N N . GLU B 1 177 ? -12.258 -51.656 -14.195 1 89.25 177 GLU B N 1
ATOM 5739 C CA . GLU B 1 177 ? -12.617 -53.062 -13.898 1 89.25 177 GLU B CA 1
ATOM 5740 C C . GLU B 1 177 ? -12.477 -53.938 -15.133 1 89.25 177 GLU B C 1
ATOM 5742 O O . GLU B 1 177 ? -12.031 -55.094 -15.031 1 89.25 177 GLU B O 1
ATOM 5747 N N . ASP B 1 178 ? -12.891 -53.531 -16.359 1 88.31 178 ASP B N 1
ATOM 5748 C CA . ASP B 1 178 ? -12.93 -54.375 -17.547 1 88.31 178 ASP B CA 1
ATOM 5749 C C . ASP B 1 178 ? -11.805 -54.031 -18.516 1 88.31 178 ASP B C 1
ATOM 5751 O O . ASP B 1 178 ? -12 -54 -19.734 1 88.31 178 ASP B O 1
ATOM 5755 N N . LYS B 1 179 ? -10.617 -53.781 -17.844 1 91.62 179 LYS B N 1
ATOM 5756 C CA . LYS B 1 179 ? -9.539 -53.406 -18.766 1 91.62 179 LYS B CA 1
ATOM 5757 C C . LYS B 1 179 ? -8.938 -54.656 -19.422 1 91.62 179 LYS B C 1
ATOM 5759 O O . LYS B 1 179 ? -8.961 -55.719 -18.844 1 91.62 179 LYS B O 1
ATOM 5764 N N . PRO B 1 180 ? -8.383 -54.531 -20.703 1 92.88 180 PRO B N 1
ATOM 5765 C CA . PRO B 1 180 ? -7.719 -55.656 -21.391 1 92.88 180 PRO B CA 1
ATOM 5766 C C . PRO B 1 180 ? -6.492 -56.156 -20.641 1 92.88 180 PRO B C 1
ATOM 5768 O O . PRO B 1 180 ? -5.859 -55.406 -19.891 1 92.88 180 PRO B O 1
ATOM 5771 N N . SER B 1 181 ? -6.184 -57.469 -20.828 1 94.31 181 SER B N 1
ATOM 5772 C CA . SER B 1 181 ? -5.059 -58.094 -20.141 1 94.31 181 SER B CA 1
ATOM 5773 C C . SER B 1 181 ? -3.75 -57.375 -20.469 1 94.31 181 SER B C 1
ATOM 5775 O O . SER B 1 181 ? -2.891 -57.219 -19.594 1 94.31 181 SER B O 1
ATOM 5777 N N . THR B 1 182 ? -3.635 -56.969 -21.672 1 94.38 182 THR B N 1
ATOM 5778 C CA . THR B 1 182 ? -2.43 -56.25 -22.094 1 94.38 182 THR B CA 1
ATOM 5779 C C . THR B 1 182 ? -2.238 -54.969 -21.297 1 94.38 182 THR B C 1
ATOM 5781 O O . THR B 1 182 ? -1.129 -54.688 -20.844 1 94.38 182 THR B O 1
ATOM 5784 N N . LYS B 1 183 ? -3.24 -54.219 -21.109 1 95.56 183 LYS B N 1
ATOM 5785 C CA . LYS B 1 183 ? -3.18 -53 -20.344 1 95.56 183 LYS B CA 1
ATOM 5786 C C . LYS B 1 183 ? -2.844 -53.25 -18.891 1 95.56 183 LYS B C 1
ATOM 5788 O O . LYS B 1 183 ? -2.088 -52.5 -18.266 1 95.56 183 LYS B O 1
ATOM 5793 N N . LYS B 1 184 ? -3.434 -54.312 -18.328 1 95.94 184 LYS B N 1
ATOM 5794 C CA . LYS B 1 184 ? -3.16 -54.688 -16.953 1 95.94 184 LYS B CA 1
ATOM 5795 C C . LYS B 1 184 ? -1.679 -55 -16.75 1 95.94 184 LYS B C 1
ATOM 5797 O O . LYS B 1 184 ? -1.074 -54.531 -15.773 1 95.94 184 LYS B O 1
ATOM 5802 N N . GLU B 1 185 ? -1.131 -55.75 -17.656 1 95.38 185 GLU B N 1
ATOM 5803 C CA . GLU B 1 185 ? 0.282 -56.125 -17.578 1 95.38 185 GLU B CA 1
ATOM 5804 C C . GLU B 1 185 ? 1.175 -54.875 -17.75 1 95.38 185 GLU B C 1
ATOM 5806 O O . GLU B 1 185 ? 2.172 -54.75 -17.031 1 95.38 185 GLU B O 1
ATOM 5811 N N . ASN B 1 186 ? 0.796 -54.094 -18.688 1 96.19 186 ASN B N 1
ATOM 5812 C CA . ASN B 1 186 ? 1.577 -52.875 -18.938 1 96.19 186 ASN B CA 1
ATOM 5813 C C . ASN B 1 186 ? 1.561 -51.938 -17.734 1 96.19 186 ASN B C 1
ATOM 5815 O O . ASN B 1 186 ? 2.59 -51.375 -17.391 1 96.19 186 ASN B O 1
ATOM 5819 N N . GLU B 1 187 ? 0.409 -51.719 -17.156 1 96.12 187 GLU B N 1
ATOM 5820 C CA . GLU B 1 187 ? 0.277 -50.875 -15.969 1 96.12 187 GLU B CA 1
ATOM 5821 C C . GLU B 1 187 ? 1.173 -51.375 -14.844 1 96.12 187 GLU B C 1
ATOM 5823 O O . GLU B 1 187 ? 1.835 -50.594 -14.172 1 96.12 187 GLU B O 1
ATOM 5828 N N . GLN B 1 188 ? 1.164 -52.688 -14.664 1 95 188 GLN B N 1
ATOM 5829 C CA . GLN B 1 188 ? 1.985 -53.281 -13.617 1 95 188 GLN B CA 1
ATOM 5830 C C . GLN B 1 188 ? 3.471 -53.094 -13.906 1 95 188 GLN B C 1
ATOM 5832 O O . GLN B 1 188 ? 4.25 -52.812 -13 1 95 188 GLN B O 1
ATOM 5837 N N . ALA B 1 189 ? 3.822 -53.281 -15.133 1 95.94 189 ALA B N 1
ATOM 5838 C CA . ALA B 1 189 ? 5.215 -53.094 -15.539 1 95.94 189 ALA B CA 1
ATOM 5839 C C . ALA B 1 189 ? 5.676 -51.656 -15.32 1 95.94 189 ALA B C 1
ATOM 5841 O O . ALA B 1 189 ? 6.766 -51.406 -14.797 1 95.94 189 ALA B O 1
ATOM 5842 N N . LEU B 1 190 ? 4.852 -50.719 -15.703 1 96.62 190 LEU B N 1
ATOM 5843 C CA . LEU B 1 190 ? 5.188 -49.312 -15.555 1 96.62 190 LEU B CA 1
ATOM 5844 C C . LEU B 1 190 ? 5.258 -48.906 -14.086 1 96.62 190 LEU B C 1
ATOM 5846 O O . LEU B 1 190 ? 6.121 -48.125 -13.688 1 96.62 190 LEU B O 1
ATOM 5850 N N . ARG B 1 191 ? 4.375 -49.438 -13.305 1 95.81 191 ARG B N 1
ATOM 5851 C CA . ARG B 1 191 ? 4.406 -49.188 -11.867 1 95.81 191 ARG B CA 1
ATOM 5852 C C . ARG B 1 191 ? 5.699 -49.688 -11.242 1 95.81 191 ARG B C 1
ATOM 5854 O O . ARG B 1 191 ? 6.285 -49.031 -10.383 1 95.81 191 ARG B O 1
ATOM 5861 N N . SER B 1 192 ? 6.07 -50.906 -11.664 1 95.25 192 SER B N 1
ATOM 5862 C CA . SER B 1 192 ? 7.32 -51.469 -11.164 1 95.25 192 SER B CA 1
ATOM 5863 C C . SER B 1 192 ? 8.516 -50.594 -11.539 1 95.25 192 SER B C 1
ATOM 5865 O O . SER B 1 192 ? 9.414 -50.406 -10.727 1 95.25 192 SER B O 1
ATOM 5867 N N . LEU B 1 193 ? 8.484 -50.156 -12.734 1 96.31 193 LEU B N 1
ATOM 5868 C CA . LEU B 1 193 ? 9.555 -49.312 -13.211 1 96.31 193 LEU B CA 1
ATOM 5869 C C . LEU B 1 193 ? 9.609 -48 -12.391 1 96.31 193 LEU B C 1
ATOM 5871 O O . LEU B 1 193 ? 10.68 -47.625 -11.93 1 96.31 193 LEU B O 1
ATOM 5875 N N . VAL B 1 194 ? 8.492 -47.344 -12.188 1 96.38 194 VAL B N 1
ATOM 5876 C CA . VAL B 1 194 ? 8.398 -46.062 -11.484 1 96.38 194 VAL B CA 1
ATOM 5877 C C . VAL B 1 194 ? 8.836 -46.25 -10.031 1 96.38 194 VAL B C 1
ATOM 5879 O O . VAL B 1 194 ? 9.516 -45.375 -9.469 1 96.38 194 VAL B O 1
ATOM 5882 N N . ASN B 1 195 ? 8.438 -47.344 -9.438 1 94.5 195 ASN B N 1
ATOM 5883 C CA . ASN B 1 195 ? 8.797 -47.625 -8.055 1 94.5 195 ASN B CA 1
ATOM 5884 C C . ASN B 1 195 ? 10.312 -47.75 -7.887 1 94.5 195 ASN B C 1
ATOM 5886 O O . ASN B 1 195 ? 10.852 -47.438 -6.824 1 94.5 195 ASN B O 1
ATOM 5890 N N . ASP B 1 196 ? 10.961 -48.25 -8.914 1 95.25 196 ASP B N 1
ATOM 5891 C CA . ASP B 1 196 ? 12.414 -48.438 -8.867 1 95.25 196 ASP B CA 1
ATOM 5892 C C . ASP B 1 196 ? 13.148 -47.125 -9.18 1 95.25 196 ASP B C 1
ATOM 5894 O O . ASP B 1 196 ? 14.359 -47.031 -8.984 1 95.25 196 ASP B O 1
ATOM 5898 N N . CYS B 1 197 ? 12.484 -46.125 -9.648 1 95.38 197 CYS B N 1
ATOM 5899 C CA . CYS B 1 197 ? 13.078 -44.812 -9.961 1 95.38 197 CYS B CA 1
ATOM 5900 C C . CYS B 1 197 ? 12.984 -43.875 -8.773 1 95.38 197 CYS B C 1
ATOM 5902 O O . CYS B 1 197 ? 11.977 -43.844 -8.07 1 95.38 197 CYS B O 1
ATOM 5904 N N . GLN B 1 198 ? 14.047 -43.188 -8.57 1 93.31 198 GLN B N 1
ATOM 5905 C CA . GLN B 1 198 ? 14.031 -42.156 -7.516 1 93.31 198 GLN B CA 1
ATOM 5906 C C . GLN B 1 198 ? 13.055 -41.031 -7.852 1 93.31 198 GLN B C 1
ATOM 5908 O O . GLN B 1 198 ? 13.109 -40.469 -8.945 1 93.31 198 GLN B O 1
ATOM 5913 N N . ASP B 1 199 ? 12.117 -40.688 -7.039 1 91.5 199 ASP B N 1
ATOM 5914 C CA . ASP B 1 199 ? 11.125 -39.625 -7.176 1 91.5 199 ASP B CA 1
ATOM 5915 C C . ASP B 1 199 ? 10.18 -39.875 -8.344 1 91.5 199 ASP B C 1
ATOM 5917 O O . ASP B 1 199 ? 9.758 -38.969 -9.039 1 91.5 199 ASP B O 1
ATOM 5921 N N . GLY B 1 200 ? 10.039 -41.094 -8.688 1 94.75 200 GLY B N 1
ATOM 5922 C CA . GLY B 1 200 ? 9.102 -41.469 -9.734 1 94.75 200 GLY B CA 1
ATOM 5923 C C . GLY B 1 200 ? 7.652 -41.375 -9.312 1 94.75 200 GLY B C 1
ATOM 5924 O O . GLY B 1 200 ? 7.324 -41.562 -8.141 1 94.75 200 GLY B O 1
ATOM 5925 N N . VAL B 1 201 ? 6.832 -41 -10.242 1 95.31 201 VAL B N 1
ATOM 5926 C CA . VAL B 1 201 ? 5.414 -40.844 -9.953 1 95.31 201 VAL B CA 1
ATOM 5927 C C . VAL B 1 201 ? 4.578 -41.5 -11.047 1 95.31 201 VAL B C 1
ATOM 5929 O O . VAL B 1 201 ? 4.898 -41.406 -12.227 1 95.31 201 VAL B O 1
ATOM 5932 N N . ILE B 1 202 ? 3.641 -42.281 -10.719 1 96.31 202 ILE B N 1
ATOM 5933 C CA . ILE B 1 202 ? 2.648 -42.812 -11.641 1 96.31 202 ILE B CA 1
ATOM 5934 C C . ILE B 1 202 ? 1.248 -42.438 -11.188 1 96.31 202 ILE B C 1
ATOM 5936 O O . ILE B 1 202 ? 0.919 -42.531 -10 1 96.31 202 ILE B O 1
ATOM 5940 N N . ALA B 1 203 ? 0.494 -41.844 -12.055 1 94.94 203 ALA B N 1
ATOM 5941 C CA . ALA B 1 203 ? -0.827 -41.344 -11.68 1 94.94 203 ALA B CA 1
ATOM 5942 C C . ALA B 1 203 ? -1.806 -41.469 -12.844 1 94.94 203 ALA B C 1
ATOM 5944 O O . ALA B 1 203 ? -1.396 -41.656 -13.992 1 94.94 203 ALA B O 1
ATOM 5945 N N . ASN B 1 204 ? -3.109 -41.469 -12.461 1 96.06 204 ASN B N 1
ATOM 5946 C CA . ASN B 1 204 ? -4.156 -41.281 -13.453 1 96.06 204 ASN B CA 1
ATOM 5947 C C . ASN B 1 204 ? -4.133 -39.844 -14.016 1 96.06 204 ASN B C 1
ATOM 5949 O O . ASN B 1 204 ? -4.031 -38.875 -13.266 1 96.06 204 ASN B O 1
ATOM 5953 N N . ILE B 1 205 ? -4.164 -39.719 -15.273 1 95.81 205 ILE B N 1
ATOM 5954 C CA . ILE B 1 205 ? -4.012 -38.438 -15.93 1 95.81 205 ILE B CA 1
ATOM 5955 C C . ILE B 1 205 ? -5.133 -37.5 -15.492 1 95.81 205 ILE B C 1
ATOM 5957 O O . ILE B 1 205 ? -4.969 -36.281 -15.5 1 95.81 205 ILE B O 1
ATOM 5961 N N . THR B 1 206 ? -6.289 -38.094 -15.125 1 93.81 206 THR B N 1
ATOM 5962 C CA . THR B 1 206 ? -7.418 -37.281 -14.664 1 93.81 206 THR B CA 1
ATOM 5963 C C . THR B 1 206 ? -7.047 -36.5 -13.414 1 93.81 206 THR B C 1
ATOM 5965 O O . THR B 1 206 ? -7.465 -35.344 -13.25 1 93.81 206 THR B O 1
ATOM 5968 N N . GLU B 1 207 ? -6.281 -37.094 -12.602 1 92.31 207 GLU B N 1
ATOM 5969 C CA . GLU B 1 207 ? -5.797 -36.406 -11.414 1 92.31 207 GLU B CA 1
ATOM 5970 C C . GLU B 1 207 ? -4.945 -35.188 -11.789 1 92.31 207 GLU B C 1
ATOM 5972 O O . GLU B 1 207 ? -5.09 -34.094 -11.211 1 92.31 207 GLU B O 1
ATOM 5977 N N . ALA B 1 208 ? -4.086 -35.375 -12.703 1 92.44 208 ALA B N 1
ATOM 5978 C CA . ALA B 1 208 ? -3.209 -34.312 -13.172 1 92.44 208 ALA B CA 1
ATOM 5979 C C . ALA B 1 208 ? -4.012 -33.188 -13.812 1 92.44 208 ALA B C 1
ATOM 5981 O O . ALA B 1 208 ? -3.707 -32 -13.609 1 92.44 208 ALA B O 1
ATOM 5982 N N . ILE B 1 209 ? -5.016 -33.531 -14.562 1 91.12 209 ILE B N 1
ATOM 5983 C CA . ILE B 1 209 ? -5.844 -32.531 -15.258 1 91.12 209 ILE B CA 1
ATOM 5984 C C . ILE B 1 209 ? -6.676 -31.75 -14.242 1 91.12 209 ILE B C 1
ATOM 5986 O O . ILE B 1 209 ? -6.809 -30.531 -14.359 1 91.12 209 ILE B O 1
ATOM 5990 N N . ASP B 1 210 ? -7.117 -32.406 -13.234 1 86.38 210 ASP B N 1
ATOM 5991 C CA . ASP B 1 210 ? -7.895 -31.766 -12.18 1 86.38 210 ASP B CA 1
ATOM 5992 C C . ASP B 1 210 ? -7.043 -30.75 -11.422 1 86.38 210 ASP B C 1
ATOM 5994 O O . ASP B 1 210 ? -7.555 -29.719 -10.969 1 86.38 210 ASP B O 1
ATOM 5998 N N . GLU B 1 211 ? -5.863 -31.016 -11.398 1 86.69 211 GLU B N 1
ATOM 5999 C CA . GLU B 1 211 ? -4.945 -30.156 -10.664 1 86.69 211 GLU B CA 1
ATOM 6000 C C . GLU B 1 211 ? -4.648 -28.875 -11.453 1 86.69 211 GLU B C 1
ATOM 6002 O O . GLU B 1 211 ? -4.133 -27.906 -10.891 1 86.69 211 GLU B O 1
ATOM 6007 N N . LEU B 1 212 ? -4.977 -28.922 -12.727 1 85 212 LEU B N 1
ATOM 6008 C CA . LEU B 1 212 ? -4.711 -27.75 -13.562 1 85 212 LEU B CA 1
ATOM 6009 C C . LEU B 1 212 ? -5.543 -26.562 -13.117 1 85 212 LEU B C 1
ATOM 6011 O O . LEU B 1 212 ? -5.16 -25.406 -13.344 1 85 212 LEU B O 1
ATOM 6015 N N . ASP B 1 213 ? -6.602 -26.828 -12.445 1 82.31 213 ASP B N 1
ATOM 6016 C CA . ASP B 1 213 ? -7.508 -25.781 -12 1 82.31 213 ASP B CA 1
ATOM 6017 C C . ASP B 1 213 ? -6.977 -25.094 -10.734 1 82.31 213 ASP B C 1
ATOM 6019 O O . ASP B 1 213 ? -7.438 -24.016 -10.367 1 82.31 213 ASP B O 1
ATOM 6023 N N . THR B 1 214 ? -6.031 -25.766 -10.164 1 84.94 214 THR B N 1
ATOM 6024 C CA . THR B 1 214 ? -5.395 -25.141 -9.008 1 84.94 214 THR B CA 1
ATOM 6025 C C . THR B 1 214 ? -4.32 -24.141 -9.445 1 84.94 214 THR B C 1
ATOM 6027 O O . THR B 1 214 ? -3.373 -24.516 -10.141 1 84.94 214 THR B O 1
ATOM 6030 N N . PRO B 1 215 ? -4.496 -22.906 -9.023 1 87.19 215 PRO B N 1
ATOM 6031 C CA . PRO B 1 215 ? -3.539 -21.891 -9.469 1 87.19 215 PRO B CA 1
ATOM 6032 C C . PRO B 1 215 ? -2.115 -22.172 -8.992 1 87.19 215 PRO B C 1
ATOM 6034 O O . PRO B 1 215 ? -1.921 -22.672 -7.883 1 87.19 215 PRO B O 1
ATOM 6037 N N . ARG B 1 216 ? -1.225 -21.922 -9.867 1 82.25 216 ARG B N 1
ATOM 6038 C CA . ARG B 1 216 ? 0.188 -22 -9.508 1 82.25 216 ARG B CA 1
ATOM 6039 C C . ARG B 1 216 ? 0.736 -20.609 -9.164 1 82.25 216 ARG B C 1
ATOM 6041 O O . ARG B 1 216 ? 0.492 -19.641 -9.883 1 82.25 216 ARG B O 1
ATOM 6048 N N . ILE B 1 217 ? 1.404 -20.594 -8.102 1 85.5 217 ILE B N 1
ATOM 6049 C CA . ILE B 1 217 ? 1.97 -19.328 -7.652 1 85.5 217 ILE B CA 1
ATOM 6050 C C . ILE B 1 217 ? 3.352 -19.125 -8.273 1 85.5 217 ILE B C 1
ATOM 6052 O O . ILE B 1 217 ? 4.188 -20.031 -8.242 1 85.5 217 ILE B O 1
ATOM 6056 N N . LYS B 1 218 ? 3.533 -17.984 -8.859 1 77.75 218 LYS B N 1
ATOM 6057 C CA . LYS B 1 218 ? 4.824 -17.641 -9.453 1 77.75 218 LYS B CA 1
ATOM 6058 C C . LYS B 1 218 ? 5.898 -17.5 -8.375 1 77.75 218 LYS B C 1
ATOM 6060 O O . LYS B 1 218 ? 5.684 -16.844 -7.355 1 77.75 218 LYS B O 1
ATOM 6065 N N . ALA B 1 219 ? 6.938 -18.188 -8.586 1 74.56 219 ALA B N 1
ATOM 6066 C CA . ALA B 1 219 ? 8.062 -18.047 -7.664 1 74.56 219 ALA B CA 1
ATOM 6067 C C . ALA B 1 219 ? 8.844 -16.766 -7.922 1 74.56 219 ALA B C 1
ATOM 6069 O O . ALA B 1 219 ? 9.18 -16.453 -9.07 1 74.56 219 ALA B O 1
ATOM 6070 N N . VAL B 1 220 ? 9.023 -15.914 -6.914 1 77.69 220 VAL B N 1
ATOM 6071 C CA . VAL B 1 220 ? 9.766 -14.664 -7.047 1 77.69 220 VAL B CA 1
ATOM 6072 C C . VAL B 1 220 ? 11.094 -14.766 -6.309 1 77.69 220 VAL B C 1
ATOM 6074 O O . VAL B 1 220 ? 11.148 -15.242 -5.172 1 77.69 220 VAL B O 1
ATOM 6077 N N . LYS B 1 221 ? 12.094 -14.43 -6.984 1 80.12 221 LYS B N 1
ATOM 6078 C CA . LYS B 1 221 ? 13.406 -14.398 -6.352 1 80.12 221 LYS B CA 1
ATOM 6079 C C . LYS B 1 221 ? 13.484 -13.32 -5.277 1 80.12 221 LYS B C 1
ATOM 6081 O O . LYS B 1 221 ? 13.031 -12.195 -5.492 1 80.12 221 LYS B O 1
ATOM 6086 N N . PRO B 1 222 ? 14.039 -13.688 -4.145 1 85.94 222 PRO B N 1
ATOM 6087 C CA . PRO B 1 222 ? 14.172 -12.688 -3.088 1 85.94 222 PRO B CA 1
ATOM 6088 C C . PRO B 1 222 ? 15.148 -11.57 -3.457 1 85.94 222 PRO B C 1
ATOM 6090 O O . PRO B 1 222 ? 16.172 -11.82 -4.102 1 85.94 222 PRO B O 1
ATOM 6093 N N . TYR B 1 223 ? 14.805 -10.352 -3.154 1 89 223 TYR B N 1
ATOM 6094 C CA . TYR B 1 223 ? 15.719 -9.227 -3.324 1 89 223 TYR B CA 1
ATOM 6095 C C . TYR B 1 223 ? 15.805 -8.398 -2.045 1 89 223 TYR B C 1
ATOM 6097 O O . TYR B 1 223 ? 14.812 -8.25 -1.329 1 89 223 TYR B O 1
ATOM 6105 N N . LYS B 1 224 ? 16.969 -7.898 -1.896 1 93.5 224 LYS B N 1
ATOM 6106 C CA . LYS B 1 224 ? 17.234 -7.129 -0.685 1 93.5 224 LYS B CA 1
ATOM 6107 C C . LYS B 1 224 ? 16.719 -5.699 -0.817 1 93.5 224 LYS B C 1
ATOM 6109 O O . LYS B 1 224 ? 17.125 -4.969 -1.725 1 93.5 224 LYS B O 1
ATOM 6114 N N . THR B 1 225 ? 15.867 -5.352 0.093 1 95 225 THR B N 1
ATOM 6115 C CA . THR B 1 225 ? 15.398 -3.971 0.123 1 95 225 THR B CA 1
ATOM 6116 C C . THR B 1 225 ? 16.344 -3.096 0.94 1 95 225 THR B C 1
ATOM 6118 O O . THR B 1 225 ? 16.297 -1.868 0.844 1 95 225 THR B O 1
ATOM 6121 N N . TYR B 1 226 ? 17.062 -3.676 1.765 1 96.75 226 TYR B N 1
ATOM 6122 C CA . TYR B 1 226 ? 18.094 -3.029 2.568 1 96.75 226 TYR B CA 1
ATOM 6123 C C . TYR B 1 226 ? 19.203 -4.008 2.924 1 96.75 226 TYR B C 1
ATOM 6125 O O . TYR B 1 226 ? 18.922 -5.168 3.25 1 96.75 226 TYR B O 1
ATOM 6133 N N . ASP B 1 227 ? 20.359 -3.592 2.797 1 96.5 227 ASP B N 1
ATOM 6134 C CA . ASP B 1 227 ? 21.562 -4.309 3.207 1 96.5 227 ASP B CA 1
ATOM 6135 C C . ASP B 1 227 ? 22.547 -3.373 3.908 1 96.5 227 ASP B C 1
ATOM 6137 O O . ASP B 1 227 ? 23.172 -2.527 3.266 1 96.5 227 ASP B O 1
ATOM 6141 N N . GLY B 1 228 ? 22.625 -3.457 5.266 1 94.56 228 GLY B N 1
ATOM 6142 C CA . GLY B 1 228 ? 23.453 -2.535 6.039 1 94.56 228 GLY B CA 1
ATOM 6143 C C . GLY B 1 228 ? 23.328 -2.734 7.535 1 94.56 228 GLY B C 1
ATOM 6144 O O . GLY B 1 228 ? 22.797 -3.756 7.992 1 94.56 228 GLY B O 1
ATOM 6145 N N . PRO B 1 229 ? 23.844 -1.857 8.266 1 93.06 229 PRO B N 1
ATOM 6146 C CA . PRO B 1 229 ? 23.828 -2.002 9.719 1 93.06 229 PRO B CA 1
ATOM 6147 C C . PRO B 1 229 ? 22.484 -1.602 10.336 1 93.06 229 PRO B C 1
ATOM 6149 O O . PRO B 1 229 ? 21.844 -0.648 9.883 1 93.06 229 PRO B O 1
ATOM 6152 N N . LEU B 1 230 ? 22.062 -2.385 11.219 1 93.31 230 LEU B N 1
ATOM 6153 C CA . LEU B 1 230 ? 21.047 -1.997 12.195 1 93.31 230 LEU B CA 1
ATOM 6154 C C . LEU B 1 230 ? 21.703 -1.491 13.484 1 93.31 230 LEU B C 1
ATOM 6156 O O . LEU B 1 230 ? 22.422 -2.23 14.148 1 93.31 230 LEU B O 1
ATOM 6160 N N . THR B 1 231 ? 21.438 -0.262 13.797 1 86.44 231 THR B N 1
ATOM 6161 C CA . THR B 1 231 ? 22.188 0.334 14.898 1 86.44 231 THR B CA 1
ATOM 6162 C C . THR B 1 231 ? 21.266 0.653 16.078 1 86.44 231 THR B C 1
ATOM 6164 O O . THR B 1 231 ? 20.062 0.889 15.883 1 86.44 231 THR B O 1
ATOM 6167 N N . LEU B 1 232 ? 21.938 0.411 17.156 1 76.25 232 LEU B N 1
ATOM 6168 C CA . LEU B 1 232 ? 21.281 0.87 18.375 1 76.25 232 LEU B CA 1
ATOM 6169 C C . LEU B 1 232 ? 21.812 2.24 18.797 1 76.25 232 LEU B C 1
ATOM 6171 O O . LEU B 1 232 ? 22.984 2.377 19.141 1 76.25 232 LEU B O 1
ATOM 6175 N N . GLY B 1 233 ? 21.188 3.271 18.516 1 61.84 233 GLY B N 1
ATOM 6176 C CA . GLY B 1 233 ? 21.688 4.605 18.812 1 61.84 233 GLY B CA 1
ATOM 6177 C C . GLY B 1 233 ? 22.391 5.254 17.625 1 61.84 233 GLY B C 1
ATOM 6178 O O . GLY B 1 233 ? 22.406 4.699 16.531 1 61.84 233 GLY B O 1
ATOM 6179 N N . ASP B 1 234 ? 22.734 6.477 17.578 1 56.06 234 ASP B N 1
ATOM 6180 C CA . ASP B 1 234 ? 23.453 7.164 16.516 1 56.06 234 ASP B CA 1
ATOM 6181 C C . ASP B 1 234 ? 24.938 6.789 16.531 1 56.06 234 ASP B C 1
ATOM 6183 O O . ASP B 1 234 ? 25.641 7.055 17.516 1 56.06 234 ASP B O 1
ATOM 6187 N N . PRO B 1 235 ? 25.375 6.008 15.516 1 55.47 235 PRO B N 1
ATOM 6188 C CA . PRO B 1 235 ? 26.781 5.582 15.516 1 55.47 235 PRO B CA 1
ATOM 6189 C C . PRO B 1 235 ? 27.75 6.754 15.602 1 55.47 235 PRO B C 1
ATOM 6191 O O . PRO B 1 235 ? 28.891 6.586 16.047 1 55.47 235 PRO B O 1
ATOM 6194 N N . ASN B 1 236 ? 27.344 7.844 14.984 1 56.44 236 ASN B N 1
ATOM 6195 C CA . ASN B 1 236 ? 28.25 8.977 14.961 1 56.44 236 ASN B CA 1
ATOM 6196 C C . ASN B 1 236 ? 28.453 9.578 16.359 1 56.44 236 ASN B C 1
ATOM 6198 O O . ASN B 1 236 ? 29.516 10.086 16.672 1 56.44 236 ASN B O 1
ATOM 6202 N N . THR B 1 237 ? 27.422 9.469 17.078 1 55.41 237 THR B N 1
ATOM 6203 C CA . THR B 1 237 ? 27.5 10.055 18.406 1 55.41 237 THR B CA 1
ATOM 6204 C C . THR B 1 237 ? 27.938 9.016 19.438 1 55.41 237 THR B C 1
ATOM 6206 O O . THR B 1 237 ? 28.578 9.359 20.438 1 55.41 237 THR B O 1
ATOM 6209 N N . PHE B 1 238 ? 27.547 7.77 19.016 1 51.41 238 PHE B N 1
ATOM 6210 C CA . PHE B 1 238 ? 27.859 6.734 19.984 1 51.41 238 PHE B CA 1
ATOM 6211 C C . PHE B 1 238 ? 28.75 5.66 19.375 1 51.41 238 PHE B C 1
ATOM 6213 O O . PHE B 1 238 ? 28.25 4.746 18.703 1 51.41 238 PHE B O 1
ATOM 6220 N N . PRO B 1 239 ? 30 5.887 19.438 1 50.34 239 PRO B N 1
ATOM 6221 C CA . PRO B 1 239 ? 30.938 4.926 18.859 1 50.34 239 PRO B CA 1
ATOM 6222 C C . PRO B 1 239 ? 30.625 3.484 19.25 1 50.34 239 PRO B C 1
ATOM 6224 O O . PRO B 1 239 ? 30.953 2.557 18.5 1 50.34 239 PRO B O 1
ATOM 6227 N N . ALA B 1 240 ? 30.094 3.252 20.438 1 47.69 240 ALA B N 1
ATOM 6228 C CA . ALA B 1 240 ? 29.859 1.9 20.938 1 47.69 240 ALA B CA 1
ATOM 6229 C C . ALA B 1 240 ? 28.516 1.362 20.484 1 47.69 240 ALA B C 1
ATOM 6231 O O . ALA B 1 240 ? 28.016 0.369 21.016 1 47.69 240 ALA B O 1
ATOM 6232 N N . ALA B 1 241 ? 28.047 1.955 19.422 1 56.75 241 ALA B N 1
ATOM 6233 C CA . ALA B 1 241 ? 26.75 1.502 18.922 1 56.75 241 ALA B CA 1
ATOM 6234 C C . ALA B 1 241 ? 26.844 0.075 18.391 1 56.75 241 ALA B C 1
ATOM 6236 O O . ALA B 1 241 ? 27.859 -0.325 17.828 1 56.75 241 ALA B O 1
ATOM 6237 N N . LEU B 1 242 ? 26 -0.827 19 1 69.06 242 LEU B N 1
ATOM 6238 C CA . LEU B 1 242 ? 25.906 -2.178 18.453 1 69.06 242 LEU B CA 1
ATOM 6239 C C . LEU B 1 242 ? 25.438 -2.15 17.016 1 69.06 242 LEU B C 1
ATOM 6241 O O . LEU B 1 242 ? 24.391 -1.554 16.703 1 69.06 242 LEU B O 1
ATOM 6245 N N . ASN B 1 243 ? 26.406 -2.52 16.203 1 82.12 243 ASN B N 1
ATOM 6246 C CA . ASN B 1 243 ? 26.094 -2.635 14.781 1 82.12 243 ASN B CA 1
ATOM 6247 C C . ASN B 1 243 ? 25.828 -4.082 14.375 1 82.12 243 ASN B C 1
ATOM 6249 O O . ASN B 1 243 ? 26.703 -4.941 14.523 1 82.12 243 ASN B O 1
ATOM 6253 N N . ILE B 1 244 ? 24.625 -4.332 14.031 1 90.44 244 ILE B N 1
ATOM 6254 C CA . ILE B 1 244 ? 24.25 -5.648 13.523 1 90.44 244 ILE B CA 1
ATOM 6255 C C . ILE B 1 244 ? 24.047 -5.578 12.016 1 90.44 244 ILE B C 1
ATOM 6257 O O . ILE B 1 244 ? 23.094 -4.938 11.539 1 90.44 244 ILE B O 1
ATOM 6261 N N . ASN B 1 245 ? 24.906 -6.223 11.281 1 93.88 245 ASN B N 1
ATOM 6262 C CA . ASN B 1 245 ? 24.688 -6.234 9.836 1 93.88 245 ASN B CA 1
ATOM 6263 C C . ASN B 1 245 ? 23.5 -7.09 9.445 1 93.88 245 ASN B C 1
ATOM 6265 O O . ASN B 1 245 ? 23.453 -8.289 9.742 1 93.88 245 ASN B O 1
ATOM 6269 N N . VAL B 1 246 ? 22.547 -6.395 8.773 1 95.62 246 VAL B N 1
ATOM 6270 C CA . VAL B 1 246 ? 21.297 -7.105 8.516 1 95.62 246 VAL B CA 1
ATOM 6271 C C . VAL B 1 246 ? 20.969 -7.035 7.027 1 95.62 246 VAL B C 1
ATOM 6273 O O . VAL B 1 246 ? 21.531 -6.215 6.297 1 95.62 246 VAL B O 1
ATOM 6276 N N . GLU B 1 247 ? 20.141 -7.957 6.586 1 95.5 247 GLU B N 1
ATOM 6277 C CA . GLU B 1 247 ? 19.484 -8 5.285 1 95.5 247 GLU B CA 1
ATOM 6278 C C . GLU B 1 247 ? 17.969 -7.969 5.43 1 95.5 247 GLU B C 1
ATOM 6280 O O . GLU B 1 247 ? 17.406 -8.625 6.316 1 95.5 247 GLU B O 1
ATOM 6285 N N . ARG B 1 248 ? 17.375 -7.16 4.605 1 95.88 248 ARG B N 1
ATOM 6286 C CA . ARG B 1 248 ? 15.93 -6.949 4.684 1 95.88 248 ARG B CA 1
ATOM 6287 C C . ARG B 1 248 ? 15.234 -7.406 3.402 1 95.88 248 ARG B C 1
ATOM 6289 O O . ARG B 1 248 ? 15.672 -7.066 2.301 1 95.88 248 ARG B O 1
ATOM 6296 N N . TYR B 1 249 ? 14.156 -8.266 3.555 1 93.56 249 TYR B N 1
ATOM 6297 C CA . TYR B 1 249 ? 13.391 -8.797 2.436 1 93.56 249 TYR B CA 1
ATOM 6298 C C . TYR B 1 249 ? 11.898 -8.562 2.641 1 93.56 249 TYR B C 1
ATOM 6300 O O . TYR B 1 249 ? 11.43 -8.445 3.777 1 93.56 249 TYR B O 1
ATOM 6308 N N . PHE B 1 250 ? 11.195 -8.586 1.597 1 92.5 250 PHE B N 1
ATOM 6309 C CA . PHE B 1 250 ? 9.75 -8.516 1.733 1 92.5 250 PHE B CA 1
ATOM 6310 C C . PHE B 1 250 ? 9.188 -9.828 2.252 1 92.5 250 PHE B C 1
ATOM 6312 O O . PHE B 1 250 ? 9.617 -10.906 1.828 1 92.5 250 PHE B O 1
ATOM 6319 N N . LYS B 1 251 ? 8.289 -9.742 3.174 1 90.38 251 LYS B N 1
ATOM 6320 C CA . LYS B 1 251 ? 7.492 -10.891 3.594 1 90.38 251 LYS B CA 1
ATOM 6321 C C . LYS B 1 251 ? 6.141 -10.906 2.887 1 90.38 251 LYS B C 1
ATOM 6323 O O . LYS B 1 251 ? 5.645 -11.969 2.51 1 90.38 251 LYS B O 1
ATOM 6328 N N . THR B 1 252 ? 5.523 -9.766 2.822 1 91 252 THR B N 1
ATOM 6329 C CA . THR B 1 252 ? 4.309 -9.578 2.039 1 91 252 THR B CA 1
ATOM 6330 C C . THR B 1 252 ? 4.516 -8.523 0.958 1 91 252 THR B C 1
ATOM 6332 O O . THR B 1 252 ? 5.137 -7.488 1.205 1 91 252 THR B O 1
ATOM 6335 N N . LYS B 1 253 ? 4.176 -8.82 -0.181 1 91.88 253 LYS B N 1
ATOM 6336 C CA . LYS B 1 253 ? 4.246 -7.922 -1.329 1 91.88 253 LYS B CA 1
ATOM 6337 C C . LYS B 1 253 ? 3.061 -8.133 -2.264 1 91.88 253 LYS B C 1
ATOM 6339 O O . LYS B 1 253 ? 2.812 -9.25 -2.723 1 91.88 253 LYS B O 1
ATOM 6344 N N . LEU B 1 254 ? 2.379 -7.098 -2.529 1 90.62 254 LEU B N 1
ATOM 6345 C CA . LEU B 1 254 ? 1.174 -7.188 -3.346 1 90.62 254 LEU B CA 1
ATOM 6346 C C . LEU B 1 254 ? 1.503 -7.688 -4.746 1 90.62 254 LEU B C 1
ATOM 6348 O O . LEU B 1 254 ? 2.373 -7.133 -5.422 1 90.62 254 LEU B O 1
ATOM 6352 N N . ALA B 1 255 ? 0.843 -8.758 -5.156 1 90.44 255 ALA B N 1
ATOM 6353 C CA . ALA B 1 255 ? 0.939 -9.273 -6.516 1 90.44 255 ALA B CA 1
ATOM 6354 C C . ALA B 1 255 ? -0.104 -8.625 -7.422 1 90.44 255 ALA B C 1
ATOM 6356 O O . ALA B 1 255 ? -1.286 -8.57 -7.074 1 90.44 255 ALA B O 1
ATOM 6357 N N . ARG B 1 256 ? 0.293 -8.195 -8.523 1 89.12 256 ARG B N 1
ATOM 6358 C CA . ARG B 1 256 ? -0.619 -7.543 -9.461 1 89.12 256 ARG B CA 1
ATOM 6359 C C . ARG B 1 256 ? -0.857 -8.414 -10.688 1 89.12 256 ARG B C 1
ATOM 6361 O O . ARG B 1 256 ? 0.027 -9.172 -11.102 1 89.12 256 ARG B O 1
ATOM 6368 N N . PRO B 1 257 ? -2.078 -8.297 -11.211 1 87.94 257 PRO B N 1
ATOM 6369 C CA . PRO B 1 257 ? -2.35 -9.047 -12.445 1 87.94 257 PRO B CA 1
ATOM 6370 C C . PRO B 1 257 ? -1.531 -8.539 -13.633 1 87.94 257 PRO B C 1
ATOM 6372 O O . PRO B 1 257 ? -0.984 -7.434 -13.578 1 87.94 257 PRO B O 1
ATOM 6375 N N . LEU B 1 258 ? -1.483 -9.383 -14.617 1 84.69 258 LEU B N 1
ATOM 6376 C CA . LEU B 1 258 ? -0.831 -8.992 -15.859 1 84.69 258 LEU B CA 1
ATOM 6377 C C . LEU B 1 258 ? -1.513 -7.777 -16.469 1 84.69 258 LEU B C 1
ATOM 6379 O O . LEU B 1 258 ? -2.742 -7.676 -16.469 1 84.69 258 LEU B O 1
ATOM 6383 N N . THR B 1 259 ? -0.721 -6.863 -16.859 1 82.75 259 THR B N 1
ATOM 6384 C CA . THR B 1 259 ? -1.264 -5.652 -17.469 1 82.75 259 THR B CA 1
ATOM 6385 C C . THR B 1 259 ? -1.142 -5.711 -18.984 1 82.75 259 THR B C 1
ATOM 6387 O O . THR B 1 259 ? -0.161 -6.238 -19.516 1 82.75 259 THR B O 1
ATOM 6390 N N . ALA B 1 260 ? -2.104 -5.125 -19.531 1 80.62 260 ALA B N 1
ATOM 6391 C CA . ALA B 1 260 ? -2.117 -5.074 -20.984 1 80.62 260 ALA B CA 1
ATOM 6392 C C . ALA B 1 260 ? -1.302 -3.889 -21.5 1 80.62 260 ALA B C 1
ATOM 6394 O O . ALA B 1 260 ? -1.236 -2.844 -20.844 1 80.62 260 ALA B O 1
ATOM 6395 N N . SER B 1 261 ? -0.565 -4.129 -22.5 1 75.38 261 SER B N 1
ATOM 6396 C CA . SER B 1 261 ? 0.135 -3.057 -23.188 1 75.38 261 SER B CA 1
ATOM 6397 C C . SER B 1 261 ? -0.531 -2.736 -24.531 1 75.38 261 SER B C 1
ATOM 6399 O O . SER B 1 261 ? -1.292 -3.547 -25.062 1 75.38 261 SER B O 1
ATOM 6401 N N . THR B 1 262 ? -0.327 -1.542 -24.906 1 71.75 262 THR B N 1
ATOM 6402 C CA . THR B 1 262 ? -0.863 -1.135 -26.203 1 71.75 262 THR B CA 1
ATOM 6403 C C . THR B 1 262 ? -0.041 -1.734 -27.344 1 71.75 262 THR B C 1
ATOM 6405 O O . THR B 1 262 ? 1.188 -1.634 -27.359 1 71.75 262 THR B O 1
ATOM 6408 N N . VAL B 1 263 ? -0.778 -2.553 -28.266 1 70.06 263 VAL B N 1
ATOM 6409 C CA . VAL B 1 263 ? -0.079 -3.223 -29.359 1 70.06 263 VAL B CA 1
ATOM 6410 C C . VAL B 1 263 ? -0.82 -2.979 -30.672 1 70.06 263 VAL B C 1
ATOM 6412 O O . VAL B 1 263 ? -1.968 -2.527 -30.672 1 70.06 263 VAL B O 1
ATOM 6415 N N . VAL B 1 264 ? -0.1 -2.939 -31.812 1 65.56 264 VAL B N 1
ATOM 6416 C CA . VAL B 1 264 ? -0.728 -2.848 -33.125 1 65.56 264 VAL B CA 1
ATOM 6417 C C . VAL B 1 264 ? -0.983 -4.25 -33.688 1 65.56 264 VAL B C 1
ATOM 6419 O O . VAL B 1 264 ? -0.095 -5.105 -33.656 1 65.56 264 VAL B O 1
ATOM 6422 N N . VAL B 1 265 ? -2.281 -4.559 -33.875 1 60.56 265 VAL B N 1
ATOM 6423 C CA . VAL B 1 265 ? -2.627 -5.84 -34.5 1 60.56 265 VAL B CA 1
ATOM 6424 C C . VAL B 1 265 ? -2.371 -5.781 -36 1 60.56 265 VAL B C 1
ATOM 6426 O O . VAL B 1 265 ? -2.832 -4.863 -36.688 1 60.56 265 VAL B O 1
ATOM 6429 N N . LYS B 1 266 ? -1.265 -6.371 -36.562 1 55.03 266 LYS B N 1
ATOM 6430 C CA . LYS B 1 266 ? -1.065 -6.402 -38 1 55.03 266 LYS B CA 1
ATOM 6431 C C . LYS B 1 266 ? -2.178 -7.188 -38.688 1 55.03 266 LYS B C 1
ATOM 6433 O O . LYS B 1 266 ? -2.488 -8.312 -38.312 1 55.03 266 LYS B O 1
ATOM 6438 N N . SER B 1 267 ? -3.09 -6.512 -39.219 1 45.44 267 SER B N 1
ATOM 6439 C CA . SER B 1 267 ? -4.004 -7.219 -40.125 1 45.44 267 SER B CA 1
ATOM 6440 C C . SER B 1 267 ? -3.24 -8.023 -41.156 1 45.44 267 SER B C 1
ATOM 6442 O O . SER B 1 267 ? -2.145 -7.641 -41.562 1 45.44 267 SER B O 1
ATOM 6444 N N . GLU B 1 268 ? -3.486 -9.305 -41.438 1 39.81 268 GLU B N 1
ATOM 6445 C CA . GLU B 1 268 ? -2.967 -10.234 -42.438 1 39.81 268 GLU B CA 1
ATOM 6446 C C . GLU B 1 268 ? -2.762 -9.555 -43.781 1 39.81 268 GLU B C 1
ATOM 6448 O O . GLU B 1 268 ? -2.078 -10.086 -44.656 1 39.81 268 GLU B O 1
ATOM 6453 N N . GLY B 1 269 ? -3.461 -8.531 -44.375 1 35.44 269 GLY B N 1
ATOM 6454 C CA . GLY B 1 269 ? -3.348 -8.289 -45.812 1 35.44 269 GLY B CA 1
ATOM 6455 C C . GLY B 1 269 ? -2.049 -7.609 -46.188 1 35.44 269 GLY B C 1
ATOM 6456 O O . GLY B 1 269 ? -1.874 -7.207 -47.344 1 35.44 269 GLY B O 1
ATOM 6457 N N . ALA B 1 270 ? -1.408 -6.73 -45.531 1 34.91 270 ALA B N 1
ATOM 6458 C CA . ALA B 1 270 ? -0.32 -6.133 -46.281 1 34.91 270 ALA B CA 1
ATOM 6459 C C . ALA B 1 270 ? 0.795 -7.145 -46.531 1 34.91 270 ALA B C 1
ATOM 6461 O O . ALA B 1 270 ? 1.068 -8 -45.688 1 34.91 270 ALA B O 1
ATOM 6462 N N . PRO B 1 271 ? 1.349 -7.227 -47.875 1 30.09 271 PRO B N 1
ATOM 6463 C CA . PRO B 1 271 ? 2.418 -8.117 -48.344 1 30.09 271 PRO B CA 1
ATOM 6464 C C . PRO B 1 271 ? 3.551 -8.242 -47.312 1 30.09 271 PRO B C 1
ATOM 6466 O O . PRO B 1 271 ? 3.693 -7.395 -46.438 1 30.09 271 PRO B O 1
ATOM 6469 N N . ASP B 1 272 ? 4.473 -9.367 -47.406 1 31.91 272 ASP B N 1
ATOM 6470 C CA . ASP B 1 272 ? 5.691 -9.922 -46.812 1 31.91 272 ASP B CA 1
ATOM 6471 C C . ASP B 1 272 ? 6.746 -8.836 -46.625 1 31.91 272 ASP B C 1
ATOM 6473 O O . ASP B 1 272 ? 7.562 -8.578 -47.5 1 31.91 272 ASP B O 1
ATOM 6477 N N . SER B 1 273 ? 6.535 -7.574 -46.406 1 30.75 273 SER B N 1
ATOM 6478 C CA . SER B 1 273 ? 7.805 -6.859 -46.312 1 30.75 273 SER B CA 1
ATOM 6479 C C . SER B 1 273 ? 8.773 -7.543 -45.375 1 30.75 273 SER B C 1
ATOM 6481 O O . SER B 1 273 ? 8.344 -8.211 -44.406 1 30.75 273 SER B O 1
ATOM 6483 N N . GLU B 1 274 ? 10.133 -7.641 -45.875 1 29.06 274 GLU B N 1
ATOM 6484 C CA . GLU B 1 274 ? 11.328 -8.242 -45.281 1 29.06 274 GLU B CA 1
ATOM 6485 C C . GLU B 1 274 ? 11.484 -7.859 -43.812 1 29.06 274 GLU B C 1
ATOM 6487 O O . GLU B 1 274 ? 11.266 -6.703 -43.438 1 29.06 274 GLU B O 1
ATOM 6492 N N . PRO B 1 275 ? 11.523 -8.852 -42.938 1 33.19 275 PRO B N 1
ATOM 6493 C CA . PRO B 1 275 ? 11.812 -8.695 -41.5 1 33.19 275 PRO B CA 1
ATOM 6494 C C . PRO B 1 275 ? 13.023 -7.801 -41.25 1 33.19 275 PRO B C 1
ATOM 6496 O O . PRO B 1 275 ? 14.125 -8.102 -41.719 1 33.19 275 PRO B O 1
ATOM 6499 N N . THR B 1 276 ? 13.07 -6.504 -41.469 1 29.53 276 THR B N 1
ATOM 6500 C CA . THR B 1 276 ? 14.25 -5.777 -41 1 29.53 276 THR B CA 1
ATOM 6501 C C . THR B 1 276 ? 14.641 -6.219 -39.594 1 29.53 276 THR B C 1
ATOM 6503 O O . THR B 1 276 ? 13.781 -6.605 -38.812 1 29.53 276 THR B O 1
ATOM 6506 N N . GLN B 1 277 ? 16.094 -6.406 -39.375 1 26.81 277 GLN B N 1
ATOM 6507 C CA . GLN B 1 277 ? 16.938 -6.855 -38.281 1 26.81 277 GLN B CA 1
ATOM 6508 C C . GLN B 1 277 ? 16.672 -6.051 -37 1 26.81 277 GLN B C 1
ATOM 6510 O O . GLN B 1 277 ? 17.594 -5.504 -36.406 1 26.81 277 GLN B O 1
ATOM 6515 N N . ALA B 1 278 ? 15.984 -5.039 -36.875 1 31.02 278 ALA B N 1
ATOM 6516 C CA . ALA B 1 278 ? 16.188 -4.531 -35.5 1 31.02 278 ALA B CA 1
ATOM 6517 C C . ALA B 1 278 ? 16.203 -5.672 -34.5 1 31.02 278 ALA B C 1
ATOM 6519 O O . ALA B 1 278 ? 15.406 -6.613 -34.594 1 31.02 278 ALA B O 1
ATOM 6520 N N . ASP B 1 279 ? 17.312 -5.895 -33.719 1 31.06 279 ASP B N 1
ATOM 6521 C CA . ASP B 1 279 ? 17.656 -6.84 -32.656 1 31.06 279 ASP B CA 1
ATOM 6522 C C . ASP B 1 279 ? 16.453 -7.09 -31.75 1 31.06 279 ASP B C 1
ATOM 6524 O O . ASP B 1 279 ? 16.562 -7.758 -30.719 1 31.06 279 ASP B O 1
ATOM 6528 N N . ALA B 1 280 ? 15.773 -5.949 -31.328 1 32.84 280 ALA B N 1
ATOM 6529 C CA . ALA B 1 280 ? 14.797 -6.375 -30.344 1 32.84 280 ALA B CA 1
ATOM 6530 C C . ALA B 1 280 ? 13.969 -7.555 -30.844 1 32.84 280 ALA B C 1
ATOM 6532 O O . ALA B 1 280 ? 13.555 -7.578 -32 1 32.84 280 ALA B O 1
ATOM 6533 N N . ASP B 1 281 ? 13.906 -8.734 -30.156 1 33.19 281 ASP B N 1
ATOM 6534 C CA . ASP B 1 281 ? 13.43 -10.102 -30.375 1 33.19 281 ASP B CA 1
ATOM 6535 C C . ASP B 1 281 ? 12.039 -10.109 -31 1 33.19 281 ASP B C 1
ATOM 6537 O O . ASP B 1 281 ? 11.109 -9.508 -30.453 1 33.19 281 ASP B O 1
ATOM 6541 N N . ASP B 1 282 ? 11.82 -10.148 -32.25 1 36 282 ASP B N 1
ATOM 6542 C CA . ASP B 1 282 ? 10.672 -10.422 -33.094 1 36 282 ASP B CA 1
ATOM 6543 C C . ASP B 1 282 ? 9.703 -11.391 -32.406 1 36 282 ASP B C 1
ATOM 6545 O O . ASP B 1 282 ? 10.062 -12.531 -32.094 1 36 282 ASP B O 1
ATOM 6549 N N . MET B 1 283 ? 8.914 -10.883 -31.531 1 40.69 283 MET B N 1
ATOM 6550 C CA . MET B 1 283 ? 7.828 -11.727 -31.062 1 40.69 283 MET B CA 1
ATOM 6551 C C . MET B 1 283 ? 7.141 -12.445 -32.219 1 40.69 283 MET B C 1
ATOM 6553 O O . MET B 1 283 ? 6.762 -11.805 -33.219 1 40.69 283 MET B O 1
ATOM 6557 N N . GLU B 1 284 ? 7.551 -13.531 -32.594 1 40.69 284 GLU B N 1
ATOM 6558 C CA . GLU B 1 284 ? 7.086 -14.336 -33.719 1 40.69 284 GLU B CA 1
ATOM 6559 C C . GLU B 1 284 ? 5.598 -14.117 -34 1 40.69 284 GLU B C 1
ATOM 6561 O O . GLU B 1 284 ? 5.148 -14.164 -35.125 1 40.69 284 GLU B O 1
ATOM 6566 N N . GLY B 1 285 ? 4.648 -14.484 -33.094 1 39.12 285 GLY B N 1
ATOM 6567 C CA . GLY B 1 285 ? 3.236 -14.594 -33.438 1 39.12 285 GLY B CA 1
ATOM 6568 C C . GLY B 1 285 ? 2.648 -13.297 -33.938 1 39.12 285 GLY B C 1
ATOM 6569 O O . GLY B 1 285 ? 3.369 -12.445 -34.469 1 39.12 285 GLY B O 1
ATOM 6570 N N . ILE B 1 286 ? 1.418 -12.805 -33.656 1 45.31 286 ILE B N 1
ATOM 6571 C CA . ILE B 1 286 ? 0.882 -11.516 -34.094 1 45.31 286 ILE B CA 1
ATOM 6572 C C . ILE B 1 286 ? 1.945 -10.43 -33.906 1 45.31 286 ILE B C 1
ATOM 6574 O O . ILE B 1 286 ? 2.467 -10.234 -32.812 1 45.31 286 ILE B O 1
ATOM 6578 N N . GLU B 1 287 ? 2.623 -10.219 -34.906 1 47.34 287 GLU B N 1
ATOM 6579 C CA . GLU B 1 287 ? 3.688 -9.219 -34.938 1 47.34 287 GLU B CA 1
ATOM 6580 C C . GLU B 1 287 ? 3.271 -7.945 -34.219 1 47.34 287 GLU B C 1
ATOM 6582 O O . GLU B 1 287 ? 2.416 -7.199 -34.719 1 47.34 287 GLU B O 1
ATOM 6587 N N . PHE B 1 288 ? 3.055 -8.016 -33.031 1 52.16 288 PHE B N 1
ATOM 6588 C CA . PHE B 1 288 ? 2.859 -6.758 -32.344 1 52.16 288 PHE B CA 1
ATOM 6589 C C . PHE B 1 288 ? 4.066 -5.844 -32.5 1 52.16 288 PHE B C 1
ATOM 6591 O O . PHE B 1 288 ? 5.211 -6.297 -32.438 1 52.16 288 PHE B O 1
ATOM 6598 N N . SER B 1 289 ? 3.814 -4.961 -33.469 1 57.34 289 SER B N 1
ATOM 6599 C CA . SER B 1 289 ? 4.82 -3.904 -33.438 1 57.34 289 SER B CA 1
ATOM 6600 C C . SER B 1 289 ? 4.691 -3.033 -32.188 1 57.34 289 SER B C 1
ATOM 6602 O O . SER B 1 289 ? 3.588 -2.645 -31.812 1 57.34 289 SER B O 1
ATOM 6604 N N . ALA B 1 290 ? 5.707 -3.104 -31.406 1 60.5 290 ALA B N 1
ATOM 6605 C CA . ALA B 1 290 ? 5.77 -2.242 -30.234 1 60.5 290 ALA B CA 1
ATOM 6606 C C . ALA B 1 290 ? 5.379 -0.809 -30.578 1 60.5 290 ALA B C 1
ATOM 6608 O O . ALA B 1 290 ? 5.781 -0.284 -31.609 1 60.5 290 ALA B O 1
ATOM 6609 N N . VAL B 1 291 ? 4.281 -0.362 -29.953 1 68.75 291 VAL B N 1
ATOM 6610 C CA . VAL B 1 291 ? 3.875 1.032 -30.094 1 68.75 291 VAL B CA 1
ATOM 6611 C C . VAL B 1 291 ? 4.758 1.92 -29.219 1 68.75 291 VAL B C 1
ATOM 6613 O O . VAL B 1 291 ? 4.953 1.635 -28.031 1 68.75 291 VAL B O 1
ATOM 6616 N N . LYS B 1 292 ? 5.512 2.719 -29.859 1 68.94 292 LYS B N 1
ATOM 6617 C CA . LYS B 1 292 ? 6.266 3.699 -29.078 1 68.94 292 LYS B CA 1
ATOM 6618 C C . LYS B 1 292 ? 5.422 4.93 -28.781 1 68.94 292 LYS B C 1
ATOM 6620 O O . LYS B 1 292 ? 4.793 5.496 -29.688 1 68.94 292 LYS B O 1
ATOM 6625 N N . GLN B 1 293 ? 5.359 5.215 -27.5 1 70.88 293 GLN B N 1
ATOM 6626 C CA . GLN B 1 293 ? 4.613 6.391 -27.062 1 70.88 293 GLN B CA 1
ATOM 6627 C C . GLN B 1 293 ? 5.508 7.629 -27.047 1 70.88 293 GLN B C 1
ATOM 6629 O O . GLN B 1 293 ? 6.672 7.555 -26.641 1 70.88 293 GLN B O 1
ATOM 6634 N N . ALA B 1 294 ? 5.074 8.641 -27.844 1 68.38 294 ALA B N 1
ATOM 6635 C CA . ALA B 1 294 ? 5.762 9.922 -27.75 1 68.38 294 ALA B CA 1
ATOM 6636 C C . ALA B 1 294 ? 4.863 10.984 -27.125 1 68.38 294 ALA B C 1
ATOM 6638 O O . ALA B 1 294 ? 3.656 11.016 -27.375 1 68.38 294 ALA B O 1
ATOM 6639 N N . ARG B 1 295 ? 5.457 11.703 -26.172 1 73.5 295 ARG B N 1
ATOM 6640 C CA . ARG B 1 295 ? 4.707 12.758 -25.484 1 73.5 295 ARG B CA 1
ATOM 6641 C C . ARG B 1 295 ? 5.055 14.133 -26.047 1 73.5 295 ARG B C 1
ATOM 6643 O O . ARG B 1 295 ? 6.215 14.398 -26.375 1 73.5 295 ARG B O 1
ATOM 6650 N N . SER B 1 296 ? 3.98 14.891 -26.406 1 75.12 296 SER B N 1
ATOM 6651 C CA . SER B 1 296 ? 4.172 16.281 -26.797 1 75.12 296 SER B CA 1
ATOM 6652 C C . SER B 1 296 ? 3.49 17.234 -25.828 1 75.12 296 SER B C 1
ATOM 6654 O O . SER B 1 296 ? 2.523 16.859 -25.156 1 75.12 296 SER B O 1
ATOM 6656 N N . TYR B 1 297 ? 4.086 18.375 -25.547 1 76.94 297 TYR B N 1
ATOM 6657 C CA . TYR B 1 297 ? 3.566 19.375 -24.625 1 76.94 297 TYR B CA 1
ATOM 6658 C C . TYR B 1 297 ? 3.164 20.641 -25.375 1 76.94 297 TYR B C 1
ATOM 6660 O O . TYR B 1 297 ? 3.912 21.141 -26.219 1 76.94 297 TYR B O 1
ATOM 6668 N N . LYS B 1 298 ? 1.883 21.047 -25.109 1 76 298 LYS B N 1
ATOM 6669 C CA . LYS B 1 298 ? 1.372 22.234 -25.766 1 76 298 LYS B CA 1
ATOM 6670 C C . LYS B 1 298 ? 0.938 23.281 -24.734 1 76 298 LYS B C 1
ATOM 6672 O O . LYS B 1 298 ? 0.445 22.938 -23.672 1 76 298 LYS B O 1
ATOM 6677 N N . VAL B 1 299 ? 1.232 24.547 -25.016 1 76.31 299 VAL B N 1
ATOM 6678 C CA . VAL B 1 299 ? 0.814 25.656 -24.156 1 76.31 299 VAL B CA 1
ATOM 6679 C C . VAL B 1 299 ? -0.067 26.625 -24.953 1 76.31 299 VAL B C 1
ATOM 6681 O O . VAL B 1 299 ? 0.052 26.719 -26.172 1 76.31 299 VAL B O 1
ATOM 6684 N N . ASN B 1 300 ? -0.99 27.188 -24.281 1 70.88 300 ASN B N 1
ATOM 6685 C CA . ASN B 1 300 ? -1.831 28.188 -24.938 1 70.88 300 ASN B CA 1
ATOM 6686 C C . ASN B 1 300 ? -1.032 29.422 -25.312 1 70.88 300 ASN B C 1
ATOM 6688 O O . ASN B 1 300 ? -0.354 30.016 -24.469 1 70.88 300 ASN B O 1
ATOM 6692 N N . ASP B 1 301 ? -0.844 29.594 -26.531 1 71.75 301 ASP B N 1
ATOM 6693 C CA . ASP B 1 301 ? -0.184 30.766 -27.094 1 71.75 301 ASP B CA 1
ATOM 6694 C C . ASP B 1 301 ? -1.049 31.438 -28.156 1 71.75 301 ASP B C 1
ATOM 6696 O O . ASP B 1 301 ? -1.118 30.953 -29.297 1 71.75 301 ASP B O 1
ATOM 6700 N N . PRO B 1 302 ? -1.746 32.375 -27.719 1 70.56 302 PRO B N 1
ATOM 6701 C CA . PRO B 1 302 ? -2.643 33.062 -28.672 1 70.56 302 PRO B CA 1
ATOM 6702 C C . PRO B 1 302 ? -1.93 33.469 -29.953 1 70.56 302 PRO B C 1
ATOM 6704 O O . PRO B 1 302 ? -2.568 33.625 -30.984 1 70.56 302 PRO B O 1
ATOM 6707 N N . ASP B 1 303 ? -0.609 33.75 -29.781 1 73.12 303 ASP B N 1
ATOM 6708 C CA . ASP B 1 303 ? 0.125 34.25 -30.953 1 73.12 303 ASP B CA 1
ATOM 6709 C C . ASP B 1 303 ? 0.545 33.094 -31.859 1 73.12 303 ASP B C 1
ATOM 6711 O O . ASP B 1 303 ? 1.039 33.312 -32.969 1 73.12 303 ASP B O 1
ATOM 6715 N N . ALA B 1 304 ? 0.436 32 -31.344 1 72.88 304 ALA B N 1
ATOM 6716 C CA . ALA B 1 304 ? 0.815 30.844 -32.156 1 72.88 304 ALA B CA 1
ATOM 6717 C C . ALA B 1 304 ? -0.334 30.406 -33.062 1 72.88 304 ALA B C 1
ATOM 6719 O O . ALA B 1 304 ? -1.503 30.656 -32.75 1 72.88 304 ALA B O 1
ATOM 6720 N N . PRO B 1 305 ? -0 30 -34.219 1 73 305 PRO B N 1
ATOM 6721 C CA . PRO B 1 305 ? -1.06 29.484 -35.094 1 73 305 PRO B CA 1
ATOM 6722 C C . PRO B 1 305 ? -1.918 28.422 -34.406 1 73 305 PRO B C 1
ATOM 6724 O O . PRO B 1 305 ? -1.391 27.422 -33.906 1 73 305 PRO B O 1
ATOM 6727 N N . GLY B 1 306 ? -3.279 28.562 -34.219 1 72.94 306 GLY B N 1
ATOM 6728 C CA . GLY B 1 306 ? -4.223 27.641 -33.562 1 72.94 306 GLY B CA 1
ATOM 6729 C C . GLY B 1 306 ? -4.391 27.891 -32.094 1 72.94 306 GLY B C 1
ATOM 6730 O O . GLY B 1 306 ? -5.137 27.172 -31.422 1 72.94 306 GLY B O 1
ATOM 6731 N N . GLY B 1 307 ? -3.625 28.891 -31.641 1 72.19 307 GLY B N 1
ATOM 6732 C CA . GLY B 1 307 ? -3.799 29.297 -30.25 1 72.19 307 GLY B CA 1
ATOM 6733 C C . GLY B 1 307 ? -2.99 28.453 -29.281 1 72.19 307 GLY B C 1
ATOM 6734 O O . GLY B 1 307 ? -3.123 28.609 -28.062 1 72.19 307 GLY B O 1
ATOM 6735 N N . LYS B 1 308 ? -2.291 27.375 -29.922 1 77 308 LYS B N 1
ATOM 6736 C CA . LYS B 1 308 ? -1.471 26.531 -29.062 1 77 308 LYS B CA 1
ATOM 6737 C C . LYS B 1 308 ? -0.06 26.375 -29.625 1 77 308 LYS B C 1
ATOM 6739 O O . LYS B 1 308 ? 0.131 26.359 -30.844 1 77 308 LYS B O 1
ATOM 6744 N N . ARG B 1 309 ? 0.939 26.547 -28.812 1 77.88 309 ARG B N 1
ATOM 6745 C CA . ARG B 1 309 ? 2.332 26.391 -29.219 1 77.88 309 ARG B CA 1
ATOM 6746 C C . ARG B 1 309 ? 2.955 25.156 -28.562 1 77.88 309 ARG B C 1
ATOM 6748 O O . ARG B 1 309 ? 2.719 24.875 -27.391 1 77.88 309 ARG B O 1
ATOM 6755 N N . ASP B 1 310 ? 3.682 24.328 -29.344 1 75.38 310 ASP B N 1
ATOM 6756 C CA . ASP B 1 310 ? 4.41 23.172 -28.828 1 75.38 310 ASP B CA 1
ATOM 6757 C C . ASP B 1 310 ? 5.637 23.609 -28.031 1 75.38 310 ASP B C 1
ATOM 6759 O O . ASP B 1 310 ? 6.328 24.547 -28.406 1 75.38 310 ASP B O 1
ATOM 6763 N N . VAL B 1 311 ? 5.766 23.062 -26.859 1 76.88 311 VAL B N 1
ATOM 6764 C CA . VAL B 1 311 ? 6.938 23.359 -26.047 1 76.88 311 VAL B CA 1
ATOM 6765 C C . VAL B 1 311 ? 7.711 22.078 -25.75 1 76.88 311 VAL B C 1
ATOM 6767 O O . VAL B 1 311 ? 7.121 21 -25.672 1 76.88 311 VAL B O 1
ATOM 6770 N N . GLU B 1 312 ? 9.008 22.156 -25.797 1 76.38 312 GLU B N 1
ATOM 6771 C CA . GLU B 1 312 ? 9.852 21.016 -25.438 1 76.38 312 GLU B CA 1
ATOM 6772 C C . GLU B 1 312 ? 9.828 20.766 -23.922 1 76.38 312 GLU B C 1
ATOM 6774 O O . GLU B 1 312 ? 9.781 21.719 -23.141 1 76.38 312 GLU B O 1
ATOM 6779 N N . PHE B 1 313 ? 9.906 19.516 -23.609 1 73.38 313 PHE B N 1
ATOM 6780 C CA . PHE B 1 313 ? 9.844 19.125 -22.203 1 73.38 313 PHE B CA 1
ATOM 6781 C C . PHE B 1 313 ? 10.93 19.844 -21.406 1 73.38 313 PHE B C 1
ATOM 6783 O O . PHE B 1 313 ? 10.688 20.266 -20.266 1 73.38 313 PHE B O 1
ATOM 6790 N N . ASP B 1 314 ? 12.023 20.016 -22.016 1 71.25 314 ASP B N 1
ATOM 6791 C CA . ASP B 1 314 ? 13.164 20.578 -21.312 1 71.25 314 ASP B CA 1
ATOM 6792 C C . ASP B 1 314 ? 12.93 22.062 -20.969 1 71.25 314 ASP B C 1
ATOM 6794 O O . ASP B 1 314 ? 13.594 22.625 -20.109 1 71.25 314 ASP B O 1
ATOM 6798 N N . ASP B 1 315 ? 11.961 22.641 -21.734 1 70.25 315 ASP B N 1
ATOM 6799 C CA . ASP B 1 315 ? 11.672 24.047 -21.5 1 70.25 315 ASP B CA 1
ATOM 6800 C C . ASP B 1 315 ? 10.625 24.219 -20.391 1 70.25 315 ASP B C 1
ATOM 6802 O O . ASP B 1 315 ? 10.328 25.344 -19.969 1 70.25 315 ASP B O 1
ATOM 6806 N N . LEU B 1 316 ? 10.164 23.109 -20.047 1 72.94 316 LEU B N 1
ATOM 6807 C CA . LEU B 1 316 ? 9.109 23.172 -19.047 1 72.94 316 LEU B CA 1
ATOM 6808 C C . LEU B 1 316 ? 9.695 23.156 -17.641 1 72.94 316 LEU B C 1
ATOM 6810 O O . LEU B 1 316 ? 10.82 22.703 -17.438 1 72.94 316 LEU B O 1
ATOM 6814 N N . ALA B 1 317 ? 9.023 23.984 -16.75 1 73.44 317 ALA B N 1
ATOM 6815 C CA . ALA B 1 317 ? 9.438 24.016 -15.352 1 73.44 317 ALA B CA 1
ATOM 6816 C C . ALA B 1 317 ? 8.461 23.25 -14.477 1 73.44 317 ALA B C 1
ATOM 6818 O O . ALA B 1 317 ? 7.375 22.859 -14.93 1 73.44 317 ALA B O 1
ATOM 6819 N N . LYS B 1 318 ? 8.969 22.859 -13.367 1 74.56 318 LYS B N 1
ATOM 6820 C CA . LYS B 1 318 ? 8.102 22.219 -12.391 1 74.56 318 LYS B CA 1
ATOM 6821 C C . LYS B 1 318 ? 7.535 23.219 -11.398 1 74.56 318 LYS B C 1
ATOM 6823 O O . LYS B 1 318 ? 8.234 24.141 -10.977 1 74.56 318 LYS B O 1
ATOM 6828 N N . GLY B 1 319 ? 6.285 23.188 -11.266 1 78.06 319 GLY B N 1
ATOM 6829 C CA . GLY B 1 319 ? 5.621 24.078 -10.32 1 78.06 319 GLY B CA 1
ATOM 6830 C C . GLY B 1 319 ? 4.695 23.344 -9.367 1 78.06 319 GLY B C 1
ATOM 6831 O O . GLY B 1 319 ? 4.133 22.312 -9.711 1 78.06 319 GLY B O 1
ATOM 6832 N N . TYR B 1 320 ? 4.648 23.844 -8.141 1 80 320 TYR B N 1
ATOM 6833 C CA . TYR B 1 320 ? 3.736 23.312 -7.137 1 80 320 TYR B CA 1
ATOM 6834 C C . TYR B 1 320 ? 2.479 24.156 -7.031 1 80 320 TYR B C 1
ATOM 6836 O O . TYR B 1 320 ? 2.557 25.391 -7.035 1 80 320 TYR B O 1
ATOM 6844 N N . GLU B 1 321 ? 1.438 23.453 -7.113 1 75.56 321 GLU B N 1
ATOM 6845 C CA . GLU B 1 321 ? 0.182 24.188 -6.965 1 75.56 321 GLU B CA 1
ATOM 6846 C C . GLU B 1 321 ? -0.033 24.625 -5.523 1 75.56 321 GLU B C 1
ATOM 6848 O O . GLU B 1 321 ? 0.086 23.828 -4.594 1 75.56 321 GLU B O 1
ATOM 6853 N N . TYR B 1 322 ? -0.118 25.891 -5.34 1 75 322 TYR B N 1
ATOM 6854 C CA . TYR B 1 322 ? -0.458 26.469 -4.039 1 75 322 TYR B CA 1
ATOM 6855 C C . TYR B 1 322 ? -1.684 27.359 -4.145 1 75 322 TYR B C 1
ATOM 6857 O O . TYR B 1 322 ? -1.569 28.547 -4.484 1 75 322 TYR B O 1
ATOM 6865 N N . GLY B 1 323 ? -2.83 26.766 -3.785 1 72.31 323 GLY B N 1
ATOM 6866 C CA . GLY B 1 323 ? -4.082 27.438 -4.098 1 72.31 323 GLY B CA 1
ATOM 6867 C C . GLY B 1 323 ? -4.363 27.516 -5.59 1 72.31 323 GLY B C 1
ATOM 6868 O O . GLY B 1 323 ? -4.375 26.5 -6.277 1 72.31 323 GLY B O 1
ATOM 6869 N N . ARG B 1 324 ? -4.543 28.734 -6.047 1 69.69 324 ARG B N 1
ATOM 6870 C CA . ARG B 1 324 ? -4.797 28.906 -7.473 1 69.69 324 ARG B CA 1
ATOM 6871 C C . ARG B 1 324 ? -3.541 29.391 -8.195 1 69.69 324 ARG B C 1
ATOM 6873 O O . ARG B 1 324 ? -3.604 29.781 -9.359 1 69.69 324 ARG B O 1
ATOM 6880 N N . THR B 1 325 ? -2.455 29.359 -7.375 1 70.75 325 THR B N 1
ATOM 6881 C CA . THR B 1 325 ? -1.193 29.859 -7.914 1 70.75 325 THR B CA 1
ATOM 6882 C C . THR B 1 325 ? -0.164 28.734 -8 1 70.75 325 THR B C 1
ATOM 6884 O O . THR B 1 325 ? -0.167 27.812 -7.172 1 70.75 325 THR B O 1
ATOM 6887 N N . ALA B 1 326 ? 0.64 28.766 -9.086 1 74.31 326 ALA B N 1
ATOM 6888 C CA . ALA B 1 326 ? 1.741 27.812 -9.219 1 74.31 326 ALA B CA 1
ATOM 6889 C C . ALA B 1 326 ? 3.047 28.406 -8.703 1 74.31 326 ALA B C 1
ATOM 6891 O O . ALA B 1 326 ? 3.396 29.547 -9.047 1 74.31 326 ALA B O 1
ATOM 6892 N N . VAL B 1 327 ? 3.594 27.812 -7.781 1 77.56 327 VAL B N 1
ATOM 6893 C CA . VAL B 1 327 ? 4.871 28.234 -7.223 1 77.56 327 VAL B CA 1
ATOM 6894 C C . VAL B 1 327 ? 6.016 27.516 -7.941 1 77.56 327 VAL B C 1
ATOM 6896 O O . VAL B 1 327 ? 6.078 26.281 -7.945 1 77.56 327 VAL B O 1
ATOM 6899 N N . HIS B 1 328 ? 6.816 28.344 -8.547 1 76.81 328 HIS B N 1
ATOM 6900 C CA . HIS B 1 328 ? 7.93 27.797 -9.305 1 76.81 328 HIS B CA 1
ATOM 6901 C C . HIS B 1 328 ? 9.141 27.547 -8.414 1 76.81 328 HIS B C 1
ATOM 6903 O O . HIS B 1 328 ? 9.5 28.406 -7.594 1 76.81 328 HIS B O 1
ATOM 6909 N N . ILE B 1 329 ? 9.602 26.391 -8.516 1 75.62 329 ILE B N 1
ATOM 6910 C CA . ILE B 1 329 ? 10.891 26.062 -7.91 1 75.62 329 ILE B CA 1
ATOM 6911 C C . ILE B 1 329 ? 11.875 25.625 -8.992 1 75.62 329 ILE B C 1
ATOM 6913 O O . ILE B 1 329 ? 11.625 24.672 -9.719 1 75.62 329 ILE B O 1
ATOM 6917 N N . SER B 1 330 ? 12.914 26.406 -9.07 1 74.19 330 SER B N 1
ATOM 6918 C CA . SER B 1 330 ? 13.898 26.141 -10.117 1 74.19 330 SER B CA 1
ATOM 6919 C C . SER B 1 330 ? 14.508 24.75 -9.977 1 74.19 330 SER B C 1
ATOM 6921 O O . SER B 1 330 ? 14.57 24.219 -8.867 1 74.19 330 SER B O 1
ATOM 6923 N N . GLU B 1 331 ? 14.883 24.188 -11.094 1 72.25 331 GLU B N 1
ATOM 6924 C CA . GLU B 1 331 ? 15.492 22.859 -11.102 1 72.25 331 GLU B CA 1
ATOM 6925 C C . GLU B 1 331 ? 16.734 22.812 -10.227 1 72.25 331 GLU B C 1
ATOM 6927 O O . GLU B 1 331 ? 17.016 21.797 -9.586 1 72.25 331 GLU B O 1
ATOM 6932 N N . SER B 1 332 ? 17.453 23.938 -10.25 1 73.5 332 SER B N 1
ATOM 6933 C CA . SER B 1 332 ? 18.672 24 -9.461 1 73.5 332 SER B CA 1
ATOM 6934 C C . SER B 1 332 ? 18.375 23.953 -7.969 1 73.5 332 SER B C 1
ATOM 6936 O O . SER B 1 332 ? 19.25 23.578 -7.172 1 73.5 332 SER B O 1
ATOM 6938 N N . GLU B 1 333 ? 17.141 24.234 -7.68 1 76.19 333 GLU B N 1
ATOM 6939 C CA . GLU B 1 333 ? 16.781 24.312 -6.27 1 76.19 333 GLU B CA 1
ATOM 6940 C C . GLU B 1 333 ? 15.836 23.172 -5.883 1 76.19 333 GLU B C 1
ATOM 6942 O O . GLU B 1 333 ? 15.258 23.172 -4.797 1 76.19 333 GLU B O 1
ATOM 6947 N N . TYR B 1 334 ? 15.766 22.219 -6.711 1 74.44 334 TYR B N 1
ATOM 6948 C CA . TYR B 1 334 ? 14.789 21.156 -6.477 1 74.44 334 TYR B CA 1
ATOM 6949 C C . TYR B 1 334 ? 15.125 20.375 -5.207 1 74.44 334 TYR B C 1
ATOM 6951 O O . TYR B 1 334 ? 14.227 19.844 -4.551 1 74.44 334 TYR B O 1
ATOM 6959 N N . ASN B 1 335 ? 16.312 20.453 -4.812 1 78.5 335 ASN B N 1
ATOM 6960 C CA . ASN B 1 335 ? 16.75 19.734 -3.619 1 78.5 335 ASN B CA 1
ATOM 6961 C C . ASN B 1 335 ? 16.156 20.344 -2.35 1 78.5 335 ASN B C 1
ATOM 6963 O O . ASN B 1 335 ? 16.141 19.703 -1.299 1 78.5 335 ASN B O 1
ATOM 6967 N N . ILE B 1 336 ? 15.586 21.516 -2.582 1 78.88 336 ILE B N 1
ATOM 6968 C CA . ILE B 1 336 ? 15.055 22.219 -1.414 1 78.88 336 ILE B CA 1
ATOM 6969 C C . ILE B 1 336 ? 13.789 21.516 -0.924 1 78.88 336 ILE B C 1
ATOM 6971 O O . ILE B 1 336 ? 13.414 21.641 0.244 1 78.88 336 ILE B O 1
ATOM 6975 N N . THR B 1 337 ? 13.148 20.75 -1.848 1 80.44 337 THR B N 1
ATOM 6976 C CA . THR B 1 337 ? 11.914 20.047 -1.481 1 80.44 337 THR B CA 1
ATOM 6977 C C . THR B 1 337 ? 12.227 18.672 -0.923 1 80.44 337 THR B C 1
ATOM 6979 O O . THR B 1 337 ? 11.328 17.953 -0.488 1 80.44 337 THR B O 1
ATOM 6982 N N . LYS B 1 338 ? 13.422 18.375 -0.917 1 82.25 338 LYS B N 1
ATOM 6983 C CA . LYS B 1 338 ? 13.812 17.047 -0.455 1 82.25 338 LYS B CA 1
ATOM 6984 C C . LYS B 1 338 ? 14.539 17.125 0.887 1 82.25 338 LYS B C 1
ATOM 6986 O O . LYS B 1 338 ? 15.148 18.141 1.209 1 82.25 338 LYS B O 1
ATOM 6991 N N . ILE B 1 339 ? 14.375 16.062 1.657 1 84.38 339 ILE B N 1
ATOM 6992 C CA . ILE B 1 339 ? 15.172 15.914 2.873 1 84.38 339 ILE B CA 1
ATOM 6993 C C . ILE B 1 339 ? 16.438 15.109 2.572 1 84.38 339 ILE B C 1
ATOM 6995 O O . ILE B 1 339 ? 16.375 14.062 1.928 1 84.38 339 ILE B O 1
ATOM 6999 N N . ASP B 1 340 ? 17.469 15.68 2.951 1 85.56 340 ASP B N 1
ATOM 7000 C CA . ASP B 1 340 ? 18.719 14.961 2.764 1 85.56 340 ASP B CA 1
ATOM 7001 C C . ASP B 1 340 ? 18.875 13.844 3.787 1 85.56 340 ASP B C 1
ATOM 7003 O O . ASP B 1 340 ? 19.172 14.094 4.953 1 85.56 340 ASP B O 1
ATOM 7007 N N . THR B 1 341 ? 18.562 12.688 3.324 1 88.88 341 THR B N 1
ATOM 7008 C CA . THR B 1 341 ? 18.656 11.539 4.211 1 88.88 341 THR B CA 1
ATOM 7009 C C . THR B 1 341 ? 19.766 10.594 3.744 1 88.88 341 THR B C 1
ATOM 7011 O O . THR B 1 341 ? 20.125 10.586 2.566 1 88.88 341 THR B O 1
ATOM 7014 N N . GLN B 1 342 ? 20.359 9.875 4.656 1 90.06 342 GLN B N 1
ATOM 7015 C CA . GLN B 1 342 ? 21.359 8.852 4.383 1 90.06 342 GLN B CA 1
ATOM 7016 C C . GLN B 1 342 ? 20.828 7.453 4.684 1 90.06 342 GLN B C 1
ATOM 7018 O O . GLN B 1 342 ? 20.047 7.273 5.625 1 90.06 342 GLN B O 1
ATOM 7023 N N . LYS B 1 343 ? 21.266 6.523 3.826 1 94 343 LYS B N 1
ATOM 7024 C CA . LYS B 1 343 ? 20.906 5.125 4.07 1 94 343 LYS B CA 1
ATOM 7025 C C . LYS B 1 343 ? 21.219 4.723 5.508 1 94 343 LYS B C 1
ATOM 7027 O O . LYS B 1 343 ? 22.359 4.891 5.977 1 94 343 LYS B O 1
ATOM 7032 N N . SER B 1 344 ? 20.203 4.281 6.215 1 91.75 344 SER B N 1
ATOM 7033 C CA . SER B 1 344 ? 20.391 3.928 7.617 1 91.75 344 SER B CA 1
ATOM 7034 C C . SER B 1 344 ? 19.203 3.123 8.148 1 91.75 344 SER B C 1
ATOM 7036 O O . SER B 1 344 ? 18.109 3.201 7.609 1 91.75 344 SER B O 1
ATOM 7038 N N . PHE B 1 345 ? 19.469 2.311 9.133 1 93.62 345 PHE B N 1
ATOM 7039 C CA . PHE B 1 345 ? 18.5 1.551 9.906 1 93.62 345 PHE B CA 1
ATOM 7040 C C . PHE B 1 345 ? 18.828 1.612 11.398 1 93.62 345 PHE B C 1
ATOM 7042 O O . PHE B 1 345 ? 19.781 0.977 11.852 1 93.62 345 PHE B O 1
ATOM 7049 N N . SER B 1 346 ? 17.953 2.395 12.109 1 89.88 346 SER B N 1
ATOM 7050 C CA . SER B 1 346 ? 18.312 2.666 13.5 1 89.88 346 SER B CA 1
ATOM 7051 C C . SER B 1 346 ? 17.125 2.49 14.438 1 89.88 346 SER B C 1
ATOM 7053 O O . SER B 1 346 ? 16.031 2.982 14.156 1 89.88 346 SER B O 1
ATOM 7055 N N . ILE B 1 347 ? 17.391 1.813 15.539 1 89.31 347 ILE B N 1
ATOM 7056 C CA . ILE B 1 347 ? 16.344 1.641 16.547 1 89.31 347 ILE B CA 1
ATOM 7057 C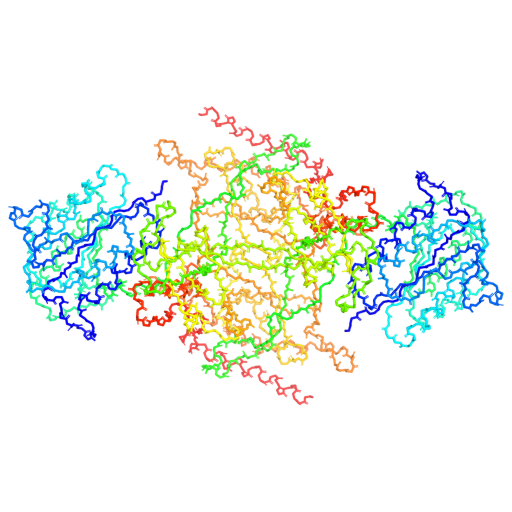 C . ILE B 1 347 ? 16.219 2.918 17.375 1 89.31 347 ILE B C 1
ATOM 7059 O O . ILE B 1 347 ? 17.203 3.424 17.906 1 89.31 347 ILE B O 1
ATOM 7063 N N . VAL B 1 348 ? 15.039 3.436 17.438 1 84.19 348 VAL B N 1
ATOM 7064 C CA . VAL B 1 348 ? 14.742 4.652 18.188 1 84.19 348 VAL B CA 1
ATOM 7065 C C . VAL B 1 348 ? 14.461 4.309 19.656 1 84.19 348 VAL B C 1
ATOM 7067 O O . VAL B 1 348 ? 14.844 5.051 20.547 1 84.19 348 VAL B O 1
ATOM 7070 N N . GLY B 1 349 ? 13.758 3.188 19.812 1 85.25 349 GLY B N 1
ATOM 7071 C CA . GLY B 1 349 ? 13.406 2.732 21.141 1 85.25 349 GLY B CA 1
ATOM 7072 C C . GLY B 1 349 ? 12.492 1.52 21.141 1 85.25 349 GLY B C 1
ATOM 7073 O O . GLY B 1 349 ? 12.336 0.863 20.109 1 85.25 349 GLY B O 1
ATOM 7074 N N . PHE B 1 350 ? 12.047 1.202 22.391 1 89.12 350 PHE B N 1
ATOM 7075 C CA . PHE B 1 350 ? 11.242 -0.007 22.547 1 89.12 350 PHE B CA 1
ATOM 7076 C C . PHE B 1 350 ? 9.898 0.313 23.188 1 89.12 350 PHE B C 1
ATOM 7078 O O . PHE B 1 350 ? 9.766 1.317 23.891 1 89.12 350 PHE B O 1
ATOM 7085 N N . ILE B 1 351 ? 8.922 -0.467 22.875 1 88.56 351 ILE B N 1
ATOM 7086 C CA . ILE B 1 351 ? 7.605 -0.335 23.484 1 88.56 351 ILE B CA 1
ATOM 7087 C C . ILE B 1 351 ? 7.082 -1.713 23.891 1 88.56 351 ILE B C 1
ATOM 7089 O O . ILE B 1 351 ? 7.398 -2.715 23.234 1 88.56 351 ILE B O 1
ATOM 7093 N N . PRO B 1 352 ? 6.312 -1.752 24.922 1 88.69 352 PRO B N 1
ATOM 7094 C CA . PRO B 1 352 ? 5.645 -3.021 25.219 1 88.69 352 PRO B CA 1
ATOM 7095 C C . PRO B 1 352 ? 4.688 -3.455 24.109 1 88.69 352 PRO B C 1
ATOM 7097 O O . PRO B 1 352 ? 4.043 -2.611 23.484 1 88.69 352 PRO B O 1
ATOM 7100 N N . CYS B 1 353 ? 4.566 -4.727 23.938 1 86.12 353 CYS B N 1
ATOM 7101 C CA . CYS B 1 353 ? 3.686 -5.27 22.922 1 86.12 353 CYS B CA 1
ATOM 7102 C C . CYS B 1 353 ? 2.25 -4.805 23.125 1 86.12 353 CYS B C 1
ATOM 7104 O O . CYS B 1 353 ? 1.514 -4.586 22.172 1 86.12 353 CYS B O 1
ATOM 7106 N N . SER B 1 354 ? 1.856 -4.539 24.297 1 81.81 354 SER B N 1
ATOM 7107 C CA . SER B 1 354 ? 0.486 -4.18 24.641 1 81.81 354 SER B CA 1
ATOM 7108 C C . SER B 1 354 ? 0.152 -2.764 24.172 1 81.81 354 SER B C 1
ATOM 7110 O O . SER B 1 354 ? -1.021 -2.4 24.078 1 81.81 354 SER B O 1
ATOM 7112 N N . LYS B 1 355 ? 1.148 -1.988 23.891 1 79.62 355 LYS B N 1
ATOM 7113 C CA . LYS B 1 355 ? 0.923 -0.596 23.516 1 79.62 355 LYS B CA 1
ATOM 7114 C C . LYS B 1 355 ? 0.749 -0.457 22.016 1 79.62 355 LYS B C 1
ATOM 7116 O O . LYS B 1 355 ? 0.342 0.6 21.516 1 79.62 355 LYS B O 1
ATOM 7121 N N . TYR B 1 356 ? 1.036 -1.486 21.359 1 79.56 356 TYR B N 1
ATOM 7122 C CA . TYR B 1 356 ? 0.898 -1.461 19.906 1 79.56 356 TYR B CA 1
ATOM 7123 C C . TYR B 1 356 ? -0.515 -1.846 19.484 1 79.56 356 TYR B C 1
ATOM 7125 O O . TYR B 1 356 ? -1.076 -2.822 20 1 79.56 356 TYR B O 1
ATOM 7133 N N . GLU B 1 357 ? -1.05 -0.978 18.594 1 75.44 357 GLU B N 1
ATOM 7134 C CA . GLU B 1 357 ? -2.348 -1.28 18 1 75.44 357 GLU B CA 1
ATOM 7135 C C . GLU B 1 357 ? -2.191 -1.884 16.609 1 75.44 357 GLU B C 1
ATOM 7137 O O . GLU B 1 357 ? -1.965 -1.161 15.633 1 75.44 357 GLU B O 1
ATOM 7142 N N . PRO B 1 358 ? -2.389 -3.119 16.516 1 66.62 358 PRO B N 1
ATOM 7143 C CA . PRO B 1 358 ? -2.121 -3.812 15.258 1 66.62 358 PRO B CA 1
ATOM 7144 C C . PRO B 1 358 ? -2.934 -3.252 14.094 1 66.62 358 PRO B C 1
ATOM 7146 O O . PRO B 1 358 ? -2.598 -3.488 12.93 1 66.62 358 PRO B O 1
ATOM 7149 N N . PHE B 1 359 ? -3.9 -2.514 14.422 1 71.56 359 PHE B N 1
ATOM 7150 C CA . PHE B 1 359 ? -4.773 -2.057 13.352 1 71.56 359 PHE B CA 1
ATOM 7151 C C . PHE B 1 359 ? -4.227 -0.788 12.711 1 71.56 359 PHE B C 1
ATOM 7153 O O . PHE B 1 359 ? -4.777 -0.296 11.719 1 71.56 359 PHE B O 1
ATOM 7160 N N . LEU B 1 360 ? -3.102 -0.349 13.211 1 73.88 360 LEU B N 1
ATOM 7161 C CA . LEU B 1 360 ? -2.461 0.807 12.594 1 73.88 360 LEU B CA 1
ATOM 7162 C C . LEU B 1 360 ? -1.493 0.372 11.5 1 73.88 360 LEU B C 1
ATOM 7164 O O . LEU B 1 360 ? -0.343 0.816 11.469 1 73.88 360 LEU B O 1
ATOM 7168 N N . ASN B 1 361 ? -2.029 -0.484 10.648 1 75.19 361 ASN B N 1
ATOM 7169 C CA . ASN B 1 361 ? -1.194 -0.984 9.562 1 75.19 361 ASN B CA 1
ATOM 7170 C C . ASN B 1 361 ? -1.262 -0.075 8.336 1 75.19 361 ASN B C 1
ATOM 7172 O O . ASN B 1 361 ? -2.32 0.476 8.023 1 75.19 361 ASN B O 1
ATOM 7176 N N . LEU B 1 362 ? -0.132 0.146 7.68 1 80.75 362 LEU B N 1
ATOM 7177 C CA . LEU B 1 362 ? -0.116 1.049 6.535 1 80.75 362 LEU B CA 1
ATOM 7178 C C . LEU B 1 362 ? 0.426 0.345 5.297 1 80.75 362 LEU B C 1
ATOM 7180 O O . LEU B 1 362 ? 0.204 0.8 4.172 1 80.75 362 LEU B O 1
ATOM 7184 N N . GLY B 1 363 ? 1.082 -0.789 5.512 1 85.06 363 GLY B N 1
ATOM 7185 C CA . GLY B 1 363 ? 1.714 -1.252 4.285 1 85.06 363 GLY B CA 1
ATOM 7186 C C . GLY B 1 363 ? 2.25 -2.668 4.391 1 85.06 363 GLY B C 1
ATOM 7187 O O . GLY B 1 363 ? 1.807 -3.443 5.238 1 85.06 363 GLY B O 1
ATOM 7188 N N . GLU B 1 364 ? 3.133 -2.982 3.406 1 90.38 364 GLU B N 1
ATOM 7189 C CA . GLU B 1 364 ? 3.734 -4.305 3.262 1 90.38 364 GLU B CA 1
ATOM 7190 C C . GLU B 1 364 ? 4.742 -4.578 4.375 1 90.38 364 GLU B C 1
ATOM 7192 O O . GLU B 1 364 ? 5.445 -3.666 4.82 1 90.38 364 GLU B O 1
ATOM 7197 N N . THR B 1 365 ? 4.77 -5.766 4.809 1 91.38 365 THR B N 1
ATOM 7198 C CA . THR B 1 365 ? 5.668 -6.191 5.879 1 91.38 365 THR B CA 1
ATOM 7199 C C . THR B 1 365 ? 6.953 -6.777 5.301 1 91.38 365 THR B C 1
ATOM 7201 O O . THR B 1 365 ? 6.93 -7.438 4.262 1 91.38 365 THR B O 1
ATOM 7204 N N . CYS B 1 366 ? 8.047 -6.531 5.984 1 93.25 366 CYS B N 1
ATOM 7205 C CA . CYS B 1 366 ? 9.344 -7.09 5.598 1 93.25 366 CYS B CA 1
ATOM 7206 C C . CYS B 1 366 ? 9.922 -7.945 6.719 1 93.25 366 CYS B C 1
ATOM 7208 O O . CYS B 1 366 ? 9.398 -7.949 7.836 1 93.25 366 CYS B O 1
ATOM 7210 N N . VAL B 1 367 ? 10.906 -8.695 6.348 1 92.38 367 VAL B N 1
ATOM 7211 C CA . VAL B 1 367 ? 11.648 -9.516 7.297 1 92.38 367 VAL B CA 1
ATOM 7212 C C . VAL B 1 367 ? 13.117 -9.094 7.309 1 92.38 367 VAL B C 1
ATOM 7214 O O . VAL B 1 367 ? 13.719 -8.891 6.254 1 92.38 367 VAL B O 1
ATOM 7217 N N . THR B 1 368 ? 13.602 -8.883 8.477 1 94.38 368 THR B N 1
ATOM 7218 C CA . THR B 1 368 ? 15 -8.508 8.672 1 94.38 368 THR B CA 1
ATOM 7219 C C . THR B 1 368 ? 15.781 -9.648 9.336 1 94.38 368 THR B C 1
ATOM 7221 O O . THR B 1 368 ? 15.406 -10.117 10.414 1 94.38 368 THR B O 1
ATOM 7224 N N . VAL B 1 369 ? 16.828 -10.078 8.664 1 92.81 369 VAL B N 1
ATOM 7225 C CA . VAL B 1 369 ? 17.656 -11.164 9.148 1 92.81 369 VAL B CA 1
ATOM 7226 C C . VAL B 1 369 ? 19.109 -10.719 9.195 1 92.81 369 VAL B C 1
ATOM 7228 O O . VAL B 1 369 ? 19.469 -9.688 8.625 1 92.81 369 VAL B O 1
ATOM 7231 N N . ALA B 1 370 ? 19.859 -11.492 9.961 1 91.06 370 ALA B N 1
ATOM 7232 C CA . ALA B 1 370 ? 21.297 -11.211 9.977 1 91.06 370 ALA B CA 1
ATOM 7233 C C . ALA B 1 370 ? 21.922 -11.484 8.609 1 91.06 370 ALA B C 1
ATOM 7235 O O . ALA B 1 370 ? 21.484 -12.391 7.891 1 91.06 370 ALA B O 1
ATOM 7236 N N . ARG B 1 371 ? 22.906 -10.688 8.281 1 90.88 371 ARG B N 1
ATOM 7237 C CA . ARG B 1 371 ? 23.625 -10.922 7.031 1 90.88 371 ARG B CA 1
ATOM 7238 C C . ARG B 1 371 ? 24.156 -12.352 6.973 1 90.88 371 ARG B C 1
ATOM 7240 O O . ARG B 1 371 ? 24.672 -12.867 7.969 1 90.88 371 ARG B O 1
ATOM 7247 N N . LYS B 1 372 ? 24.062 -12.883 5.828 1 83.81 372 LYS B N 1
ATOM 7248 C CA . LYS B 1 372 ? 24.516 -14.266 5.641 1 83.81 372 LYS B CA 1
ATOM 7249 C C . LYS B 1 372 ? 26 -14.398 5.934 1 83.81 372 LYS B C 1
ATOM 7251 O O . LYS B 1 372 ? 26.781 -13.508 5.609 1 83.81 372 LYS B O 1
ATOM 7256 N N . PHE B 1 373 ? 26.359 -15.445 6.555 1 81 373 PHE B N 1
ATOM 7257 C CA . PHE B 1 373 ? 27.75 -15.82 6.84 1 81 373 PHE B CA 1
ATOM 7258 C C . PHE B 1 373 ? 28.406 -14.812 7.77 1 81 373 PHE B C 1
ATOM 7260 O O . PHE B 1 373 ? 29.609 -14.547 7.66 1 81 373 PHE B O 1
ATOM 7267 N N . ASP B 1 374 ? 27.719 -14.047 8.531 1 86.62 374 ASP B N 1
ATOM 7268 C CA . ASP B 1 374 ? 28.188 -13.133 9.562 1 86.62 374 ASP B CA 1
ATOM 7269 C C . ASP B 1 374 ? 27.766 -13.609 10.953 1 86.62 374 ASP B C 1
ATOM 7271 O O . ASP B 1 374 ? 26.719 -13.195 11.461 1 86.62 374 ASP B O 1
ATOM 7275 N N . ALA B 1 375 ? 28.547 -14.375 11.508 1 81.31 375 ALA B N 1
ATOM 7276 C CA . ALA B 1 375 ? 28.234 -15.039 12.773 1 81.31 375 ALA B CA 1
ATOM 7277 C C . ALA B 1 375 ? 28.047 -14.016 13.891 1 81.31 375 ALA B C 1
ATOM 7279 O O . ALA B 1 375 ? 27.188 -14.195 14.766 1 81.31 375 ALA B O 1
ATOM 7280 N N . LYS B 1 376 ? 28.859 -13.023 13.828 1 81.38 376 LYS B N 1
ATOM 7281 C CA . LYS B 1 376 ? 28.75 -11.984 14.852 1 81.38 376 LYS B CA 1
ATOM 7282 C C . LYS B 1 376 ? 27.375 -11.305 14.805 1 81.38 376 LYS B C 1
ATOM 7284 O O . LYS B 1 376 ? 26.734 -11.141 15.844 1 81.38 376 LYS B O 1
ATOM 7289 N N . SER B 1 377 ? 27.031 -10.977 13.664 1 87.19 377 SER B N 1
ATOM 7290 C CA . SER B 1 377 ? 25.75 -10.328 13.492 1 87.19 377 SER B CA 1
ATOM 7291 C C . SER B 1 377 ? 24.594 -11.281 13.797 1 87.19 377 SER B C 1
ATOM 7293 O O . SER B 1 377 ? 23.578 -10.875 14.352 1 87.19 377 SER B O 1
ATOM 7295 N N . ALA B 1 378 ? 24.75 -12.477 13.461 1 85.88 378 ALA B N 1
ATOM 7296 C CA . ALA B 1 378 ? 23.734 -13.477 13.742 1 85.88 378 ALA B CA 1
ATOM 7297 C C . ALA B 1 378 ? 23.5 -13.617 15.25 1 85.88 378 ALA B C 1
ATOM 7299 O O . ALA B 1 378 ? 22.359 -13.672 15.703 1 85.88 378 ALA B O 1
ATOM 7300 N N . LEU B 1 379 ? 24.562 -13.625 15.945 1 83 379 LEU B N 1
ATOM 7301 C CA . LEU B 1 379 ? 24.484 -13.75 17.391 1 83 379 LEU B CA 1
ATOM 7302 C C . LEU B 1 379 ? 23.844 -12.508 18.016 1 83 379 LEU B C 1
ATOM 7304 O O . LEU B 1 379 ? 23 -12.617 18.906 1 83 379 LEU B O 1
ATOM 7308 N N . ALA B 1 380 ? 24.312 -11.398 17.562 1 84 380 ALA B N 1
ATOM 7309 C CA . ALA B 1 380 ? 23.766 -10.141 18.078 1 84 380 ALA B CA 1
ATOM 7310 C C . ALA B 1 380 ? 22.281 -10.031 17.812 1 84 380 ALA B C 1
ATOM 7312 O O . ALA B 1 380 ? 21.516 -9.625 18.703 1 84 380 ALA B O 1
ATOM 7313 N N . LEU B 1 381 ? 21.891 -10.375 16.625 1 89.44 381 LEU B N 1
ATOM 7314 C CA . LEU B 1 381 ? 20.469 -10.312 16.281 1 89.44 381 LEU B CA 1
ATOM 7315 C C . LEU B 1 381 ? 19.656 -11.312 17.094 1 89.44 381 LEU B C 1
ATOM 7317 O O . LEU B 1 381 ? 18.562 -10.992 17.562 1 89.44 381 LEU B O 1
ATOM 7321 N N . SER B 1 382 ? 20.172 -12.43 17.219 1 86.69 382 SER B N 1
ATOM 7322 C CA . SER B 1 382 ? 19.516 -13.445 18.031 1 86.69 382 SER B CA 1
ATOM 7323 C C . SER B 1 382 ? 19.281 -12.961 19.453 1 86.69 382 SER B C 1
ATOM 7325 O O . SER B 1 382 ? 18.203 -13.148 20.016 1 86.69 382 SER B O 1
ATOM 7327 N N . SER B 1 383 ? 20.297 -12.367 19.984 1 84.56 383 SER B N 1
ATOM 7328 C CA . SER B 1 383 ? 20.172 -11.836 21.328 1 84.56 383 SER B CA 1
ATOM 7329 C C . SER B 1 383 ? 19.078 -10.789 21.422 1 84.56 383 SER B C 1
ATOM 7331 O O . SER B 1 383 ? 18.312 -10.758 22.391 1 84.56 383 SER B O 1
ATOM 7333 N N . LEU B 1 384 ? 19.031 -9.969 20.453 1 88.31 384 LEU B N 1
ATOM 7334 C CA . LEU B 1 384 ? 18.016 -8.938 20.422 1 88.31 384 LEU B CA 1
ATOM 7335 C C . LEU B 1 384 ? 16.625 -9.547 20.297 1 88.31 384 LEU B C 1
ATOM 7337 O O . LEU B 1 384 ? 15.703 -9.172 21.031 1 88.31 384 LEU B O 1
ATOM 7341 N N . VAL B 1 385 ? 16.484 -10.484 19.375 1 91.12 385 VAL B N 1
ATOM 7342 C CA . VAL B 1 385 ? 15.203 -11.141 19.125 1 91.12 385 VAL B CA 1
ATOM 7343 C C . VAL B 1 385 ? 14.711 -11.82 20.406 1 91.12 385 VAL B C 1
ATOM 7345 O O . VAL B 1 385 ? 13.547 -11.672 20.797 1 91.12 385 VAL B O 1
ATOM 7348 N N . TRP B 1 386 ? 15.531 -12.438 21.062 1 86.31 386 TRP B N 1
ATOM 7349 C CA . TRP B 1 386 ? 15.164 -13.148 22.281 1 86.31 386 TRP B CA 1
ATOM 7350 C C . TRP B 1 386 ? 14.812 -12.172 23.406 1 86.31 386 TRP B C 1
ATOM 7352 O O . TRP B 1 386 ? 13.852 -12.383 24.141 1 86.31 386 TRP B O 1
ATOM 7362 N N . ALA B 1 387 ? 15.633 -11.188 23.516 1 87.19 387 ALA B N 1
ATOM 7363 C CA . ALA B 1 387 ? 15.352 -10.18 24.531 1 87.19 387 ALA B CA 1
ATOM 7364 C C . ALA B 1 387 ? 13.977 -9.562 24.328 1 87.19 387 ALA B C 1
ATOM 7366 O O . ALA B 1 387 ? 13.203 -9.414 25.281 1 87.19 387 ALA B O 1
ATOM 7367 N N . LEU B 1 388 ? 13.727 -9.219 23.109 1 91.88 388 LEU B N 1
ATOM 7368 C CA . LEU B 1 388 ? 12.43 -8.633 22.781 1 91.88 388 LEU B CA 1
ATOM 7369 C C . LEU B 1 388 ? 11.305 -9.617 23.094 1 91.88 388 LEU B C 1
ATOM 7371 O O . LEU B 1 388 ? 10.266 -9.227 23.625 1 91.88 388 LEU B O 1
ATOM 7375 N N . SER B 1 389 ? 11.508 -10.82 22.734 1 90 389 SER B N 1
ATOM 7376 C CA . SER B 1 389 ? 10.492 -11.844 22.953 1 90 389 SER B CA 1
ATOM 7377 C C . SER B 1 389 ? 10.242 -12.062 24.438 1 90 389 SER B C 1
ATOM 7379 O O . SER B 1 389 ? 9.094 -12.094 24.891 1 90 389 SER B O 1
ATOM 7381 N N . GLU B 1 390 ? 11.227 -12.172 25.219 1 87.44 390 GLU B N 1
ATOM 7382 C CA . GLU B 1 390 ? 11.125 -12.445 26.641 1 87.44 390 GLU B CA 1
ATOM 7383 C C . GLU B 1 390 ? 10.477 -11.281 27.375 1 87.44 390 GLU B C 1
ATOM 7385 O O . GLU B 1 390 ? 9.68 -11.484 28.297 1 87.44 390 GLU B O 1
ATOM 7390 N N . LEU B 1 391 ? 10.82 -10.141 26.938 1 90.56 391 LEU B N 1
ATOM 7391 C CA . LEU B 1 391 ? 10.32 -8.938 27.609 1 90.56 391 LEU B CA 1
ATOM 7392 C C . LEU B 1 391 ? 8.969 -8.523 27.031 1 90.56 391 LEU B C 1
ATOM 7394 O O . LEU B 1 391 ? 8.391 -7.52 27.453 1 90.56 391 LEU B O 1
ATOM 7398 N N . GLU B 1 392 ? 8.516 -9.227 26.016 1 90.38 392 GLU B N 1
ATOM 7399 C CA . GLU B 1 392 ? 7.262 -8.891 25.344 1 90.38 392 GLU B CA 1
ATOM 7400 C C . GLU B 1 392 ? 7.262 -7.441 24.875 1 90.38 392 GLU B C 1
ATOM 7402 O O . GLU B 1 392 ? 6.34 -6.684 25.188 1 90.38 392 GLU B O 1
ATOM 7407 N N . SER B 1 393 ? 8.328 -7.191 24.125 1 91.62 393 SER B N 1
ATOM 7408 C CA . SER B 1 393 ? 8.531 -5.828 23.641 1 91.62 393 SER B CA 1
ATOM 7409 C C . SER B 1 393 ? 8.75 -5.801 22.125 1 91.62 393 SER B C 1
ATOM 7411 O O . SER B 1 393 ? 9.141 -6.809 21.531 1 91.62 393 SER B O 1
ATOM 7413 N N . TYR B 1 394 ? 8.383 -4.695 21.531 1 91.81 394 TYR B N 1
ATOM 7414 C CA . TYR B 1 394 ? 8.719 -4.383 20.141 1 91.81 394 TYR B CA 1
ATOM 7415 C C . TYR B 1 394 ? 9.734 -3.25 20.062 1 91.81 394 TYR B C 1
ATOM 7417 O O . TYR B 1 394 ? 9.883 -2.475 21.016 1 91.81 394 TYR B O 1
ATOM 7425 N N . ALA B 1 395 ? 10.445 -3.203 19 1 92.25 395 ALA B N 1
ATOM 7426 C CA . ALA B 1 395 ? 11.336 -2.07 18.734 1 92.25 395 ALA B CA 1
ATOM 7427 C C . ALA B 1 395 ? 10.727 -1.128 17.703 1 92.25 395 ALA B C 1
ATOM 7429 O O . ALA B 1 395 ? 10.047 -1.571 16.766 1 92.25 395 ALA B O 1
ATOM 7430 N N . ILE B 1 396 ? 10.898 0.123 17.875 1 90.25 396 ILE B N 1
ATOM 7431 C CA . ILE B 1 396 ? 10.602 1.138 16.859 1 90.25 396 ILE B CA 1
ATOM 7432 C C . ILE B 1 396 ? 11.898 1.586 16.188 1 90.25 396 ILE B C 1
ATOM 7434 O O . ILE B 1 396 ? 12.875 1.916 16.859 1 90.25 396 ILE B O 1
ATOM 7438 N N . ALA B 1 397 ? 11.859 1.566 14.906 1 91.75 397 ALA B N 1
ATOM 7439 C CA . ALA B 1 397 ? 13.094 1.904 14.195 1 91.75 397 ALA B CA 1
ATOM 7440 C C . ALA B 1 397 ? 12.812 2.842 13.031 1 91.75 397 ALA B C 1
ATOM 7442 O O . ALA B 1 397 ? 11.695 2.881 12.508 1 91.75 397 ALA B O 1
ATOM 7443 N N . ARG B 1 398 ? 13.781 3.623 12.734 1 92.31 398 ARG B N 1
ATOM 7444 C CA . ARG B 1 398 ? 13.797 4.461 11.539 1 92.31 398 ARG B CA 1
ATOM 7445 C C . ARG B 1 398 ? 14.641 3.834 10.438 1 92.31 398 ARG B C 1
ATOM 7447 O O . ARG B 1 398 ? 15.773 3.408 10.688 1 92.31 398 ARG B O 1
ATOM 7454 N N . ILE B 1 399 ? 14.133 3.82 9.211 1 94.94 399 ILE B N 1
ATOM 7455 C CA . ILE B 1 399 ? 14.898 3.203 8.133 1 94.94 399 ILE B CA 1
ATOM 7456 C C . ILE B 1 399 ? 14.891 4.113 6.906 1 94.94 399 ILE B C 1
ATOM 7458 O O . ILE B 1 399 ? 13.859 4.703 6.57 1 94.94 399 ILE B O 1
ATOM 7462 N N . VAL B 1 400 ? 16.016 4.391 6.395 1 95.12 400 VAL B N 1
ATOM 7463 C CA . VAL B 1 400 ? 16.266 4.953 5.07 1 95.12 400 VAL B CA 1
ATOM 7464 C C . VAL B 1 400 ? 16.953 3.916 4.184 1 95.12 400 VAL B C 1
ATOM 7466 O O . VAL B 1 400 ? 18.125 3.607 4.375 1 95.12 400 VAL B O 1
ATOM 7469 N N . THR B 1 401 ? 16.234 3.361 3.232 1 96.12 401 THR B N 1
ATOM 7470 C CA . THR B 1 401 ? 16.672 2.168 2.523 1 96.12 401 THR B CA 1
ATOM 7471 C C . THR B 1 401 ? 17.812 2.504 1.567 1 96.12 401 THR B C 1
ATOM 7473 O O . THR B 1 401 ? 18.672 1.655 1.284 1 96.12 401 THR B O 1
ATOM 7476 N N . LYS B 1 402 ? 17.828 3.693 0.938 1 94.75 402 LYS B N 1
ATOM 7477 C CA . LYS B 1 402 ? 18.844 4.227 0.049 1 94.75 402 LYS B CA 1
ATOM 7478 C C . LYS B 1 402 ? 19.078 5.715 0.298 1 94.75 402 LYS B C 1
ATOM 7480 O O . LYS B 1 402 ? 18.188 6.406 0.801 1 94.75 402 LYS B O 1
ATOM 7485 N N . ASP B 1 403 ? 20.203 6.156 -0.077 1 92.88 403 ASP B N 1
ATOM 7486 C CA . ASP B 1 403 ? 20.484 7.578 0.093 1 92.88 403 ASP B CA 1
ATOM 7487 C C . ASP B 1 403 ? 19.438 8.43 -0.632 1 92.88 403 ASP B C 1
ATOM 7489 O O . ASP B 1 403 ? 19.109 8.156 -1.785 1 92.88 403 ASP B O 1
ATOM 7493 N N . GLY B 1 404 ? 18.984 9.375 0.089 1 89.31 404 GLY B N 1
ATOM 7494 C CA . GLY B 1 404 ? 18.047 10.32 -0.517 1 89.31 404 GLY B CA 1
ATOM 7495 C C . GLY B 1 404 ? 16.609 9.852 -0.473 1 89.31 404 GLY B C 1
ATOM 7496 O O . GLY B 1 404 ? 15.703 10.594 -0.86 1 89.31 404 GLY B O 1
ATOM 7497 N N . LYS B 1 405 ? 16.359 8.656 -0.004 1 92.56 405 LYS B N 1
ATOM 7498 C CA . LYS B 1 405 ? 14.984 8.141 0.081 1 92.56 405 LYS B CA 1
ATOM 7499 C C . LYS B 1 405 ? 14.289 8.648 1.343 1 92.56 405 LYS B C 1
ATOM 7501 O O . LYS B 1 405 ? 14.953 9.031 2.309 1 92.56 405 LYS B O 1
ATOM 7506 N N . ASP B 1 406 ? 12.977 8.648 1.286 1 91.56 406 ASP B N 1
ATOM 7507 C CA . ASP B 1 406 ? 12.18 9.109 2.42 1 91.56 406 ASP B CA 1
ATOM 7508 C C . ASP B 1 406 ? 12.328 8.172 3.613 1 91.56 406 ASP B C 1
ATOM 7510 O O . ASP B 1 406 ? 12.32 6.945 3.453 1 91.56 406 ASP B O 1
ATOM 7514 N N . PRO B 1 407 ? 12.484 8.758 4.762 1 92.69 407 PRO B N 1
ATOM 7515 C CA . PRO B 1 407 ? 12.555 7.926 5.965 1 92.69 407 PRO B CA 1
ATOM 7516 C C . PRO B 1 407 ? 11.211 7.285 6.316 1 92.69 407 PRO B C 1
ATOM 7518 O O . PRO B 1 407 ? 10.164 7.898 6.117 1 92.69 407 PRO B O 1
ATOM 7521 N N . LEU B 1 408 ? 11.328 6.074 6.832 1 92.81 408 LEU B N 1
ATOM 7522 C CA . LEU B 1 408 ? 10.156 5.352 7.32 1 92.81 408 LEU B CA 1
ATOM 7523 C C . LEU B 1 408 ? 10.336 4.965 8.789 1 92.81 408 LEU B C 1
ATOM 7525 O O . LEU B 1 408 ? 11.461 4.812 9.258 1 92.81 408 LEU B O 1
ATOM 7529 N N . LEU B 1 409 ? 9.219 4.953 9.438 1 91.62 409 LEU B N 1
ATOM 7530 C CA . LEU B 1 409 ? 9.18 4.355 10.766 1 91.62 409 LEU B CA 1
ATOM 7531 C C . LEU B 1 409 ? 8.586 2.951 10.711 1 91.62 409 LEU B C 1
ATOM 7533 O O . LEU B 1 409 ? 7.57 2.727 10.055 1 91.62 409 LEU B O 1
ATOM 7537 N N . VAL B 1 410 ? 9.281 2.023 11.352 1 92.62 410 VAL B N 1
ATOM 7538 C CA . VAL B 1 410 ? 8.812 0.645 11.312 1 92.62 410 VAL B CA 1
ATOM 7539 C C . VAL B 1 410 ? 8.805 0.061 12.727 1 92.62 410 VAL B C 1
ATOM 7541 O O . VAL B 1 410 ? 9.602 0.475 13.578 1 92.62 410 VAL B O 1
ATOM 7544 N N . LEU B 1 411 ? 7.91 -0.804 12.945 1 92.06 411 LEU B N 1
ATOM 7545 C CA . LEU B 1 411 ? 7.898 -1.638 14.141 1 92.06 411 LEU B CA 1
ATOM 7546 C C . LEU B 1 411 ? 8.664 -2.936 13.914 1 92.06 411 LEU B C 1
ATOM 7548 O O . LEU B 1 411 ? 8.445 -3.623 12.914 1 92.06 411 LEU B O 1
ATOM 7552 N N . LEU B 1 412 ? 9.609 -3.219 14.75 1 93.81 412 LEU B N 1
ATOM 7553 C CA . LEU B 1 412 ? 10.336 -4.484 14.672 1 93.81 412 LEU B CA 1
ATOM 7554 C C . LEU B 1 412 ? 9.781 -5.492 15.672 1 93.81 412 LEU B C 1
ATOM 7556 O O . LEU B 1 412 ? 9.883 -5.293 16.875 1 93.81 412 LEU B O 1
ATOM 7560 N N . ALA B 1 413 ? 9.242 -6.508 15.164 1 92.31 413 ALA B N 1
ATOM 7561 C CA . ALA B 1 413 ? 8.648 -7.555 15.984 1 92.31 413 ALA B CA 1
ATOM 7562 C C . ALA B 1 413 ? 9.469 -8.844 15.914 1 92.31 413 ALA B C 1
ATOM 7564 O O . ALA B 1 413 ? 9.742 -9.352 14.828 1 92.31 413 ALA B O 1
ATOM 7565 N N . PRO B 1 414 ? 9.844 -9.359 17.078 1 92.75 414 PRO B N 1
ATOM 7566 C CA . PRO B 1 414 ? 10.641 -10.586 17.078 1 92.75 414 PRO B CA 1
ATOM 7567 C C . PRO B 1 414 ? 9.836 -11.82 16.688 1 92.75 414 PRO B C 1
ATOM 7569 O O . PRO B 1 414 ? 8.656 -11.922 17.031 1 92.75 414 PRO B O 1
ATOM 7572 N N . SER B 1 415 ? 10.406 -12.633 15.969 1 88.75 415 SER B N 1
ATOM 7573 C CA . SER B 1 415 ? 9.852 -13.938 15.625 1 88.75 415 SER B CA 1
ATOM 7574 C C . SER B 1 415 ? 10.883 -15.047 15.852 1 88.75 415 SER B C 1
ATOM 7576 O O . SER B 1 415 ? 11.984 -15 15.305 1 88.75 415 SER B O 1
ATOM 7578 N N . VAL B 1 416 ? 10.453 -15.938 16.703 1 83.31 416 VAL B N 1
ATOM 7579 C CA . VAL B 1 416 ? 11.328 -17.062 17.016 1 83.31 416 VAL B CA 1
ATOM 7580 C C . VAL B 1 416 ? 10.727 -18.359 16.469 1 83.31 416 VAL B C 1
ATOM 7582 O O . VAL B 1 416 ? 9.836 -18.953 17.078 1 83.31 416 VAL B O 1
ATOM 7585 N N . GLU B 1 417 ? 10.82 -18.625 15.266 1 73.31 417 GLU B N 1
ATOM 7586 C CA . GLU B 1 417 ? 10.367 -19.859 14.656 1 73.31 417 GLU B CA 1
ATOM 7587 C C . GLU B 1 417 ? 11.461 -20.938 14.703 1 73.31 417 GLU B C 1
ATOM 7589 O O . GLU B 1 417 ? 12.641 -20.609 14.852 1 73.31 417 GLU B O 1
ATOM 7594 N N . PRO B 1 418 ? 11.07 -22.188 14.758 1 66.62 418 PRO B N 1
ATOM 7595 C CA . PRO B 1 418 ? 12.055 -23.266 14.891 1 66.62 418 PRO B CA 1
ATOM 7596 C C . PRO B 1 418 ? 13.227 -23.109 13.922 1 66.62 418 PRO B C 1
ATOM 7598 O O . PRO B 1 418 ? 14.375 -23.359 14.297 1 66.62 418 PRO B O 1
ATOM 7601 N N . ASP B 1 419 ? 12.914 -22.625 12.75 1 65.5 419 ASP B N 1
ATOM 7602 C CA . ASP B 1 419 ? 14.008 -22.641 11.781 1 65.5 419 ASP B CA 1
ATOM 7603 C C . ASP B 1 419 ? 14.445 -21.219 11.438 1 65.5 419 ASP B C 1
ATOM 7605 O O . ASP B 1 419 ? 15.281 -21.031 10.547 1 65.5 419 ASP B O 1
ATOM 7609 N N . MET B 1 420 ? 13.992 -20.328 12.203 1 73.56 420 MET B N 1
ATOM 7610 C CA . MET B 1 420 ? 14.391 -18.984 11.773 1 73.56 420 MET B CA 1
ATOM 7611 C C . MET B 1 420 ? 14.078 -17.953 12.844 1 73.56 420 MET B C 1
ATOM 7613 O O . MET B 1 420 ? 12.977 -17.938 13.398 1 73.56 420 MET B O 1
ATOM 7617 N N . GLU B 1 421 ? 15.188 -17.219 13.312 1 83.81 421 GLU B N 1
ATOM 7618 C CA . GLU B 1 421 ? 15 -16.031 14.141 1 83.81 421 GLU B CA 1
ATOM 7619 C C . GLU B 1 421 ? 15.102 -14.758 13.305 1 83.81 421 GLU B C 1
ATOM 7621 O O . GLU B 1 421 ? 16.047 -14.586 12.539 1 83.81 421 GLU B O 1
ATOM 7626 N N . CYS B 1 422 ? 14.078 -14.023 13.344 1 90.5 422 CYS B N 1
ATOM 7627 C CA . CYS B 1 422 ? 14.086 -12.805 12.531 1 90.5 422 CYS B CA 1
ATOM 7628 C C . CYS B 1 422 ? 13.258 -11.711 13.18 1 90.5 422 CYS B C 1
ATOM 7630 O O . CYS B 1 422 ? 12.688 -11.906 14.258 1 90.5 422 CYS B O 1
ATOM 7632 N N . LEU B 1 423 ? 13.383 -10.555 12.625 1 93.44 423 LEU B N 1
ATOM 7633 C CA . LEU B 1 423 ? 12.516 -9.438 12.969 1 93.44 423 LEU B CA 1
ATOM 7634 C C . LEU B 1 423 ? 11.57 -9.102 11.82 1 93.44 423 LEU B C 1
ATOM 7636 O O . LEU B 1 423 ? 12.016 -8.867 10.695 1 93.44 423 LEU B O 1
ATOM 7640 N N . TYR B 1 424 ? 10.336 -9.18 12.125 1 91.69 424 TYR B N 1
ATOM 7641 C CA . TYR B 1 424 ? 9.391 -8.625 11.164 1 91.69 424 TYR B CA 1
ATOM 7642 C C . TYR B 1 424 ? 9.32 -7.109 11.281 1 91.69 424 TYR B C 1
ATOM 7644 O O . TYR B 1 424 ? 9.25 -6.57 12.391 1 91.69 424 TYR B O 1
ATOM 7652 N N . ASP B 1 425 ? 9.477 -6.477 10.219 1 92.5 425 ASP B N 1
ATOM 7653 C CA . ASP B 1 425 ? 9.375 -5.02 10.281 1 92.5 425 ASP B CA 1
ATOM 7654 C C . ASP B 1 425 ? 8.086 -4.531 9.625 1 92.5 425 ASP B C 1
ATOM 7656 O O . ASP B 1 425 ? 7.828 -4.824 8.453 1 92.5 425 ASP B O 1
ATOM 7660 N N . ILE B 1 426 ? 7.277 -3.873 10.32 1 90.75 426 ILE B N 1
ATOM 7661 C CA . ILE B 1 426 ? 5.957 -3.391 9.938 1 90.75 426 ILE B CA 1
ATOM 7662 C C . ILE B 1 426 ? 5.965 -1.865 9.859 1 90.75 426 ILE B C 1
ATOM 7664 O O . ILE B 1 426 ? 6.293 -1.191 10.844 1 90.75 426 ILE B O 1
ATOM 7668 N N . PRO B 1 427 ? 5.645 -1.3 8.695 1 91.25 427 PRO B N 1
ATOM 7669 C CA . PRO B 1 427 ? 5.625 0.162 8.609 1 91.25 427 PRO B CA 1
ATOM 7670 C C . PRO B 1 427 ? 4.582 0.795 9.523 1 91.25 427 PRO B C 1
ATOM 7672 O O . PRO B 1 427 ? 3.455 0.298 9.617 1 91.25 427 PRO B O 1
ATOM 7675 N N . LEU B 1 428 ? 4.957 1.814 10.164 1 90.25 428 LEU B N 1
ATOM 7676 C CA . LEU B 1 428 ? 4.074 2.57 11.047 1 90.25 428 LEU B CA 1
ATOM 7677 C C . LEU B 1 428 ? 3.594 3.85 10.375 1 90.25 428 LEU B C 1
ATOM 7679 O O . LEU B 1 428 ? 4.359 4.504 9.664 1 90.25 428 LEU B O 1
ATOM 7683 N N . PRO B 1 429 ? 2.381 4.223 10.594 1 90.62 429 PRO B N 1
ATOM 7684 C CA . PRO B 1 429 ? 1.88 5.473 10.016 1 90.62 429 PRO B CA 1
ATOM 7685 C C . PRO B 1 429 ? 2.422 6.707 10.734 1 90.62 429 PRO B C 1
ATOM 7687 O O . PRO B 1 429 ? 2.748 6.641 11.922 1 90.62 429 PRO B O 1
ATOM 7690 N N . PHE B 1 430 ? 2.557 7.793 9.992 1 91.81 430 PHE B N 1
ATOM 7691 C CA . PHE B 1 430 ? 2.75 9.117 10.57 1 91.81 430 PHE B CA 1
ATOM 7692 C C . PHE B 1 430 ? 1.411 9.766 10.898 1 91.81 430 PHE B C 1
ATOM 7694 O O . PHE B 1 430 ? 0.355 9.227 10.562 1 91.81 430 PHE B O 1
ATOM 7701 N N . ALA B 1 431 ? 1.491 10.812 11.555 1 90 431 ALA B N 1
ATOM 7702 C CA . ALA B 1 431 ? 0.278 11.516 11.969 1 90 431 ALA B CA 1
ATOM 7703 C C . ALA B 1 431 ? -0.614 11.828 10.773 1 90 431 ALA B C 1
ATOM 7705 O O . ALA B 1 431 ? -1.84 11.719 10.859 1 90 431 ALA B O 1
ATOM 7706 N N . GLU B 1 432 ? -0.002 12.133 9.641 1 91.62 432 GLU B N 1
ATOM 7707 C CA . GLU B 1 432 ? -0.743 12.523 8.438 1 91.62 432 GLU B CA 1
ATOM 7708 C C . GLU B 1 432 ? -1.502 11.336 7.855 1 91.62 432 GLU B C 1
ATOM 7710 O O . GLU B 1 432 ? -2.447 11.516 7.086 1 91.62 432 GLU B O 1
ATOM 7715 N N . ASP B 1 433 ? -1.053 10.18 8.195 1 91.44 433 ASP B N 1
ATOM 7716 C CA . ASP B 1 433 ? -1.622 8.969 7.609 1 91.44 433 ASP B CA 1
ATOM 7717 C C . ASP B 1 433 ? -2.855 8.508 8.383 1 91.44 433 ASP B C 1
ATOM 7719 O O . ASP B 1 433 ? -3.613 7.66 7.906 1 91.44 433 ASP B O 1
ATOM 7723 N N . ILE B 1 434 ? -3.045 8.992 9.539 1 88.94 434 ILE B N 1
ATOM 7724 C CA . ILE B 1 434 ? -4.121 8.531 10.406 1 88.94 434 ILE B CA 1
ATOM 7725 C C . ILE B 1 434 ? -5.371 9.375 10.18 1 88.94 434 ILE B C 1
ATOM 7727 O O . ILE B 1 434 ? -5.289 10.602 10.078 1 88.94 434 ILE B O 1
ATOM 7731 N N . ARG B 1 435 ? -6.457 8.664 10.047 1 85.56 435 ARG B N 1
ATOM 7732 C CA . ARG B 1 435 ? -7.742 9.352 9.938 1 85.56 435 ARG B CA 1
ATOM 7733 C C . ARG B 1 435 ? -8.531 9.258 11.242 1 85.56 435 ARG B C 1
ATOM 7735 O O . ARG B 1 435 ? -8.852 8.156 11.695 1 85.56 435 ARG B O 1
ATOM 7742 N N . SER B 1 436 ? -8.672 10.344 11.953 1 75.56 436 SER B N 1
ATOM 7743 C CA . SER B 1 436 ? -9.359 10.359 13.242 1 75.56 436 SER B CA 1
ATOM 7744 C C . SER B 1 436 ? -10.812 10.797 13.094 1 75.56 436 SER B C 1
ATOM 7746 O O . SER B 1 436 ? -11.141 11.961 13.32 1 75.56 436 SER B O 1
ATOM 7748 N N . TYR B 1 437 ? -11.547 9.945 12.469 1 68.5 437 TYR B N 1
ATOM 7749 C CA . TYR B 1 437 ? -12.953 10.32 12.344 1 68.5 437 TYR B CA 1
ATOM 7750 C C . TYR B 1 437 ? -13.711 10.031 13.633 1 68.5 437 TYR B C 1
ATOM 7752 O O . TYR B 1 437 ? -13.422 9.047 14.328 1 68.5 437 TYR B O 1
ATOM 7760 N N . GLN B 1 438 ? -14.305 10.953 14.195 1 60.59 438 GLN B N 1
ATOM 7761 C CA . GLN B 1 438 ? -15.156 10.719 15.359 1 60.59 438 GLN B CA 1
ATOM 7762 C C . GLN B 1 438 ? -16.531 10.211 14.945 1 60.59 438 GLN B C 1
ATOM 7764 O O . GLN B 1 438 ? -17.156 10.773 14.047 1 60.59 438 GLN B O 1
ATOM 7769 N N . PHE B 1 439 ? -16.781 8.977 15.305 1 60.88 439 PHE B N 1
ATOM 7770 C CA . PHE B 1 439 ? -18.109 8.43 15.016 1 60.88 439 PHE B CA 1
ATOM 7771 C C . PHE B 1 439 ? -18.953 8.359 16.281 1 60.88 439 PHE B C 1
ATOM 7773 O O . PHE B 1 439 ? -18.422 8.266 17.391 1 60.88 439 PHE B O 1
ATOM 7780 N N . PRO B 1 440 ? -20.203 8.75 16.266 1 54.69 440 PRO B N 1
ATOM 7781 C CA . PRO B 1 440 ? -21.062 8.719 17.453 1 54.69 440 PRO B CA 1
ATOM 7782 C C . PRO B 1 440 ? -21.047 7.359 18.156 1 54.69 440 PRO B C 1
ATOM 7784 O O . PRO B 1 440 ? -20.938 6.324 17.5 1 54.69 440 PRO B O 1
ATOM 7787 N N . PRO B 1 441 ? -20.859 7.457 19.469 1 52.28 441 PRO B N 1
ATOM 7788 C CA . PRO B 1 441 ? -20.891 6.199 20.219 1 52.28 441 PRO B CA 1
ATOM 7789 C C . PRO B 1 441 ? -22.203 5.438 20.031 1 52.28 441 PRO B C 1
ATOM 7791 O O . PRO B 1 441 ? -23.25 6.055 19.828 1 52.28 441 PRO B O 1
ATOM 7794 N N . LEU B 1 442 ? -22.109 4.137 19.688 1 49.28 442 LEU B N 1
ATOM 7795 C CA . LEU B 1 442 ? -23.281 3.289 19.516 1 49.28 442 LEU B CA 1
ATOM 7796 C C . LEU B 1 442 ? -24.203 3.381 20.719 1 49.28 442 LEU B C 1
ATOM 7798 O O . LEU B 1 442 ? -25.406 3.137 20.625 1 49.28 442 LEU B O 1
ATOM 7802 N N . ASP B 1 443 ? -23.625 3.674 21.875 1 46.84 443 ASP B N 1
ATOM 7803 C CA . ASP B 1 443 ? -24.469 3.646 23.078 1 46.84 443 ASP B CA 1
ATOM 7804 C C . ASP B 1 443 ? -25.234 4.949 23.234 1 46.84 443 ASP B C 1
ATOM 7806 O O . ASP B 1 443 ? -26.109 5.062 24.109 1 46.84 443 ASP B O 1
ATOM 7810 N N . LYS B 1 444 ? -24.859 6.004 22.531 1 45.34 444 LYS B N 1
ATOM 7811 C CA . LYS B 1 444 ? -25.609 7.254 22.688 1 45.34 444 LYS B CA 1
ATOM 7812 C C . LYS B 1 444 ? -26.531 7.508 21.5 1 45.34 444 LYS B C 1
ATOM 7814 O O . LYS B 1 444 ? -26.094 7.461 20.344 1 45.34 444 LYS B O 1
ATOM 7819 N N . VAL B 1 445 ? -27.781 7.102 21.531 1 41.31 445 VAL B N 1
ATOM 7820 C CA . VAL B 1 445 ? -28.812 7.445 20.547 1 41.31 445 VAL B CA 1
ATOM 7821 C C . VAL B 1 445 ? -29.078 8.945 20.594 1 41.31 445 VAL B C 1
ATOM 7823 O O . VAL B 1 445 ? -29.422 9.492 21.641 1 41.31 445 VAL B O 1
ATOM 7826 N N . ILE B 1 446 ? -28.453 9.75 19.859 1 38.62 446 ILE B N 1
ATOM 7827 C CA . ILE B 1 446 ? -28.891 11.141 19.766 1 38.62 446 ILE B CA 1
ATOM 7828 C C . ILE B 1 446 ? -30.234 11.211 19.047 1 38.62 446 ILE B C 1
ATOM 7830 O O . ILE B 1 446 ? -30.344 10.766 17.906 1 38.62 446 ILE B O 1
ATOM 7834 N N . THR B 1 447 ? -31.375 11.375 19.734 1 37.44 447 THR B N 1
ATOM 7835 C CA . THR B 1 447 ? -32.688 11.602 19.125 1 37.44 447 THR B CA 1
ATOM 7836 C C . THR B 1 447 ? -32.656 12.82 18.203 1 37.44 447 THR B C 1
ATOM 7838 O O . THR B 1 447 ? -31.75 13.648 18.297 1 37.44 447 THR B O 1
ATOM 7841 N N . VAL B 1 448 ? -33.5 12.883 17.141 1 38.56 448 VAL B N 1
ATOM 7842 C CA . VAL B 1 448 ? -33.719 14.031 16.281 1 38.56 448 VAL B CA 1
ATOM 7843 C C . VAL B 1 448 ? -33.75 15.312 17.109 1 38.56 448 VAL B C 1
ATOM 7845 O O . VAL B 1 448 ? -33.438 16.391 16.594 1 38.56 448 VAL B O 1
ATOM 7848 N N . THR B 1 449 ? -34.312 15.203 18.312 1 37.66 449 THR B N 1
ATOM 7849 C CA . THR B 1 449 ? -34.562 16.391 19.125 1 37.66 449 THR B CA 1
ATOM 7850 C C . THR B 1 449 ? -33.375 16.719 20 1 37.66 449 THR B C 1
ATOM 7852 O O . THR B 1 449 ? -33.469 17.594 20.875 1 37.66 449 THR B O 1
ATOM 7855 N N . GLY B 1 450 ? -32.094 16.281 19.75 1 38.09 450 GLY B N 1
ATOM 7856 C CA . GLY B 1 450 ? -30.906 16.719 20.453 1 38.09 450 GLY B CA 1
ATOM 7857 C C . GLY B 1 450 ? -30.688 16.016 21.781 1 38.09 450 GLY B C 1
ATOM 7858 O O . GLY B 1 450 ? -29.781 16.344 22.531 1 38.09 450 GLY B O 1
ATOM 7859 N N . GLN B 1 451 ? -31.719 15.383 22.391 1 38.31 451 GLN B N 1
ATOM 7860 C CA . GLN B 1 451 ? -31.609 14.797 23.734 1 38.31 451 GLN B CA 1
ATOM 7861 C C . GLN B 1 451 ? -30.781 13.523 23.703 1 38.31 451 GLN B C 1
ATOM 7863 O O . GLN B 1 451 ? -30.953 12.68 22.828 1 38.31 451 GLN B O 1
ATOM 7868 N N . THR B 1 452 ? -29.578 13.477 24.375 1 40.62 452 THR B N 1
ATOM 7869 C CA . THR B 1 452 ? -28.703 12.336 24.594 1 40.62 452 THR B CA 1
ATOM 7870 C C . THR B 1 452 ? -29.391 11.258 25.422 1 40.62 452 THR B C 1
ATOM 7872 O O . THR B 1 452 ? -29.734 11.492 26.578 1 40.62 452 THR B O 1
ATOM 7875 N N . LEU B 1 453 ? -30.344 10.477 25.062 1 40.47 453 LEU B N 1
ATOM 7876 C CA . LEU B 1 453 ? -30.828 9.391 25.906 1 40.47 453 LEU B CA 1
ATOM 7877 C C . LEU B 1 453 ? -29.75 8.344 26.125 1 40.47 453 LEU B C 1
ATOM 7879 O O . LEU B 1 453 ? -29.109 7.891 25.172 1 40.47 453 LEU B O 1
ATOM 7883 N N . THR B 1 454 ? -28.969 8.344 27.219 1 39.16 454 THR B N 1
ATOM 7884 C CA . THR B 1 454 ? -28 7.371 27.719 1 39.16 454 THR B CA 1
ATOM 7885 C C . THR B 1 454 ? -28.594 5.969 27.734 1 39.16 454 THR B C 1
ATOM 7887 O O . THR B 1 454 ? -28 5.039 28.266 1 39.16 454 THR B O 1
ATOM 7890 N N . THR B 1 455 ? -29.875 5.711 27.641 1 40.41 455 THR B N 1
ATOM 7891 C CA . THR B 1 455 ? -30.25 4.324 27.906 1 40.41 455 THR B CA 1
ATOM 7892 C C . THR B 1 455 ? -29.391 3.369 27.094 1 40.41 455 THR B C 1
ATOM 7894 O O . THR B 1 455 ? -29.203 3.572 25.891 1 40.41 455 THR B O 1
ATOM 7897 N N . HIS B 1 456 ? -28.438 2.562 27.719 1 47.16 456 HIS B N 1
ATOM 7898 C CA . HIS B 1 456 ? -27.641 1.45 27.219 1 47.16 456 HIS B CA 1
ATOM 7899 C C . HIS B 1 456 ? -28.391 0.655 26.156 1 47.16 456 HIS B C 1
ATOM 7901 O O . HIS B 1 456 ? -28.891 -0.436 26.438 1 47.16 456 HIS B O 1
ATOM 7907 N N . ARG B 1 457 ? -29.344 1.014 25.672 1 44.94 457 ARG B N 1
ATOM 7908 C CA . ARG B 1 457 ? -30.328 0.406 24.797 1 44.94 457 ARG B CA 1
ATOM 7909 C C . ARG B 1 457 ? -29.672 -0.349 23.656 1 44.94 457 ARG B C 1
ATOM 7911 O O . ARG B 1 457 ? -30.234 -1.304 23.125 1 44.94 457 ARG B O 1
ATOM 7918 N N . LEU B 1 458 ? -28.562 0.11 23.234 1 55.47 458 LEU B N 1
ATOM 7919 C CA . LEU B 1 458 ? -28 -0.57 22.078 1 55.47 458 LEU B CA 1
ATOM 7920 C C . LEU B 1 458 ? -27.125 -1.735 22.516 1 55.47 458 LEU B C 1
ATOM 7922 O O . LEU B 1 458 ? -26.469 -2.373 21.672 1 55.47 458 LEU B O 1
ATOM 7926 N N . LEU B 1 459 ? -27.203 -2.074 23.891 1 60.28 459 LEU B N 1
ATOM 7927 C CA . LEU B 1 459 ? -26.484 -3.268 24.297 1 60.28 459 LEU B CA 1
ATOM 7928 C C . LEU B 1 459 ? -27.25 -4.531 23.953 1 60.28 459 LEU B C 1
ATOM 7930 O O . LEU B 1 459 ? -28.469 -4.602 24.172 1 60.28 459 LEU B O 1
ATOM 7934 N N . PRO B 1 460 ? -26.641 -5.367 23.219 1 68.81 460 PRO B N 1
ATOM 7935 C CA . PRO B 1 460 ? -27.344 -6.605 22.891 1 68.81 460 PRO B CA 1
ATOM 7936 C C . PRO B 1 460 ? -27.906 -7.312 24.109 1 68.81 460 PRO B C 1
ATOM 7938 O O . PRO B 1 460 ? -27.375 -7.184 25.219 1 68.81 460 PRO B O 1
ATOM 7941 N N . THR B 1 461 ? -29.109 -7.734 24.016 1 74.69 461 THR B N 1
ATOM 7942 C CA . THR B 1 461 ? -29.656 -8.594 25.047 1 74.69 461 THR B CA 1
ATOM 7943 C C . THR B 1 461 ? -28.781 -9.828 25.25 1 74.69 461 THR B C 1
ATOM 7945 O O . THR B 1 461 ? -27.969 -10.164 24.391 1 74.69 461 THR B O 1
ATOM 7948 N N . ASP B 1 462 ? -28.844 -10.375 26.406 1 78.62 462 ASP B N 1
ATOM 7949 C CA . ASP B 1 462 ? -28.109 -11.602 26.688 1 78.62 462 ASP B CA 1
ATOM 7950 C C . ASP B 1 462 ? -28.422 -12.68 25.641 1 78.62 462 ASP B C 1
ATOM 7952 O O . ASP B 1 462 ? -27.531 -13.414 25.219 1 78.62 462 ASP B O 1
ATOM 7956 N N . GLU B 1 463 ? -29.734 -12.68 25.297 1 78.81 463 GLU B N 1
ATOM 7957 C CA . GLU B 1 463 ? -30.156 -13.664 24.297 1 78.81 463 GLU B CA 1
ATOM 7958 C C . GLU B 1 463 ? -29.469 -13.422 22.953 1 78.81 463 GLU B C 1
ATOM 7960 O O . GLU B 1 463 ? -28.969 -14.359 22.328 1 78.81 463 GLU B O 1
ATOM 7965 N N . LEU B 1 464 ? -29.453 -12.258 22.641 1 78.81 464 LEU B N 1
ATOM 7966 C CA . LEU B 1 464 ? -28.812 -11.906 21.375 1 78.81 464 LEU B CA 1
ATOM 7967 C C . LEU B 1 464 ? -27.312 -12.141 21.438 1 78.81 464 LEU B C 1
ATOM 7969 O O . LEU B 1 464 ? -26.719 -12.664 20.484 1 78.81 464 LEU B O 1
ATOM 7973 N N . SER B 1 465 ? -26.75 -11.789 22.516 1 81.12 465 SER B N 1
ATOM 7974 C CA . SER B 1 465 ? -25.312 -11.992 22.719 1 81.12 465 SER B CA 1
ATOM 7975 C C . SER B 1 465 ? -24.953 -13.469 22.672 1 81.12 465 SER B C 1
ATOM 7977 O O . SER B 1 465 ? -23.953 -13.852 22.047 1 81.12 465 SER B O 1
ATOM 7979 N N . ASP B 1 466 ? -25.797 -14.219 23.281 1 83.5 466 ASP B N 1
ATOM 7980 C CA . ASP B 1 466 ? -25.547 -15.664 23.297 1 83.5 466 ASP B CA 1
ATOM 7981 C C . ASP B 1 466 ? -25.703 -16.266 21.906 1 83.5 466 ASP B C 1
ATOM 7983 O O . ASP B 1 466 ? -24.906 -17.109 21.5 1 83.5 466 ASP B O 1
ATOM 7987 N N . ALA B 1 467 ? -26.75 -15.867 21.297 1 81.38 467 ALA B N 1
ATOM 7988 C CA . ALA B 1 467 ? -26.984 -16.359 19.953 1 81.38 467 ALA B CA 1
ATOM 7989 C C . ALA B 1 467 ? -25.844 -15.992 19.031 1 81.38 467 ALA B C 1
ATOM 7991 O O . ALA B 1 467 ? -25.406 -16.797 18.203 1 81.38 467 ALA B O 1
ATOM 7992 N N . MET B 1 468 ? -25.391 -14.859 19.172 1 82.19 468 MET B N 1
ATOM 7993 C CA . MET B 1 468 ? -24.266 -14.398 18.359 1 82.19 468 MET B CA 1
ATOM 7994 C C . MET B 1 468 ? -23 -15.188 18.688 1 82.19 468 MET B C 1
ATOM 7996 O O . MET B 1 468 ? -22.25 -15.578 17.781 1 82.19 468 MET B O 1
ATOM 8000 N N . SER B 1 469 ? -22.766 -15.383 19.875 1 84.88 469 SER B N 1
ATOM 8001 C CA . SER B 1 469 ? -21.625 -16.156 20.312 1 84.88 469 SER B CA 1
ATOM 8002 C C . SER B 1 469 ? -21.656 -17.578 19.75 1 84.88 469 SER B C 1
ATOM 8004 O O . SER B 1 469 ? -20.641 -18.109 19.297 1 84.88 469 SER B O 1
ATOM 8006 N N . ASP B 1 470 ? -22.828 -18.109 19.781 1 83.62 470 ASP B N 1
ATOM 8007 C CA . ASP B 1 470 ? -23.016 -19.453 19.234 1 83.62 470 ASP B CA 1
ATOM 8008 C C . ASP B 1 470 ? -22.734 -19.484 17.734 1 83.62 470 ASP B C 1
ATOM 8010 O O . ASP B 1 470 ? -22.141 -20.438 17.234 1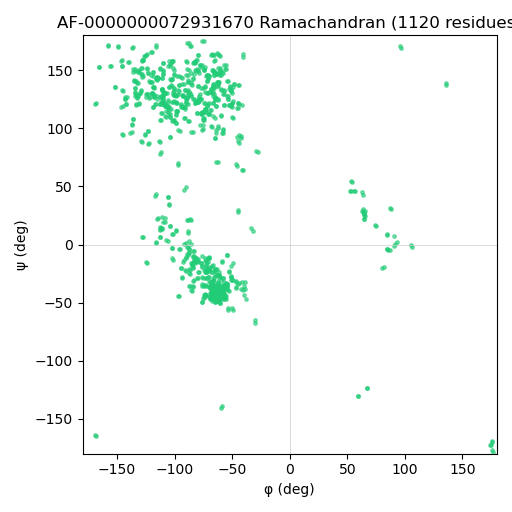 83.62 470 ASP B O 1
ATOM 8014 N N . TYR B 1 471 ? -23.141 -18.531 17.188 1 80.88 471 TYR B N 1
ATOM 8015 C CA . TYR B 1 471 ? -22.906 -18.438 15.758 1 80.88 471 TYR B CA 1
ATOM 8016 C C . TYR B 1 471 ? -21.406 -18.328 15.461 1 80.88 471 TYR B C 1
ATOM 8018 O O . TYR B 1 471 ? -20.906 -19.016 14.57 1 80.88 471 TYR B O 1
ATOM 8026 N N . VAL B 1 472 ? -20.719 -17.516 16.141 1 82.81 472 VAL B N 1
ATOM 8027 C CA . VAL B 1 472 ? -19.297 -17.328 15.953 1 82.81 472 VAL B CA 1
ATOM 8028 C C . VAL B 1 472 ? -18.562 -18.656 16.156 1 82.81 472 VAL B C 1
ATOM 8030 O O . VAL B 1 472 ? -17.688 -19.016 15.375 1 82.81 472 VAL B O 1
ATOM 8033 N N . ASP B 1 473 ? -18.969 -19.375 17.094 1 81.75 473 ASP B N 1
ATOM 8034 C CA . ASP B 1 473 ? -18.359 -20.656 17.375 1 81.75 473 ASP B CA 1
ATOM 8035 C C . ASP B 1 473 ? -18.625 -21.656 16.25 1 81.75 473 ASP B C 1
ATOM 8037 O O . ASP B 1 473 ? -17.75 -22.453 15.906 1 81.75 473 ASP B O 1
ATOM 8041 N N . ALA B 1 474 ? -19.812 -21.531 15.766 1 77.44 474 ALA B N 1
ATOM 8042 C CA . ALA B 1 474 ? -20.219 -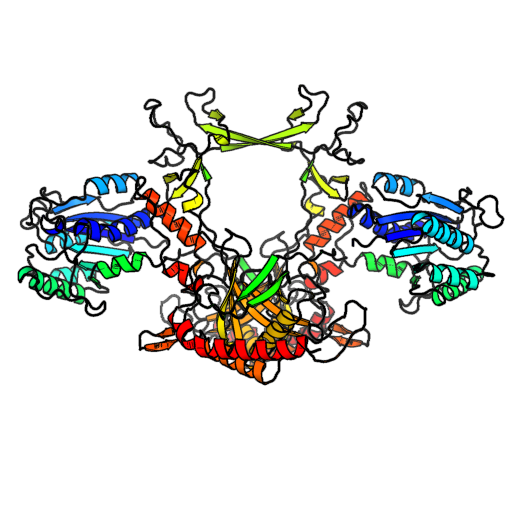22.484 14.734 1 77.44 474 ALA B CA 1
ATOM 8043 C C . ALA B 1 474 ? -19.484 -22.25 13.422 1 77.44 474 ALA B C 1
ATOM 8045 O O . ALA B 1 474 ? -19.25 -23.172 12.648 1 77.44 474 ALA B O 1
ATOM 8046 N N . MET B 1 475 ? -19.094 -21.031 13.195 1 80.75 475 MET B N 1
ATOM 8047 C CA . MET B 1 475 ? -18.453 -20.672 11.93 1 80.75 475 MET B CA 1
ATOM 8048 C C . MET B 1 475 ? -16.953 -20.484 12.109 1 80.75 475 MET B C 1
ATOM 8050 O O . MET B 1 475 ? -16.359 -19.609 11.477 1 80.75 475 MET B O 1
ATOM 8054 N N . ASP B 1 476 ? -16.406 -21.234 12.945 1 79.19 476 ASP B N 1
ATOM 8055 C CA . ASP B 1 476 ? -14.969 -21.188 13.188 1 79.19 476 ASP B CA 1
ATOM 8056 C C . ASP B 1 476 ? -14.203 -21.859 12.047 1 79.19 476 ASP B C 1
ATOM 8058 O O . ASP B 1 476 ? -14.297 -23.078 11.859 1 79.19 476 ASP B O 1
ATOM 8062 N N . LEU B 1 477 ? -13.477 -21.141 11.344 1 77.06 477 LEU B N 1
ATOM 8063 C CA . LEU B 1 477 ? -12.75 -21.609 10.172 1 77.06 477 LEU B CA 1
ATOM 8064 C C . LEU B 1 477 ? -11.508 -22.406 10.578 1 77.06 477 LEU B C 1
ATOM 8066 O O . LEU B 1 477 ? -10.93 -23.125 9.766 1 77.06 477 LEU B O 1
ATOM 8070 N N . SER B 1 478 ? -11.055 -22.266 11.773 1 77.69 478 SER B N 1
ATOM 8071 C CA . SER B 1 478 ? -9.812 -22.906 12.211 1 77.69 478 SER B CA 1
ATOM 8072 C C . SER B 1 478 ? -10.008 -24.406 12.398 1 77.69 478 SER B C 1
ATOM 8074 O O . SER B 1 478 ? -9.031 -25.156 12.438 1 77.69 478 SER B O 1
ATOM 8076 N N . THR B 1 479 ? -11.211 -24.812 12.438 1 74.44 479 THR B N 1
ATOM 8077 C CA . THR B 1 479 ? -11.453 -26.234 12.695 1 74.44 479 THR B CA 1
ATOM 8078 C C . THR B 1 479 ? -12.359 -26.828 11.625 1 74.44 479 THR B C 1
ATOM 8080 O O . THR B 1 479 ? -12.758 -28 11.719 1 74.44 479 THR B O 1
ATOM 8083 N N . TYR B 1 480 ? -12.609 -26.062 10.688 1 72.75 480 TYR B N 1
ATOM 8084 C CA . TYR B 1 480 ? -13.602 -26.5 9.711 1 72.75 480 TYR B CA 1
ATOM 8085 C C . TYR B 1 480 ? -12.961 -27.406 8.656 1 72.75 480 TYR B C 1
ATOM 8087 O O . TYR B 1 480 ? -13.625 -28.266 8.086 1 72.75 480 TYR B O 1
ATOM 8095 N N . GLY B 1 481 ? -11.719 -27.156 8.383 1 69.56 481 GLY B N 1
ATOM 8096 C CA . GLY B 1 481 ? -11.047 -27.984 7.398 1 69.56 481 GLY B CA 1
ATOM 8097 C C . GLY B 1 481 ? -10.578 -29.312 7.961 1 69.56 481 GLY B C 1
ATOM 8098 O O . GLY B 1 481 ? -10.672 -29.562 9.164 1 69.56 481 GLY B O 1
ATOM 8099 N N . LEU B 1 482 ? -10.359 -30.281 7.031 1 68.75 482 LEU B N 1
ATOM 8100 C CA . LEU B 1 482 ? -9.805 -31.578 7.406 1 68.75 482 LEU B CA 1
ATOM 8101 C C . LEU B 1 482 ? -8.383 -31.734 6.867 1 68.75 482 LEU B C 1
ATOM 8103 O O . LEU B 1 482 ? -8.094 -31.297 5.75 1 68.75 482 LEU B O 1
ATOM 8107 N N . ASP B 1 483 ? -7.539 -32.094 7.742 1 64.5 483 ASP B N 1
ATOM 8108 C CA . ASP B 1 483 ? -6.191 -32.406 7.258 1 64.5 483 ASP B CA 1
ATOM 8109 C C . ASP B 1 483 ? -6.145 -33.75 6.535 1 64.5 483 ASP B C 1
ATOM 8111 O O . ASP B 1 483 ? -7.18 -34.375 6.328 1 64.5 483 ASP B O 1
ATOM 8115 N N . ASP B 1 484 ? -4.988 -34.125 5.941 1 62.19 484 ASP B N 1
ATOM 8116 C CA . ASP B 1 484 ? -4.773 -35.344 5.164 1 62.19 484 ASP B CA 1
ATOM 8117 C C . ASP B 1 484 ? -5.195 -36.562 5.957 1 62.19 484 ASP B C 1
ATOM 8119 O O . ASP B 1 484 ? -5.523 -37.594 5.375 1 62.19 484 ASP B O 1
ATOM 8123 N N . LYS B 1 485 ? -5.215 -36.438 7.348 1 67.25 485 LYS B N 1
ATOM 8124 C CA . LYS B 1 485 ? -5.539 -37.562 8.219 1 67.25 485 LYS B CA 1
ATOM 8125 C C . LYS B 1 485 ? -7.008 -37.562 8.617 1 67.25 485 LYS B C 1
ATOM 8127 O O . LYS B 1 485 ? -7.461 -38.406 9.383 1 67.25 485 LYS B O 1
ATOM 8132 N N . GLY B 1 486 ? -7.715 -36.5 8.18 1 68.19 486 GLY B N 1
ATOM 8133 C CA . GLY B 1 486 ? -9.133 -36.375 8.5 1 68.19 486 GLY B CA 1
ATOM 8134 C C . GLY B 1 486 ? -9.398 -35.625 9.773 1 68.19 486 GLY B C 1
ATOM 8135 O O . GLY B 1 486 ? -10.531 -35.562 10.258 1 68.19 486 GLY B O 1
ATOM 8136 N N . ASP B 1 487 ? -8.367 -35.031 10.391 1 74.31 487 ASP B N 1
ATOM 8137 C CA . ASP B 1 487 ? -8.523 -34.25 11.609 1 74.31 487 ASP B CA 1
ATOM 8138 C C . ASP B 1 487 ? -8.883 -32.812 11.281 1 74.31 487 ASP B C 1
ATOM 8140 O O . ASP B 1 487 ? -8.523 -32.281 10.219 1 74.31 487 ASP B O 1
ATOM 8144 N N . PRO B 1 488 ? -9.719 -32.281 12.281 1 74.44 488 PRO B N 1
ATOM 8145 C CA . PRO B 1 488 ? -10.086 -30.859 12.062 1 74.44 488 PRO B CA 1
ATOM 8146 C C . PRO B 1 488 ? -8.859 -29.969 11.867 1 74.44 488 PRO B C 1
ATOM 8148 O O . PRO B 1 488 ? -7.855 -30.125 12.562 1 74.44 488 PRO B O 1
ATOM 8151 N N . ASP B 1 489 ? -8.852 -29.25 10.773 1 75.69 489 ASP B N 1
ATOM 8152 C CA . ASP B 1 489 ? -7.797 -28.297 10.43 1 75.69 489 ASP B CA 1
ATOM 8153 C C . ASP B 1 489 ? -8.375 -27 9.891 1 75.69 489 ASP B C 1
ATOM 8155 O O . ASP B 1 489 ? -9.602 -26.844 9.789 1 75.69 489 ASP B O 1
ATOM 8159 N N . GLU B 1 490 ? -7.402 -26.109 9.812 1 75.31 490 GLU B N 1
ATOM 8160 C CA . GLU B 1 490 ? -7.812 -24.812 9.273 1 75.31 490 GLU B CA 1
ATOM 8161 C C . GLU B 1 490 ? -8.492 -24.984 7.91 1 75.31 490 GLU B C 1
ATOM 8163 O O . GLU B 1 490 ? -8.062 -25.797 7.094 1 75.31 490 GLU B O 1
ATOM 8168 N N . TYR B 1 491 ? -9.711 -24.391 7.789 1 68 491 TYR B N 1
ATOM 8169 C CA . TYR B 1 491 ? -10.453 -24.469 6.539 1 68 491 TYR B CA 1
ATOM 8170 C C . TYR B 1 491 ? -9.586 -24.062 5.355 1 68 491 TYR B C 1
ATOM 8172 O O . TYR B 1 491 ? -9.5 -24.797 4.363 1 68 491 TYR B O 1
ATOM 8180 N N . VAL B 1 492 ? -9.016 -22.875 5.441 1 67.25 492 VAL B N 1
ATOM 8181 C CA . VAL B 1 492 ? -8.141 -22.438 4.352 1 67.25 492 VAL B CA 1
ATOM 8182 C C . VAL B 1 492 ? -7.008 -21.578 4.91 1 67.25 492 VAL B C 1
ATOM 8184 O O . VAL B 1 492 ? -7.25 -20.594 5.602 1 67.25 492 VAL B O 1
ATOM 8187 N N . SER B 1 493 ? -5.875 -22.125 4.668 1 76.69 493 SER B N 1
ATOM 8188 C CA . SER B 1 493 ? -4.695 -21.344 5.027 1 76.69 493 SER B CA 1
ATOM 8189 C C . SER B 1 493 ? -4.434 -20.234 4.012 1 76.69 493 SER B C 1
ATOM 8191 O O . SER B 1 493 ? -4.953 -20.281 2.895 1 76.69 493 SER B O 1
ATOM 8193 N N . ILE B 1 494 ? -3.84 -19.281 4.414 1 77.12 494 ILE B N 1
ATOM 8194 C CA . ILE B 1 494 ? -3.543 -18.141 3.551 1 77.12 494 ILE B CA 1
ATOM 8195 C C . ILE B 1 494 ? -2.801 -18.625 2.305 1 77.12 494 ILE B C 1
ATOM 8197 O O . ILE B 1 494 ? -3.023 -18.109 1.206 1 77.12 494 ILE B O 1
ATOM 8201 N N . ASP B 1 495 ? -1.993 -19.625 2.451 1 77.69 495 ASP B N 1
ATOM 8202 C CA . ASP B 1 495 ? -1.197 -20.141 1.336 1 77.69 495 ASP B CA 1
ATOM 8203 C C . ASP B 1 495 ? -2.076 -20.844 0.311 1 77.69 495 ASP B C 1
ATOM 8205 O O . ASP B 1 495 ? -1.645 -21.094 -0.816 1 77.69 495 ASP B O 1
ATOM 8209 N N . GLU B 1 496 ? -3.268 -21.078 0.671 1 81.44 496 GLU B N 1
ATOM 8210 C CA . GLU B 1 496 ? -4.191 -21.75 -0.237 1 81.44 496 GLU B CA 1
ATOM 8211 C C . GLU B 1 496 ? -5.316 -20.812 -0.675 1 81.44 496 GLU B C 1
ATOM 8213 O O . GLU B 1 496 ? -6.297 -21.266 -1.272 1 81.44 496 GLU B O 1
ATOM 8218 N N . THR B 1 497 ? -5.191 -19.641 -0.304 1 87.69 497 THR B N 1
ATOM 8219 C CA . THR B 1 497 ? -6.16 -18.641 -0.729 1 87.69 497 THR B CA 1
ATOM 8220 C C . THR B 1 497 ? -5.605 -17.812 -1.884 1 87.69 497 THR B C 1
ATOM 8222 O O . THR B 1 497 ? -4.77 -16.922 -1.677 1 87.69 497 THR B O 1
ATOM 8225 N N . PHE B 1 498 ? -6.184 -18.109 -3.041 1 91.56 498 PHE B N 1
ATOM 8226 C CA . PHE B 1 498 ? -5.609 -17.531 -4.246 1 91.56 498 PHE B CA 1
ATOM 8227 C C . PHE B 1 498 ? -6.379 -16.281 -4.66 1 91.56 498 PHE B C 1
ATOM 8229 O O . PHE B 1 498 ? -7.598 -16.203 -4.492 1 91.56 498 PHE B O 1
ATOM 8236 N N . ASN B 1 499 ? -5.652 -15.32 -5.188 1 92.12 499 ASN B N 1
ATOM 8237 C CA . ASN B 1 499 ? -6.27 -14.102 -5.703 1 92.12 499 ASN B CA 1
ATOM 8238 C C . ASN B 1 499 ? -7.062 -14.367 -6.98 1 92.12 499 ASN B C 1
ATOM 8240 O O . ASN B 1 499 ? -6.484 -14.719 -8.016 1 92.12 499 ASN B O 1
ATOM 8244 N N . PRO B 1 500 ? -8.281 -14.258 -6.949 1 91.25 500 PRO B N 1
ATOM 8245 C CA . PRO B 1 500 ? -9.094 -14.633 -8.109 1 91.25 500 PRO B CA 1
ATOM 8246 C C . PRO B 1 500 ? -8.812 -13.766 -9.328 1 91.25 500 PRO B C 1
ATOM 8248 O O . PRO B 1 500 ? -8.82 -14.258 -10.461 1 91.25 500 PRO B O 1
ATOM 8251 N N . THR B 1 501 ? -8.562 -12.523 -9.156 1 90.62 501 THR B N 1
ATOM 8252 C CA . THR B 1 501 ? -8.344 -11.609 -10.273 1 90.62 501 THR B CA 1
ATOM 8253 C C . THR B 1 501 ? -7.039 -11.93 -10.992 1 90.62 501 THR B C 1
ATOM 8255 O O . THR B 1 501 ? -7.012 -12.023 -12.227 1 90.62 501 THR B O 1
ATOM 8258 N N . VAL B 1 502 ? -6.035 -12.125 -10.227 1 91.25 502 VAL B N 1
ATOM 8259 C CA . VAL B 1 502 ? -4.727 -12.43 -10.797 1 91.25 502 VAL B CA 1
ATOM 8260 C C . VAL B 1 502 ? -4.809 -13.703 -11.625 1 91.25 502 VAL B C 1
ATOM 8262 O O . VAL B 1 502 ? -4.371 -13.734 -12.781 1 91.25 502 VAL B O 1
ATOM 8265 N N . HIS B 1 503 ? -5.434 -14.648 -11.102 1 91 503 HIS B N 1
ATOM 8266 C CA . HIS B 1 503 ? -5.441 -15.945 -11.758 1 91 503 HIS B CA 1
ATOM 8267 C C . HIS B 1 503 ? -6.457 -15.984 -12.898 1 91 503 HIS B C 1
ATOM 8269 O O . HIS B 1 503 ? -6.262 -16.688 -13.891 1 91 503 HIS B O 1
ATOM 8275 N N . ARG B 1 504 ? -7.492 -15.211 -12.773 1 90.06 504 ARG B N 1
ATOM 8276 C CA . ARG B 1 504 ? -8.43 -15.109 -13.891 1 90.06 504 ARG B CA 1
ATOM 8277 C C . ARG B 1 504 ? -7.746 -14.531 -15.125 1 90.06 504 ARG B C 1
ATOM 8279 O O . ARG B 1 504 ? -7.898 -15.062 -16.234 1 90.06 504 ARG B O 1
ATOM 8286 N N . VAL B 1 505 ? -7.051 -13.484 -14.969 1 88.12 505 VAL B N 1
ATOM 8287 C CA . VAL B 1 505 ? -6.336 -12.859 -16.078 1 88.12 505 VAL B CA 1
ATOM 8288 C C . VAL B 1 505 ? -5.332 -13.859 -16.672 1 88.12 505 VAL B C 1
ATOM 8290 O O . VAL B 1 505 ? -5.27 -14.039 -17.891 1 88.12 505 VAL B O 1
ATOM 8293 N N . ASN B 1 506 ? -4.625 -14.516 -15.812 1 86.94 506 ASN B N 1
ATOM 8294 C CA . ASN B 1 506 ? -3.635 -15.484 -16.266 1 86.94 506 ASN B CA 1
ATOM 8295 C C . ASN B 1 506 ? -4.277 -16.609 -17.047 1 86.94 506 ASN B C 1
ATOM 8297 O O . ASN B 1 506 ? -3.762 -17.016 -18.094 1 86.94 506 ASN B O 1
ATOM 8301 N N . HIS B 1 507 ? -5.344 -17.078 -16.547 1 86.75 507 HIS B N 1
ATOM 8302 C CA . HIS B 1 507 ? -6.059 -18.172 -17.203 1 86.75 507 HIS B CA 1
ATOM 8303 C C . HIS B 1 507 ? -6.594 -17.734 -18.578 1 86.75 507 HIS B C 1
ATOM 8305 O O . HIS B 1 507 ? -6.5 -18.484 -19.547 1 86.75 507 HIS B O 1
ATOM 8311 N N . ALA B 1 508 ? -7.168 -16.594 -18.625 1 87.19 508 ALA B N 1
ATOM 8312 C CA . ALA B 1 508 ? -7.727 -16.078 -19.875 1 87.19 508 ALA B CA 1
ATOM 8313 C C . ALA B 1 508 ? -6.641 -15.898 -20.922 1 87.19 508 ALA B C 1
ATOM 8315 O O . ALA B 1 508 ? -6.801 -16.312 -22.078 1 87.19 508 ALA B O 1
ATOM 8316 N N . VAL B 1 509 ? -5.598 -15.336 -20.547 1 85.75 509 VAL B N 1
ATOM 8317 C CA . VAL B 1 509 ? -4.496 -15.07 -21.469 1 85.75 509 VAL B CA 1
ATOM 8318 C C . VAL B 1 509 ? -3.893 -16.391 -21.938 1 85.75 509 VAL B C 1
ATOM 8320 O O . VAL B 1 509 ? -3.633 -16.562 -23.125 1 85.75 509 VAL B O 1
ATOM 8323 N N . LYS B 1 510 ? -3.695 -17.281 -21.047 1 86.06 510 LYS B N 1
ATOM 8324 C CA . LYS B 1 510 ? -3.16 -18.594 -21.375 1 86.06 510 LYS B CA 1
ATOM 8325 C C . LYS B 1 510 ? -4.074 -19.328 -22.344 1 86.06 510 LYS B C 1
ATOM 8327 O O . LYS B 1 510 ? -3.605 -19.906 -23.344 1 86.06 510 LYS B O 1
ATOM 8332 N N . SER B 1 511 ? -5.309 -19.375 -22.031 1 86.38 511 SER B N 1
ATOM 8333 C CA . SER B 1 511 ? -6.289 -20.047 -22.875 1 86.38 511 SER B CA 1
ATOM 8334 C C . SER B 1 511 ? -6.305 -19.453 -24.281 1 86.38 511 SER B C 1
ATOM 8336 O O . SER B 1 511 ? -6.355 -20.188 -25.266 1 86.38 511 SER B O 1
ATOM 8338 N N . ARG B 1 512 ? -6.254 -18.172 -24.359 1 83.56 512 ARG B N 1
ATOM 8339 C CA . ARG B 1 512 ? -6.27 -17.5 -25.656 1 83.56 512 ARG B CA 1
ATOM 8340 C C . ARG B 1 512 ? -4.977 -17.766 -26.422 1 83.56 512 ARG B C 1
ATOM 8342 O O . ARG B 1 512 ? -4.988 -17.859 -27.656 1 83.56 512 ARG B O 1
ATOM 8349 N N . ALA B 1 513 ? -3.959 -17.844 -25.719 1 82.62 513 ALA B N 1
ATOM 8350 C CA . ALA B 1 513 ? -2.68 -18.141 -26.359 1 82.62 513 ALA B CA 1
ATOM 8351 C C . ALA B 1 513 ? -2.68 -19.547 -26.938 1 82.62 513 ALA B C 1
ATOM 8353 O O . ALA B 1 513 ? -2.193 -19.766 -28.062 1 82.62 513 ALA B O 1
ATOM 8354 N N . LEU B 1 514 ? -3.199 -20.422 -26.219 1 83.56 514 LEU B N 1
ATOM 8355 C CA . LEU B 1 514 ? -3.213 -21.828 -26.641 1 83.56 514 LEU B CA 1
ATOM 8356 C C . LEU B 1 514 ? -4.254 -22.047 -27.719 1 83.56 514 LEU B C 1
ATOM 8358 O O . LEU B 1 514 ? -4.012 -22.797 -28.672 1 83.56 514 LEU B O 1
ATOM 8362 N N . HIS B 1 515 ? -5.422 -21.453 -27.406 1 82.25 515 HIS B N 1
ATOM 8363 C CA . HIS B 1 515 ? -6.547 -21.625 -28.328 1 82.25 515 HIS B CA 1
ATOM 8364 C C . HIS B 1 515 ? -7.164 -20.281 -28.688 1 82.25 515 HIS B C 1
ATOM 8366 O O . HIS B 1 515 ? -8.172 -19.875 -28.094 1 82.25 515 HIS B O 1
ATOM 8372 N N . PRO B 1 516 ? -6.68 -19.656 -29.719 1 76.94 516 PRO B N 1
ATOM 8373 C CA . PRO B 1 516 ? -7.137 -18.312 -30.047 1 76.94 516 PRO B CA 1
ATOM 8374 C C . PRO B 1 516 ? -8.609 -18.266 -30.438 1 76.94 516 PRO B C 1
ATOM 8376 O O . PRO B 1 516 ? -9.266 -17.234 -30.281 1 76.94 516 PRO B O 1
ATOM 8379 N N . GLU B 1 517 ? -9.133 -19.375 -30.922 1 79.19 517 GLU B N 1
ATOM 8380 C CA . GLU B 1 517 ? -10.477 -19.344 -31.484 1 79.19 517 GLU B CA 1
ATOM 8381 C C . GLU B 1 517 ? -11.5 -19.922 -30.5 1 79.19 517 GLU B C 1
ATOM 8383 O O . GLU B 1 517 ? -12.711 -19.812 -30.719 1 79.19 517 GLU B O 1
ATOM 8388 N N . ARG B 1 518 ? -10.992 -20.531 -29.484 1 80.88 518 ARG B N 1
ATOM 8389 C CA . ARG B 1 518 ? -11.906 -21.156 -28.516 1 80.88 518 ARG B CA 1
ATOM 8390 C C . ARG B 1 518 ? -12.281 -20.172 -27.422 1 80.88 518 ARG B C 1
ATOM 8392 O O . ARG B 1 518 ? -11.492 -19.297 -27.062 1 80.88 518 ARG B O 1
ATOM 8399 N N . PRO B 1 519 ? -13.516 -20.328 -26.969 1 85 519 PRO B N 1
ATOM 8400 C CA . PRO B 1 519 ? -13.891 -19.484 -25.844 1 85 519 PRO B CA 1
ATOM 8401 C C . PRO B 1 519 ? -13.078 -19.781 -24.578 1 85 519 PRO B C 1
ATOM 8403 O O . PRO B 1 519 ? -12.656 -20.922 -24.375 1 85 519 PRO B O 1
ATOM 8406 N N . VAL B 1 520 ? -12.844 -18.75 -23.828 1 85.94 520 VAL B N 1
ATOM 8407 C CA . VAL B 1 520 ? -12.109 -18.906 -22.578 1 85.94 520 VAL B CA 1
ATOM 8408 C C . VAL B 1 520 ? -12.977 -19.656 -21.562 1 85.94 520 VAL B C 1
ATOM 8410 O O . VAL B 1 520 ? -14.148 -19.312 -21.375 1 85.94 520 VAL B O 1
ATOM 8413 N N . PRO B 1 521 ? -12.383 -20.641 -20.984 1 84.19 521 PRO B N 1
ATOM 8414 C CA . PRO B 1 521 ? -13.156 -21.422 -20.016 1 84.19 521 PRO B CA 1
ATOM 8415 C C . PRO B 1 521 ? -13.633 -20.562 -18.828 1 84.19 521 PRO B C 1
ATOM 8417 O O . PRO B 1 521 ? -13.086 -19.484 -18.578 1 84.19 521 PRO B O 1
ATOM 8420 N N . ASP B 1 522 ? -14.586 -21.094 -18.125 1 85.88 522 ASP B N 1
ATOM 8421 C CA . ASP B 1 522 ? -15.141 -20.422 -16.953 1 85.88 522 ASP B CA 1
ATOM 8422 C C . ASP B 1 522 ? -14.125 -20.359 -15.82 1 85.88 522 ASP B C 1
ATOM 8424 O O . ASP B 1 522 ? -13.133 -21.094 -15.836 1 85.88 522 ASP B O 1
ATOM 8428 N N . VAL B 1 523 ? -14.406 -19.484 -14.875 1 85.75 523 VAL B N 1
ATOM 8429 C CA . VAL B 1 523 ? -13.539 -19.328 -13.711 1 85.75 523 VAL B CA 1
ATOM 8430 C C . VAL B 1 523 ? -13.555 -20.609 -12.891 1 85.75 523 VAL B C 1
ATOM 8432 O O . VAL B 1 523 ? -14.617 -21.141 -12.562 1 85.75 523 VAL B O 1
ATOM 8435 N N . PRO B 1 524 ? -12.367 -21.125 -12.633 1 83.44 524 PRO B N 1
ATOM 8436 C CA . PRO B 1 524 ? -12.32 -22.328 -11.797 1 83.44 524 PRO B CA 1
ATOM 8437 C C . PRO B 1 524 ? -12.945 -22.109 -10.422 1 83.44 524 PRO B C 1
ATOM 8439 O O . PRO B 1 524 ? -12.805 -21.031 -9.836 1 83.44 524 PRO B O 1
ATOM 8442 N N . SER B 1 525 ? -13.523 -23.125 -9.867 1 81.81 525 SER B N 1
ATOM 8443 C CA . SER B 1 525 ? -14.266 -23.047 -8.617 1 81.81 525 SER B CA 1
ATOM 8444 C C . SER B 1 525 ? -13.352 -22.719 -7.445 1 81.81 525 SER B C 1
ATOM 8446 O O . SER B 1 525 ? -13.766 -22.078 -6.48 1 81.81 525 SER B O 1
ATOM 8448 N N . ILE B 1 526 ? -12.156 -23.156 -7.539 1 82.94 526 ILE B N 1
ATOM 8449 C CA . ILE B 1 526 ? -11.211 -22.938 -6.449 1 82.94 526 ILE B CA 1
ATOM 8450 C C . ILE B 1 526 ? -11.008 -21.438 -6.23 1 82.94 526 ILE B C 1
ATOM 8452 O O . ILE B 1 526 ? -10.711 -21.016 -5.117 1 82.94 526 ILE B O 1
ATOM 8456 N N . LEU B 1 527 ? -11.211 -20.625 -7.266 1 85.81 527 LEU B N 1
ATOM 8457 C CA . LEU B 1 527 ? -11.023 -19.188 -7.18 1 85.81 527 LEU B CA 1
ATOM 8458 C C . LEU B 1 527 ? -12.266 -18.5 -6.621 1 85.81 527 LEU B C 1
ATOM 8460 O O . LEU B 1 527 ? -12.227 -17.328 -6.254 1 85.81 527 LEU B O 1
ATOM 8464 N N . LEU B 1 528 ? -13.281 -19.297 -6.535 1 79.5 528 LEU B N 1
ATOM 8465 C CA . LEU B 1 528 ? -14.555 -18.75 -6.082 1 79.5 528 LEU B CA 1
ATOM 8466 C C . LEU B 1 528 ? -14.922 -19.281 -4.699 1 79.5 528 LEU B C 1
ATOM 8468 O O . LEU B 1 528 ? -16.062 -19.156 -4.258 1 79.5 528 LEU B O 1
ATOM 8472 N N . ARG B 1 529 ? -13.961 -19.859 -4.105 1 76.06 529 ARG B N 1
ATOM 8473 C CA . ARG B 1 529 ? -14.172 -20.5 -2.814 1 76.06 529 ARG B CA 1
ATOM 8474 C C . ARG B 1 529 ? -14.789 -19.531 -1.811 1 76.06 529 ARG B C 1
ATOM 8476 O O . ARG B 1 529 ? -15.641 -19.922 -1.007 1 76.06 529 ARG B O 1
ATOM 8483 N N . PHE B 1 530 ? -14.43 -18.297 -1.838 1 75.81 530 PHE B N 1
ATOM 8484 C CA . PHE B 1 530 ? -14.867 -17.359 -0.817 1 75.81 530 PHE B CA 1
ATOM 8485 C C . PHE B 1 530 ? -15.992 -16.484 -1.342 1 75.81 530 PHE B C 1
ATOM 8487 O O . PHE B 1 530 ? -16.469 -15.578 -0.642 1 75.81 530 PHE B O 1
ATOM 8494 N N . SER B 1 531 ? -16.266 -16.703 -2.555 1 73.56 531 SER B N 1
ATOM 8495 C CA . SER B 1 531 ? -17.375 -15.922 -3.107 1 73.56 531 SER B CA 1
ATOM 8496 C C . SER B 1 531 ? -18.719 -16.406 -2.566 1 73.56 531 SER B C 1
ATOM 8498 O O . SER B 1 531 ? -19.688 -15.648 -2.52 1 73.56 531 SER B O 1
ATOM 8500 N N . HIS B 1 532 ? -18.719 -17.734 -2.246 1 63.88 532 HIS B N 1
ATOM 8501 C CA . HIS B 1 532 ? -19.906 -18.328 -1.653 1 63.88 532 HIS B CA 1
ATOM 8502 C C . HIS B 1 532 ? -19.562 -19.188 -0.448 1 63.88 532 HIS B C 1
ATOM 8504 O O . HIS B 1 532 ? -18.516 -19.859 -0.444 1 63.88 532 HIS B O 1
ATOM 8510 N N . PRO B 1 533 ? -20.141 -18.781 0.731 1 59.31 533 PRO B N 1
ATOM 8511 C CA . PRO B 1 533 ? -19.828 -19.688 1.836 1 59.31 533 PRO B CA 1
ATOM 8512 C C . PRO B 1 533 ? -20.047 -21.156 1.471 1 59.31 533 PRO B C 1
ATOM 8514 O O . PRO B 1 533 ? -20.828 -21.469 0.571 1 59.31 533 PRO B O 1
ATOM 8517 N N . THR B 1 534 ? -19.109 -21.969 1.894 1 58.81 534 THR B N 1
ATOM 8518 C CA . THR B 1 534 ? -19.219 -23.391 1.6 1 58.81 534 THR B CA 1
ATOM 8519 C C . THR B 1 534 ? -20.578 -23.922 2.059 1 58.81 534 THR B C 1
ATOM 8521 O O . THR B 1 534 ? -21.078 -23.531 3.121 1 58.81 534 THR B O 1
ATOM 8524 N N . GLN B 1 535 ? -21.312 -24.422 1.143 1 57.44 535 GLN B N 1
ATOM 8525 C CA . GLN B 1 535 ? -22.641 -24.969 1.379 1 57.44 535 GLN B CA 1
ATOM 8526 C C . GLN B 1 535 ? -22.688 -25.781 2.672 1 57.44 535 GLN B C 1
ATOM 8528 O O . GLN B 1 535 ? -23.672 -25.703 3.424 1 57.44 535 GLN B O 1
ATOM 8533 N N . ASP B 1 536 ? -21.625 -26.5 2.889 1 59.44 536 ASP B N 1
ATOM 8534 C CA . ASP B 1 536 ? -21.625 -27.375 4.062 1 59.44 536 ASP B CA 1
ATOM 8535 C C . ASP B 1 536 ? -21.609 -26.547 5.352 1 59.44 536 ASP B C 1
ATOM 8537 O O . ASP B 1 536 ? -22.297 -26.891 6.312 1 59.44 536 ASP B O 1
ATOM 8541 N N . LEU B 1 537 ? -20.875 -25.531 5.352 1 61.06 537 LEU B N 1
ATOM 8542 C CA . LEU B 1 537 ? -20.797 -24.688 6.535 1 61.06 537 LEU B CA 1
ATOM 8543 C C . LEU B 1 537 ? -22.141 -24 6.789 1 61.06 537 LEU B C 1
ATOM 8545 O O . LEU B 1 537 ? -22.578 -23.891 7.938 1 61.06 537 LEU B O 1
ATOM 8549 N N . ILE B 1 538 ? -22.781 -23.766 5.746 1 60.47 538 ILE B N 1
ATOM 8550 C CA . ILE B 1 538 ? -24.047 -23.031 5.844 1 60.47 538 ILE B CA 1
ATOM 8551 C C . ILE B 1 538 ? -25.125 -23.938 6.426 1 60.47 538 ILE B C 1
ATOM 8553 O O . ILE B 1 538 ? -25.906 -23.516 7.277 1 60.47 538 ILE B O 1
ATOM 8557 N N . GLU B 1 539 ? -25.094 -25.078 5.926 1 63.06 539 GLU B N 1
ATOM 8558 C CA . GLU B 1 539 ? -26.125 -26.016 6.383 1 63.06 539 GLU B CA 1
ATOM 8559 C C . GLU B 1 539 ? -25.953 -26.328 7.871 1 63.06 539 GLU B C 1
ATOM 8561 O O . GLU B 1 539 ? -26.953 -26.438 8.594 1 63.06 539 GLU B O 1
ATOM 8566 N N . THR B 1 540 ? -24.734 -26.375 8.25 1 64.12 540 THR B N 1
ATOM 8567 C CA . THR B 1 540 ? -24.469 -26.703 9.648 1 64.12 540 THR B CA 1
ATOM 8568 C C . THR B 1 540 ? -24.812 -25.531 10.555 1 64.12 540 THR B C 1
ATOM 8570 O O . THR B 1 540 ? -25.234 -25.719 11.703 1 64.12 540 THR B O 1
ATOM 8573 N N . VAL B 1 541 ? -24.781 -24.359 9.891 1 70.69 541 VAL B N 1
ATOM 8574 C CA . VAL B 1 541 ? -24.906 -23.203 10.758 1 70.69 541 VAL B CA 1
ATOM 8575 C C . VAL B 1 541 ? -26.297 -22.594 10.617 1 70.69 541 VAL B C 1
ATOM 8577 O O . VAL B 1 541 ? -26.656 -21.672 11.352 1 70.69 541 VAL B O 1
ATOM 8580 N N . GLN B 1 542 ? -27.109 -23.203 9.836 1 70.88 542 GLN B N 1
ATOM 8581 C CA . GLN B 1 542 ? -28.422 -22.625 9.547 1 70.88 542 GLN B CA 1
ATOM 8582 C C . GLN B 1 542 ? -29.25 -22.484 10.82 1 70.88 542 GLN B C 1
ATOM 8584 O O . GLN B 1 542 ? -29.922 -21.469 11.023 1 70.88 542 GLN B O 1
ATOM 8589 N N . ARG B 1 543 ? -29.172 -23.453 11.594 1 73.19 543 ARG B N 1
ATOM 8590 C CA . ARG B 1 543 ? -29.938 -23.422 12.828 1 73.19 543 ARG B CA 1
ATOM 8591 C C . ARG B 1 543 ? -29.5 -22.266 13.719 1 73.19 543 ARG B C 1
ATOM 8593 O O . ARG B 1 543 ? -30.312 -21.609 14.352 1 73.19 543 ARG B O 1
ATOM 8600 N N . LYS B 1 544 ? -28.234 -22.125 13.758 1 76 544 LYS B N 1
ATOM 8601 C CA . LYS B 1 544 ? -27.672 -21.047 14.586 1 76 544 LYS B CA 1
ATOM 8602 C C . LYS B 1 544 ? -28.016 -19.672 14.023 1 76 544 LYS B C 1
ATOM 8604 O O . LYS B 1 544 ? -28.281 -18.734 14.773 1 76 544 LYS B O 1
ATOM 8609 N N . VAL B 1 545 ? -28.109 -19.609 12.742 1 72.75 545 VAL B N 1
ATOM 8610 C CA . VAL B 1 545 ? -28.469 -18.359 12.078 1 72.75 545 VAL B CA 1
ATOM 8611 C C . VAL B 1 545 ? -29.922 -18.031 12.367 1 72.75 545 VAL B C 1
ATOM 8613 O O . VAL B 1 545 ? -30.266 -16.875 12.633 1 72.75 545 VAL B O 1
ATOM 8616 N N . ASP B 1 546 ? -30.719 -19.031 12.32 1 72.75 546 ASP B N 1
ATOM 8617 C CA . ASP B 1 546 ? -32.125 -18.828 12.609 1 72.75 546 ASP B CA 1
ATOM 8618 C C . ASP B 1 546 ? -32.344 -18.344 14.039 1 72.75 546 ASP B C 1
ATOM 8620 O O . ASP B 1 546 ? -33.156 -17.453 14.281 1 72.75 546 ASP B O 1
ATOM 8624 N N . ALA B 1 547 ? -31.594 -18.906 14.867 1 74.69 547 ALA B N 1
ATOM 8625 C CA . ALA B 1 547 ? -31.672 -18.484 16.266 1 74.69 547 ALA B CA 1
ATOM 8626 C C . ALA B 1 547 ? -31.219 -17.047 16.438 1 74.69 547 ALA B C 1
ATOM 8628 O O . ALA B 1 547 ? -31.797 -16.297 17.234 1 74.69 547 ALA B O 1
ATOM 8629 N N . LEU B 1 548 ? -30.25 -16.75 15.758 1 76.56 548 LEU B N 1
ATOM 8630 C CA . LEU B 1 548 ? -29.719 -15.391 15.82 1 76.56 548 LEU B CA 1
ATOM 8631 C C . LEU B 1 548 ? -30.719 -14.375 15.281 1 76.56 548 LEU B C 1
ATOM 8633 O O . LEU B 1 548 ? -30.922 -13.32 15.883 1 76.56 548 LEU B O 1
ATOM 8637 N N . VAL B 1 549 ? -31.328 -14.695 14.156 1 72.12 549 VAL B N 1
ATOM 8638 C CA . VAL B 1 549 ? -32.312 -13.812 13.539 1 72.12 549 VAL B CA 1
ATOM 8639 C C . VAL B 1 549 ? -33.5 -13.633 14.477 1 72.12 549 VAL B C 1
ATOM 8641 O O . VAL B 1 549 ? -34.031 -12.523 14.633 1 72.12 549 VAL B O 1
ATOM 8644 N N . GLU B 1 550 ? -33.875 -14.664 15.016 1 73.94 550 GLU B N 1
ATOM 8645 C CA . GLU B 1 550 ? -35 -14.633 15.961 1 73.94 550 GLU B CA 1
ATOM 8646 C C . GLU B 1 550 ? -34.656 -13.766 17.172 1 73.94 550 GLU B C 1
ATOM 8648 O O . GLU B 1 550 ? -35.5 -12.984 17.625 1 73.94 550 GLU B O 1
ATOM 8653 N N . ALA B 1 551 ? -33.469 -13.945 17.609 1 73.38 551 ALA B N 1
ATOM 8654 C CA . ALA B 1 551 ? -33.031 -13.18 18.781 1 73.38 551 ALA B CA 1
ATOM 8655 C C . ALA B 1 551 ? -32.938 -11.695 18.438 1 73.38 551 ALA B C 1
ATOM 8657 O O . ALA B 1 551 ? -33.219 -10.836 19.281 1 73.38 551 ALA B O 1
ATOM 8658 N N . ALA B 1 552 ? -32.562 -11.422 17.266 1 67.81 552 ALA B N 1
ATOM 8659 C CA . ALA B 1 552 ? -32.406 -10.039 16.812 1 67.81 552 ALA B CA 1
ATOM 8660 C C . ALA B 1 552 ? -33.781 -9.383 16.594 1 67.81 552 ALA B C 1
ATOM 8662 O O . ALA B 1 552 ? -33.938 -8.188 16.828 1 67.81 552 ALA B O 1
ATOM 8663 N N . ASP B 1 553 ? -34.75 -10.078 15.969 1 62.19 553 ASP B N 1
ATOM 8664 C CA . ASP B 1 553 ? -36.094 -9.602 15.719 1 62.19 553 ASP B CA 1
ATOM 8665 C C . ASP B 1 553 ? -36.875 -9.383 17.031 1 62.19 553 ASP B C 1
ATOM 8667 O O . ASP B 1 553 ? -37.719 -8.508 17.109 1 62.19 553 ASP B O 1
ATOM 8671 N N . VAL B 1 554 ? -36.688 -10.242 17.859 1 47.5 554 VAL B N 1
ATOM 8672 C CA . VAL B 1 554 ? -37.406 -10.109 19.125 1 47.5 554 VAL B CA 1
ATOM 8673 C C . VAL B 1 554 ? -37.094 -8.75 19.75 1 47.5 554 VAL B C 1
ATOM 8675 O O . VAL B 1 554 ? -37.969 -8.102 20.328 1 47.5 554 VAL B O 1
ATOM 8678 N N . LYS B 1 555 ? -35.938 -8.25 19.578 1 48.84 555 LYS B N 1
ATOM 8679 C CA . LYS B 1 555 ? -35.656 -6.941 20.156 1 48.84 555 LYS B CA 1
ATOM 8680 C C . LYS B 1 555 ? -36.25 -5.824 19.281 1 48.84 555 LYS B C 1
ATOM 8682 O O . LYS B 1 555 ? -36.375 -4.684 19.734 1 48.84 555 LYS B O 1
ATOM 8687 N N . LYS B 1 556 ? -36.5 -6.02 17.953 1 49.19 556 LYS B N 1
ATOM 8688 C CA . LYS B 1 556 ? -37.281 -5.082 17.156 1 49.19 556 LYS B CA 1
ATOM 8689 C C . LYS B 1 556 ? -38.625 -4.797 17.781 1 49.19 556 LYS B C 1
ATOM 8691 O O . LYS B 1 556 ? -39.094 -3.656 17.797 1 49.19 556 LYS B O 1
ATOM 8696 N N . GLY B 1 557 ? -39.344 -5.832 18.031 1 41.19 557 GLY B N 1
ATOM 8697 C CA . GLY B 1 557 ? -40.625 -5.668 18.656 1 41.19 557 GLY B CA 1
ATOM 8698 C C . GLY B 1 557 ? -40.594 -4.82 19.922 1 41.19 557 GLY B C 1
ATOM 8699 O O . GLY B 1 557 ? -41.562 -4.152 20.266 1 41.19 557 GLY B O 1
ATOM 8700 N N . LEU B 1 558 ? -39.562 -4.926 20.484 1 36.16 558 LEU B N 1
ATOM 8701 C CA . LEU B 1 558 ? -39.469 -4.074 21.656 1 36.16 558 LEU B CA 1
ATOM 8702 C C . LEU B 1 558 ? -39.25 -2.617 21.266 1 36.16 558 LEU B C 1
ATOM 8704 O O . LEU B 1 558 ? -39.719 -1.707 21.969 1 36.16 558 LEU B O 1
ATOM 8708 N N . PHE B 1 559 ? -38.625 -2.348 20.156 1 37.22 559 PHE B N 1
ATOM 8709 C CA . PHE B 1 559 ? -38.438 -0.959 19.75 1 37.22 559 PHE B CA 1
ATOM 8710 C C . PHE B 1 559 ? -39.656 -0.434 19.031 1 37.22 559 PHE B C 1
ATOM 8712 O O . PHE B 1 559 ? -39.969 0.764 19.078 1 37.22 559 PHE B O 1
ATOM 8719 N N . GLN B 1 560 ? -40.438 -1.145 18.203 1 30.91 560 GLN B N 1
ATOM 8720 C CA . GLN B 1 560 ? -41.719 -0.613 17.688 1 30.91 560 GLN B CA 1
ATOM 8721 C C . GLN B 1 560 ? -42.688 -0.305 18.828 1 30.91 560 GLN B C 1
ATOM 8723 O O . GLN B 1 560 ? -43.625 0.466 18.641 1 30.91 560 GLN B O 1
ATOM 8728 N N . SER B 1 561 ? -42.75 -1.026 19.859 1 28.62 561 SER B N 1
ATOM 8729 C CA . SER B 1 561 ? -43.75 -0.698 20.859 1 28.62 561 SER B CA 1
ATOM 8730 C C . SER B 1 561 ? -43.406 0.58 21.609 1 28.62 561 SER B C 1
ATOM 8732 O O . SER B 1 561 ? -44.156 1.051 22.453 1 28.62 561 SER B O 1
ATOM 8734 N N . PHE B 1 562 ? -42.156 0.914 21.562 1 26.67 562 PHE B N 1
ATOM 8735 C CA . PHE B 1 562 ? -42.062 2.238 22.172 1 26.67 562 PHE B CA 1
ATOM 8736 C C . PHE B 1 562 ? -42.062 3.322 21.109 1 26.67 562 PHE B C 1
ATOM 8738 O O . PHE B 1 562 ? -41.5 3.137 20.031 1 26.67 562 PHE B O 1
#

InterPro domains:
  IPR002035 von Willebrand factor, type A [PS50234] (6-209)
  IPR005161 Ku70/Ku80, N-terminal alpha/beta [PF03731] (6-192)
  IPR006164 Ku70/Ku80, DNA-binding domain [PF02735] (242-452)
  IPR006164 Ku70/Ku80, DNA-binding domain [SM00559] (308-445)
  IPR016194 SPOC-like, C-terminal domain superfamily [G3DSA:2.40.290.10] (233-445)
  IPR016194 SPOC-like, C-terminal domain superfamily [SSF100939] (222-556)
  IPR024193 Ku80 [cd00873] (223-556)
  IPR036465 von Willebrand factor A-like domain superfamily [G3DSA:3.40.50.410] (1-216)
  IPR036465 von Willebrand factor A-like domain superfamily [SSF53300] (4-236)